Protein AF-0000000083107478 (afdb_homodimer)

Radius of gyration: 47.04 Å; Cα contacts (8 Å, |Δi|>4): 1732; chains: 2; bounding box: 76×165×94 Å

Nearest PDB structures (foldseek):
  7ssi-assembly2_D  TM=4.983E-01  e=2.268E-09  Bacillus subtilis subsp. subtilis str. 168
  3ehf-assembly1_A  TM=5.192E-01  e=5.610E-08  Bacillus subtilis
  3ehj-assembly1_A  TM=4.449E-01  e=1.283E-09  Bacillus subtilis
  7ssj-assembly2_D  TM=4.446E-01  e=8.269E-09  Bacillus subtilis subsp. subtilis str. 168
  5iul-assembly1_A  TM=4.636E-01  e=3.708E-08  Bacillus subtilis subsp. subtilis str. 168

InterPro domains:
  IPR003018 GAF domain [PF01590] (125-260)
  IPR003018 GAF domain [SM00065] (106-270)
  IPR003594 Histidine kinase/HSP90-like ATPase domain [PF02518] (385-470)
  IPR003594 Histidine kinase/HSP90-like ATPase domain [SM00387] (383-471)
  IPR005467 Histidine kinase domain [PS50109] (391-471)
  IPR011712 Signal transduction histidine kinase, subgroup 3, dimerisation and phosphoacceptor domain [PF07730] (284-348)
  IPR025201 Sensor protein KdpD, transmembrane domain [PF13493] (5-96)
  IPR029016 GAF-like domain superfamily [G3DSA:3.30.450.40] (96-273)
  IPR036890 Histidine kinase/HSP90-like ATPase superfamily [G3DSA:3.30.565.10] (355-471)
  IPR036890 Histidine kinase/HSP90-like ATPase superfamily [SSF55874] (359-470)
  IPR038318 KdpD, transmembrane domain superfamily [G3DSA:1.20.120.620] (3-91)
  IPR050482 Sensor Histidine Kinase Two-Component System [PTHR24421] (57-470)

Structure (mmCIF, N/CA/C/O backbone):
data_AF-0000000083107478-model_v1
#
loop_
_entity.id
_entity.type
_entity.pdbx_description
1 polymer 'histidine kinase'
#
loop_
_atom_site.group_PDB
_atom_site.id
_atom_site.type_symbol
_atom_site.label_atom_id
_atom_site.label_alt_id
_atom_site.label_comp_id
_atom_site.label_asym_id
_atom_site.label_entity_id
_atom_site.label_seq_id
_atom_site.pdbx_PDB_ins_code
_atom_site.Cartn_x
_atom_site.Cartn_y
_atom_site.Cartn_z
_atom_site.occupancy
_atom_site.B_iso_or_equiv
_atom_site.auth_seq_id
_atom_site.auth_comp_id
_atom_site.auth_asym_id
_atom_site.auth_atom_id
_atom_site.pdbx_PDB_model_num
ATOM 1 N N . MET A 1 1 ? -14.578 63.812 45.281 1 40.25 1 MET A N 1
ATOM 2 C CA . MET A 1 1 ? -13.266 63.5 45.875 1 40.25 1 MET A CA 1
ATOM 3 C C . MET A 1 1 ? -12.273 64.625 45.562 1 40.25 1 MET A C 1
ATOM 5 O O . MET A 1 1 ? -11.57 65.062 46.469 1 40.25 1 MET A O 1
ATOM 9 N N . GLU A 1 2 ? -12.438 65.125 44.344 1 44.41 2 GLU A N 1
ATOM 10 C CA . GLU A 1 2 ? -11.477 66.188 44 1 44.41 2 GLU A CA 1
ATOM 11 C C . GLU A 1 2 ? -11.711 67.438 44.812 1 44.41 2 GLU A C 1
ATOM 13 O O . GLU A 1 2 ? -10.758 68.062 45.312 1 44.41 2 GLU A O 1
ATOM 18 N N . SER A 1 3 ? -12.945 67.75 45.031 1 46.91 3 SER A N 1
ATOM 19 C CA . SER A 1 3 ? -13.25 68.938 45.812 1 46.91 3 SER A CA 1
ATOM 20 C C . SER A 1 3 ? -12.812 68.812 47.25 1 46.91 3 SER A C 1
ATOM 22 O O . SER A 1 3 ? -12.375 69.75 47.875 1 46.91 3 SER A O 1
ATOM 24 N N . VAL A 1 4 ? -12.945 67.625 47.75 1 42.31 4 VAL A N 1
ATOM 25 C CA . VAL A 1 4 ? -12.578 67.438 49.156 1 42.31 4 VAL A CA 1
ATOM 26 C C . VAL A 1 4 ? -11.07 67.625 49.312 1 42.31 4 VAL A C 1
ATOM 28 O O . VAL A 1 4 ? -10.602 68.25 50.281 1 42.31 4 VAL A O 1
ATOM 31 N N . VAL A 1 5 ? -10.352 67.125 48.312 1 43.59 5 VAL A N 1
ATOM 32 C CA . VAL A 1 5 ? -8.898 67.25 48.406 1 43.59 5 VAL A CA 1
ATOM 33 C C . VAL A 1 5 ? -8.5 68.75 48.25 1 43.59 5 VAL A C 1
ATOM 35 O O . VAL A 1 5 ? -7.605 69.25 48.938 1 43.59 5 VAL A O 1
ATOM 38 N N . VAL A 1 6 ? -9.328 69.438 47.5 1 47.03 6 VAL A N 1
ATOM 39 C CA . VAL A 1 6 ? -9.086 70.875 47.344 1 47.03 6 VAL A CA 1
ATOM 40 C C . VAL A 1 6 ? -9.398 71.562 48.656 1 47.03 6 VAL A C 1
ATOM 42 O O . VAL A 1 6 ? -8.648 72.5 49.062 1 47.03 6 VAL A O 1
ATOM 45 N N . LEU A 1 7 ? -10.508 71.188 49.25 1 46.62 7 LEU A N 1
ATOM 46 C CA . LEU A 1 7 ? -10.844 71.812 50.5 1 46.62 7 LEU A CA 1
ATOM 47 C C . LEU A 1 7 ? -9.781 71.562 51.562 1 46.62 7 LEU A C 1
ATOM 49 O O . LEU A 1 7 ? -9.438 72.375 52.375 1 46.62 7 LEU A O 1
ATOM 53 N N . LEU A 1 8 ? -9.328 70.312 51.531 1 41 8 LEU A N 1
ATOM 54 C CA . LEU A 1 8 ? -8.297 70 52.5 1 41 8 LEU A CA 1
ATOM 55 C C . LEU A 1 8 ? -6.98 70.688 52.188 1 41 8 LEU A C 1
ATOM 57 O O . LEU A 1 8 ? -6.242 71.062 53.062 1 41 8 LEU A O 1
ATOM 61 N N . LEU A 1 9 ? -6.738 70.812 50.938 1 41.66 9 LEU A N 1
ATOM 62 C CA . LEU A 1 9 ? -5.523 71.5 50.5 1 41.66 9 LEU A CA 1
ATOM 63 C C . LEU A 1 9 ? -5.672 73 50.656 1 41.66 9 LEU A C 1
ATOM 65 O O . LEU A 1 9 ? -4.676 73.75 50.781 1 41.66 9 LEU A O 1
ATOM 69 N N . LYS A 1 10 ? -6.863 73.5 50.469 1 47 10 LYS A N 1
ATOM 70 C CA . LYS A 1 10 ? -7.074 74.938 50.781 1 47 10 LYS A CA 1
ATOM 71 C C . LYS A 1 10 ? -6.543 75.25 52.188 1 47 10 LYS A C 1
ATOM 73 O O . LYS A 1 10 ? -6.172 76.438 52.438 1 47 10 LYS A O 1
ATOM 78 N N . ARG A 1 11 ? -6.855 74.375 53.125 1 42 11 ARG A N 1
ATOM 79 C CA . ARG A 1 11 ? -6.355 74.75 54.469 1 42 11 ARG A CA 1
ATOM 80 C C . ARG A 1 11 ? -4.836 74.875 54.469 1 42 11 ARG A C 1
ATOM 82 O O . ARG A 1 11 ? -4.258 75.5 55.312 1 42 11 ARG A O 1
ATOM 89 N N . VAL A 1 12 ? -4.16 74.062 53.75 1 40.22 12 VAL A N 1
ATOM 90 C CA . VAL A 1 12 ? -2.703 74.125 53.812 1 40.22 12 VAL A CA 1
ATOM 91 C C . VAL A 1 12 ? -2.184 75.062 52.719 1 40.22 12 VAL A C 1
ATOM 93 O O . VAL A 1 12 ? -1.198 75.75 52.906 1 40.22 12 VAL A O 1
ATOM 96 N N . ALA A 1 13 ? -2.299 74.875 51.438 1 41.19 13 ALA A N 1
ATOM 97 C CA . ALA A 1 13 ? -1.692 75.688 50.375 1 41.19 13 ALA A CA 1
ATOM 98 C C . ALA A 1 13 ? -2.748 76.562 49.656 1 41.19 13 ALA A C 1
ATOM 100 O O . ALA A 1 13 ? -3.705 76 49.094 1 41.19 13 ALA A O 1
ATOM 101 N N . PRO A 1 14 ? -2.959 77.812 50.062 1 40.78 14 PRO A N 1
ATOM 102 C CA . PRO A 1 14 ? -4.066 78.688 49.656 1 40.78 14 PRO A CA 1
ATOM 103 C C . PRO A 1 14 ? -4.406 78.562 48.156 1 40.78 14 PRO A C 1
ATOM 105 O O . PRO A 1 14 ? -5.586 78.5 47.812 1 40.78 14 PRO A O 1
ATOM 108 N N . GLY A 1 15 ? -3.674 79.25 47.281 1 41.44 15 GLY A N 1
ATOM 109 C CA . GLY A 1 15 ? -4.027 79.812 46 1 41.44 15 GLY A CA 1
ATOM 110 C C . GLY A 1 15 ? -4.242 78.75 44.906 1 41.44 15 GLY A C 1
ATOM 111 O O . GLY A 1 15 ? -4.898 77.75 45.156 1 41.44 15 GLY A O 1
ATOM 112 N N . ASP A 1 16 ? -3.412 78.812 43.781 1 44.28 16 ASP A N 1
ATOM 113 C CA . ASP A 1 16 ? -3.443 78.438 42.375 1 44.28 16 ASP A CA 1
ATOM 114 C C . ASP A 1 16 ? -3.219 76.938 42.188 1 44.28 16 ASP A C 1
ATOM 116 O O . ASP A 1 16 ? -3.238 76.375 41.062 1 44.28 16 ASP A O 1
ATOM 120 N N . ALA A 1 17 ? -2.83 76.25 43.25 1 44.94 17 ALA A N 1
ATOM 121 C CA . ALA A 1 17 ? -2.471 74.875 43.125 1 44.94 17 ALA A CA 1
ATOM 122 C C . ALA A 1 17 ? -3.703 74 42.875 1 44.94 17 ALA A C 1
ATOM 124 O O . ALA A 1 17 ? -3.584 72.812 42.5 1 44.94 17 ALA A O 1
ATOM 125 N N . PHE A 1 18 ? -4.867 74.562 42.938 1 47.47 18 PHE A N 1
ATOM 126 C CA . PHE A 1 18 ? -6.125 73.875 42.812 1 47.47 18 PHE A CA 1
ATOM 127 C C . PHE A 1 18 ? -6.336 73.375 41.375 1 47.47 18 PHE A C 1
ATOM 129 O O . PHE A 1 18 ? -6.953 72.375 41.125 1 47.47 18 PHE A O 1
ATOM 136 N N . GLY A 1 19 ? -5.746 74.125 40.531 1 49.75 19 GLY A N 1
ATOM 137 C CA . GLY A 1 19 ? -5.949 73.812 39.125 1 49.75 19 GLY A CA 1
ATOM 138 C C . GLY A 1 19 ? -5.359 72.438 38.719 1 49.75 19 GLY A C 1
ATOM 139 O O . GLY A 1 19 ? -5.945 71.75 37.906 1 49.75 19 GLY A O 1
ATOM 140 N N . VAL A 1 20 ? -4.293 72.062 39.469 1 49.28 20 VAL A N 1
ATOM 141 C CA . VAL A 1 20 ? -3.555 70.875 39.094 1 49.28 20 VAL A CA 1
ATOM 142 C C . VAL A 1 20 ? -4.355 69.625 39.469 1 49.28 20 VAL A C 1
ATOM 144 O O . VAL A 1 20 ? -4.418 68.688 38.719 1 49.28 20 VAL A O 1
ATOM 147 N N . LEU A 1 21 ? -4.918 69.688 40.656 1 50.72 21 LEU A N 1
ATOM 148 C CA . LEU A 1 21 ? -5.688 68.5 41.125 1 50.72 21 LEU A CA 1
ATOM 149 C C . LEU A 1 21 ? -6.879 68.25 40.219 1 50.72 21 LEU A C 1
ATOM 151 O O . LEU A 1 21 ? -7.207 67.125 39.906 1 50.72 21 LEU A O 1
ATOM 155 N N . TYR A 1 22 ? -7.297 69.375 39.75 1 54.69 22 TYR A N 1
ATOM 156 C CA . TYR A 1 22 ? -8.453 69.188 38.875 1 54.69 22 TYR A CA 1
ATOM 157 C C . TYR A 1 22 ? -8.039 68.625 37.5 1 54.69 22 TYR A C 1
ATOM 159 O O . TYR A 1 22 ? -8.773 67.875 36.906 1 54.69 22 TYR A O 1
ATOM 167 N N . LEU A 1 23 ? -6.766 68.938 37.219 1 55.47 23 LEU A N 1
ATOM 168 C CA . LEU A 1 23 ? -6.285 68.438 35.938 1 55.47 23 LEU A CA 1
ATOM 169 C C . LEU A 1 23 ? -6.023 66.938 36.031 1 55.47 23 LEU A C 1
ATOM 171 O O . LEU A 1 23 ? -6.285 66.188 35.062 1 55.47 23 LEU A O 1
ATOM 175 N N . VAL A 1 24 ? -5.555 66.438 37.219 1 54.19 24 VAL A N 1
ATOM 176 C CA . VAL A 1 24 ? -5.336 65 37.406 1 54.19 24 VAL A CA 1
ATOM 177 C C . VAL A 1 24 ? -6.66 64.25 37.281 1 54.19 24 VAL A C 1
ATOM 179 O O . VAL A 1 24 ? -6.719 63.188 36.688 1 54.19 24 VAL A O 1
ATOM 182 N N . GLY A 1 25 ? -7.66 64.938 37.906 1 53.78 25 GLY A N 1
ATOM 183 C CA . GLY A 1 25 ? -8.977 64.312 37.781 1 53.78 25 GLY A CA 1
ATOM 184 C C . GLY A 1 25 ? -9.453 64.188 36.344 1 53.78 25 GLY A C 1
ATOM 185 O O . GLY A 1 25 ? -10.016 63.188 35.938 1 53.78 25 GLY A O 1
ATOM 186 N N . VAL A 1 26 ? -9 65.188 35.562 1 57.34 26 VAL A N 1
ATOM 187 C CA . VAL A 1 26 ? -9.398 65.188 34.156 1 57.34 26 VAL A CA 1
ATOM 188 C C . VAL A 1 26 ? -8.648 64.125 33.375 1 57.34 26 VAL A C 1
ATOM 190 O O . VAL A 1 26 ? -9.227 63.438 32.531 1 57.34 26 VAL A O 1
ATOM 193 N N . LEU A 1 27 ? -7.426 63.938 33.781 1 59.19 27 LEU A N 1
ATOM 194 C CA . LEU A 1 27 ? -6.602 62.969 33.062 1 59.19 27 LEU A CA 1
ATOM 195 C C . LEU A 1 27 ? -7.086 61.531 33.344 1 59.19 27 LEU A C 1
ATOM 197 O O . LEU A 1 27 ? -7.156 60.719 32.406 1 59.19 27 LEU A O 1
ATOM 201 N N . VAL A 1 28 ? -7.367 61.344 34.594 1 55.72 28 VAL A N 1
ATOM 202 C CA . VAL A 1 28 ? -7.828 60.031 34.969 1 55.72 28 VAL A CA 1
ATOM 203 C C . VAL A 1 28 ? -9.172 59.719 34.312 1 55.72 28 VAL A C 1
ATOM 205 O O . VAL A 1 28 ? -9.391 58.625 33.75 1 55.72 28 VAL A O 1
ATOM 208 N N . VAL A 1 29 ? -9.953 60.781 34.312 1 56.62 29 VAL A N 1
ATOM 209 C CA . VAL A 1 29 ? -11.289 60.594 33.75 1 56.62 29 VAL A CA 1
ATOM 210 C C . VAL A 1 29 ? -11.203 60.438 32.25 1 56.62 29 VAL A C 1
ATOM 212 O O . VAL A 1 29 ? -11.93 59.656 31.656 1 56.62 29 VAL A O 1
ATOM 215 N N . SER A 1 30 ? -10.195 61.094 31.703 1 58.12 30 SER A N 1
ATOM 216 C CA . SER A 1 30 ? -10 61 30.25 1 58.12 30 SER A CA 1
ATOM 217 C C . SER A 1 30 ? -9.5 59.625 29.844 1 58.12 30 SER A C 1
ATOM 219 O O . SER A 1 30 ? -9.805 59.156 28.75 1 58.12 30 SER A O 1
ATOM 221 N N . GLY A 1 31 ? -8.695 59.125 30.719 1 59.72 31 GLY A N 1
ATOM 222 C CA . GLY A 1 31 ? -8.164 57.781 30.422 1 59.72 31 GLY A CA 1
ATOM 223 C C . GLY A 1 31 ? -9.211 56.688 30.5 1 59.72 31 GLY A C 1
ATOM 224 O O . GLY A 1 31 ? -9.156 55.719 29.75 1 59.72 31 GLY A O 1
ATOM 225 N N . VAL A 1 32 ? -10.109 56.938 31.562 1 57.81 32 VAL A N 1
ATOM 226 C CA . VAL A 1 32 ? -11.047 55.875 31.859 1 57.81 32 VAL A CA 1
ATOM 227 C C . VAL A 1 32 ? -12.367 56.125 31.141 1 57.81 32 VAL A C 1
ATOM 229 O O . VAL A 1 32 ? -13 55.188 30.625 1 57.81 32 VAL A O 1
ATOM 232 N N . TRP A 1 33 ? -12.688 57.531 31.125 1 58.34 33 TRP A N 1
ATOM 233 C CA . TRP A 1 33 ? -14.031 57.844 30.641 1 58.34 33 TRP A CA 1
ATOM 234 C C . TRP A 1 33 ? -13.977 58.625 29.328 1 58.34 33 TRP A C 1
ATOM 236 O O . TRP A 1 33 ? -12.898 58.969 28.859 1 58.34 33 TRP A O 1
ATOM 246 N N . GLY A 1 34 ? -15.062 58.781 28.484 1 58.09 34 GLY A N 1
ATOM 247 C CA . GLY A 1 34 ? -15.211 59.438 27.188 1 58.09 34 GLY A CA 1
ATOM 248 C C . GLY A 1 34 ? -15.023 60.938 27.25 1 58.09 34 GLY A C 1
ATOM 249 O O . GLY A 1 34 ? -14.812 61.5 28.312 1 58.09 34 GLY A O 1
ATOM 250 N N . PHE A 1 35 ? -14.75 61.656 26.172 1 61.19 35 PHE A N 1
ATOM 251 C CA . PHE A 1 35 ? -14.461 63.062 26.047 1 61.19 35 PHE A CA 1
ATOM 252 C C . PHE A 1 35 ? -15.5 63.906 26.797 1 61.19 35 PHE A C 1
ATOM 254 O O . PHE A 1 35 ? -15.164 64.938 27.422 1 61.19 35 PHE A O 1
ATOM 261 N N . GLY A 1 36 ? -16.766 63.438 26.75 1 62.12 36 GLY A N 1
ATOM 262 C CA . GLY A 1 36 ? -17.797 64.25 27.391 1 62.12 36 GLY A CA 1
ATOM 263 C C . GLY A 1 36 ? -17.578 64.438 28.891 1 62.12 36 GLY A C 1
ATOM 264 O O . GLY A 1 36 ? -17.609 65.562 29.391 1 62.12 36 GLY A O 1
ATOM 265 N N . LEU A 1 37 ? -17.312 63.281 29.5 1 59.31 37 LEU A N 1
ATOM 266 C CA . LEU A 1 37 ? -17.125 63.344 30.953 1 59.31 37 LEU A CA 1
ATOM 267 C C . LEU A 1 37 ? -15.789 63.969 31.297 1 59.31 37 LEU A C 1
ATOM 269 O O . LEU A 1 37 ? -15.68 64.688 32.281 1 59.31 37 LEU A O 1
ATOM 273 N N . SER A 1 38 ? -14.883 63.812 30.375 1 60.81 38 SER A N 1
ATOM 274 C CA . SER A 1 38 ? -13.586 64.438 30.609 1 60.81 38 SER A CA 1
ATOM 275 C C . SER A 1 38 ? -13.656 65.938 30.406 1 60.81 38 SER A C 1
ATOM 277 O O . SER A 1 38 ? -13.031 66.688 31.156 1 60.81 38 SER A O 1
ATOM 279 N N . ALA A 1 39 ? -14.398 66.375 29.453 1 63.47 39 ALA A N 1
ATOM 280 C CA . ALA A 1 39 ? -14.602 67.812 29.25 1 63.47 39 ALA A CA 1
ATOM 281 C C . ALA A 1 39 ? -15.359 68.438 30.406 1 63.47 39 ALA A C 1
ATOM 283 O O . ALA A 1 39 ? -15 69.5 30.891 1 63.47 39 ALA A O 1
ATOM 284 N N . ALA A 1 40 ? -16.391 67.75 30.859 1 60.81 40 ALA A N 1
ATOM 285 C CA . ALA A 1 40 ? -17.172 68.25 32 1 60.81 40 ALA A CA 1
ATOM 286 C C . ALA A 1 40 ? -16.312 68.312 33.25 1 60.81 40 ALA A C 1
ATOM 288 O O . ALA A 1 40 ? -16.375 69.312 34 1 60.81 40 ALA A O 1
ATOM 289 N N . MET A 1 41 ? -15.562 67.25 33.344 1 58.53 41 MET A N 1
ATOM 290 C CA . MET A 1 41 ? -14.695 67.25 34.5 1 58.53 41 MET A CA 1
ATOM 291 C C . MET A 1 41 ? -13.625 68.375 34.406 1 58.53 41 MET A C 1
ATOM 293 O O . MET A 1 41 ? -13.242 68.938 35.406 1 58.53 41 MET A O 1
ATOM 297 N N . SER A 1 42 ? -13.219 68.625 33.156 1 61.5 42 SER A N 1
ATOM 298 C CA . SER A 1 42 ? -12.234 69.625 32.969 1 61.5 42 SER A CA 1
ATOM 299 C C . SER A 1 42 ? -12.812 71 33.312 1 61.5 42 SER A C 1
ATOM 301 O O . SER A 1 42 ? -12.164 71.812 33.969 1 61.5 42 SER A O 1
ATOM 303 N N . VAL A 1 43 ? -14.039 71.312 32.906 1 61.25 43 VAL A N 1
ATOM 304 C CA . VAL A 1 43 ? -14.703 72.562 33.188 1 61.25 43 VAL A CA 1
ATOM 305 C C . VAL A 1 43 ? -14.977 72.688 34.688 1 61.25 43 VAL A C 1
ATOM 307 O O . VAL A 1 43 ? -14.703 73.688 35.312 1 61.25 43 VAL A O 1
ATOM 310 N N . ALA A 1 44 ? -15.469 71.562 35.219 1 59.5 44 ALA A N 1
ATOM 311 C CA . ALA A 1 44 ? -15.773 71.562 36.625 1 59.5 44 ALA A CA 1
ATOM 312 C C . ALA A 1 44 ? -14.516 71.75 37.469 1 59.5 44 ALA A C 1
ATOM 314 O O . ALA A 1 44 ? -14.516 72.5 38.438 1 59.5 44 ALA A O 1
ATOM 315 N N . SER A 1 45 ? -13.547 71.125 37 1 59.72 45 SER A N 1
ATOM 316 C CA . SER A 1 45 ? -12.289 71.25 37.75 1 59.72 45 SER A CA 1
ATOM 317 C C . SER A 1 45 ? -11.688 72.625 37.594 1 59.72 45 SER A C 1
ATOM 319 O O . SER A 1 45 ? -11.133 73.188 38.562 1 59.72 45 SER A O 1
ATOM 321 N N . ALA A 1 46 ? -11.906 73.25 36.406 1 59.84 46 ALA A N 1
ATOM 322 C CA . ALA A 1 46 ? -11.438 74.625 36.188 1 59.84 46 ALA A CA 1
ATOM 323 C C . ALA A 1 46 ? -12.242 75.625 37 1 59.84 46 ALA A C 1
ATOM 325 O O . ALA A 1 46 ? -11.68 76.562 37.594 1 59.84 46 ALA A O 1
ATOM 326 N N . VAL A 1 47 ? -13.57 75.375 37.031 1 60.56 47 VAL A N 1
ATOM 327 C CA . VAL A 1 47 ? -14.445 76.25 37.781 1 60.56 47 VAL A CA 1
ATOM 328 C C . VAL A 1 47 ? -14.148 76.125 39.281 1 60.56 47 VAL A C 1
ATOM 330 O O . VAL A 1 47 ? -14.062 77.125 40 1 60.56 47 VAL A O 1
ATOM 333 N N . ALA A 1 48 ? -14.016 74.938 39.656 1 57.03 48 ALA A N 1
ATOM 334 C CA . ALA A 1 48 ? -13.703 74.688 41.062 1 57.03 48 ALA A CA 1
ATOM 335 C C . ALA A 1 48 ? -12.352 75.312 41.406 1 57.03 48 ALA A C 1
ATOM 337 O O . ALA A 1 48 ? -12.195 75.875 42.5 1 57.03 48 ALA A O 1
ATOM 338 N N . PHE A 1 49 ? -11.516 75.312 40.531 1 57.31 49 PHE A N 1
ATOM 339 C CA . PHE A 1 49 ? -10.211 75.938 40.75 1 57.31 49 PHE A CA 1
ATOM 340 C C . PHE A 1 49 ? -10.336 77.438 40.906 1 57.31 49 PHE A C 1
ATOM 342 O O . PHE A 1 49 ? -9.742 78 41.812 1 57.31 49 PHE A O 1
ATOM 349 N N . ASP A 1 50 ? -11.133 77.938 39.969 1 59.88 50 ASP A N 1
ATOM 350 C CA . ASP A 1 50 ? -11.305 79.438 40.031 1 59.88 50 ASP A CA 1
ATOM 351 C C . ASP A 1 50 ? -12.07 79.812 41.281 1 59.88 50 ASP A C 1
ATOM 353 O O . ASP A 1 50 ? -11.758 80.875 41.906 1 59.88 50 ASP A O 1
ATOM 357 N N . TYR A 1 51 ? -13.008 79.062 41.625 1 58.97 51 TYR A N 1
ATOM 358 C CA . TYR A 1 51 ? -13.812 79.312 42.812 1 58.97 51 TYR A CA 1
ATOM 359 C C . TYR A 1 51 ? -12.969 79.312 44.062 1 58.97 51 TYR A C 1
ATOM 361 O O . TYR A 1 51 ? -13.07 80.188 44.938 1 58.97 51 TYR A O 1
ATOM 369 N N . PHE A 1 52 ? -12.133 78.312 44.125 1 57.03 52 PHE A N 1
ATOM 370 C CA . PHE A 1 52 ? -11.352 78.188 45.375 1 57.03 52 PHE A CA 1
ATOM 371 C C . PHE A 1 52 ? -10.164 79.125 45.375 1 57.03 52 PHE A C 1
ATOM 373 O O . PHE A 1 52 ? -9.703 79.5 46.438 1 57.03 52 PHE A O 1
ATOM 380 N N . ARG A 1 53 ? -9.789 79.625 44.281 1 57.22 53 ARG A N 1
ATOM 381 C CA . ARG A 1 53 ? -8.688 80.562 44.156 1 57.22 53 ARG A CA 1
ATOM 382 C C . ARG A 1 53 ? -9.148 82 44.5 1 57.22 53 ARG A C 1
ATOM 384 O O . ARG A 1 53 ? -8.453 82.688 45.219 1 57.22 53 ARG A O 1
ATOM 391 N N . THR A 1 54 ? -10.289 82.438 44 1 59.5 54 THR A N 1
ATOM 392 C CA . THR A 1 54 ? -10.719 83.812 44.188 1 59.5 54 THR A CA 1
ATOM 393 C C . THR A 1 54 ? -11.633 84 45.406 1 59.5 54 THR A C 1
ATOM 395 O O . THR A 1 54 ? -11.789 85.062 45.938 1 59.5 54 THR A O 1
ATOM 398 N N . GLY A 1 55 ? -12.023 82.875 46.156 1 56.94 55 GLY A N 1
ATOM 399 C CA . GLY A 1 55 ? -12.953 82.938 47.25 1 56.94 55 GLY A CA 1
ATOM 400 C C . GLY A 1 55 ? -14.383 83.188 46.844 1 56.94 55 GLY A 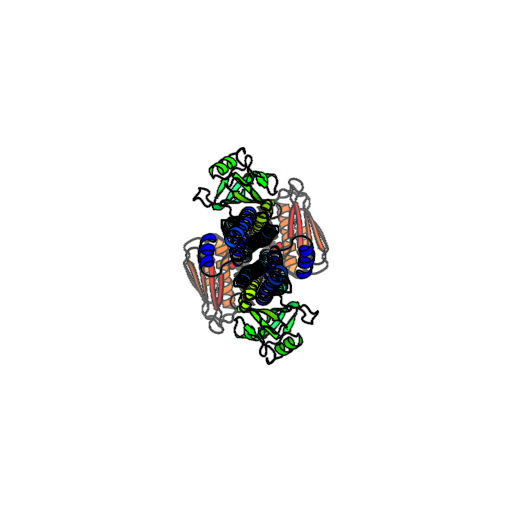C 1
ATOM 401 O O . GLY A 1 55 ? -14.625 83.688 45.719 1 56.94 55 GLY A O 1
ATOM 402 N N . PRO A 1 56 ? -15.359 82.812 47.625 1 53.62 56 PRO A N 1
ATOM 403 C CA . PRO A 1 56 ? -16.781 82.875 47.281 1 53.62 56 PRO A CA 1
ATOM 404 C C . PRO A 1 56 ? -17.234 84.312 46.969 1 53.62 56 PRO A C 1
ATOM 406 O O . PRO A 1 56 ? -18.141 84.5 46.156 1 53.62 56 PRO A O 1
ATOM 409 N N . ALA A 1 57 ? -16.625 85.375 47.562 1 60.53 57 ALA A N 1
ATOM 410 C CA . ALA A 1 57 ? -17.109 86.75 47.406 1 60.53 57 ALA A CA 1
ATOM 411 C C . ALA A 1 57 ? -16.625 87.312 46.094 1 60.53 57 ALA A C 1
ATOM 413 O O . ALA A 1 57 ? -17.25 88.25 45.594 1 60.53 57 ALA A O 1
ATOM 414 N N . ALA A 1 58 ? -15.555 86.875 45.594 1 58.72 58 ALA A N 1
ATOM 415 C CA . ALA A 1 58 ? -14.961 87.438 44.375 1 58.72 58 ALA A CA 1
ATOM 416 C C . ALA A 1 58 ? -15 86.5 43.219 1 58.72 58 ALA A C 1
ATOM 418 O O . ALA A 1 58 ? -14.305 86.688 42.219 1 58.72 58 ALA A O 1
ATOM 419 N N . PHE A 1 59 ? -15.875 85.438 43.344 1 54.94 59 PHE A N 1
ATOM 420 C CA . PHE A 1 59 ? -15.969 84.438 42.281 1 54.94 59 PHE A CA 1
ATOM 421 C C . PHE A 1 59 ? -16.734 85 41.094 1 54.94 59 PHE A C 1
ATOM 423 O O . PHE A 1 59 ? -17.938 85.312 41.188 1 54.94 59 PHE A O 1
ATOM 430 N N . THR A 1 60 ? -16.016 85.688 40.156 1 57.81 60 THR A N 1
ATOM 431 C CA . THR A 1 60 ? -16.609 86.062 38.875 1 57.81 60 THR A CA 1
ATOM 432 C C . THR A 1 60 ? -15.898 85.375 37.719 1 57.81 60 THR A C 1
ATOM 434 O O . THR A 1 60 ? -14.68 85.188 37.75 1 57.81 60 THR A O 1
ATOM 437 N N . LEU A 1 61 ? -16.422 84.562 37.062 1 56.38 61 LEU A N 1
ATOM 438 C CA . LEU A 1 61 ? -15.891 83.938 35.844 1 56.38 61 LEU A CA 1
ATOM 439 C C . LEU A 1 61 ? -15.664 84.938 34.75 1 56.38 61 LEU A C 1
ATOM 441 O O . LEU A 1 61 ? -15.828 84.625 33.562 1 56.38 61 LEU A O 1
ATOM 445 N N . THR A 1 62 ? -15.477 86.188 35.125 1 58.25 62 THR A N 1
ATOM 446 C CA . THR A 1 62 ? -15.461 87.25 34.156 1 58.25 62 THR A CA 1
ATOM 447 C C . THR A 1 62 ? -14.031 87.625 33.781 1 58.25 62 THR A C 1
ATOM 449 O O . THR A 1 62 ? -13.805 88.375 32.812 1 58.25 62 THR A O 1
ATOM 452 N N . ARG A 1 63 ? -13.172 87.188 34.469 1 62.84 63 ARG A N 1
ATOM 453 C CA . ARG A 1 63 ? -11.805 87.5 34.125 1 62.84 63 ARG A CA 1
ATOM 454 C C . ARG A 1 63 ? -11.242 86.625 33.062 1 62.84 63 ARG A C 1
ATOM 456 O O . ARG A 1 63 ? -11.625 85.438 33 1 62.84 63 ARG A O 1
ATOM 463 N N . VAL A 1 64 ? -10.531 87.125 32.156 1 53.94 64 VAL A N 1
ATOM 464 C CA . VAL A 1 64 ? -9.93 86.438 31.016 1 53.94 64 VAL A CA 1
ATOM 465 C C . VAL A 1 64 ? -9.031 85.312 31.5 1 53.94 64 VAL A C 1
ATOM 467 O O . VAL A 1 64 ? -8.945 84.25 30.875 1 53.94 64 VAL A O 1
ATOM 470 N N . GLU A 1 65 ? -8.578 85.438 32.719 1 56.75 65 GLU A N 1
ATOM 471 C CA . GLU A 1 65 ? -7.668 84.438 33.281 1 56.75 65 GLU A CA 1
ATOM 472 C C . GLU A 1 65 ? -8.406 83.188 33.625 1 56.75 65 GLU A C 1
ATOM 474 O O . GLU A 1 65 ? -7.871 82.062 33.438 1 56.75 65 GLU A O 1
ATOM 479 N N . ASP A 1 66 ? -9.539 83.375 34.062 1 58.94 66 ASP A N 1
ATOM 480 C CA . ASP A 1 66 ? -10.352 82.188 34.438 1 58.94 66 ASP A CA 1
ATOM 481 C C . ASP A 1 66 ? -10.703 81.375 33.188 1 58.94 66 ASP A C 1
ATOM 483 O O . ASP A 1 66 ? -10.68 80.125 33.25 1 58.94 66 ASP A O 1
ATOM 487 N N . TRP A 1 67 ? -10.859 82 32.094 1 58.91 67 TRP A N 1
ATOM 488 C CA . TRP A 1 67 ? -11.211 81.312 30.844 1 58.91 67 TRP A CA 1
ATOM 489 C C . TRP A 1 67 ? -9.992 80.625 30.25 1 58.91 67 TRP A C 1
ATOM 491 O O . TRP A 1 67 ? -10.117 79.562 29.641 1 58.91 67 TRP A O 1
ATOM 501 N N . ALA A 1 68 ? -8.883 81.125 30.547 1 54.66 68 ALA A N 1
ATOM 502 C CA . ALA A 1 68 ? -7.66 80.5 30.062 1 54.66 68 ALA A CA 1
ATOM 503 C C . ALA A 1 68 ? -7.414 79.188 30.781 1 54.66 68 ALA A C 1
ATOM 505 O O . ALA A 1 68 ? -7.016 78.188 30.141 1 54.66 68 ALA A O 1
ATOM 506 N N . VAL A 1 69 ? -7.758 79.188 32.062 1 57.38 69 VAL A N 1
ATOM 507 C CA . VAL A 1 69 ? -7.562 77.938 32.844 1 57.38 69 VAL A CA 1
ATOM 508 C C . VAL A 1 69 ? -8.539 76.875 32.344 1 57.38 69 VAL A C 1
ATOM 510 O O . VAL A 1 69 ? -8.156 75.75 32.156 1 57.38 69 VAL A O 1
ATOM 513 N N . ILE A 1 70 ? -9.68 77.25 32.094 1 57.66 70 ILE A N 1
ATOM 514 C CA . ILE A 1 70 ? -10.695 76.312 31.594 1 57.66 70 ILE A CA 1
ATOM 515 C C . ILE A 1 70 ? -10.273 75.75 30.234 1 57.66 70 ILE A C 1
ATOM 517 O O . ILE A 1 70 ? -10.406 74.562 29.969 1 57.66 70 ILE A O 1
ATOM 521 N N . GLY A 1 71 ? -9.727 76.562 29.391 1 57.25 71 GLY A N 1
ATOM 522 C CA . GLY A 1 71 ? -9.273 76.188 28.078 1 57.25 71 GLY A CA 1
ATOM 523 C C . GLY A 1 71 ? -8.156 75.125 28.141 1 57.25 71 GLY A C 1
ATOM 524 O O . GLY A 1 71 ? -8.18 74.125 27.406 1 57.25 71 GLY A O 1
ATOM 525 N N . ILE A 1 72 ? -7.359 75.438 29.094 1 57.03 72 ILE A N 1
ATOM 526 C CA . ILE A 1 72 ? -6.223 74.5 29.234 1 57.03 72 ILE A CA 1
ATOM 527 C C . ILE A 1 72 ? -6.707 73.125 29.719 1 57.03 72 ILE A C 1
ATOM 529 O O . ILE A 1 72 ? -6.297 72.125 29.188 1 57.03 72 ILE A O 1
ATOM 533 N N . PHE A 1 73 ? -7.535 73.125 30.703 1 59.22 73 PHE A N 1
ATOM 534 C CA . PHE A 1 73 ? -8.078 71.875 31.234 1 59.22 73 PHE A CA 1
ATOM 535 C C . PHE A 1 73 ? -8.828 71.125 30.141 1 59.22 73 PHE A C 1
ATOM 537 O O . PHE A 1 73 ? -8.727 69.875 30.062 1 59.22 73 PHE A O 1
ATOM 544 N N . LEU A 1 74 ? -9.328 71.812 29.297 1 59.53 74 LEU A N 1
ATOM 545 C CA . LEU A 1 74 ? -10.094 71.25 28.219 1 59.53 74 LEU A CA 1
ATOM 546 C C . LEU A 1 74 ? -9.172 70.625 27.172 1 59.53 74 LEU A C 1
ATOM 548 O O . LEU A 1 74 ? -9.453 69.5 26.641 1 59.53 74 LEU A O 1
ATOM 552 N N . ILE A 1 75 ? -8.047 71.25 26.938 1 57.59 75 ILE A N 1
ATOM 553 C CA . ILE A 1 75 ? -7.098 70.688 25.953 1 57.59 75 ILE A CA 1
ATOM 554 C C . ILE A 1 75 ? -6.449 69.438 26.5 1 57.59 75 ILE A C 1
ATOM 556 O O . ILE A 1 75 ? -6.32 68.438 25.766 1 57.59 75 ILE A O 1
ATOM 560 N N . VAL A 1 76 ? -6.148 69.5 27.766 1 60.34 76 VAL A N 1
ATOM 561 C CA . VAL A 1 76 ? -5.527 68.312 28.375 1 60.34 76 VAL A CA 1
ATOM 562 C C . VAL A 1 76 ? -6.512 67.188 28.375 1 60.34 76 VAL A C 1
ATOM 564 O O . VAL A 1 76 ? -6.133 66.062 28.078 1 60.34 76 VAL A O 1
ATOM 567 N N . ALA A 1 77 ? -7.664 67.5 28.688 1 60.19 77 ALA A N 1
ATOM 568 C CA . ALA A 1 77 ? -8.703 66.5 28.672 1 60.19 77 ALA A CA 1
ATOM 569 C C . ALA A 1 77 ? -8.891 65.875 27.281 1 60.19 77 ALA A C 1
ATOM 571 O O . ALA A 1 77 ? -9.031 64.688 27.109 1 60.19 77 ALA A O 1
ATOM 572 N N . LEU A 1 78 ? -8.719 66.688 26.328 1 60.22 78 LEU A N 1
ATOM 573 C CA . LEU A 1 78 ? -8.914 66.25 24.953 1 60.22 78 LEU A CA 1
ATOM 574 C C . LEU A 1 78 ? -7.77 65.375 24.5 1 60.22 78 LEU A C 1
ATOM 576 O O . LEU A 1 78 ? -7.996 64.312 23.891 1 60.22 78 LEU A O 1
ATOM 580 N N . VAL A 1 79 ? -6.617 65.812 24.859 1 60.97 79 VAL A N 1
ATOM 581 C CA . VAL A 1 79 ? -5.449 65 24.438 1 60.97 79 VAL A CA 1
ATOM 582 C C . VAL A 1 79 ? -5.438 63.688 25.156 1 60.97 79 VAL A C 1
ATOM 584 O O . VAL A 1 79 ? -5.203 62.625 24.547 1 60.97 79 VAL A O 1
ATOM 587 N N . ALA A 1 80 ? -5.758 63.719 26.422 1 62.56 80 ALA A N 1
ATOM 588 C CA . ALA A 1 80 ? -5.762 62.5 27.219 1 62.56 80 ALA A CA 1
ATOM 589 C C . ALA A 1 80 ? -6.832 61.531 26.719 1 62.56 80 ALA A C 1
ATOM 591 O O . ALA A 1 80 ? -6.59 60.312 26.609 1 62.56 80 ALA A O 1
ATOM 592 N N . THR A 1 81 ? -7.898 62.125 26.391 1 62.09 81 THR A N 1
ATOM 593 C CA . THR A 1 81 ? -8.992 61.281 25.891 1 62.09 81 THR A CA 1
ATOM 594 C C . THR A 1 81 ? -8.641 60.688 24.531 1 62.09 81 THR A C 1
ATOM 596 O O . THR A 1 81 ? -8.93 59.531 24.266 1 62.09 81 THR A O 1
ATOM 599 N N . THR A 1 82 ? -7.949 61.438 23.75 1 63.25 82 THR A N 1
ATOM 600 C CA . THR A 1 82 ? -7.586 60.969 22.422 1 63.25 82 THR A CA 1
ATOM 601 C C . THR A 1 82 ? -6.551 59.844 22.516 1 63.25 82 THR A C 1
ATOM 603 O O . THR A 1 82 ? -6.648 58.844 21.812 1 63.25 82 THR A O 1
ATOM 606 N N . LEU A 1 83 ? -5.652 60.031 23.391 1 64.38 83 LEU A N 1
ATOM 607 C CA . LEU A 1 83 ? -4.621 59 23.547 1 64.38 83 LEU A CA 1
ATOM 608 C C . LEU A 1 83 ? -5.215 57.719 24.125 1 64.38 83 LEU A C 1
ATOM 610 O O . LEU A 1 83 ? -4.844 56.625 23.703 1 64.38 83 LEU A O 1
ATOM 614 N N . ALA A 1 84 ? -6.105 57.906 25.031 1 64.69 84 ALA A N 1
ATOM 615 C CA . ALA A 1 84 ? -6.77 56.75 25.625 1 64.69 84 ALA A CA 1
ATOM 616 C C . ALA A 1 84 ? -7.602 56 24.578 1 64.69 84 ALA A C 1
ATOM 618 O O . ALA A 1 84 ? -7.602 54.781 24.547 1 64.69 84 ALA A O 1
ATOM 619 N N . GLN A 1 85 ? -8.219 56.844 23.75 1 67.38 85 GLN A N 1
ATOM 620 C CA . GLN A 1 85 ? -9.039 56.25 22.703 1 67.38 85 GLN A CA 1
ATOM 621 C C . GLN A 1 85 ? -8.172 55.5 21.688 1 67.38 85 GLN A C 1
ATOM 623 O O . GLN A 1 85 ? -8.523 54.406 21.25 1 67.38 85 GLN A O 1
ATOM 628 N N . LEU A 1 86 ? -7.062 56.094 21.375 1 67.19 86 LEU A N 1
ATOM 629 C CA . LEU A 1 86 ? -6.152 55.469 20.438 1 67.19 86 LEU A CA 1
ATOM 630 C C . LEU A 1 86 ? -5.594 54.156 21.016 1 67.19 86 LEU A C 1
ATOM 632 O O . LEU A 1 86 ? -5.508 53.156 20.297 1 67.19 86 LEU A O 1
ATOM 636 N N . ALA A 1 87 ? -5.301 54.156 22.219 1 68.06 87 ALA A N 1
ATOM 637 C CA . ALA A 1 87 ? -4.773 52.969 22.875 1 68.06 87 ALA A CA 1
ATOM 638 C C . ALA A 1 87 ? -5.809 51.844 22.906 1 68.06 87 ALA A C 1
ATOM 640 O O . ALA A 1 87 ? -5.477 50.688 22.703 1 68.06 87 ALA A O 1
ATOM 641 N N . ARG A 1 88 ? -7.031 52.312 23.141 1 70.31 88 ARG A N 1
ATOM 642 C CA . ARG A 1 88 ? -8.102 51.312 23.188 1 70.31 88 ARG A CA 1
ATOM 643 C C . ARG A 1 88 ? -8.336 50.688 21.828 1 70.31 88 ARG A C 1
ATOM 645 O O . ARG A 1 88 ? -8.492 49.469 21.703 1 70.31 88 ARG A O 1
ATOM 652 N N . THR A 1 89 ? -8.258 51.469 20.797 1 73.12 89 THR A N 1
ATOM 653 C CA . THR A 1 89 ? -8.477 50.969 19.453 1 73.12 89 THR A CA 1
ATOM 654 C C . THR A 1 89 ? -7.359 50.031 19.031 1 73.12 89 THR A C 1
ATOM 656 O O . THR A 1 89 ? -7.613 48.969 18.438 1 73.12 89 THR A O 1
ATOM 659 N N . ARG A 1 90 ? -6.184 50.375 19.359 1 71.75 90 ARG A N 1
ATOM 660 C CA . ARG A 1 90 ? -5.047 49.531 19.016 1 71.75 90 ARG A CA 1
ATOM 661 C C . ARG A 1 90 ? -5.09 48.219 19.781 1 71.75 90 ARG A C 1
ATOM 663 O O . ARG A 1 90 ? -4.723 47.188 19.234 1 71.75 90 ARG A O 1
ATOM 670 N N . ALA A 1 91 ? -5.57 48.25 20.969 1 72.31 91 ALA A N 1
ATOM 671 C CA . ALA A 1 91 ? -5.684 47.031 21.781 1 72.31 91 ALA A CA 1
ATOM 672 C C . ALA A 1 91 ? -6.727 46.094 21.188 1 72.31 91 ALA A C 1
ATOM 674 O O . ALA A 1 91 ? -6.512 44.875 21.156 1 72.31 91 ALA A O 1
ATOM 675 N N . VAL A 1 92 ? -7.773 46.719 20.719 1 74.81 92 VAL A N 1
ATOM 676 C CA . VAL A 1 92 ? -8.836 45.906 20.141 1 74.81 92 VAL A CA 1
ATOM 677 C C . VAL A 1 92 ? -8.352 45.312 18.828 1 74.81 92 VAL A C 1
ATOM 679 O O . VAL A 1 92 ? -8.586 44.125 18.562 1 74.81 92 VAL A O 1
ATOM 682 N N . GLU A 1 93 ? -7.637 46.062 18.047 1 77 93 GLU A N 1
ATOM 683 C CA . GLU A 1 93 ? -7.105 45.562 16.781 1 77 93 GLU A CA 1
ATOM 684 C C . GLU A 1 93 ? -6.102 44.438 17 1 77 93 GLU A C 1
ATOM 686 O O . GLU A 1 93 ? -6.094 43.438 16.266 1 77 93 GLU A O 1
ATOM 691 N N . ALA A 1 94 ? -5.293 44.562 17.984 1 75.75 94 ALA A N 1
ATOM 692 C CA . ALA A 1 94 ? -4.293 43.531 18.312 1 75.75 94 ALA A CA 1
ATOM 693 C C . ALA A 1 94 ? -4.961 42.25 18.781 1 75.75 94 ALA A C 1
ATOM 695 O O . ALA A 1 94 ? -4.516 41.156 18.438 1 75.75 94 ALA A O 1
ATOM 696 N N . GLU A 1 95 ? -6.02 42.469 19.531 1 76.75 95 GLU A N 1
ATOM 697 C CA . GLU A 1 95 ? -6.75 41.312 20 1 76.75 95 GLU A CA 1
ATOM 698 C C . GLU A 1 95 ? -7.418 40.562 18.859 1 76.75 95 GLU A C 1
ATOM 700 O O . GLU A 1 95 ? -7.387 39.344 18.797 1 76.75 95 GLU A O 1
ATOM 705 N N . HIS A 1 96 ? -7.969 41.344 17.906 1 79.06 96 HIS A N 1
ATOM 706 C CA . HIS A 1 96 ? -8.602 40.719 16.75 1 79.06 96 HIS A CA 1
ATOM 707 C C . HIS A 1 96 ? -7.586 39.969 15.891 1 79.06 96 HIS A C 1
ATOM 709 O O . HIS A 1 96 ? -7.859 38.875 15.43 1 79.06 96 HIS A O 1
ATOM 715 N N . SER A 1 97 ? -6.445 40.594 15.711 1 80.44 97 SER A N 1
ATOM 716 C CA . SER A 1 97 ? -5.391 39.969 14.922 1 80.44 97 SER A CA 1
ATOM 717 C C . SER A 1 97 ? -4.902 38.656 15.586 1 80.44 97 SER A C 1
ATOM 719 O O . SER A 1 97 ? -4.676 37.656 14.906 1 80.44 97 SER A O 1
ATOM 721 N N . ARG A 1 98 ? -4.801 38.719 16.891 1 81 98 ARG A N 1
ATOM 722 C CA . ARG A 1 98 ? -4.379 37.531 17.641 1 81 98 ARG A CA 1
ATOM 723 C C . ARG A 1 98 ? -5.406 36.406 17.531 1 81 98 ARG A C 1
ATOM 725 O O . ARG A 1 98 ? -5.043 35.25 17.328 1 81 98 ARG A O 1
ATOM 732 N N . ASP A 1 99 ? -6.594 36.75 17.594 1 81.88 99 ASP A N 1
ATOM 733 C CA . ASP A 1 99 ? -7.652 35.75 17.5 1 81.88 99 ASP A CA 1
ATOM 734 C C . ASP A 1 99 ? -7.691 35.125 16.109 1 81.88 99 ASP A C 1
ATOM 736 O O . ASP A 1 99 ? -7.891 33.906 15.977 1 81.88 99 ASP A O 1
ATOM 740 N N . ALA A 1 100 ? -7.457 35.969 15.156 1 83 100 ALA A N 1
ATOM 741 C CA . ALA A 1 100 ? -7.426 35.469 13.789 1 83 100 ALA A CA 1
ATOM 742 C C . ALA A 1 100 ? -6.262 34.5 13.586 1 83 100 ALA A C 1
ATOM 744 O O . ALA A 1 100 ? -6.426 33.438 12.977 1 83 100 ALA A O 1
ATOM 745 N N . LEU A 1 101 ? -5.164 34.875 14.125 1 84.94 101 LEU A N 1
ATOM 746 C CA . LEU A 1 101 ? -3.986 34.031 14 1 84.94 101 LEU A CA 1
ATOM 747 C C . LEU A 1 101 ? -4.18 32.719 14.75 1 84.94 101 LEU A C 1
ATOM 749 O O . LEU A 1 101 ? -3.729 31.656 14.289 1 84.94 101 LEU A O 1
ATOM 753 N N . ARG A 1 102 ? -4.832 32.812 15.852 1 85.19 102 ARG A N 1
ATOM 754 C CA . ARG A 1 102 ? -5.102 31.625 16.625 1 85.19 102 ARG A CA 1
ATOM 755 C C . ARG A 1 102 ? -6.012 30.672 15.867 1 85.19 102 ARG A C 1
ATOM 757 O O . ARG A 1 102 ? -5.801 29.453 15.891 1 85.19 102 ARG A O 1
ATOM 764 N N . ALA A 1 103 ? -6.996 31.219 15.211 1 84.88 103 ALA A N 1
ATOM 765 C CA . ALA A 1 103 ? -7.914 30.391 14.43 1 84.88 103 ALA A CA 1
ATOM 766 C C . ALA A 1 103 ? -7.18 29.656 13.305 1 84.88 103 ALA A C 1
ATOM 768 O O . ALA A 1 103 ? -7.43 28.484 13.055 1 84.88 103 ALA A O 1
ATOM 769 N N . VAL A 1 104 ? -6.289 30.375 12.703 1 85.81 104 VAL A N 1
ATOM 770 C CA . VAL A 1 104 ? -5.516 29.781 11.617 1 85.81 104 VAL A CA 1
ATOM 771 C C . VAL A 1 104 ? -4.609 28.688 12.164 1 85.81 104 VAL A C 1
ATOM 773 O O . VAL A 1 104 ? -4.496 27.609 11.578 1 85.81 104 VAL A O 1
ATOM 776 N N . ALA A 1 105 ? -3.98 29 13.289 1 88.31 105 ALA A N 1
ATOM 777 C CA . ALA A 1 105 ? -3.094 28.031 13.914 1 88.31 105 ALA A CA 1
ATOM 778 C C . ALA A 1 105 ? -3.857 26.766 14.305 1 88.31 105 ALA A C 1
ATOM 780 O O . ALA A 1 105 ? -3.371 25.656 14.102 1 88.31 105 ALA A O 1
ATOM 781 N N . ASP A 1 106 ? -5.027 26.969 14.789 1 88.69 106 ASP A N 1
ATOM 782 C CA . ASP A 1 106 ? -5.848 25.844 15.203 1 88.69 106 ASP A CA 1
ATOM 783 C C . ASP A 1 106 ? -6.254 24.984 14.008 1 88.69 106 ASP A C 1
ATOM 785 O O . ASP A 1 106 ? -6.246 23.75 14.086 1 88.69 106 ASP A O 1
ATOM 789 N N . LEU A 1 107 ? -6.625 25.688 12.984 1 90.12 107 LEU A N 1
ATOM 790 C CA . LEU A 1 107 ? -7 24.953 11.781 1 90.12 107 LEU A CA 1
ATOM 791 C C . LEU A 1 107 ? -5.824 24.141 11.25 1 90.12 107 LEU A C 1
ATOM 793 O O . LEU A 1 107 ? -5.98 22.969 10.914 1 90.12 107 LEU A O 1
ATOM 797 N N . GLN A 1 108 ? -4.691 24.766 11.172 1 91.19 108 GLN A N 1
ATOM 798 C CA . GLN A 1 108 ? -3.5 24.078 10.68 1 91.19 108 GLN A CA 1
ATOM 799 C C . GLN A 1 108 ? -3.143 22.891 11.562 1 91.19 108 GLN A C 1
ATOM 801 O O . GLN A 1 108 ? -2.756 21.828 11.062 1 91.19 108 GLN A O 1
ATOM 806 N N . ALA A 1 109 ? -3.287 23.094 12.828 1 92.5 109 ALA A N 1
ATOM 807 C CA . ALA A 1 109 ? -3.002 22.016 13.766 1 92.5 109 ALA A CA 1
ATOM 808 C C . ALA A 1 109 ? -3.963 20.844 13.57 1 92.5 109 ALA A C 1
ATOM 810 O O . ALA A 1 109 ? -3.551 19.688 13.602 1 92.5 109 ALA A O 1
ATOM 811 N N . SER A 1 110 ? -5.203 21.141 13.375 1 94.81 110 SER A N 1
ATOM 812 C CA . SER A 1 110 ? -6.211 20.109 13.148 1 94.81 110 SER A CA 1
ATOM 813 C C . SER A 1 110 ? -5.938 19.328 11.867 1 94.81 110 SER A C 1
ATOM 815 O O . SER A 1 110 ? -5.984 18.109 11.852 1 94.81 110 SER A O 1
ATOM 817 N N . LEU A 1 111 ? -5.688 20.078 10.828 1 94.69 111 LEU A N 1
ATOM 818 C CA . LEU A 1 111 ? -5.395 19.453 9.547 1 94.69 111 LEU A CA 1
ATOM 819 C C . LEU A 1 111 ? -4.141 18.594 9.641 1 94.69 111 LEU A C 1
ATOM 821 O O . LEU A 1 111 ? -4.086 17.5 9.055 1 94.69 111 LEU A O 1
ATOM 825 N N . ARG A 1 112 ? -3.16 19.062 10.359 1 94.31 112 ARG A N 1
ATOM 826 C CA . ARG A 1 112 ? -1.937 18.281 10.57 1 94.31 112 ARG A CA 1
ATOM 827 C C . ARG A 1 112 ? -2.23 16.969 11.281 1 94.31 112 ARG A C 1
ATOM 829 O O . ARG A 1 112 ? -1.708 15.922 10.906 1 94.31 112 ARG A O 1
ATOM 836 N N . ARG A 1 113 ? -3.049 17.016 12.266 1 94.75 113 ARG A N 1
ATOM 837 C CA . ARG A 1 113 ? -3.389 15.805 13.016 1 94.75 113 ARG A CA 1
ATOM 838 C C . ARG A 1 113 ? -4.031 14.758 12.117 1 94.75 113 ARG A C 1
ATOM 840 O O . ARG A 1 113 ? -3.654 13.586 12.148 1 94.75 113 ARG A O 1
ATOM 847 N N . VAL A 1 114 ? -4.938 15.203 11.32 1 96.44 114 VAL A N 1
ATOM 848 C CA . VAL A 1 114 ? -5.641 14.289 10.43 1 96.44 114 VAL A CA 1
ATOM 849 C C . VAL A 1 114 ? -4.684 13.766 9.359 1 96.44 114 VAL A C 1
ATOM 851 O O . VAL A 1 114 ? -4.66 12.57 9.07 1 96.44 114 VAL A O 1
ATOM 854 N N . ALA A 1 115 ? -3.922 14.656 8.812 1 95.62 115 ALA A N 1
ATOM 855 C CA . ALA A 1 115 ? -2.963 14.258 7.781 1 95.62 115 ALA A CA 1
ATOM 856 C C . ALA A 1 115 ? -1.987 13.219 8.312 1 95.62 115 ALA A C 1
ATOM 858 O O . ALA A 1 115 ? -1.617 12.281 7.602 1 95.62 115 ALA A O 1
ATOM 859 N N . THR A 1 116 ? -1.579 13.383 9.516 1 94.25 116 THR A N 1
ATOM 860 C CA . THR A 1 116 ? -0.654 12.445 10.141 1 94.25 116 THR A CA 1
ATOM 861 C C . THR A 1 116 ? -1.304 11.07 10.305 1 94.25 116 THR A C 1
ATOM 863 O O . THR A 1 116 ? -0.66 10.039 10.086 1 94.25 116 THR A O 1
ATOM 866 N N . LEU A 1 117 ? -2.549 11.062 10.648 1 95.31 117 LEU A N 1
ATOM 867 C CA . LEU A 1 117 ? -3.275 9.797 10.758 1 95.31 117 LEU A CA 1
ATOM 868 C C . LEU A 1 117 ? -3.32 9.086 9.406 1 95.31 117 LEU A C 1
ATOM 870 O O . LEU A 1 117 ? -3.09 7.879 9.328 1 95.31 117 LEU A O 1
ATOM 874 N N . VAL A 1 118 ? -3.602 9.875 8.414 1 95.5 118 VAL A N 1
ATOM 875 C CA . VAL A 1 118 ? -3.67 9.305 7.066 1 95.5 118 VAL A CA 1
ATOM 876 C C . VAL A 1 118 ? -2.297 8.781 6.656 1 95.5 118 VAL A C 1
ATOM 878 O O . VAL A 1 118 ? -2.188 7.684 6.102 1 95.5 118 VAL A O 1
ATOM 881 N N . ALA A 1 119 ? -1.285 9.484 6.93 1 93.44 119 ALA A N 1
ATOM 882 C CA . ALA A 1 119 ? 0.086 9.102 6.598 1 93.44 119 ALA A CA 1
ATOM 883 C C . ALA A 1 119 ? 0.475 7.801 7.289 1 93.44 119 ALA A C 1
ATOM 885 O O . ALA A 1 119 ? 1.162 6.961 6.703 1 93.44 119 ALA A O 1
ATOM 886 N N . HIS A 1 120 ? -0.008 7.609 8.508 1 91.94 120 HIS A N 1
ATOM 887 C CA . HIS A 1 120 ? 0.324 6.422 9.281 1 91.94 120 HIS A CA 1
ATOM 888 C C . HIS A 1 120 ? -0.448 5.203 8.781 1 91.94 120 HIS A C 1
ATOM 890 O O . HIS A 1 120 ? -0.211 4.082 9.234 1 91.94 120 HIS A O 1
ATOM 896 N N . GLY A 1 121 ? -1.372 5.449 7.871 1 89.88 121 GLY A N 1
ATOM 897 C CA . GLY A 1 121 ? -2.127 4.344 7.301 1 89.88 121 GLY A CA 1
ATOM 898 C C . GLY A 1 121 ? -3.158 3.77 8.25 1 89.88 121 GLY A C 1
ATOM 899 O O . GLY A 1 121 ? -3.418 2.564 8.242 1 89.88 121 GLY A O 1
ATOM 900 N N . VAL A 1 122 ? -3.701 4.562 9.047 1 90.94 122 VAL A N 1
ATOM 901 C CA . VAL A 1 122 ? -4.742 4.117 9.961 1 90.94 122 VAL A CA 1
ATOM 902 C C . VAL A 1 122 ? -6.008 3.77 9.18 1 90.94 122 VAL A C 1
ATOM 904 O O . VAL A 1 122 ? -6.207 4.254 8.062 1 90.94 122 VAL A O 1
ATOM 907 N N . ALA A 1 123 ? -6.84 2.941 9.773 1 92.88 123 ALA A N 1
ATOM 908 C CA . ALA A 1 123 ? -8.086 2.549 9.117 1 92.88 123 ALA A CA 1
ATOM 909 C C . ALA A 1 123 ? -8.922 3.771 8.766 1 92.88 123 ALA A C 1
ATOM 911 O O . ALA A 1 123 ? -9.023 4.715 9.555 1 92.88 123 ALA A O 1
ATOM 912 N N . PRO A 1 124 ? -9.5 3.77 7.641 1 94.31 124 PRO A N 1
ATOM 913 C CA . PRO A 1 124 ? -10.297 4.918 7.211 1 94.31 124 PRO A CA 1
ATOM 914 C C . PRO A 1 124 ? -11.375 5.301 8.219 1 94.31 124 PRO A C 1
ATOM 916 O O . PRO A 1 124 ? -11.648 6.488 8.422 1 94.31 124 PRO A O 1
ATOM 919 N N . SER A 1 125 ? -12.008 4.371 8.852 1 93.94 125 SER A N 1
ATOM 920 C CA . SER A 1 125 ? -13.055 4.648 9.828 1 93.94 125 SER A CA 1
ATOM 921 C C . SER A 1 125 ? -12.539 5.547 10.945 1 93.94 125 SER A C 1
ATOM 923 O O . SER A 1 125 ? -13.258 6.43 11.422 1 93.94 125 SER A O 1
ATOM 925 N N . GLU A 1 126 ? -11.328 5.297 11.352 1 95.06 126 GLU A N 1
ATOM 926 C CA . GLU A 1 126 ? -10.719 6.137 12.375 1 95.06 126 GLU A CA 1
ATOM 927 C C . GLU A 1 126 ? -10.461 7.551 11.852 1 95.06 126 GLU A C 1
ATOM 929 O O . GLU A 1 126 ? -10.625 8.523 12.586 1 95.06 126 GLU A O 1
ATOM 934 N N . VAL A 1 127 ? -10.047 7.621 10.602 1 97 127 VAL A N 1
ATOM 935 C CA . VAL A 1 127 ? -9.828 8.922 9.977 1 97 127 VAL A CA 1
ATOM 936 C C . VAL A 1 127 ? -11.148 9.68 9.883 1 97 127 VAL A C 1
ATOM 938 O O . VAL A 1 127 ? -11.211 10.875 10.164 1 97 127 VAL A O 1
ATOM 941 N N . PHE A 1 128 ? -12.234 9 9.523 1 97 128 PHE A N 1
ATOM 942 C CA . PHE A 1 128 ? -13.547 9.625 9.438 1 97 128 PHE A CA 1
ATOM 943 C C . PHE A 1 128 ? -13.945 10.242 10.781 1 97 128 PHE A C 1
ATOM 945 O O . PHE A 1 128 ? -14.383 11.391 10.828 1 97 128 PHE A O 1
ATOM 952 N N . CYS A 1 129 ? -13.742 9.508 11.805 1 95.69 129 CYS A N 1
ATOM 953 C CA . CYS A 1 129 ? -14.086 9.977 13.141 1 95.69 129 CYS A CA 1
ATOM 954 C C . CYS A 1 129 ? -13.234 11.18 13.531 1 95.69 129 CYS A C 1
ATOM 956 O O . CYS A 1 129 ? -13.75 12.164 14.07 1 95.69 129 CYS A O 1
ATOM 958 N N . ALA A 1 130 ? -11.969 11.055 13.25 1 96.69 130 ALA A N 1
ATOM 959 C CA . ALA A 1 130 ? -11.07 12.164 13.562 1 96.69 130 ALA A CA 1
ATOM 960 C C . ALA A 1 130 ? -11.477 13.43 12.812 1 96.69 130 ALA A C 1
ATOM 962 O O . ALA A 1 130 ? -11.453 14.531 13.375 1 96.69 130 ALA A O 1
ATOM 963 N N . VAL A 1 131 ? -11.812 13.289 11.57 1 97.31 131 VAL A N 1
ATOM 964 C CA . VAL A 1 131 ? -12.219 14.43 10.75 1 97.31 131 VAL A CA 1
ATOM 965 C C . VAL A 1 131 ? -13.484 15.055 11.336 1 97.31 131 VAL A C 1
ATOM 967 O O . VAL A 1 131 ? -13.57 16.281 11.469 1 97.31 131 VAL A O 1
ATOM 970 N N . ALA A 1 132 ? -14.438 14.227 11.656 1 95.62 132 ALA A N 1
ATOM 971 C CA . ALA A 1 132 ? -15.672 14.734 12.25 1 95.62 132 ALA A CA 1
ATOM 972 C C . ALA A 1 132 ? -15.383 15.523 13.523 1 95.62 132 ALA A C 1
ATOM 974 O O . ALA A 1 132 ? -15.898 16.625 13.711 1 95.62 132 ALA A O 1
ATOM 975 N N . ASP A 1 133 ? -14.523 15.016 14.367 1 94.94 133 ASP A N 1
ATOM 976 C CA . ASP A 1 133 ? -14.172 15.656 15.633 1 94.94 133 ASP A CA 1
ATOM 977 C C . ASP A 1 133 ? -13.406 16.953 15.391 1 94.94 133 ASP A C 1
ATOM 979 O O . ASP A 1 133 ? -13.711 17.984 16 1 94.94 133 ASP A O 1
ATOM 983 N N . GLU A 1 134 ? -12.422 16.875 14.516 1 95.81 134 GLU A N 1
ATOM 984 C CA . GLU A 1 134 ? -11.578 18.031 14.258 1 95.81 134 GLU A CA 1
ATOM 985 C C . GLU A 1 134 ? -12.367 19.156 13.602 1 95.81 134 GLU A C 1
ATOM 987 O O . GLU A 1 134 ? -12.141 20.344 13.891 1 95.81 134 GLU A O 1
ATOM 992 N N . LEU A 1 135 ? -13.258 18.828 12.727 1 94.38 135 LEU A N 1
ATOM 993 C CA . LEU A 1 135 ? -14.109 19.844 12.094 1 94.38 135 LEU A CA 1
ATOM 994 C C . LEU A 1 135 ? -14.969 20.547 13.133 1 94.38 135 LEU A C 1
ATOM 996 O O . LEU A 1 135 ? -15.094 21.781 13.109 1 94.38 135 LEU A O 1
ATOM 1000 N N . ALA A 1 136 ? -15.547 19.766 14 1 92.19 136 ALA A N 1
ATOM 1001 C CA . ALA A 1 136 ? -16.375 20.344 15.062 1 92.19 136 ALA A CA 1
ATOM 1002 C C . ALA A 1 136 ? -15.562 21.312 15.93 1 92.19 136 ALA A C 1
ATOM 1004 O O . ALA A 1 136 ? -16.016 22.406 16.234 1 92.19 136 ALA A O 1
ATOM 1005 N N . LEU A 1 137 ? -14.391 20.938 16.234 1 89.75 137 LEU A N 1
ATOM 1006 C CA . LEU A 1 137 ? -13.523 21.719 17.094 1 89.75 137 LEU A CA 1
ATOM 1007 C C . LEU A 1 137 ? -13.047 22.984 16.391 1 89.75 137 LEU A C 1
ATOM 1009 O O . LEU A 1 137 ? -13.125 24.078 16.953 1 89.75 137 LEU A O 1
ATOM 1013 N N . CYS A 1 138 ? -12.625 22.875 15.18 1 88.38 138 CYS A N 1
ATOM 1014 C CA . CYS A 1 138 ? -12 23.984 14.469 1 88.38 138 CYS A CA 1
ATOM 1015 C C . CYS A 1 138 ? -13.039 25.016 14.031 1 88.38 138 CYS A C 1
ATOM 1017 O O . CYS A 1 138 ? -12.758 26.203 13.992 1 88.38 138 CYS A O 1
ATOM 1019 N N . LEU A 1 139 ? -14.266 24.516 13.719 1 88.69 139 LEU A N 1
ATOM 1020 C CA . LEU A 1 139 ? -15.289 25.422 13.227 1 88.69 139 LEU A CA 1
ATOM 1021 C C . LEU A 1 139 ? -16.234 25.844 14.352 1 88.69 139 LEU A C 1
ATOM 1023 O O . LEU A 1 139 ? -17.078 26.719 14.164 1 88.69 139 LEU A O 1
ATOM 1027 N N . GLY A 1 140 ? -16.016 25.25 15.508 1 87.56 140 GLY A N 1
ATOM 1028 C CA . GLY A 1 140 ? -16.875 25.562 16.641 1 87.56 140 GLY A CA 1
ATOM 1029 C C . GLY A 1 140 ? -18.328 25.188 16.406 1 87.56 140 GLY A C 1
ATOM 1030 O O . GLY A 1 140 ? -19.234 25.922 16.781 1 87.56 140 GLY A O 1
ATOM 1031 N N . VAL A 1 141 ? -18.562 24.188 15.641 1 88.12 141 VAL A N 1
ATOM 1032 C CA . VAL A 1 141 ? -19.922 23.719 15.367 1 88.12 141 VAL A CA 1
ATOM 1033 C C . VAL A 1 141 ? -20.219 22.484 16.203 1 88.12 141 VAL A C 1
ATOM 1035 O O . VAL A 1 141 ? -19.312 21.781 16.641 1 88.12 141 VAL A O 1
ATOM 1038 N N . ARG A 1 142 ? -21.484 22.234 16.375 1 83.38 142 ARG A N 1
ATOM 1039 C CA . ARG A 1 142 ? -21.875 21.141 17.25 1 83.38 142 ARG A CA 1
ATOM 1040 C C . ARG A 1 142 ? -22.188 19.875 16.469 1 83.38 142 ARG A C 1
ATOM 1042 O O . ARG A 1 142 ? -22.219 18.781 17.031 1 83.38 142 ARG A O 1
ATOM 1049 N N . HIS A 1 143 ? -22.422 20.062 15.164 1 88.56 143 HIS A N 1
ATOM 1050 C CA . HIS A 1 143 ? -22.812 18.891 14.375 1 88.56 143 HIS A CA 1
ATOM 1051 C C . HIS A 1 143 ? -21.953 18.75 13.125 1 88.56 143 HIS A C 1
ATOM 1053 O O . HIS A 1 143 ? -21.891 19.672 12.305 1 88.56 143 HIS A O 1
ATOM 1059 N N . THR A 1 144 ? -21.297 17.688 13.031 1 93.56 144 THR A N 1
ATOM 1060 C CA . THR A 1 144 ? -20.531 17.328 11.836 1 93.56 144 THR A CA 1
ATOM 1061 C C . THR A 1 144 ? -20.797 15.875 11.445 1 93.56 144 THR A C 1
ATOM 1063 O O . THR A 1 144 ? -20.953 15.008 12.305 1 93.56 144 THR A O 1
ATOM 1066 N N . THR A 1 145 ? -21 15.602 10.164 1 92.56 145 THR A N 1
ATOM 1067 C CA . THR A 1 145 ? -21.281 14.25 9.695 1 92.56 145 THR A CA 1
ATOM 1068 C C . THR A 1 145 ? -20.547 13.953 8.391 1 92.56 145 THR A C 1
ATOM 1070 O O . THR A 1 145 ? -20.344 14.852 7.574 1 92.56 145 THR A O 1
ATOM 1073 N N . LEU A 1 146 ? -20.203 12.773 8.273 1 95.81 146 LEU A N 1
ATOM 1074 C CA . LEU A 1 146 ? -19.688 12.25 7.016 1 95.81 146 LEU A CA 1
ATOM 1075 C C . LEU A 1 146 ? -20.609 11.172 6.461 1 95.81 146 LEU A C 1
ATOM 1077 O O . LEU A 1 146 ? -21 10.25 7.18 1 95.81 146 LEU A O 1
ATOM 1081 N N . PHE A 1 147 ? -20.906 11.32 5.156 1 94.69 147 PHE A N 1
ATOM 1082 C CA . PHE A 1 147 ? -21.812 10.398 4.48 1 94.69 147 PHE A CA 1
ATOM 1083 C C . PHE A 1 147 ? -21.109 9.695 3.328 1 94.69 147 PHE A C 1
ATOM 1085 O O . PHE A 1 147 ? -20.297 10.297 2.631 1 94.69 147 PHE A O 1
ATOM 1092 N N . ARG A 1 148 ? -21.516 8.492 3.189 1 96.38 148 ARG A N 1
ATOM 1093 C CA . ARG A 1 148 ? -21.172 7.773 1.965 1 96.38 148 ARG A CA 1
ATOM 1094 C C . ARG A 1 148 ? -22.406 7.539 1.107 1 96.38 148 ARG A C 1
ATOM 1096 O O . ARG A 1 148 ? -23.469 7.184 1.623 1 96.38 148 ARG A O 1
ATOM 1103 N N . PHE A 1 149 ? -22.281 7.75 -0.164 1 96.38 149 PHE A N 1
ATOM 1104 C CA . PHE A 1 149 ? -23.422 7.531 -1.047 1 96.38 149 PHE A CA 1
ATOM 1105 C C . PHE A 1 149 ? -23.453 6.09 -1.546 1 96.38 149 PHE A C 1
ATOM 1107 O O . PHE A 1 149 ? -22.469 5.609 -2.123 1 96.38 149 PHE A O 1
ATOM 1114 N N . GLU A 1 150 ? -24.516 5.469 -1.375 1 94.25 150 GLU A N 1
ATOM 1115 C CA . GLU A 1 150 ? -24.688 4.078 -1.776 1 94.25 150 GLU A CA 1
ATOM 1116 C C . GLU A 1 150 ? -25.219 3.977 -3.203 1 94.25 150 GLU A C 1
ATOM 1118 O O . GLU A 1 150 ? -25.828 4.922 -3.713 1 94.25 150 GLU A O 1
ATOM 1123 N N . PRO A 1 151 ? -25 2.824 -3.77 1 89.12 151 PRO A N 1
ATOM 1124 C CA . PRO A 1 151 ? -25.469 2.656 -5.152 1 89.12 151 PRO A CA 1
ATOM 1125 C C . PRO A 1 151 ? -26.984 2.77 -5.285 1 89.12 151 PRO A C 1
ATOM 1127 O O . PRO A 1 151 ? -27.484 3.129 -6.352 1 89.12 151 PRO A O 1
ATOM 1130 N N . ASP A 1 152 ? -27.688 2.525 -4.266 1 89.19 152 ASP A N 1
ATOM 1131 C CA . ASP A 1 152 ? -29.141 2.568 -4.32 1 89.19 152 ASP A CA 1
ATOM 1132 C C . ASP A 1 152 ? -29.656 3.998 -4.16 1 89.19 152 ASP A C 1
ATOM 1134 O O . ASP A 1 152 ? -30.875 4.23 -4.145 1 89.19 152 ASP A O 1
ATOM 1138 N N . GLY A 1 153 ? -28.734 4.953 -4.008 1 87.31 153 GLY A N 1
ATOM 1139 C CA . GLY A 1 153 ? -29.109 6.352 -3.943 1 87.31 153 GLY A CA 1
ATOM 1140 C C . GLY A 1 153 ? -29.328 6.848 -2.525 1 87.31 153 GLY A C 1
ATOM 1141 O O . GLY A 1 153 ? -29.828 7.957 -2.316 1 87.31 153 GLY A O 1
ATOM 1142 N N . ALA A 1 154 ? -29.047 6.023 -1.598 1 91.75 154 ALA A N 1
ATOM 1143 C CA . ALA A 1 154 ? -29.156 6.426 -0.199 1 91.75 154 ALA A CA 1
ATOM 1144 C C . ALA A 1 154 ? -27.812 6.906 0.342 1 91.75 154 ALA A C 1
ATOM 1146 O O . ALA A 1 154 ? -26.766 6.609 -0.233 1 91.75 154 ALA A O 1
ATOM 1147 N N . GLY A 1 155 ? -27.984 7.762 1.354 1 93.12 155 GLY A N 1
ATOM 1148 C CA . GLY A 1 155 ? -26.781 8.156 2.074 1 93.12 155 GLY A CA 1
ATOM 1149 C C . GLY A 1 155 ? -26.562 7.363 3.352 1 93.12 155 GLY A C 1
ATOM 1150 O O . GLY A 1 155 ? -27.516 7.109 4.098 1 93.12 155 GLY A O 1
ATOM 1151 N N . LEU A 1 156 ? -25.391 6.93 3.512 1 94.12 156 LEU A N 1
ATOM 1152 C CA . LEU A 1 156 ? -25.031 6.195 4.715 1 94.12 156 LEU A CA 1
ATOM 1153 C C . LEU A 1 156 ? -24.156 7.051 5.625 1 94.12 156 LEU A C 1
ATOM 1155 O O . LEU A 1 156 ? -23.125 7.566 5.195 1 94.12 156 LEU A O 1
ATOM 1159 N N . LEU A 1 157 ? -24.609 7.176 6.898 1 92.75 157 LEU A N 1
ATOM 1160 C CA . LEU A 1 157 ? -23.797 7.906 7.867 1 92.75 157 LEU A CA 1
ATOM 1161 C C . LEU A 1 157 ? -22.594 7.074 8.312 1 92.75 157 LEU A C 1
ATOM 1163 O O . LEU A 1 157 ? -22.766 6 8.898 1 92.75 157 LEU A O 1
ATOM 1167 N N . ILE A 1 158 ? -21.438 7.586 8.133 1 94.44 158 ILE A N 1
ATOM 1168 C CA . ILE A 1 158 ? -20.281 6.754 8.422 1 94.44 158 ILE A CA 1
ATOM 1169 C C . ILE A 1 158 ? -19.516 7.328 9.617 1 94.44 158 ILE A C 1
ATOM 1171 O O . ILE A 1 158 ? -18.734 6.625 10.25 1 94.44 158 ILE A O 1
ATOM 1175 N N . ALA A 1 159 ? -19.641 8.555 9.891 1 93.94 159 ALA A N 1
ATOM 1176 C CA . ALA A 1 159 ? -19.047 9.18 11.07 1 93.94 159 ALA A CA 1
ATOM 1177 C C . ALA A 1 159 ? -19.781 10.469 11.43 1 93.94 159 ALA A C 1
ATOM 1179 O O . ALA A 1 159 ? -20.359 11.125 10.562 1 93.94 159 ALA A O 1
ATOM 1180 N N . GLY A 1 160 ? -19.75 10.766 12.68 1 91.12 160 GLY A N 1
ATOM 1181 C CA . GLY A 1 160 ? -20.422 11.984 13.109 1 91.12 160 GLY A CA 1
ATOM 1182 C C . GLY A 1 160 ? -19.969 12.453 14.484 1 91.12 160 GLY A C 1
ATOM 1183 O O . GLY A 1 160 ? -19.453 11.656 15.281 1 91.12 160 GLY A O 1
ATOM 1184 N N . HIS A 1 161 ? -19.844 13.703 14.633 1 87.19 161 HIS A N 1
ATOM 1185 C CA . HIS A 1 161 ? -19.688 14.359 15.93 1 87.19 161 HIS A CA 1
ATOM 1186 C C . HIS A 1 161 ? -20.938 15.141 16.312 1 87.19 161 HIS A C 1
ATOM 1188 O O . HIS A 1 161 ? -21.391 16.016 15.562 1 87.19 161 HIS A O 1
ATOM 1194 N N . HIS A 1 162 ? -21.562 14.648 17.438 1 77.44 162 HIS A N 1
ATOM 1195 C CA . HIS A 1 162 ? -22.797 15.297 17.859 1 77.44 162 HIS A CA 1
ATOM 1196 C C . HIS A 1 162 ? -22.75 15.672 19.344 1 77.44 162 HIS A C 1
ATOM 1198 O O . HIS A 1 162 ? -22.156 14.961 20.141 1 77.44 162 HIS A O 1
ATOM 1204 N N . GLU A 1 163 ? -22.859 16.891 19.703 1 66.75 163 GLU A N 1
ATOM 1205 C CA . GLU A 1 163 ? -22.922 17.297 21.109 1 66.75 163 GLU A CA 1
ATOM 1206 C C . GLU A 1 163 ? -24 16.516 21.859 1 66.75 163 GLU A C 1
ATOM 1208 O O . GLU A 1 163 ? -23.812 16.156 23.016 1 66.75 163 GLU A O 1
ATOM 1213 N N . PHE A 1 164 ? -25.234 16.406 21.344 1 56 164 PHE A N 1
ATOM 1214 C CA . PHE A 1 164 ? -26.281 15.75 22.094 1 56 164 PHE A CA 1
ATOM 1215 C C . PHE A 1 164 ? -26.406 14.281 21.703 1 56 164 PHE A C 1
ATOM 1217 O O . PHE A 1 164 ? -26.078 13.906 20.578 1 56 164 PHE A O 1
ATOM 1224 N N . GLN A 1 165 ? -26.172 13.375 22.656 1 53.91 165 GLN A N 1
ATOM 1225 C CA . GLN A 1 165 ? -26.312 11.93 22.562 1 53.91 165 GLN A CA 1
ATOM 1226 C C . GLN A 1 165 ? -27.312 11.547 21.469 1 53.91 165 GLN A C 1
ATOM 1228 O O . GLN A 1 165 ? -28.438 11.117 21.766 1 53.91 165 GLN A O 1
ATOM 1233 N N . THR A 1 166 ? -27.438 12.398 20.531 1 54.53 166 THR A N 1
ATOM 1234 C CA . THR A 1 166 ? -28.531 12.055 19.625 1 54.53 166 THR A CA 1
ATOM 1235 C C . THR A 1 166 ? -28.203 10.773 18.859 1 54.53 166 THR A C 1
ATOM 1237 O O . THR A 1 166 ? -27.047 10.375 18.766 1 54.53 166 THR A O 1
ATOM 1240 N N . GLU A 1 167 ? -29.281 10.289 18.172 1 59.19 167 GLU A N 1
ATOM 1241 C CA . GLU A 1 167 ? -29.703 9.086 17.453 1 59.19 167 GLU A CA 1
ATOM 1242 C C . GLU A 1 167 ? -28.859 8.867 16.203 1 59.19 167 GLU A C 1
ATOM 1244 O O . GLU A 1 167 ? -29.078 7.918 15.461 1 59.19 167 GLU A O 1
ATOM 1249 N N . LEU A 1 168 ? -27.953 9.836 16.031 1 65.75 168 LEU A N 1
ATOM 1250 C CA . LEU A 1 168 ? -27.359 9.508 14.742 1 65.75 168 LEU A CA 1
ATOM 1251 C C . LEU A 1 168 ? -26.281 8.453 14.891 1 65.75 168 LEU A C 1
ATOM 1253 O O . LEU A 1 168 ? -25.156 8.766 15.305 1 65.75 168 LEU A O 1
ATOM 1257 N N . ALA A 1 169 ? -26.75 7.312 14.82 1 74.12 169 ALA A N 1
ATOM 1258 C CA . ALA A 1 169 ? -25.844 6.172 14.922 1 74.12 169 ALA A CA 1
ATOM 1259 C C . ALA A 1 169 ? -25.109 5.926 13.602 1 74.12 169 ALA A C 1
ATOM 1261 O O . ALA A 1 169 ? -25.719 6.023 12.531 1 74.12 169 ALA A O 1
ATOM 1262 N N . VAL A 1 170 ? -23.891 5.812 13.734 1 84.62 170 VAL A N 1
ATOM 1263 C CA . VAL A 1 170 ? -23.109 5.379 12.578 1 84.62 170 VAL A CA 1
ATOM 1264 C C . VAL A 1 170 ? -23.766 4.16 11.938 1 84.62 170 VAL A C 1
ATOM 1266 O O . VAL A 1 170 ? -24.203 3.246 12.641 1 84.62 170 VAL A O 1
ATOM 1269 N N . GLY A 1 171 ? -24.016 4.223 10.602 1 87.56 171 GLY A N 1
ATOM 1270 C CA . GLY A 1 171 ? -24.672 3.133 9.891 1 87.56 171 GLY A CA 1
ATOM 1271 C C . GLY A 1 171 ? -26.094 3.463 9.477 1 87.56 171 GLY A C 1
ATOM 1272 O O . GLY A 1 171 ? -26.703 2.723 8.711 1 87.56 171 GLY A O 1
ATOM 1273 N N . LYS A 1 172 ? -26.594 4.539 10 1 86.88 172 LYS A N 1
ATOM 1274 C CA . LYS A 1 172 ? -27.953 4.953 9.633 1 86.88 172 LYS A CA 1
ATOM 1275 C C . LYS A 1 172 ? -28.016 5.383 8.172 1 86.88 172 LYS A C 1
ATOM 1277 O O . LYS A 1 172 ? -27.109 6.07 7.68 1 86.88 172 LYS A O 1
ATOM 1282 N N . ARG A 1 173 ? -29.078 5.02 7.5 1 91.12 173 ARG A N 1
ATOM 1283 C CA . ARG A 1 173 ? -29.297 5.371 6.098 1 91.12 173 ARG A CA 1
ATOM 1284 C C . ARG A 1 173 ? -30.281 6.531 5.969 1 91.12 173 ARG A C 1
ATOM 1286 O O . ARG A 1 173 ? -31.25 6.605 6.715 1 91.12 173 ARG A O 1
ATOM 1293 N N . PHE A 1 174 ? -30.031 7.379 5.09 1 87.06 174 PHE A N 1
ATOM 1294 C CA . PHE A 1 174 ? -30.891 8.539 4.848 1 87.06 174 PHE A CA 1
ATOM 1295 C C . PHE A 1 174 ? -31.297 8.602 3.385 1 87.06 174 PHE A C 1
ATOM 1297 O O . PHE A 1 174 ? -30.516 8.305 2.49 1 87.06 174 PHE A O 1
ATOM 1304 N N . SER A 1 175 ? -32.531 9.023 3.293 1 89.12 175 SER A N 1
ATOM 1305 C CA . SER A 1 175 ? -33 9.289 1.937 1 89.12 175 SER A CA 1
ATOM 1306 C C . SER A 1 175 ? -32.406 10.609 1.41 1 89.12 175 SER A C 1
ATOM 1308 O O . SER A 1 175 ? -32.281 11.578 2.16 1 89.12 175 SER A O 1
ATOM 1310 N N . LEU A 1 176 ? -32.125 10.641 0.194 1 90.06 176 LEU A N 1
ATOM 1311 C CA . LEU A 1 176 ? -31.594 11.852 -0.432 1 90.06 176 LEU A CA 1
ATOM 1312 C C . LEU A 1 176 ? -32.656 12.531 -1.275 1 90.06 176 LEU A C 1
ATOM 1314 O O . LEU A 1 176 ? -32.344 13.359 -2.137 1 90.06 176 LEU A O 1
ATOM 1318 N N . ASP A 1 177 ? -33.781 12.117 -0.828 1 86.75 177 ASP A N 1
ATOM 1319 C CA . ASP A 1 177 ? -34.906 12.789 -1.477 1 86.75 177 ASP A CA 1
ATOM 1320 C C . ASP A 1 177 ? -35.125 14.18 -0.885 1 86.75 177 ASP A C 1
ATOM 1322 O O . ASP A 1 177 ? -34.875 14.398 0.306 1 86.75 177 ASP A O 1
ATOM 1326 N N . GLY A 1 178 ? -35.5 15.117 -1.72 1 86.38 178 GLY A N 1
ATOM 1327 C CA . GLY A 1 178 ? -35.781 16.453 -1.237 1 86.38 178 GLY A CA 1
ATOM 1328 C C . GLY A 1 178 ? -34.594 17.391 -1.322 1 86.38 178 GLY A C 1
ATOM 1329 O O . GLY A 1 178 ? -33.781 17.266 -2.229 1 86.38 178 GLY A O 1
ATOM 1330 N N . GLU A 1 179 ? -34.719 18.453 -0.357 1 87.81 179 GLU A N 1
ATOM 1331 C CA . GLU A 1 179 ? -33.656 19.469 -0.4 1 87.81 179 GLU A CA 1
ATOM 1332 C C . GLU A 1 179 ? -32.844 19.469 0.88 1 87.81 179 GLU A C 1
ATOM 1334 O O . GLU A 1 179 ? -33.344 19.828 1.95 1 87.81 179 GLU A O 1
ATOM 1339 N N . SER A 1 180 ? -31.75 18.938 0.777 1 90.06 180 SER A N 1
ATOM 1340 C CA . SER A 1 180 ? -30.75 18.938 1.845 1 90.06 180 SER A CA 1
ATOM 1341 C C . SER A 1 180 ? -29.344 19.109 1.289 1 90.06 180 SER A C 1
ATOM 1343 O O . SER A 1 180 ? -29.125 18.984 0.083 1 90.06 180 SER A O 1
ATOM 1345 N N . VAL A 1 181 ? -28.5 19.469 2.109 1 93.44 181 VAL A N 1
ATOM 1346 C CA . VAL A 1 181 ? -27.125 19.703 1.672 1 93.44 181 VAL A CA 1
ATOM 1347 C C . VAL A 1 181 ? -26.562 18.422 1.053 1 93.44 181 VAL A C 1
ATOM 1349 O O . VAL A 1 181 ? -25.938 18.453 -0.011 1 93.44 181 VAL A O 1
ATOM 1352 N N . ALA A 1 182 ? -26.859 17.281 1.677 1 93.31 182 ALA A N 1
ATOM 1353 C CA . ALA A 1 182 ? -26.391 15.992 1.165 1 93.31 182 ALA A CA 1
ATOM 1354 C C . ALA A 1 182 ? -27 15.695 -0.203 1 93.31 182 ALA A C 1
ATOM 1356 O O . ALA A 1 182 ? -26.312 15.25 -1.116 1 93.31 182 ALA A O 1
ATOM 1357 N N . ALA A 1 183 ? -28.266 15.938 -0.337 1 93.25 183 ALA A N 1
ATOM 1358 C CA . ALA A 1 183 ? -28.953 15.688 -1.601 1 93.25 183 ALA A CA 1
ATOM 1359 C C . ALA A 1 183 ? -28.391 16.578 -2.711 1 93.25 183 ALA A C 1
ATOM 1361 O O . ALA A 1 183 ? -28.219 16.125 -3.842 1 93.25 183 ALA A O 1
ATOM 1362 N N . MET A 1 184 ? -28.172 17.797 -2.383 1 94.94 184 MET A N 1
ATOM 1363 C CA . MET A 1 184 ? -27.625 18.734 -3.357 1 94.94 184 MET A CA 1
ATOM 1364 C C . MET A 1 184 ? -26.266 18.281 -3.848 1 94.94 184 MET A C 1
ATOM 1366 O O . MET A 1 184 ? -25.984 18.297 -5.047 1 94.94 184 MET A O 1
ATOM 1370 N N . ILE A 1 185 ? -25.438 17.828 -2.932 1 96.31 185 ILE A N 1
ATOM 1371 C CA . ILE A 1 185 ? -24.094 17.359 -3.277 1 96.31 185 ILE A CA 1
ATOM 1372 C C . ILE A 1 185 ? -24.203 16.109 -4.148 1 96.31 185 ILE A C 1
ATOM 1374 O O . ILE A 1 185 ? -23.469 15.969 -5.137 1 96.31 185 ILE A O 1
ATOM 1378 N N . PHE A 1 186 ? -25.094 15.258 -3.854 1 94.69 186 PHE A N 1
ATOM 1379 C CA . PHE A 1 186 ? -25.281 14.023 -4.609 1 94.69 186 PHE A CA 1
ATOM 1380 C C . PHE A 1 186 ? -25.672 14.328 -6.051 1 94.69 186 PHE A C 1
ATOM 1382 O O . PHE A 1 186 ? -25.172 13.695 -6.98 1 94.69 186 PHE A O 1
ATOM 1389 N N . ARG A 1 187 ? -26.453 15.297 -6.207 1 93.75 187 ARG A N 1
ATOM 1390 C CA . ARG A 1 187 ? -26.984 15.625 -7.523 1 93.75 187 ARG A CA 1
ATOM 1391 C C . ARG A 1 187 ? -25.969 16.422 -8.344 1 93.75 187 ARG A C 1
ATOM 1393 O O . ARG A 1 187 ? -25.828 16.203 -9.547 1 93.75 187 ARG A O 1
ATOM 1400 N N . THR A 1 188 ? -25.234 17.328 -7.703 1 94.44 188 THR A N 1
ATOM 1401 C CA . THR A 1 188 ? -24.406 18.281 -8.461 1 94.44 188 THR A CA 1
ATOM 1402 C C . THR A 1 188 ? -22.938 17.859 -8.43 1 94.44 188 THR A C 1
ATOM 1404 O O . THR A 1 188 ? -22.156 18.25 -9.305 1 94.44 188 THR A O 1
ATOM 1407 N N . GLY A 1 189 ? -22.531 17.266 -7.324 1 94.88 189 GLY A N 1
ATOM 1408 C CA . GLY A 1 189 ? -21.141 16.938 -7.117 1 94.88 189 GLY A CA 1
ATOM 1409 C C . GLY A 1 189 ? -20.297 18.125 -6.703 1 94.88 189 GLY A C 1
ATOM 1410 O O . GLY A 1 189 ? -19.062 18.109 -6.832 1 94.88 189 GLY A O 1
ATOM 1411 N N . ARG A 1 190 ? -20.922 19.156 -6.281 1 95.75 190 ARG A N 1
ATOM 1412 C CA . ARG A 1 190 ? -20.266 20.391 -5.863 1 95.75 190 ARG A CA 1
ATOM 1413 C C . ARG A 1 190 ? -20.594 20.719 -4.41 1 95.75 190 ARG A C 1
ATOM 1415 O O . ARG A 1 190 ? -21.531 20.172 -3.842 1 95.75 190 ARG A O 1
ATOM 1422 N N . PRO A 1 191 ? -19.719 21.547 -3.85 1 97.44 191 PRO A N 1
ATOM 1423 C CA . PRO A 1 191 ? -20.062 21.984 -2.496 1 97.44 191 PRO A CA 1
ATOM 1424 C C . PRO A 1 191 ? -21.438 22.672 -2.428 1 97.44 191 PRO A C 1
ATOM 1426 O O . PRO A 1 191 ? -21.859 23.297 -3.396 1 97.44 191 PRO A O 1
ATOM 1429 N N . ALA A 1 192 ? -22.094 22.5 -1.316 1 96.38 192 ALA A N 1
ATOM 1430 C CA . ALA A 1 192 ? -23.438 23.062 -1.148 1 96.38 192 ALA A CA 1
ATOM 1431 C C . ALA A 1 192 ? -23.578 23.734 0.208 1 96.38 192 A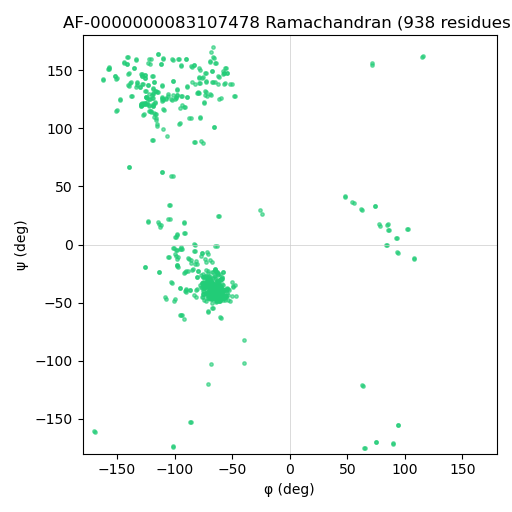LA A C 1
ATOM 1433 O O . ALA A 1 192 ? -22.875 23.391 1.163 1 96.38 192 ALA A O 1
ATOM 1434 N N . ARG A 1 193 ? -24.438 24.688 0.225 1 95.38 193 ARG A N 1
ATOM 1435 C CA . ARG A 1 193 ? -24.703 25.438 1.438 1 95.38 193 ARG A CA 1
ATOM 1436 C C . ARG A 1 193 ? -26.203 25.734 1.576 1 95.38 193 ARG A C 1
ATOM 1438 O O . ARG A 1 193 ? -26.875 26.016 0.586 1 95.38 193 ARG A O 1
ATOM 1445 N N . MET A 1 194 ? -26.703 25.578 2.725 1 92.5 194 MET A N 1
ATOM 1446 C CA . MET A 1 194 ? -28.047 25.984 3.082 1 92.5 194 MET A CA 1
ATOM 1447 C C . MET A 1 194 ? -28.031 26.859 4.328 1 92.5 194 MET A C 1
ATOM 1449 O O . MET A 1 194 ? -27.703 26.391 5.422 1 92.5 194 MET A O 1
ATOM 1453 N N . ASP A 1 195 ? -28.344 28.047 4.145 1 90.25 195 ASP A N 1
ATOM 1454 C CA . ASP A 1 195 ? -28.281 29 5.25 1 90.25 195 ASP A CA 1
ATOM 1455 C C . ASP A 1 195 ? -29.516 28.859 6.152 1 90.25 195 ASP A C 1
ATOM 1457 O O . ASP A 1 195 ? -29.484 29.297 7.305 1 90.25 195 ASP A O 1
ATOM 1461 N N . ASP A 1 196 ? -30.547 28.312 5.547 1 86.81 196 ASP A N 1
ATOM 1462 C CA . ASP A 1 196 ? -31.781 28.109 6.316 1 86.81 196 ASP A CA 1
ATOM 1463 C C . ASP A 1 196 ? -32.531 26.859 5.848 1 86.81 196 ASP A C 1
ATOM 1465 O O . ASP A 1 196 ? -32.844 26.734 4.664 1 86.81 196 ASP A O 1
ATOM 1469 N N . HIS A 1 197 ? -32.812 25.906 6.855 1 80.69 197 HIS A N 1
ATOM 1470 C CA . HIS A 1 197 ? -33.5 24.672 6.523 1 80.69 197 HIS A CA 1
ATOM 1471 C C . HIS A 1 197 ? -35 24.766 6.844 1 80.69 197 HIS A C 1
ATOM 1473 O O . HIS A 1 197 ? -35.719 23.766 6.742 1 80.69 197 HIS A O 1
ATOM 1479 N N . ASP A 1 198 ? -35.5 25.906 7.227 1 80 198 ASP A N 1
ATOM 1480 C CA . ASP A 1 198 ? -36.844 26.031 7.766 1 80 198 ASP A CA 1
ATOM 1481 C C . ASP A 1 198 ? -37.906 25.562 6.754 1 80 198 ASP A C 1
ATOM 1483 O O . ASP A 1 198 ? -38.875 24.891 7.117 1 80 198 ASP A O 1
ATOM 1487 N N . ASP A 1 199 ? -37.656 25.859 5.492 1 81.81 199 ASP A N 1
ATOM 1488 C CA . ASP A 1 199 ? -38.688 25.562 4.512 1 81.81 199 ASP A CA 1
ATOM 1489 C C . ASP A 1 199 ? -38.25 24.453 3.549 1 81.81 199 ASP A C 1
ATOM 1491 O O . ASP A 1 199 ? -38.844 24.266 2.486 1 81.81 199 ASP A O 1
ATOM 1495 N N . ALA A 1 200 ? -37.25 23.797 3.934 1 83.88 200 ALA A N 1
ATOM 1496 C CA . ALA A 1 200 ? -36.719 22.797 3.006 1 83.88 200 ALA A CA 1
ATOM 1497 C C . ALA A 1 200 ? -37.562 21.516 3.061 1 83.88 200 ALA A C 1
ATOM 1499 O O . ALA A 1 200 ? -37.844 21 4.145 1 83.88 200 ALA A O 1
ATOM 1500 N N . PRO A 1 201 ? -37.969 21 1.98 1 84.56 201 PRO A N 1
ATOM 1501 C CA . PRO A 1 201 ? -38.781 19.781 1.954 1 84.56 201 PRO A CA 1
ATOM 1502 C C . PRO A 1 201 ? -37.938 18.516 2.041 1 84.56 201 PRO A C 1
ATOM 1504 O O . PRO A 1 201 ? -36.75 18.531 1.733 1 84.56 201 PRO A O 1
ATOM 1507 N N . GLY A 1 202 ? -38.625 17.406 2.57 1 83.81 202 GLY A N 1
ATOM 1508 C CA . GLY A 1 202 ? -38 16.094 2.531 1 83.81 202 GLY A CA 1
ATOM 1509 C C . GLY A 1 202 ? -37.688 15.531 3.908 1 83.81 202 GLY A C 1
ATOM 1510 O O . GLY A 1 202 ? -37.656 16.266 4.891 1 83.81 202 GLY A O 1
ATOM 1511 N N . PRO A 1 203 ? -37.5 14.219 3.922 1 81.94 203 PRO A N 1
ATOM 1512 C CA . PRO A 1 203 ? -37.281 13.555 5.207 1 81.94 203 PRO A CA 1
ATOM 1513 C C . PRO A 1 203 ? -35.969 13.969 5.863 1 81.94 203 PRO A C 1
ATOM 1515 O O . PRO A 1 203 ? -35.906 14.117 7.086 1 81.94 203 PRO A O 1
ATOM 1518 N N . ALA A 1 204 ? -35.062 14.156 5.043 1 81.06 204 ALA A N 1
ATOM 1519 C CA . ALA A 1 204 ? -33.75 14.547 5.598 1 81.06 204 ALA A CA 1
ATOM 1520 C C . ALA A 1 204 ? -33.812 15.938 6.219 1 81.06 204 ALA A C 1
ATOM 1522 O O . ALA A 1 204 ? -33.281 16.172 7.305 1 81.06 204 ALA A O 1
ATOM 1523 N N . ALA A 1 205 ? -34.5 16.812 5.566 1 82.94 205 ALA A N 1
ATOM 1524 C CA . ALA A 1 205 ? -34.656 18.172 6.082 1 82.94 205 ALA A CA 1
ATOM 1525 C C . ALA A 1 205 ? -35.438 18.172 7.391 1 82.94 205 ALA A C 1
ATOM 1527 O O . ALA A 1 205 ? -35.125 18.906 8.32 1 82.94 205 ALA A O 1
ATOM 1528 N N . ASP A 1 206 ? -36.438 17.344 7.41 1 83.06 206 ASP A N 1
ATOM 1529 C CA . ASP A 1 206 ? -37.219 17.219 8.625 1 83.06 206 ASP A CA 1
ATOM 1530 C C . ASP A 1 206 ? -36.375 16.75 9.797 1 83.06 206 ASP A C 1
ATOM 1532 O O . ASP A 1 206 ? -36.5 17.281 10.906 1 83.06 206 ASP A O 1
ATOM 1536 N N . TYR A 1 207 ? -35.594 15.875 9.406 1 80.25 207 TYR A N 1
ATOM 1537 C CA . TYR A 1 207 ? -34.75 15.305 10.445 1 80.25 207 TYR A CA 1
ATOM 1538 C C . TYR A 1 207 ? -33.75 16.344 10.945 1 80.25 207 TYR A C 1
ATOM 1540 O O . TYR A 1 207 ? -33.5 16.469 12.148 1 80.25 207 TYR A O 1
ATOM 1548 N N . ILE A 1 208 ? -33.219 17.062 10.133 1 80.69 208 ILE A N 1
ATOM 1549 C CA . ILE A 1 208 ? -32.219 18.094 10.461 1 80.69 208 ILE A CA 1
ATOM 1550 C C . ILE A 1 208 ? -32.875 19.156 11.336 1 80.69 208 ILE A C 1
ATOM 1552 O O . ILE A 1 208 ? -32.25 19.641 12.297 1 80.69 208 ILE A O 1
ATOM 1556 N N . ARG A 1 209 ? -34.062 19.422 11.008 1 83.25 209 ARG A N 1
ATOM 1557 C CA . ARG A 1 209 ? -34.812 20.391 11.805 1 83.25 209 ARG A CA 1
ATOM 1558 C C . ARG A 1 209 ? -35.062 19.844 13.211 1 83.25 209 ARG A C 1
ATOM 1560 O O . ARG A 1 209 ? -35 20.594 14.188 1 83.25 209 ARG A O 1
ATOM 1567 N N . ARG A 1 210 ? -35.344 18.609 13.25 1 80.94 210 ARG A N 1
ATOM 1568 C CA . ARG A 1 210 ? -35.594 17.984 14.547 1 80.94 210 ARG A CA 1
ATOM 1569 C C . ARG A 1 210 ? -34.344 18 15.422 1 80.94 210 ARG A C 1
ATOM 1571 O O . ARG A 1 210 ? -34.469 18.062 16.656 1 80.94 210 ARG A O 1
ATOM 1578 N N . LEU A 1 211 ? -33.219 18.016 14.758 1 79.31 211 LEU A N 1
ATOM 1579 C CA . LEU A 1 211 ? -31.953 18.047 15.5 1 79.31 211 LEU A CA 1
ATOM 1580 C C . LEU A 1 211 ? -31.594 19.453 15.93 1 79.31 211 LEU A C 1
ATOM 1582 O O . LEU A 1 211 ? -30.609 19.672 16.625 1 79.31 211 LEU A O 1
ATOM 1586 N N . GLY A 1 212 ? -32.406 20.359 15.461 1 80.5 212 GLY A N 1
ATOM 1587 C CA . GLY A 1 212 ? -32.188 21.75 15.844 1 80.5 212 GLY A CA 1
ATOM 1588 C C . GLY A 1 212 ? -31.172 22.469 14.977 1 80.5 212 GLY A C 1
ATOM 1589 O O . GLY A 1 212 ? -30.672 23.531 15.344 1 80.5 212 GLY A O 1
ATOM 1590 N N . MET A 1 213 ? -30.906 21.891 13.852 1 85.38 213 MET A N 1
ATOM 1591 C CA . MET A 1 213 ? -29.938 22.516 12.953 1 85.38 213 MET A CA 1
ATOM 1592 C C . MET A 1 213 ? -30.625 23.5 12 1 85.38 213 MET A C 1
ATOM 1594 O O . MET A 1 213 ? -31.719 23.219 11.508 1 85.38 213 MET A O 1
ATOM 1598 N N . ARG A 1 214 ? -30.016 24.656 11.82 1 87.81 214 ARG A N 1
ATOM 1599 C CA . ARG A 1 214 ? -30.641 25.672 10.977 1 87.81 214 ARG A CA 1
ATOM 1600 C C . ARG A 1 214 ? -29.891 25.812 9.656 1 87.81 214 ARG A C 1
ATOM 1602 O O . ARG A 1 214 ? -30.5 25.953 8.602 1 87.81 214 ARG A O 1
ATOM 1609 N N . SER A 1 215 ? -28.609 25.859 9.773 1 91.44 215 SER A N 1
ATOM 1610 C CA . SER A 1 215 ? -27.812 26.031 8.562 1 91.44 215 SER A CA 1
ATOM 1611 C C . SER A 1 215 ? -26.812 24.891 8.414 1 91.44 215 SER A C 1
ATOM 1613 O O . SER A 1 215 ? -26.547 24.156 9.367 1 91.44 215 SER A O 1
ATOM 1615 N N . GLY A 1 216 ? -26.391 24.641 7.18 1 93.38 216 GLY A N 1
ATOM 1616 C CA . GLY A 1 216 ? -25.438 23.578 6.91 1 93.38 216 GLY A CA 1
ATOM 1617 C C . GLY A 1 216 ? -24.594 23.844 5.68 1 93.38 216 GLY A C 1
ATOM 1618 O O . GLY A 1 216 ? -25.031 24.516 4.75 1 93.38 216 GLY A O 1
ATOM 1619 N N . VAL A 1 217 ? -23.406 23.438 5.738 1 95.94 217 VAL A N 1
ATOM 1620 C CA . VAL A 1 217 ? -22.469 23.484 4.613 1 95.94 217 VAL A CA 1
ATOM 1621 C C . VAL A 1 217 ? -21.859 22.109 4.391 1 95.94 217 VAL A C 1
ATOM 1623 O O . VAL A 1 217 ? -21.578 21.391 5.348 1 95.94 217 VAL A O 1
ATOM 1626 N N . GLY A 1 218 ? -21.734 21.703 3.123 1 97.25 218 GLY A N 1
ATOM 1627 C CA . GLY A 1 218 ? -21.156 20.406 2.818 1 97.25 218 GLY A CA 1
ATOM 1628 C C . GLY A 1 218 ? -20.266 20.422 1.587 1 97.25 218 GLY A C 1
ATOM 1629 O O . GLY A 1 218 ? -20.406 21.297 0.735 1 97.25 218 GLY A O 1
ATOM 1630 N N . VAL A 1 219 ? -19.391 19.516 1.559 1 97.94 219 VAL A N 1
ATOM 1631 C CA . VAL A 1 219 ? -18.453 19.359 0.45 1 97.94 219 VAL A CA 1
ATOM 1632 C C . VAL A 1 219 ? -18.391 17.906 0.022 1 97.94 219 VAL A C 1
ATOM 1634 O O . VAL A 1 219 ? -18.406 17 0.864 1 97.94 219 VAL A O 1
ATOM 1637 N N . PRO A 1 220 ? -18.328 17.672 -1.292 1 97.81 220 PRO A N 1
ATOM 1638 C CA . PRO A 1 220 ? -18.25 16.297 -1.764 1 97.81 220 PRO A CA 1
ATOM 1639 C C . PRO A 1 220 ? -16.891 15.656 -1.502 1 97.81 220 PRO A C 1
ATOM 1641 O O . PRO A 1 220 ? -15.867 16.344 -1.498 1 97.81 220 PRO A O 1
ATOM 1644 N N . ILE A 1 221 ? -16.922 14.492 -1.146 1 97.31 221 ILE A N 1
ATOM 1645 C CA . ILE A 1 221 ? -15.727 13.648 -1.118 1 97.31 221 ILE A CA 1
ATOM 1646 C C . ILE A 1 221 ? -15.586 12.914 -2.449 1 97.31 221 ILE A C 1
ATOM 1648 O O . ILE A 1 221 ? -16.438 12.094 -2.805 1 97.31 221 ILE A O 1
ATOM 1652 N N . MET A 1 222 ? -14.484 13.211 -3.1 1 95.62 222 MET A N 1
ATOM 1653 C CA . MET A 1 222 ? -14.281 12.664 -4.438 1 95.62 222 MET A CA 1
ATOM 1654 C C . MET A 1 222 ? -13.242 11.547 -4.414 1 95.62 222 MET A C 1
ATOM 1656 O O . MET A 1 222 ? -12.133 11.734 -3.914 1 95.62 222 MET A O 1
ATOM 1660 N N . VAL A 1 223 ? -13.578 10.406 -4.957 1 92.19 223 VAL A N 1
ATOM 1661 C CA . VAL A 1 223 ? -12.633 9.305 -5.105 1 92.19 223 VAL A CA 1
ATOM 1662 C C . VAL A 1 223 ? -12.617 8.82 -6.555 1 92.19 223 VAL A C 1
ATOM 1664 O O . VAL A 1 223 ? -13.656 8.461 -7.102 1 92.19 223 VAL A O 1
ATOM 1667 N N . ASP A 1 224 ? -11.469 8.875 -7.176 1 86.69 224 ASP A N 1
ATOM 1668 C CA . ASP A 1 224 ? -11.281 8.461 -8.562 1 86.69 224 ASP A CA 1
ATOM 1669 C C . ASP A 1 224 ? -12.242 9.203 -9.484 1 86.69 224 ASP A C 1
ATOM 1671 O O . ASP A 1 224 ? -12.883 8.586 -10.344 1 86.69 224 ASP A O 1
ATOM 1675 N N . GLY A 1 225 ? -12.523 10.461 -9.188 1 88.19 225 GLY A N 1
ATOM 1676 C CA . GLY A 1 225 ? -13.312 11.336 -10.039 1 88.19 225 GLY A CA 1
ATOM 1677 C C . GLY A 1 225 ? -14.812 11.18 -9.828 1 88.19 225 GLY A C 1
ATOM 1678 O O . GLY A 1 225 ? -15.609 11.789 -10.539 1 88.19 225 GLY A O 1
ATOM 1679 N N . ARG A 1 226 ? -15.195 10.344 -8.977 1 91.88 226 ARG A N 1
ATOM 1680 C CA . ARG A 1 226 ? -16.609 10.141 -8.688 1 91.88 226 ARG A CA 1
ATOM 1681 C C . ARG A 1 226 ? -16.953 10.617 -7.277 1 91.88 226 ARG A C 1
ATOM 1683 O O . ARG A 1 226 ? -16.094 10.602 -6.391 1 91.88 226 ARG A O 1
ATOM 1690 N N . VAL A 1 227 ? -18.25 10.953 -7.117 1 95.88 227 VAL A N 1
ATOM 1691 C CA . VAL A 1 227 ? -18.719 11.375 -5.801 1 95.88 227 VAL A CA 1
ATOM 1692 C C . VAL A 1 227 ? -18.922 10.156 -4.906 1 95.88 227 VAL A C 1
ATOM 1694 O O . VAL A 1 227 ? -19.828 9.359 -5.117 1 95.88 227 VAL A O 1
ATOM 1697 N N . TRP A 1 228 ? -18.109 10.031 -3.994 1 95.69 228 TRP A N 1
ATOM 1698 C CA . TRP A 1 228 ? -18.125 8.891 -3.086 1 95.69 228 TRP A CA 1
ATOM 1699 C C . TRP A 1 228 ? -19 9.18 -1.872 1 95.69 228 TRP A C 1
ATOM 1701 O O . TRP A 1 228 ? -19.719 8.297 -1.396 1 95.69 228 TRP A O 1
ATOM 1711 N N . GLY A 1 229 ? -18.891 10.422 -1.443 1 97.06 229 GLY A N 1
ATOM 1712 C CA . GLY A 1 229 ? -19.625 10.844 -0.259 1 97.06 229 GLY A CA 1
ATOM 1713 C C . GLY A 1 229 ? -19.594 12.352 -0.04 1 97.06 229 GLY A C 1
ATOM 1714 O O . GLY A 1 229 ? -19.391 13.117 -0.983 1 97.06 229 GLY A O 1
ATOM 1715 N N . ALA A 1 230 ? -19.906 12.742 1.299 1 97.44 230 ALA A N 1
ATOM 1716 C CA . ALA A 1 230 ? -19.938 14.164 1.625 1 97.44 230 ALA A CA 1
ATOM 1717 C C . ALA A 1 230 ? -19.562 14.398 3.086 1 97.44 230 ALA A C 1
ATOM 1719 O O . ALA A 1 230 ? -19.844 13.562 3.947 1 97.44 230 ALA A O 1
ATOM 1720 N N . ALA A 1 231 ? -18.875 15.43 3.285 1 97.62 231 ALA A N 1
ATOM 1721 C CA . ALA A 1 231 ? -18.641 15.961 4.625 1 97.62 231 ALA A CA 1
ATOM 1722 C C . ALA A 1 231 ? -19.531 17.172 4.891 1 97.62 231 ALA A C 1
ATOM 1724 O O . ALA A 1 231 ? -19.469 18.172 4.152 1 97.62 231 ALA A O 1
ATOM 1725 N N . ILE A 1 232 ? -20.312 17.109 5.973 1 95.5 232 ILE A N 1
ATOM 1726 C CA . ILE A 1 232 ? -21.297 18.156 6.211 1 95.5 232 ILE A CA 1
ATOM 1727 C C . ILE A 1 232 ? -21.156 18.672 7.641 1 95.5 232 ILE A C 1
ATOM 1729 O O . ILE A 1 232 ? -21 17.891 8.578 1 95.5 232 ILE A O 1
ATOM 1733 N N . VAL A 1 233 ? -21.203 19.969 7.738 1 95.38 233 VAL A N 1
ATOM 1734 C CA . VAL A 1 233 ? -21.219 20.625 9.039 1 95.38 233 VAL A CA 1
ATOM 1735 C C . VAL A 1 233 ? -22.516 21.406 9.195 1 95.38 233 VAL A C 1
ATOM 1737 O O . VAL A 1 233 ? -23.031 21.984 8.227 1 95.38 233 VAL A O 1
ATOM 1740 N N . GLY A 1 234 ? -23.062 21.344 10.406 1 91.62 234 GLY A N 1
ATOM 1741 C CA . GLY A 1 234 ? -24.297 22.047 10.711 1 91.62 234 GLY A CA 1
ATOM 1742 C C . GLY A 1 234 ? -24.203 22.891 11.961 1 91.62 234 GLY A C 1
ATOM 1743 O O . GLY A 1 234 ? -23.406 22.609 12.852 1 91.62 234 GLY A O 1
ATOM 1744 N N . SER A 1 235 ? -24.922 23.969 11.898 1 90.12 235 SER A N 1
ATOM 1745 C CA . SER A 1 235 ? -24.969 24.859 13.047 1 90.12 235 SER A CA 1
ATOM 1746 C C . SER A 1 235 ? -26.406 25.125 13.477 1 90.12 235 SER A C 1
ATOM 1748 O O . SER A 1 235 ? -27.312 25.203 12.641 1 90.12 235 SER A O 1
ATOM 1750 N N . SER A 1 236 ? -26.625 25.281 14.812 1 86.56 236 SER A N 1
ATOM 1751 C CA . SER A 1 236 ? -27.938 25.625 15.367 1 86.56 236 SER A CA 1
ATOM 1752 C C . SER A 1 236 ? -28.062 27.125 15.57 1 86.56 236 SER A C 1
ATOM 1754 O O . SER A 1 236 ? -29.141 27.625 15.922 1 86.56 236 SER A O 1
ATOM 1756 N N . GLN A 1 237 ? -27 27.75 15.289 1 86.56 237 GLN A N 1
ATOM 1757 C CA . GLN A 1 237 ? -27.016 29.203 15.523 1 86.56 237 GLN A CA 1
ATOM 1758 C C . GLN A 1 237 ? -27.75 29.922 14.398 1 86.56 237 GLN A C 1
ATOM 1760 O O . GLN A 1 237 ? -27.766 29.469 13.258 1 86.56 237 GLN A O 1
ATOM 1765 N N . PRO A 1 238 ? -28.328 31.047 14.727 1 84.5 238 PRO A N 1
ATOM 1766 C CA . PRO A 1 238 ? -29.094 31.797 13.727 1 84.5 238 PRO A CA 1
ATOM 1767 C C . PRO A 1 238 ? -28.203 32.406 12.641 1 84.5 238 PRO A C 1
ATOM 1769 O O . PRO A 1 238 ? -28.641 32.562 11.492 1 84.5 238 PRO A O 1
ATOM 1772 N N . ASP A 1 239 ? -26.938 32.688 13.031 1 86.75 239 ASP A N 1
ATOM 1773 C CA . ASP A 1 239 ? -26.047 33.281 12.039 1 86.75 239 ASP A CA 1
ATOM 1774 C C . ASP A 1 239 ? -25.516 32.219 11.078 1 86.75 239 ASP A C 1
ATOM 1776 O O . ASP A 1 239 ? -25.234 31.094 11.484 1 86.75 239 ASP A O 1
ATOM 1780 N N . PRO A 1 240 ? -25.484 32.625 9.898 1 86.56 240 PRO A N 1
ATOM 1781 C CA . PRO A 1 240 ? -24.953 31.688 8.922 1 86.56 240 PRO A CA 1
ATOM 1782 C C . PRO A 1 240 ? -23.469 31.375 9.164 1 86.56 240 PRO A C 1
ATOM 1784 O O . PRO A 1 240 ? -22.766 32.156 9.805 1 86.56 240 PRO A O 1
ATOM 1787 N N . LEU A 1 241 ? -23.047 30.25 8.688 1 90.5 241 LEU A N 1
ATOM 1788 C CA . LEU A 1 241 ? -21.641 29.859 8.781 1 90.5 241 LEU A CA 1
ATOM 1789 C C . LEU A 1 241 ? -20.766 30.75 7.926 1 90.5 241 LEU A C 1
ATOM 1791 O O . LEU A 1 241 ? -21.219 31.266 6.898 1 90.5 241 LEU A O 1
ATOM 1795 N N . PRO A 1 242 ? -19.562 30.953 8.312 1 88.81 242 PRO A N 1
ATOM 1796 C CA . PRO A 1 242 ? -18.672 31.828 7.559 1 88.81 242 PRO A CA 1
ATOM 1797 C C . PRO A 1 242 ? -18.516 31.406 6.102 1 88.81 242 PRO A C 1
ATOM 1799 O O . PRO A 1 242 ? -18.641 30.219 5.785 1 88.81 242 PRO A O 1
ATOM 1802 N N . PRO A 1 243 ? -18.234 32.375 5.227 1 90.88 243 PRO A N 1
ATOM 1803 C CA . PRO A 1 243 ? -18.141 32.094 3.791 1 90.88 243 PRO A CA 1
ATOM 1804 C C . PRO A 1 243 ? -16.984 31.172 3.439 1 90.88 243 PRO A C 1
ATOM 1806 O O . PRO A 1 243 ? -17 30.547 2.375 1 90.88 243 PRO A O 1
ATOM 1809 N N . ASP A 1 244 ? -15.984 31.062 4.281 1 91.31 244 ASP A N 1
ATOM 1810 C CA . ASP A 1 244 ? -14.828 30.219 3.959 1 91.31 244 ASP A CA 1
ATOM 1811 C C . ASP A 1 244 ? -15.016 28.797 4.492 1 91.31 244 ASP A C 1
ATOM 1813 O O . ASP A 1 244 ? -14.094 27.984 4.434 1 91.31 244 ASP A O 1
ATOM 1817 N N . THR A 1 245 ? -16.266 28.562 4.945 1 94.06 245 THR A N 1
ATOM 1818 C CA . THR A 1 245 ? -16.531 27.25 5.547 1 94.06 245 THR A CA 1
ATOM 1819 C C . THR A 1 245 ? -16.344 26.141 4.52 1 94.06 245 THR A C 1
ATOM 1821 O O . THR A 1 245 ? -15.781 25.094 4.824 1 94.06 245 THR A O 1
ATOM 1824 N N . GLU A 1 246 ? -16.766 26.375 3.299 1 95.56 246 GLU A N 1
ATOM 1825 C CA . GLU A 1 246 ? -16.641 25.375 2.24 1 95.56 246 GLU A CA 1
ATOM 1826 C C . GLU A 1 246 ? -15.172 25.031 1.999 1 95.56 246 GLU A C 1
ATOM 1828 O O . GLU A 1 246 ? -14.828 23.844 1.862 1 95.56 246 GLU A O 1
ATOM 1833 N N . SER A 1 247 ? -14.391 26.031 1.972 1 94.44 247 SER A N 1
ATOM 1834 C CA . SER A 1 247 ? -12.969 25.812 1.725 1 94.44 247 SER A CA 1
ATOM 1835 C C . SER A 1 247 ? -12.32 25.047 2.867 1 94.44 247 SER A C 1
ATOM 1837 O O . SER A 1 247 ? -11.531 24.141 2.635 1 94.44 247 SER A O 1
ATOM 1839 N N . ARG A 1 248 ? -12.711 25.375 4.074 1 94 248 ARG A N 1
ATOM 1840 C CA . ARG A 1 248 ? -12.148 24.703 5.246 1 94 248 ARG A CA 1
ATOM 1841 C C . ARG A 1 248 ? -12.57 23.234 5.293 1 94 248 ARG A C 1
ATOM 1843 O O . ARG A 1 248 ? -11.727 22.359 5.488 1 94 248 ARG A O 1
ATOM 1850 N N . VAL A 1 249 ? -13.828 22.938 5.055 1 96.56 249 VAL A N 1
ATOM 1851 C CA . VAL A 1 249 ? -14.336 21.578 5.039 1 96.56 249 VAL A CA 1
ATOM 1852 C C . VAL A 1 249 ? -13.703 20.797 3.887 1 96.56 249 VAL A C 1
ATOM 1854 O O . VAL A 1 249 ? -13.398 19.609 4.02 1 96.56 249 VAL A O 1
ATOM 1857 N N . GLY A 1 250 ? -13.492 21.516 2.793 1 96.56 250 GLY A N 1
ATOM 1858 C CA . GLY A 1 250 ? -12.883 20.906 1.622 1 96.56 250 GLY A CA 1
ATOM 1859 C C . GLY A 1 250 ? -11.5 20.359 1.891 1 96.56 250 GLY A C 1
ATOM 1860 O O . GLY A 1 250 ? -11.133 19.297 1.378 1 96.56 250 GLY A O 1
ATOM 1861 N N . GLU A 1 251 ? -10.773 21.062 2.693 1 94.88 251 GLU A N 1
ATOM 1862 C CA . GLU A 1 251 ? -9.43 20.594 3.039 1 94.88 251 GLU A CA 1
ATOM 1863 C C . GLU A 1 251 ? -9.484 19.266 3.781 1 94.88 251 GLU A C 1
ATOM 1865 O O . GLU A 1 251 ? -8.656 18.375 3.545 1 94.88 251 GLU A O 1
ATOM 1870 N N . PHE A 1 252 ? -10.406 19.109 4.633 1 96.75 252 PHE A N 1
ATOM 1871 C CA . PHE A 1 252 ? -10.578 17.844 5.355 1 96.75 252 PHE A CA 1
ATOM 1872 C C . PHE A 1 252 ? -11.086 16.75 4.426 1 96.75 252 PHE A C 1
ATOM 1874 O O . PHE A 1 252 ? -10.648 15.602 4.516 1 96.75 252 PHE A O 1
ATOM 1881 N N . ALA A 1 253 ? -12.023 17.156 3.555 1 97 253 ALA A N 1
ATOM 1882 C CA . ALA A 1 253 ? -12.57 16.203 2.592 1 97 253 ALA A CA 1
ATOM 1883 C C . ALA A 1 253 ? -11.461 15.617 1.712 1 97 253 ALA A C 1
ATOM 1885 O O . ALA A 1 253 ? -11.492 14.43 1.372 1 97 253 ALA A O 1
ATOM 1886 N N . ASP A 1 254 ? -10.547 16.438 1.353 1 95.5 254 ASP A N 1
ATOM 1887 C CA . ASP A 1 254 ? -9.43 15.984 0.536 1 95.5 254 ASP A CA 1
ATOM 1888 C C . ASP A 1 254 ? -8.609 14.922 1.267 1 95.5 254 ASP A C 1
ATOM 1890 O O . ASP A 1 254 ? -8.148 13.953 0.656 1 95.5 254 ASP A O 1
ATOM 1894 N N . LEU A 1 255 ? -8.422 15.141 2.525 1 96.06 255 LEU A N 1
ATOM 1895 C CA . LEU A 1 255 ? -7.676 14.164 3.32 1 96.06 255 LEU A CA 1
ATOM 1896 C C . LEU A 1 255 ? -8.445 12.852 3.43 1 96.06 255 LEU A C 1
ATOM 1898 O O . LEU A 1 255 ? -7.848 11.773 3.393 1 96.06 255 LEU A O 1
ATOM 1902 N N . VAL A 1 256 ? -9.758 12.945 3.525 1 97.06 256 VAL A N 1
ATOM 1903 C CA . VAL A 1 256 ? -10.602 11.758 3.549 1 97.06 256 VAL A CA 1
ATOM 1904 C C . VAL A 1 256 ? -10.461 11 2.227 1 97.06 256 VAL A C 1
ATOM 1906 O O . VAL A 1 256 ? -10.305 9.781 2.213 1 97.06 256 VAL A O 1
ATOM 1909 N N . THR A 1 257 ? -10.516 11.781 1.18 1 96.06 257 THR A N 1
ATOM 1910 C CA . THR A 1 257 ? -10.344 11.203 -0.149 1 96.06 257 THR A CA 1
ATOM 1911 C C . THR A 1 257 ? -9.031 10.43 -0.234 1 96.06 257 THR A C 1
ATOM 1913 O O . THR A 1 257 ? -9.008 9.297 -0.716 1 96.06 257 THR A O 1
ATOM 1916 N N . THR A 1 258 ? -8.008 10.984 0.258 1 94.38 258 THR A N 1
ATOM 1917 C CA . THR A 1 258 ? -6.688 10.367 0.232 1 94.38 258 THR A CA 1
ATOM 1918 C C . THR A 1 258 ? -6.668 9.094 1.083 1 94.38 258 THR A C 1
ATOM 1920 O O . THR A 1 258 ? -6.113 8.078 0.674 1 94.38 258 THR A O 1
ATOM 1923 N N . ALA A 1 259 ? -7.246 9.211 2.25 1 95.44 259 ALA A N 1
ATOM 1924 C CA . ALA A 1 259 ? -7.309 8.055 3.141 1 95.44 259 ALA A CA 1
ATOM 1925 C C . ALA A 1 259 ? -8.008 6.879 2.467 1 95.44 259 ALA A C 1
ATOM 1927 O O . ALA A 1 259 ? -7.547 5.742 2.545 1 95.44 259 ALA A O 1
ATOM 1928 N N . ILE A 1 260 ? -9.133 7.168 1.813 1 94.69 260 ILE A N 1
ATOM 1929 C CA . ILE A 1 260 ? -9.906 6.133 1.131 1 94.69 260 ILE A CA 1
ATOM 1930 C C . ILE A 1 260 ? -9.078 5.547 -0.015 1 94.69 260 ILE A C 1
ATOM 1932 O O . ILE A 1 260 ? -8.992 4.328 -0.161 1 94.69 260 ILE A O 1
ATOM 1936 N N . ALA A 1 261 ? -8.516 6.41 -0.784 1 91.62 261 ALA A N 1
ATOM 1937 C CA . ALA A 1 261 ? -7.715 5.977 -1.925 1 91.62 261 ALA A CA 1
ATOM 1938 C C . ALA A 1 261 ? -6.559 5.086 -1.475 1 91.62 261 ALA A C 1
ATOM 1940 O O . ALA A 1 261 ? -6.297 4.043 -2.08 1 91.62 261 ALA A O 1
ATOM 1941 N N . ASN A 1 262 ? -5.855 5.457 -0.426 1 90.38 262 ASN A N 1
ATOM 1942 C CA . ASN A 1 262 ? -4.742 4.68 0.11 1 90.38 262 ASN A CA 1
ATOM 1943 C C . ASN A 1 262 ? -5.203 3.307 0.598 1 90.38 262 ASN A C 1
ATOM 1945 O O . ASN A 1 262 ? -4.566 2.295 0.303 1 90.38 262 ASN A O 1
ATOM 1949 N N . ALA A 1 263 ? -6.258 3.367 1.283 1 90.56 263 ALA A N 1
ATOM 1950 C CA . ALA A 1 263 ? -6.789 2.115 1.815 1 90.56 263 ALA A CA 1
ATOM 1951 C C . ALA A 1 263 ? -7.215 1.178 0.689 1 90.56 263 ALA A C 1
ATOM 1953 O O . ALA A 1 263 ? -6.961 -0.028 0.748 1 90.56 263 ALA A O 1
ATOM 1954 N N . GLU A 1 264 ? -7.867 1.685 -0.273 1 88.88 264 GLU A N 1
ATOM 1955 C CA . GLU A 1 264 ? -8.312 0.883 -1.41 1 88.88 264 GLU A CA 1
ATOM 1956 C C . GLU A 1 264 ? -7.125 0.308 -2.178 1 88.88 264 GLU A C 1
ATOM 1958 O O . GLU A 1 264 ? -7.148 -0.854 -2.59 1 88.88 264 GLU A O 1
ATOM 1963 N N . THR A 1 265 ? -6.137 1.08 -2.404 1 86.75 265 THR A N 1
ATOM 1964 C CA . THR A 1 265 ? -4.941 0.622 -3.105 1 86.75 265 THR A CA 1
ATOM 1965 C C . THR A 1 265 ? -4.27 -0.515 -2.342 1 86.75 265 THR A C 1
ATOM 1967 O O . THR A 1 265 ? -3.904 -1.534 -2.932 1 86.75 265 THR A O 1
ATOM 1970 N N . HIS A 1 266 ? -4.105 -0.346 -1.095 1 87.12 266 HIS A N 1
ATOM 1971 C CA . HIS A 1 266 ? -3.516 -1.385 -0.258 1 87.12 266 HIS A CA 1
ATOM 1972 C C . HIS A 1 266 ? -4.348 -2.664 -0.3 1 87.12 266 HIS A C 1
ATOM 1974 O O . HIS A 1 266 ? -3.801 -3.758 -0.457 1 87.12 266 HIS A O 1
ATOM 1980 N N . ALA A 1 267 ? -5.613 -2.496 -0.202 1 87.62 267 ALA A N 1
ATOM 1981 C CA . ALA A 1 267 ? -6.52 -3.641 -0.233 1 87.62 267 ALA A CA 1
ATOM 1982 C C . ALA A 1 267 ? -6.453 -4.355 -1.581 1 87.62 267 ALA A C 1
ATOM 1984 O O . ALA A 1 267 ? -6.473 -5.586 -1.64 1 87.62 267 ALA A O 1
ATOM 1985 N N . GLN A 1 268 ? -6.379 -3.621 -2.582 1 86.69 268 GLN A N 1
ATOM 1986 C CA . GLN A 1 268 ? -6.312 -4.188 -3.926 1 86.69 268 GLN A CA 1
ATOM 1987 C C . GLN A 1 268 ? -5.031 -4.992 -4.121 1 86.69 268 GLN A C 1
ATOM 1989 O O . GLN A 1 268 ? -5.059 -6.086 -4.688 1 86.69 268 GLN A O 1
ATOM 1994 N N . LEU A 1 269 ? -3.918 -4.508 -3.662 1 86.19 269 LEU A N 1
ATOM 1995 C CA . LEU A 1 269 ? -2.646 -5.215 -3.783 1 86.19 269 LEU A CA 1
ATOM 1996 C C . LEU A 1 269 ? -2.67 -6.516 -2.99 1 86.19 269 LEU A C 1
ATOM 1998 O O . LEU A 1 269 ? -2.217 -7.555 -3.477 1 86.19 269 LEU A O 1
ATOM 2002 N N . THR A 1 270 ? -3.248 -6.414 -1.861 1 85.88 270 THR A N 1
ATOM 2003 C CA . THR A 1 270 ? -3.363 -7.594 -1.013 1 85.88 270 THR A CA 1
ATOM 2004 C C . THR A 1 270 ? -4.281 -8.633 -1.652 1 85.88 270 THR A C 1
ATOM 2006 O O . THR A 1 270 ? -3.939 -9.82 -1.713 1 85.88 270 THR A O 1
ATOM 2009 N N . ALA A 1 271 ? -5.355 -8.195 -2.158 1 86.62 271 ALA A N 1
ATOM 2010 C CA . ALA A 1 271 ? -6.301 -9.094 -2.814 1 86.62 271 ALA A CA 1
ATOM 2011 C C . ALA A 1 271 ? -5.695 -9.711 -4.074 1 86.62 271 ALA A C 1
ATOM 2013 O O . ALA A 1 271 ? -5.945 -10.875 -4.383 1 86.62 271 ALA A O 1
ATOM 2014 N N . SER A 1 272 ? -4.965 -8.883 -4.746 1 87.44 272 SER A N 1
ATOM 2015 C CA . SER A 1 272 ? -4.32 -9.359 -5.965 1 87.44 272 SER A CA 1
ATOM 2016 C C . SER A 1 272 ? -3.367 -10.516 -5.672 1 87.44 272 SER A C 1
ATOM 2018 O O . SER A 1 272 ? -3.324 -11.492 -6.418 1 87.44 272 SER A O 1
ATOM 2020 N N . ARG A 1 273 ? -2.637 -10.438 -4.617 1 86.81 273 ARG A N 1
ATOM 2021 C CA . ARG A 1 273 ? -1.748 -11.516 -4.203 1 86.81 273 ARG A CA 1
ATOM 2022 C C . ARG A 1 273 ? -2.525 -12.812 -3.986 1 86.81 273 ARG A C 1
ATOM 2024 O O . ARG A 1 273 ? -2.131 -13.867 -4.477 1 86.81 273 ARG A O 1
ATOM 2031 N N . ALA A 1 274 ? -3.602 -12.695 -3.33 1 85.44 274 ALA A N 1
ATOM 2032 C CA . ALA A 1 274 ? -4.438 -13.852 -3.033 1 85.44 274 ALA A CA 1
ATOM 2033 C C . ALA A 1 274 ? -5.039 -14.438 -4.309 1 85.44 274 ALA A C 1
ATOM 2035 O O . ALA A 1 274 ? -5.117 -15.656 -4.461 1 85.44 274 ALA A O 1
ATOM 2036 N N . ARG A 1 275 ? -5.383 -13.609 -5.18 1 86.31 275 ARG A N 1
ATOM 2037 C CA . ARG A 1 275 ? -5.969 -14.062 -6.438 1 86.31 275 ARG A CA 1
ATOM 2038 C C . ARG A 1 275 ? -4.93 -14.781 -7.293 1 86.31 275 ARG A C 1
ATOM 2040 O O . ARG A 1 275 ? -5.25 -15.758 -7.977 1 86.31 275 ARG A O 1
ATOM 2047 N N . ILE A 1 276 ? -3.754 -14.297 -7.266 1 86 276 ILE A N 1
ATOM 2048 C CA . ILE A 1 276 ? -2.684 -14.953 -8.016 1 86 276 ILE A CA 1
ATOM 2049 C C . ILE A 1 276 ? -2.465 -16.359 -7.473 1 86 276 ILE A C 1
ATOM 2051 O O . ILE A 1 276 ? -2.342 -17.312 -8.242 1 86 276 ILE A O 1
ATOM 2055 N N . VAL A 1 277 ? -2.457 -16.469 -6.219 1 85.12 277 VAL A N 1
ATOM 2056 C CA . VAL A 1 277 ? -2.279 -17.766 -5.586 1 85.12 277 VAL A CA 1
ATOM 2057 C C . VAL A 1 277 ? -3.441 -18.688 -5.953 1 85.12 277 VAL A C 1
ATOM 2059 O O . VAL A 1 277 ? -3.232 -19.828 -6.371 1 85.12 277 VAL A O 1
ATOM 2062 N N . ALA A 1 278 ? -4.598 -18.188 -5.898 1 84.06 278 ALA A N 1
ATOM 2063 C CA . ALA A 1 278 ? -5.789 -18.984 -6.199 1 84.06 278 ALA A CA 1
ATOM 2064 C C . ALA A 1 278 ? -5.801 -19.422 -7.656 1 84.06 278 ALA A C 1
ATOM 2066 O O . ALA A 1 278 ? -6.152 -20.562 -7.961 1 84.06 278 ALA A O 1
ATOM 2067 N N . ALA A 1 279 ? -5.438 -18.578 -8.461 1 82.38 279 ALA A N 1
ATOM 2068 C CA . ALA A 1 279 ? -5.379 -18.906 -9.883 1 82.38 279 ALA A CA 1
ATOM 2069 C C . ALA A 1 279 ? -4.324 -19.969 -10.148 1 82.38 279 ALA A C 1
ATOM 2071 O O . ALA A 1 279 ? -4.535 -20.875 -10.969 1 82.38 279 ALA A O 1
ATOM 2072 N N . GLY A 1 280 ? -3.236 -19.812 -9.531 1 82.5 280 GLY A N 1
ATOM 2073 C CA . GLY A 1 280 ? -2.211 -20.844 -9.648 1 82.5 280 GLY A CA 1
ATOM 2074 C C . GLY A 1 280 ? -2.666 -22.203 -9.156 1 82.5 280 GLY A C 1
ATOM 2075 O O . GLY A 1 280 ? -2.396 -23.219 -9.789 1 82.5 280 GLY A O 1
ATOM 2076 N N . ASP A 1 281 ? -3.383 -22.219 -8.125 1 82.88 281 ASP A N 1
ATOM 2077 C CA . ASP A 1 281 ? -3.898 -23.469 -7.57 1 82.88 281 ASP A CA 1
ATOM 2078 C C . ASP A 1 281 ? -4.945 -24.094 -8.492 1 82.88 281 ASP A C 1
ATOM 2080 O O . ASP A 1 281 ? -4.969 -25.312 -8.68 1 82.88 281 ASP A O 1
ATOM 2084 N N . GLU A 1 282 ? -5.719 -23.281 -9 1 82.81 282 GLU A N 1
ATOM 2085 C CA . GLU A 1 282 ? -6.738 -23.766 -9.93 1 82.81 282 GLU A CA 1
ATOM 2086 C C . GLU A 1 282 ? -6.102 -24.375 -11.18 1 82.81 282 GLU A C 1
ATOM 2088 O O . GLU A 1 282 ? -6.547 -25.406 -11.664 1 82.81 282 GLU A O 1
ATOM 2093 N N . ALA A 1 283 ? -5.113 -23.703 -11.625 1 80.12 283 ALA A N 1
ATOM 2094 C CA . ALA A 1 283 ? -4.391 -24.234 -12.773 1 80.12 283 ALA A CA 1
ATOM 2095 C C . ALA A 1 283 ? -3.762 -25.594 -12.445 1 80.12 283 ALA A C 1
ATOM 2097 O O . ALA A 1 283 ? -3.842 -26.531 -13.234 1 80.12 283 ALA A O 1
ATOM 2098 N N . ARG A 1 284 ? -3.205 -25.719 -11.344 1 80.12 284 ARG A N 1
ATOM 2099 C CA . ARG A 1 284 ? -2.588 -26.969 -10.914 1 80.12 284 ARG A CA 1
ATOM 2100 C C . ARG A 1 284 ? -3.629 -28.062 -10.781 1 80.12 284 ARG A C 1
ATOM 2102 O O . ARG A 1 284 ? -3.383 -29.203 -11.188 1 80.12 284 ARG A O 1
ATOM 2109 N N . ARG A 1 285 ? -4.719 -27.703 -10.281 1 82.75 285 ARG A N 1
ATOM 2110 C CA . ARG A 1 285 ? -5.801 -28.672 -10.156 1 82.75 285 ARG A CA 1
ATOM 2111 C C . ARG A 1 285 ? -6.262 -29.156 -11.531 1 82.75 285 ARG A C 1
ATOM 2113 O O . ARG A 1 285 ? -6.496 -30.344 -11.734 1 82.75 285 ARG A O 1
ATOM 2120 N N . ARG A 1 286 ? -6.316 -28.266 -12.375 1 80 286 ARG A N 1
ATOM 2121 C CA . ARG A 1 286 ? -6.727 -28.625 -13.734 1 80 286 ARG A CA 1
ATOM 2122 C C . ARG A 1 286 ? -5.699 -29.531 -14.391 1 80 286 ARG A C 1
ATOM 2124 O O . ARG A 1 286 ? -6.066 -30.516 -15.047 1 80 286 ARG A O 1
ATOM 2131 N N . PHE A 1 287 ? -4.469 -29.203 -14.211 1 79.38 287 PHE A N 1
ATOM 2132 C CA . PHE A 1 287 ? -3.406 -30.047 -14.766 1 79.38 287 PHE A CA 1
ATOM 2133 C C . PHE A 1 287 ? -3.455 -31.453 -14.18 1 79.38 287 PHE A C 1
ATOM 2135 O O . PHE A 1 287 ? -3.307 -32.438 -14.898 1 79.38 287 PHE A O 1
ATOM 2142 N N . GLU A 1 288 ? -3.619 -31.484 -12.961 1 82.75 288 GLU A N 1
ATOM 2143 C CA . GLU A 1 288 ? -3.697 -32.781 -12.289 1 82.75 288 GLU A CA 1
ATOM 2144 C C . GLU A 1 288 ? -4.867 -33.594 -12.812 1 82.75 288 GLU A C 1
ATOM 2146 O O . GLU A 1 288 ? -4.73 -34.812 -13.055 1 82.75 288 GLU A O 1
ATOM 2151 N N . ARG A 1 289 ? -5.965 -33 -12.977 1 80.81 289 ARG A N 1
ATOM 2152 C CA . ARG A 1 289 ? -7.141 -33.688 -13.484 1 80.81 289 ARG A CA 1
ATOM 2153 C C . ARG A 1 289 ? -6.914 -34.188 -14.914 1 80.81 289 ARG A C 1
ATOM 2155 O O . ARG A 1 289 ? -7.273 -35.312 -15.25 1 80.81 289 ARG A O 1
ATOM 2162 N N . ASP A 1 290 ? -6.301 -33.344 -15.641 1 79.12 290 ASP A N 1
ATOM 2163 C CA . ASP A 1 290 ? -6.016 -33.719 -17.016 1 79.12 290 ASP A CA 1
ATOM 2164 C C . ASP A 1 290 ? -5.027 -34.875 -17.094 1 79.12 290 ASP A C 1
ATOM 2166 O O . ASP A 1 290 ? -5.172 -35.75 -17.922 1 79.12 290 ASP A O 1
ATOM 2170 N N . LEU A 1 291 ? -4.102 -34.844 -16.25 1 82.19 291 LEU A N 1
ATOM 2171 C CA . LEU A 1 291 ? -3.113 -35.906 -16.203 1 82.19 291 LEU A CA 1
ATOM 2172 C C . LEU A 1 291 ? -3.738 -37.219 -15.695 1 82.19 291 LEU A C 1
ATOM 2174 O O . LEU A 1 291 ? -3.523 -38.281 -16.281 1 82.19 291 LEU A O 1
ATOM 2178 N N . HIS A 1 292 ? -4.531 -37.094 -14.656 1 78.94 292 HIS A N 1
ATOM 2179 C CA . HIS A 1 292 ? -5.145 -38.25 -14.047 1 78.94 292 HIS A CA 1
ATOM 2180 C C . HIS A 1 292 ? -6.156 -38.906 -14.984 1 78.94 292 HIS A C 1
ATOM 2182 O O . HIS A 1 292 ? -6.031 -40.062 -15.328 1 78.94 292 HIS A O 1
ATOM 2188 N N . ASP A 1 293 ? -7.078 -38.094 -15.43 1 77.88 293 ASP A N 1
ATOM 2189 C CA . ASP A 1 293 ? -8.188 -38.625 -16.219 1 77.88 293 ASP A CA 1
ATOM 2190 C C . ASP A 1 293 ? -7.75 -38.969 -17.641 1 77.88 293 ASP A C 1
ATOM 2192 O O . ASP A 1 293 ? -8.312 -39.844 -18.281 1 77.88 293 ASP A O 1
ATOM 2196 N N . GLY A 1 294 ? -6.809 -38.312 -18.078 1 77.81 294 GLY A N 1
ATOM 2197 C CA . GLY A 1 294 ? -6.402 -38.5 -19.469 1 77.81 294 GLY A CA 1
ATOM 2198 C C . GLY A 1 294 ? -5.289 -39.5 -19.625 1 77.81 294 GLY A C 1
ATOM 2199 O O . GLY A 1 294 ? -5.543 -40.688 -19.922 1 77.81 294 GLY A O 1
ATOM 2200 N N . ALA A 1 295 ? -4.195 -39.219 -19.031 1 79.5 295 ALA A N 1
ATOM 2201 C CA . ALA A 1 295 ? -3 -40 -19.344 1 79.5 295 ALA A CA 1
ATOM 2202 C C . ALA A 1 295 ? -2.865 -41.188 -18.406 1 79.5 295 ALA A C 1
ATOM 2204 O O . ALA A 1 295 ? -2.648 -42.312 -18.859 1 79.5 295 ALA A O 1
ATOM 2205 N N . GLN A 1 296 ? -3.127 -41.094 -17.219 1 83.31 296 GLN A N 1
ATOM 2206 C CA . GLN A 1 296 ? -2.869 -42.156 -16.25 1 83.31 296 GLN A CA 1
ATOM 2207 C C . GLN A 1 296 ? -3.871 -43.281 -16.406 1 83.31 296 GLN A C 1
ATOM 2209 O O . GLN A 1 296 ? -3.486 -44.469 -16.453 1 83.31 296 GLN A O 1
ATOM 2214 N N . GLN A 1 297 ? -5.125 -43 -16.484 1 85.12 297 GLN A N 1
ATOM 2215 C CA . GLN A 1 297 ? -6.16 -44.031 -16.609 1 85.12 297 GLN A CA 1
ATOM 2216 C C . GLN A 1 297 ? -6.008 -44.812 -17.906 1 85.12 297 GLN A C 1
ATOM 2218 O O . GLN A 1 297 ? -6.195 -46.031 -17.938 1 85.12 297 GLN A O 1
ATOM 2223 N N . ARG A 1 298 ? -5.656 -44.156 -18.906 1 87.75 298 ARG A N 1
ATOM 2224 C CA . ARG A 1 298 ? -5.453 -44.812 -20.188 1 87.75 298 ARG A CA 1
ATOM 2225 C C . ARG A 1 298 ? -4.238 -45.719 -20.141 1 87.75 298 ARG A C 1
ATOM 2227 O O . ARG A 1 298 ? -4.254 -46.812 -20.719 1 87.75 298 ARG A O 1
ATOM 2234 N N . LEU A 1 299 ? -3.227 -45.281 -19.453 1 89 299 LEU A N 1
ATOM 2235 C CA . LEU A 1 299 ? -2.025 -46.125 -19.328 1 89 299 LEU A CA 1
ATOM 2236 C C . LEU A 1 299 ? -2.32 -47.406 -18.562 1 89 299 LEU A C 1
ATOM 2238 O O . LEU A 1 299 ? -1.836 -48.469 -18.922 1 89 299 LEU A O 1
ATOM 2242 N N . VAL A 1 300 ? -3.143 -47.312 -17.547 1 88.12 300 VAL A N 1
ATOM 2243 C CA . VAL A 1 300 ? -3.521 -48.5 -16.766 1 88.12 300 VAL A CA 1
ATOM 2244 C C . VAL A 1 300 ? -4.312 -49.469 -17.641 1 88.12 300 VAL A C 1
ATOM 2246 O O . VAL A 1 300 ? -4.055 -50.656 -17.625 1 88.12 300 VAL A O 1
ATOM 2249 N N . THR A 1 301 ? -5.195 -48.938 -18.406 1 90.88 301 THR A N 1
ATOM 2250 C CA . THR A 1 301 ? -6.012 -49.75 -19.297 1 90.88 301 THR A CA 1
ATOM 2251 C C . THR A 1 301 ? -5.145 -50.438 -20.344 1 90.88 301 THR A C 1
ATOM 2253 O O . THR A 1 301 ? -5.32 -51.625 -20.625 1 90.88 301 THR A O 1
ATOM 2256 N N . LEU A 1 302 ? -4.18 -49.719 -20.891 1 91.12 302 LEU A N 1
ATOM 2257 C CA . LEU A 1 302 ? -3.283 -50.281 -21.891 1 91.12 302 LEU A CA 1
ATOM 2258 C C . LEU A 1 302 ? -2.381 -51.344 -21.281 1 91.12 302 LEU A C 1
ATOM 2260 O O . LEU A 1 302 ? -2.064 -52.344 -21.938 1 91.12 302 LEU A O 1
ATOM 2264 N N . GLY A 1 303 ? -1.97 -51.188 -20.062 1 90.81 303 GLY A N 1
ATOM 2265 C CA . GLY A 1 303 ? -1.195 -52.188 -19.359 1 90.81 303 GLY A CA 1
ATOM 2266 C C . GLY A 1 303 ? -1.941 -53.5 -19.203 1 90.81 303 GLY A C 1
ATOM 2267 O O . GLY A 1 303 ? -1.38 -54.562 -19.422 1 90.81 303 GLY A O 1
ATOM 2268 N N . LEU A 1 304 ? -3.203 -53.406 -18.875 1 91.75 304 LEU A N 1
ATOM 2269 C CA . LEU A 1 304 ? -4.043 -54.594 -18.703 1 91.75 304 LEU A CA 1
ATOM 2270 C C . LEU A 1 304 ? -4.238 -55.312 -20.047 1 91.75 304 LEU A C 1
ATOM 2272 O O . LEU A 1 304 ? -4.215 -56.531 -20.094 1 91.75 304 LEU A O 1
ATOM 2276 N N . ARG A 1 305 ? -4.395 -54.531 -21.062 1 93.19 305 ARG A N 1
ATOM 2277 C CA . ARG A 1 305 ? -4.543 -55.094 -22.406 1 93.19 305 ARG A CA 1
ATOM 2278 C C . ARG A 1 305 ? -3.264 -55.812 -22.828 1 93.19 305 ARG A C 1
ATOM 2280 O O . ARG A 1 305 ? -3.312 -56.875 -23.469 1 93.19 305 ARG A O 1
ATOM 2287 N N . LEU A 1 306 ? -2.17 -55.219 -22.516 1 93.81 306 LEU A N 1
ATOM 2288 C CA . LEU A 1 306 ? -0.89 -55.812 -22.875 1 93.81 306 LEU A CA 1
ATOM 2289 C C . LEU A 1 306 ? -0.659 -57.094 -22.109 1 93.81 306 LEU A C 1
ATOM 2291 O O . LEU A 1 306 ? -0.127 -58.062 -22.672 1 93.81 306 LEU A O 1
ATOM 2295 N N . ARG A 1 307 ? -1.061 -57.125 -20.891 1 92.75 307 ARG A N 1
ATOM 2296 C CA . ARG A 1 307 ? -0.963 -58.344 -20.094 1 92.75 307 ARG A CA 1
ATOM 2297 C C . ARG A 1 307 ? -1.83 -59.469 -20.688 1 92.75 307 ARG A C 1
ATOM 2299 O O . ARG A 1 307 ? -1.434 -60.625 -20.703 1 92.75 307 ARG A O 1
ATOM 2306 N N . ALA A 1 308 ? -2.986 -59.125 -21.156 1 92.94 308 ALA A N 1
ATOM 2307 C CA . ALA A 1 308 ? -3.877 -60.062 -21.797 1 92.94 308 ALA A CA 1
ATOM 2308 C C . ALA A 1 308 ? -3.26 -60.594 -23.094 1 92.94 308 ALA A C 1
ATOM 2310 O O . ALA A 1 308 ? -3.359 -61.812 -23.375 1 92.94 308 ALA A O 1
ATOM 2311 N N . ALA A 1 309 ? -2.668 -59.719 -23.812 1 92.19 309 ALA A N 1
ATOM 2312 C CA . ALA A 1 309 ? -1.997 -60.125 -25.047 1 92.19 309 ALA A CA 1
ATOM 2313 C C . ALA A 1 309 ? -0.823 -61.062 -24.75 1 92.19 309 ALA A C 1
ATOM 2315 O O . ALA A 1 309 ? -0.595 -62.031 -25.469 1 92.19 309 ALA A O 1
ATOM 2316 N N . GLU A 1 310 ? -0.072 -60.688 -23.734 1 92 310 GLU A N 1
ATOM 2317 C CA . GLU A 1 310 ? 1.031 -61.531 -23.297 1 92 310 GLU A CA 1
ATOM 2318 C C . GLU A 1 310 ? 0.547 -62.938 -22.969 1 92 310 GLU A C 1
ATOM 2320 O O . GLU A 1 310 ? 1.178 -63.938 -23.359 1 92 310 GLU A O 1
ATOM 2325 N N . ALA A 1 311 ? -0.599 -63.125 -22.344 1 91.25 311 ALA A N 1
ATOM 2326 C CA . ALA A 1 311 ? -1.16 -64.375 -21.938 1 91.25 311 ALA A CA 1
ATOM 2327 C C . ALA A 1 311 ? -1.636 -65.188 -23.141 1 91.25 311 ALA A C 1
ATOM 2329 O O . ALA A 1 311 ? -1.705 -66.438 -23.094 1 91.25 311 ALA A O 1
ATOM 2330 N N . SER A 1 312 ? -1.901 -64.562 -24.219 1 89.75 312 SER A N 1
ATOM 2331 C CA . SER A 1 312 ? -2.428 -65.188 -25.406 1 89.75 312 SER A CA 1
ATOM 2332 C C . SER A 1 312 ? -1.302 -65.75 -26.281 1 89.75 312 SER A C 1
ATOM 2334 O O . SER A 1 312 ? -1.55 -66.5 -27.234 1 89.75 312 SER A O 1
ATOM 2336 N N . VAL A 1 313 ? -0.068 -65.312 -26.016 1 90.06 313 VAL A N 1
ATOM 2337 C CA . VAL A 1 313 ? 1.076 -65.812 -26.781 1 90.06 313 VAL A CA 1
ATOM 2338 C C . VAL A 1 313 ? 1.386 -67.25 -26.391 1 90.06 313 VAL A C 1
ATOM 2340 O O . VAL A 1 313 ? 1.505 -67.562 -25.219 1 90.06 313 VAL A O 1
ATOM 2343 N N . PRO A 1 314 ? 1.479 -68.125 -27.328 1 89.12 314 PRO A N 1
ATOM 2344 C CA . PRO A 1 314 ? 1.769 -69.562 -27.062 1 89.12 314 PRO A CA 1
ATOM 2345 C C . PRO A 1 314 ? 3.082 -69.75 -26.312 1 89.12 314 PRO A C 1
ATOM 2347 O O . PRO A 1 314 ? 4.031 -69 -26.5 1 89.12 314 PRO A O 1
ATOM 2350 N N . PRO A 1 315 ? 3.191 -70.812 -25.469 1 88 315 PRO A N 1
ATOM 2351 C CA . PRO A 1 315 ? 4.375 -71.062 -24.641 1 88 315 PRO A CA 1
ATOM 2352 C C . PRO A 1 315 ? 5.633 -71.312 -25.469 1 88 315 PRO A C 1
ATOM 2354 O O . PRO A 1 315 ? 6.746 -71.062 -25 1 88 315 PRO A O 1
ATOM 2357 N N . ASP A 1 316 ? 5.551 -71.812 -26.734 1 88.12 316 ASP A N 1
ATOM 2358 C CA . ASP A 1 316 ? 6.707 -72.125 -27.578 1 88.12 316 ASP A CA 1
ATOM 2359 C C . ASP A 1 316 ? 7.383 -70.812 -28.078 1 88.12 316 ASP A C 1
ATOM 2361 O O . ASP A 1 316 ? 8.5 -70.875 -28.594 1 88.12 316 ASP A O 1
ATOM 2365 N N . LEU A 1 317 ? 6.668 -69.688 -27.938 1 89.38 317 LEU A N 1
ATOM 2366 C CA . LEU A 1 317 ? 7.238 -68.375 -28.297 1 89.38 317 LEU A CA 1
ATOM 2367 C C . LEU A 1 317 ? 7.68 -67.625 -27.062 1 89.38 317 LEU A C 1
ATOM 2369 O O . LEU A 1 317 ? 7.254 -66.5 -26.844 1 89.38 317 LEU A O 1
ATOM 2373 N N . GLY A 1 318 ? 8.539 -68.125 -26.281 1 88.62 318 GLY A N 1
ATOM 2374 C CA . GLY A 1 318 ? 8.984 -67.625 -24.984 1 88.62 318 GLY A CA 1
ATOM 2375 C C . GLY A 1 318 ? 9.672 -66.312 -25.062 1 88.62 318 GLY A C 1
ATOM 2376 O O . GLY A 1 318 ? 9.5 -65.438 -24.188 1 88.62 318 GLY A O 1
ATOM 2377 N N . SER A 1 319 ? 10.375 -66.062 -26.172 1 89.5 319 SER A N 1
ATOM 2378 C CA . SER A 1 319 ? 11.094 -64.75 -26.344 1 89.5 319 SER A CA 1
ATOM 2379 C C . SER A 1 319 ? 10.133 -63.594 -26.469 1 89.5 319 SER A C 1
ATOM 2381 O O . SER A 1 319 ? 10.359 -62.531 -25.891 1 89.5 319 SER A O 1
ATOM 2383 N N . VAL A 1 320 ? 9.023 -63.812 -27.219 1 90.31 320 VAL A N 1
ATOM 2384 C CA . VAL A 1 320 ? 8.016 -62.781 -27.391 1 90.31 320 VAL A CA 1
ATOM 2385 C C . VAL A 1 320 ? 7.301 -62.531 -26.078 1 90.31 320 VAL A C 1
ATOM 2387 O O . VAL A 1 320 ? 7.051 -61.375 -25.703 1 90.31 320 VAL A O 1
ATOM 2390 N N . ARG A 1 321 ? 7 -63.5 -25.328 1 91.75 321 ARG A N 1
ATOM 2391 C CA . ARG A 1 321 ? 6.332 -63.406 -24.047 1 91.75 321 ARG A CA 1
ATOM 2392 C C . ARG A 1 321 ? 7.191 -62.625 -23.047 1 91.75 321 ARG A C 1
ATOM 2394 O O . ARG A 1 321 ? 6.68 -61.812 -22.266 1 91.75 321 ARG A O 1
ATOM 2401 N N . GLU A 1 322 ? 8.477 -62.906 -23.078 1 92.56 322 GLU A N 1
ATOM 2402 C CA . GLU A 1 322 ? 9.406 -62.188 -22.188 1 92.56 322 GLU A CA 1
ATOM 2403 C C . GLU A 1 322 ? 9.5 -60.719 -22.547 1 92.56 322 GLU A C 1
ATOM 2405 O O . GLU A 1 322 ? 9.57 -59.875 -21.656 1 92.56 322 GLU A O 1
ATOM 2410 N N . GLN A 1 323 ? 9.539 -60.438 -23.812 1 91.62 323 GLN A N 1
ATOM 2411 C CA . GLN A 1 323 ? 9.578 -59.062 -24.25 1 91.62 323 GLN A CA 1
ATOM 2412 C C . GLN A 1 323 ? 8.328 -58.312 -23.812 1 91.62 323 GLN A C 1
ATOM 2414 O O . GLN A 1 323 ? 8.422 -57.156 -23.312 1 91.62 323 GLN A O 1
ATOM 2419 N N . LEU A 1 324 ? 7.18 -58.906 -23.984 1 93.06 324 LEU A N 1
ATOM 2420 C CA . LEU A 1 324 ? 5.922 -58.25 -23.609 1 93.06 324 LEU A CA 1
ATOM 2421 C C . LEU A 1 324 ? 5.836 -58.062 -22.094 1 93.06 324 LEU A C 1
ATOM 2423 O O . LEU A 1 324 ? 5.332 -57.031 -21.625 1 93.06 324 LEU A O 1
ATOM 2427 N N . ALA A 1 325 ? 6.391 -59 -21.344 1 92 325 ALA A N 1
ATOM 2428 C CA . ALA A 1 325 ? 6.418 -58.906 -19.891 1 92 325 ALA A CA 1
ATOM 2429 C C . ALA A 1 325 ? 7.258 -57.719 -19.438 1 92 325 ALA A C 1
ATOM 2431 O O . ALA A 1 325 ? 6.891 -57 -18.5 1 92 325 ALA A O 1
ATOM 2432 N N . GLU A 1 326 ? 8.344 -57.469 -20.078 1 92.88 326 GLU A N 1
ATOM 2433 C CA . GLU A 1 326 ? 9.211 -56.344 -19.781 1 92.88 326 GLU A CA 1
ATOM 2434 C C . GLU A 1 326 ? 8.516 -55.031 -20.094 1 92.88 326 GLU A C 1
ATOM 2436 O O . GLU A 1 326 ? 8.688 -54.031 -19.359 1 92.88 326 GLU A O 1
ATOM 2441 N N . ILE A 1 327 ? 7.801 -55 -21.156 1 92.44 327 ILE A N 1
ATOM 2442 C CA . ILE A 1 327 ? 7.098 -53.781 -21.547 1 92.44 327 ILE A CA 1
ATOM 2443 C C . ILE A 1 327 ? 5.977 -53.5 -20.547 1 92.44 327 ILE A C 1
ATOM 2445 O O . ILE A 1 327 ? 5.723 -52.312 -20.203 1 92.44 327 ILE A O 1
ATOM 2449 N N . VAL A 1 328 ? 5.27 -54.5 -20.109 1 91.56 328 VAL A N 1
ATOM 2450 C CA . VAL A 1 328 ? 4.242 -54.344 -19.094 1 91.56 328 VAL A CA 1
ATOM 2451 C C . VAL A 1 328 ? 4.859 -53.719 -17.828 1 91.56 328 VAL A C 1
ATOM 2453 O O . VAL A 1 328 ? 4.289 -52.812 -17.234 1 91.56 328 VAL A O 1
ATOM 2456 N N . ASP A 1 329 ? 6.004 -54.219 -17.453 1 91.38 329 ASP A N 1
ATOM 2457 C CA . ASP A 1 329 ? 6.707 -53.688 -16.297 1 91.38 329 ASP A CA 1
ATOM 2458 C C . ASP A 1 329 ? 7.094 -52.219 -16.531 1 91.38 329 ASP A C 1
ATOM 2460 O O . ASP A 1 329 ? 7.016 -51.406 -15.609 1 91.38 329 ASP A O 1
ATOM 2464 N N . GLY A 1 330 ? 7.547 -51.938 -17.688 1 88.75 330 GLY A N 1
ATOM 2465 C CA . GLY A 1 330 ? 7.871 -50.562 -18.047 1 88.75 330 GLY A CA 1
ATOM 2466 C C . GLY A 1 330 ? 6.68 -49.625 -17.984 1 88.75 330 GLY A C 1
ATOM 2467 O O . GLY A 1 330 ? 6.785 -48.531 -17.469 1 88.75 330 GLY A O 1
ATOM 2468 N N . LEU A 1 331 ? 5.543 -50.062 -18.516 1 90.44 331 LEU A N 1
ATOM 2469 C CA . LEU A 1 331 ? 4.324 -49.25 -18.5 1 90.44 331 LEU A CA 1
ATOM 2470 C C . LEU A 1 331 ? 3.85 -49 -17.078 1 90.44 331 LEU A C 1
ATOM 2472 O O . LEU A 1 331 ? 3.367 -47.938 -16.75 1 90.44 331 LEU A O 1
ATOM 2476 N N . THR A 1 332 ? 3.949 -50.031 -16.266 1 88.06 332 THR A N 1
ATOM 2477 C CA . THR A 1 332 ? 3.611 -49.906 -14.852 1 88.06 332 THR A CA 1
ATOM 2478 C C . THR A 1 332 ? 4.52 -48.875 -14.172 1 88.06 332 THR A C 1
ATOM 2480 O O . THR A 1 332 ? 4.062 -48.094 -13.344 1 88.06 332 THR A O 1
ATOM 2483 N N . GLY A 1 333 ? 5.762 -48.875 -14.508 1 86.62 333 GLY A N 1
ATOM 2484 C CA . GLY A 1 333 ? 6.695 -47.906 -13.992 1 86.62 333 GLY A CA 1
ATOM 2485 C C . GLY A 1 333 ? 6.348 -46.469 -14.391 1 86.62 333 GLY A C 1
ATOM 2486 O O . GLY A 1 333 ? 6.379 -45.562 -13.562 1 86.62 333 GLY A O 1
ATOM 2487 N N . VAL A 1 334 ? 6.027 -46.25 -15.633 1 88.06 334 VAL A N 1
ATOM 2488 C CA . VAL A 1 334 ? 5.652 -44.938 -16.125 1 88.06 334 VAL A CA 1
ATOM 2489 C C . VAL A 1 334 ? 4.383 -44.469 -15.414 1 88.06 334 VAL A C 1
ATOM 2491 O O . VAL A 1 334 ? 4.262 -43.281 -15.07 1 88.06 334 VAL A O 1
ATOM 2494 N N . SER A 1 335 ? 3.428 -45.312 -15.352 1 87.38 335 SER A N 1
ATOM 2495 C CA . SER A 1 335 ? 2.191 -44.969 -14.648 1 87.38 335 SER A CA 1
ATOM 2496 C C . SER A 1 335 ? 2.471 -44.531 -13.219 1 87.38 335 SER A C 1
ATOM 2498 O O . SER A 1 335 ? 1.878 -43.562 -12.742 1 87.38 335 SER A O 1
ATOM 2500 N N . THR A 1 336 ? 3.334 -45.188 -12.555 1 83.12 336 THR A N 1
ATOM 2501 C CA . THR A 1 336 ? 3.717 -44.812 -11.195 1 83.12 336 THR A CA 1
ATOM 2502 C C . THR A 1 336 ? 4.406 -43.469 -11.164 1 83.12 336 THR A C 1
ATOM 2504 O O . THR A 1 336 ? 4.141 -42.656 -10.273 1 83.12 336 THR A O 1
ATOM 2507 N N . ASP A 1 337 ? 5.242 -43.281 -12.117 1 82.31 337 ASP A N 1
ATOM 2508 C CA . ASP A 1 337 ? 5.93 -42 -12.211 1 82.31 337 ASP A CA 1
ATOM 2509 C C . ASP A 1 337 ? 4.934 -40.844 -12.422 1 82.31 337 ASP A C 1
ATOM 2511 O O . ASP A 1 337 ? 5.047 -39.781 -11.797 1 82.31 337 ASP A O 1
ATOM 2515 N N . LEU A 1 338 ? 4.043 -40.969 -13.328 1 84.12 338 LEU A N 1
ATOM 2516 C CA . LEU A 1 338 ? 3.037 -39.969 -13.625 1 84.12 338 LEU A CA 1
ATOM 2517 C C . LEU A 1 338 ? 2.168 -39.688 -12.406 1 84.12 338 LEU A C 1
ATOM 2519 O O . LEU A 1 338 ? 1.771 -38.531 -12.172 1 84.12 338 LEU A O 1
ATOM 2523 N N . GLN A 1 339 ? 1.864 -40.719 -11.703 1 78.44 339 GLN A N 1
ATOM 2524 C CA . GLN A 1 339 ? 1.105 -40.562 -10.469 1 78.44 339 GLN A CA 1
ATOM 2525 C C . GLN A 1 339 ? 1.869 -39.688 -9.469 1 78.44 339 GLN A C 1
ATOM 2527 O O . GLN A 1 339 ? 1.279 -38.844 -8.789 1 78.44 339 GLN A O 1
ATOM 2532 N N . GLU A 1 340 ? 3.115 -39.906 -9.453 1 76.31 340 GLU A N 1
ATOM 2533 C CA . GLU A 1 340 ? 3.951 -39.125 -8.547 1 76.31 340 GLU A CA 1
ATOM 2534 C C . GLU A 1 340 ? 4.008 -37.656 -8.977 1 76.31 340 GLU A C 1
ATOM 2536 O O . GLU A 1 340 ? 3.943 -36.75 -8.141 1 76.31 340 GLU A O 1
ATOM 2541 N N . ILE A 1 341 ? 4.211 -37.438 -10.234 1 77.94 341 ILE A N 1
ATOM 2542 C CA . ILE A 1 341 ? 4.242 -36.062 -10.766 1 77.94 341 ILE A CA 1
ATOM 2543 C C . ILE A 1 341 ? 2.904 -35.375 -10.508 1 77.94 341 ILE A C 1
ATOM 2545 O O . ILE A 1 341 ? 2.863 -34.219 -10.109 1 77.94 341 ILE A O 1
ATOM 2549 N N . SER A 1 342 ? 1.839 -36.062 -10.828 1 78.38 342 SER A N 1
ATOM 2550 C CA . SER A 1 342 ? 0.495 -35.531 -10.602 1 78.38 342 SER A CA 1
ATOM 2551 C C . SER A 1 342 ? 0.31 -35.125 -9.148 1 78.38 342 SER A C 1
ATOM 2553 O O . SER A 1 342 ? -0.244 -34.031 -8.875 1 78.38 342 SER A O 1
ATOM 2555 N N . ARG A 1 343 ? 0.823 -35.812 -8.281 1 71.5 343 ARG A N 1
ATOM 2556 C CA . ARG A 1 343 ? 0.726 -35.531 -6.859 1 71.5 343 ARG A CA 1
ATOM 2557 C C . ARG A 1 343 ? 1.537 -34.281 -6.508 1 71.5 343 ARG A C 1
ATOM 2559 O O . ARG A 1 343 ? 1.168 -33.531 -5.605 1 71.5 343 ARG A O 1
ATOM 2566 N N . GLY A 1 344 ? 2.635 -34.156 -7.184 1 72.31 344 GLY A N 1
ATOM 2567 C CA . GLY A 1 344 ? 3.453 -32.969 -6.984 1 72.31 344 GLY A CA 1
ATOM 2568 C C . GLY A 1 344 ? 2.805 -31.703 -7.504 1 72.31 344 GLY A C 1
ATOM 2569 O O . GLY A 1 344 ? 3.055 -30.609 -6.984 1 72.31 344 GLY A O 1
ATOM 2570 N N . ILE A 1 345 ? 2.084 -31.828 -8.547 1 76.38 345 ILE A N 1
ATOM 2571 C CA . ILE A 1 345 ? 1.393 -30.688 -9.133 1 76.38 345 ILE A CA 1
ATOM 2572 C C . ILE A 1 345 ? 0.237 -30.266 -8.227 1 76.38 345 ILE A C 1
ATOM 2574 O O . ILE A 1 345 ? 0.151 -29.094 -7.816 1 76.38 345 ILE A O 1
ATOM 2578 N N . HIS A 1 346 ? -0.639 -31.188 -7.984 1 73.94 346 HIS A N 1
ATOM 2579 C CA . HIS A 1 346 ? -1.734 -31.016 -7.039 1 73.94 346 HIS A CA 1
ATOM 2580 C C . HIS A 1 346 ? -2.145 -32.344 -6.406 1 73.94 346 HIS A C 1
ATOM 2582 O O . HIS A 1 346 ? -2.564 -33.25 -7.109 1 73.94 346 HIS A O 1
ATOM 2588 N N . PRO A 1 347 ? -1.902 -32.312 -5.082 1 65.5 347 PRO A N 1
ATOM 2589 C CA . PRO A 1 347 ? -2.24 -33.594 -4.484 1 65.5 347 PRO A CA 1
ATOM 2590 C C . PRO A 1 347 ? -3.736 -33.906 -4.543 1 65.5 347 PRO A C 1
ATOM 2592 O O . PRO A 1 347 ? -4.535 -33.219 -3.9 1 65.5 347 PRO A O 1
ATOM 2595 N N . ALA A 1 348 ? -4.145 -34.719 -5.449 1 61.84 348 ALA A N 1
ATOM 2596 C CA . ALA A 1 348 ? -5.539 -35.125 -5.59 1 61.84 348 ALA A CA 1
ATOM 2597 C C . ALA A 1 348 ? -6.113 -35.594 -4.25 1 61.84 348 ALA A C 1
ATOM 2599 O O . ALA A 1 348 ? -7.309 -35.438 -3.998 1 61.84 348 ALA A O 1
ATOM 2600 N N . ILE A 1 349 ? -5.164 -36.156 -3.529 1 59.78 349 ILE A N 1
ATOM 2601 C CA . ILE A 1 349 ? -5.562 -36.688 -2.225 1 59.78 349 ILE A CA 1
ATOM 2602 C C . ILE A 1 349 ? -6.094 -35.531 -1.356 1 59.78 349 ILE A C 1
ATOM 2604 O O . ILE A 1 349 ? -6.969 -35.75 -0.516 1 59.78 349 ILE A O 1
ATOM 2608 N N . LEU A 1 350 ? -5.52 -34.406 -1.651 1 70.5 350 LEU A N 1
ATOM 2609 C CA . LEU A 1 350 ? -5.984 -33.25 -0.884 1 70.5 350 LEU A CA 1
ATOM 2610 C C . LEU A 1 350 ? -7.441 -32.938 -1.204 1 70.5 350 LEU A C 1
ATOM 2612 O O . LEU A 1 350 ? -8.219 -32.562 -0.311 1 70.5 350 LEU A O 1
ATOM 2616 N N . SER A 1 351 ? -7.77 -33.125 -2.439 1 66.81 351 SER A N 1
ATOM 2617 C CA . SER A 1 351 ? -9.133 -32.844 -2.875 1 66.81 351 SER A CA 1
ATOM 2618 C C . SER A 1 351 ? -10.117 -33.875 -2.336 1 66.81 351 SER A C 1
ATOM 2620 O O . SER A 1 351 ? -11.242 -33.531 -1.969 1 66.81 351 SER A O 1
ATOM 2622 N N . ARG A 1 352 ? -9.617 -35.156 -2.148 1 70.5 352 ARG A N 1
ATOM 2623 C CA . ARG A 1 352 ? -10.531 -36.25 -1.787 1 70.5 352 ARG A CA 1
ATOM 2624 C C . ARG A 1 352 ? -10.469 -36.531 -0.293 1 70.5 352 ARG A C 1
ATOM 2626 O O . ARG A 1 352 ? -11.492 -36.75 0.352 1 70.5 352 ARG A O 1
ATOM 2633 N N . GLY A 1 353 ? -9.234 -36.656 0.239 1 76.25 353 GLY A N 1
ATOM 2634 C CA . GLY A 1 353 ? -9.07 -37.156 1.591 1 76.25 353 GLY A CA 1
ATOM 2635 C C . GLY A 1 353 ? -8.719 -36.062 2.596 1 76.25 353 GLY A C 1
ATOM 2636 O O . GLY A 1 353 ? -8.766 -36.312 3.805 1 76.25 353 GLY A O 1
ATOM 2637 N N . GLY A 1 354 ? -8.391 -34.875 2.133 1 85.69 354 GLY A N 1
ATOM 2638 C CA . GLY A 1 354 ? -8.055 -33.781 3.053 1 85.69 354 GLY A CA 1
ATOM 2639 C C . GLY A 1 354 ? -6.578 -33.75 3.391 1 85.69 354 GLY A C 1
ATOM 2640 O O . GLY A 1 354 ? -5.777 -34.469 2.816 1 85.69 354 GLY A O 1
ATOM 2641 N N . LEU A 1 355 ? -6.176 -32.938 4.332 1 90.12 355 LEU A N 1
ATOM 2642 C CA . LEU A 1 355 ? -4.785 -32.625 4.664 1 90.12 355 LEU A CA 1
ATOM 2643 C C . LEU A 1 355 ? -4.129 -33.812 5.375 1 90.12 355 LEU A C 1
ATOM 2645 O O . LEU A 1 355 ? -2.975 -34.125 5.098 1 90.12 355 LEU A O 1
ATOM 2649 N N . GLY A 1 356 ? -4.879 -34.531 6.227 1 90.62 356 GLY A N 1
ATOM 2650 C CA . GLY A 1 356 ? -4.34 -35.625 7.004 1 90.62 356 GLY A CA 1
ATOM 2651 C C . GLY A 1 356 ? -3.779 -36.75 6.145 1 90.62 356 GLY A C 1
ATOM 2652 O O . GLY A 1 356 ? -2.572 -37 6.156 1 90.62 356 GLY A O 1
ATOM 2653 N N . PRO A 1 357 ? -4.648 -37.344 5.375 1 88 357 PRO A N 1
ATOM 2654 C CA . PRO A 1 357 ? -4.188 -38.406 4.496 1 88 357 PRO A CA 1
ATOM 2655 C C . PRO A 1 357 ? -3.092 -37.969 3.533 1 88 357 PRO A C 1
ATOM 2657 O O . PRO A 1 357 ? -2.162 -38.719 3.246 1 88 357 PRO A O 1
ATOM 2660 N N . ALA A 1 358 ? -3.152 -36.781 3.092 1 87.75 358 ALA A N 1
ATOM 2661 C CA . ALA A 1 358 ? -2.15 -36.281 2.156 1 87.75 358 ALA A CA 1
ATOM 2662 C C . ALA A 1 358 ? -0.779 -36.188 2.818 1 87.75 358 ALA A C 1
ATOM 2664 O O . ALA A 1 358 ? 0.232 -36.562 2.219 1 87.75 358 ALA A O 1
ATOM 2665 N N . LEU A 1 359 ? -0.741 -35.75 4.016 1 92.06 359 LEU A N 1
ATOM 2666 C CA . LEU A 1 359 ? 0.521 -35.594 4.734 1 92.06 359 LEU A CA 1
ATOM 2667 C C . LEU A 1 359 ? 1.103 -36.969 5.102 1 92.06 359 LEU A C 1
ATOM 2669 O O . LEU A 1 359 ? 2.322 -37.156 5.113 1 92.06 359 LEU A O 1
ATOM 2673 N N . LYS A 1 360 ? 0.192 -37.906 5.402 1 90.75 360 LYS A N 1
ATOM 2674 C CA . LYS A 1 360 ? 0.649 -39.25 5.688 1 90.75 360 LYS A CA 1
ATOM 2675 C C . LYS A 1 360 ? 1.352 -39.875 4.48 1 90.75 360 LYS A C 1
ATOM 2677 O O . LYS A 1 360 ? 2.387 -40.531 4.621 1 90.75 360 LYS A O 1
ATOM 2682 N N . THR A 1 361 ? 0.784 -39.562 3.387 1 84.44 361 THR A N 1
ATOM 2683 C CA . THR A 1 361 ? 1.377 -40.062 2.15 1 84.44 361 THR A CA 1
ATOM 2684 C C . THR A 1 361 ? 2.736 -39.406 1.902 1 84.44 361 THR A C 1
ATOM 2686 O O . THR A 1 361 ? 3.689 -40.094 1.511 1 84.44 361 THR A O 1
ATOM 2689 N N . LEU A 1 362 ? 2.84 -38.156 2.141 1 86.75 362 LEU A N 1
ATOM 2690 C CA . LEU A 1 362 ? 4.098 -37.438 1.987 1 86.75 362 LEU A CA 1
ATOM 2691 C C . LEU A 1 362 ? 5.16 -38 2.93 1 86.75 362 LEU A C 1
ATOM 2693 O O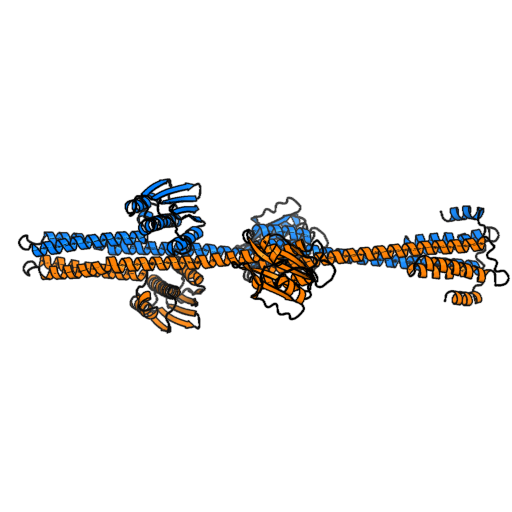 . LEU A 1 362 ? 6.312 -38.188 2.531 1 86.75 362 LEU A O 1
ATOM 2697 N N . ALA A 1 363 ? 4.785 -38.219 4.129 1 92.25 363 ALA A N 1
ATOM 2698 C CA . ALA A 1 363 ? 5.699 -38.719 5.148 1 92.25 363 ALA A CA 1
ATOM 2699 C C . ALA A 1 363 ? 6.246 -40.094 4.766 1 92.25 363 ALA A C 1
ATOM 2701 O O . ALA A 1 363 ? 7.438 -40.375 4.93 1 92.25 363 ALA A O 1
ATOM 2702 N N . ARG A 1 364 ? 5.391 -40.938 4.25 1 87.88 364 ARG A N 1
ATOM 2703 C CA . ARG A 1 364 ? 5.766 -42.312 3.881 1 87.88 364 ARG A CA 1
ATOM 2704 C C . ARG A 1 364 ? 6.75 -42.312 2.719 1 87.88 364 ARG A C 1
ATOM 2706 O O . ARG A 1 364 ? 7.613 -43.188 2.631 1 87.88 364 ARG A O 1
ATOM 2713 N N . ARG A 1 365 ? 6.703 -41.281 2.004 1 80.94 365 ARG A N 1
ATOM 2714 C CA . ARG A 1 365 ? 7.516 -41.25 0.792 1 80.94 365 ARG A CA 1
ATOM 2715 C C . ARG A 1 365 ? 8.805 -40.469 1.022 1 80.94 365 ARG A C 1
ATOM 2717 O O . ARG A 1 365 ? 9.68 -40.438 0.152 1 80.94 365 ARG A O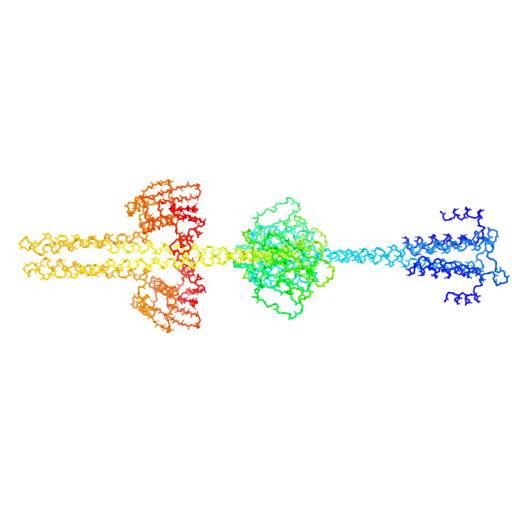 1
ATOM 2724 N N . SER A 1 366 ? 8.906 -39.875 2.078 1 88.44 366 SER A N 1
ATOM 2725 C CA . SER A 1 366 ? 10.062 -39.031 2.377 1 88.44 366 SER A CA 1
ATOM 2726 C C . SER A 1 366 ? 11.344 -39.875 2.459 1 88.44 366 SER A C 1
ATOM 2728 O O . SER A 1 366 ? 11.328 -41 2.953 1 88.44 366 SER A O 1
ATOM 2730 N N . GLY A 1 367 ? 12.406 -39.312 1.915 1 87.75 367 GLY A N 1
ATOM 2731 C CA . GLY A 1 367 ? 13.711 -39.969 1.998 1 87.75 367 GLY A CA 1
ATOM 2732 C C . GLY A 1 367 ? 14.273 -39.969 3.404 1 87.75 367 GLY A C 1
ATOM 2733 O O . GLY A 1 367 ? 15.234 -40.688 3.686 1 87.75 367 GLY A O 1
ATOM 2734 N N . VAL A 1 368 ? 13.758 -39.25 4.258 1 93.75 368 VAL A N 1
ATOM 2735 C CA . VAL A 1 368 ? 14.141 -39.188 5.664 1 93.75 368 VAL A CA 1
ATOM 2736 C C . VAL A 1 368 ? 12.953 -39.594 6.539 1 93.75 368 VAL A C 1
ATOM 2738 O O . VAL A 1 368 ? 11.812 -39.219 6.262 1 93.75 368 VAL A O 1
ATOM 2741 N N . PRO A 1 369 ? 13.227 -40.469 7.531 1 95.88 369 PRO A N 1
ATOM 2742 C CA . PRO A 1 369 ? 12.133 -40.844 8.43 1 95.88 369 PRO A CA 1
ATOM 2743 C C . PRO A 1 369 ? 11.391 -39.625 8.992 1 95.88 369 PRO A C 1
ATOM 2745 O O . PRO A 1 369 ? 12.023 -38.625 9.367 1 95.88 369 PRO A O 1
ATOM 2748 N N . VAL A 1 370 ? 10.039 -39.719 9.039 1 97.5 370 VAL A N 1
ATOM 2749 C CA . VAL A 1 370 ? 9.227 -38.594 9.453 1 97.5 370 VAL A CA 1
ATOM 2750 C C . VAL A 1 370 ? 8.344 -39 10.625 1 97.5 370 VAL A C 1
ATOM 2752 O O . VAL A 1 370 ? 7.637 -40 10.57 1 97.5 370 VAL A O 1
ATOM 2755 N N . ALA A 1 371 ? 8.461 -38.312 11.727 1 97.75 371 ALA A N 1
ATOM 2756 C CA . ALA A 1 371 ? 7.477 -38.406 12.805 1 97.75 371 ALA A CA 1
ATOM 2757 C C . ALA A 1 371 ? 6.336 -37.406 12.586 1 97.75 371 ALA A C 1
ATOM 2759 O O . ALA A 1 371 ? 6.5 -36.219 12.812 1 97.75 371 ALA A O 1
ATOM 2760 N N . LEU A 1 372 ? 5.18 -37.906 12.242 1 97.31 372 LEU A N 1
ATOM 2761 C CA . LEU A 1 372 ? 4.074 -37.062 11.82 1 97.31 372 LEU A CA 1
ATOM 2762 C C . LEU A 1 372 ? 2.963 -37.062 12.867 1 97.31 372 LEU A C 1
ATOM 2764 O O . LEU A 1 372 ? 2.525 -38.125 13.32 1 97.31 372 LEU A O 1
ATOM 2768 N N . ARG A 1 373 ? 2.568 -35.938 13.352 1 97 373 ARG A N 1
ATOM 2769 C CA . ARG A 1 373 ? 1.394 -35.719 14.195 1 97 373 ARG A CA 1
ATOM 2770 C C . ARG A 1 373 ? 0.432 -34.719 13.578 1 97 373 ARG A C 1
ATOM 2772 O O . ARG A 1 373 ? 0.781 -33.562 13.391 1 97 373 ARG A O 1
ATOM 2779 N N . VAL A 1 374 ? -0.741 -35.156 13.227 1 95.25 374 VAL A N 1
ATOM 2780 C CA . VAL A 1 374 ? -1.74 -34.312 12.609 1 95.25 374 VAL A CA 1
ATOM 2781 C C . VAL A 1 374 ? -2.967 -34.188 13.516 1 95.25 374 VAL A C 1
ATOM 2783 O O . VAL A 1 374 ? -3.668 -35.188 13.727 1 95.25 374 VAL A O 1
ATOM 2786 N N . ALA A 1 375 ? -3.139 -33.062 14.109 1 93.56 375 ALA A N 1
ATOM 2787 C CA . ALA A 1 375 ? -4.301 -32.812 14.961 1 93.56 375 ALA A CA 1
ATOM 2788 C C . ALA A 1 375 ? -5.234 -31.797 14.32 1 93.56 375 ALA A C 1
ATOM 2790 O O . ALA A 1 375 ? -5.43 -30.703 14.859 1 93.56 375 ALA A O 1
ATOM 2791 N N . VAL A 1 376 ? -5.773 -32.125 13.164 1 90.31 376 VAL A N 1
ATOM 2792 C CA . VAL A 1 376 ? -6.734 -31.297 12.438 1 90.31 376 VAL A CA 1
ATOM 2793 C C . VAL A 1 376 ? -8.062 -32.062 12.312 1 90.31 376 VAL A C 1
ATOM 2795 O O . VAL A 1 376 ? -8.141 -33.094 11.648 1 90.31 376 VAL A O 1
ATOM 2798 N N . ASP A 1 377 ? -9.023 -31.641 12.906 1 81.62 377 ASP A N 1
ATOM 2799 C CA . ASP A 1 377 ? -10.266 -32.406 13.047 1 81.62 377 ASP A CA 1
ATOM 2800 C C . ASP A 1 377 ? -11.32 -31.906 12.055 1 81.62 377 ASP A C 1
ATOM 2802 O O . ASP A 1 377 ? -12.461 -32.375 12.078 1 81.62 377 ASP A O 1
ATOM 2806 N N . GLN A 1 378 ? -11.047 -30.859 11.266 1 85.5 378 GLN A N 1
ATOM 2807 C CA . GLN A 1 378 ? -12.023 -30.328 10.312 1 85.5 378 GLN A CA 1
ATOM 2808 C C . GLN A 1 378 ? -11.383 -30.078 8.953 1 85.5 378 GLN A C 1
ATOM 2810 O O . GLN A 1 378 ? -10.156 -29.969 8.844 1 85.5 378 GLN A O 1
ATOM 2815 N N . ARG A 1 379 ? -12.266 -30.031 7.98 1 88.5 379 ARG A N 1
ATOM 2816 C CA . ARG A 1 379 ? -11.797 -29.641 6.652 1 88.5 379 ARG A CA 1
ATOM 2817 C C . ARG A 1 379 ? -11.477 -28.156 6.602 1 88.5 379 ARG A C 1
ATOM 2819 O O . ARG A 1 379 ? -12.211 -27.328 7.156 1 88.5 379 ARG A O 1
ATOM 2826 N N . LEU A 1 380 ? -10.344 -27.906 6.082 1 90.56 380 LEU A N 1
ATOM 2827 C CA . LEU A 1 380 ? -9.914 -26.531 5.906 1 90.56 380 LEU A CA 1
ATOM 2828 C C . LEU A 1 380 ? -10.195 -26.047 4.488 1 90.56 380 LEU A C 1
ATOM 2830 O O . LEU A 1 380 ? -10.422 -26.859 3.586 1 90.56 380 LEU A O 1
ATOM 2834 N N . PRO A 1 381 ? -10.25 -24.734 4.297 1 87.44 381 PRO A N 1
ATOM 2835 C CA . PRO A 1 381 ? -10.367 -24.234 2.926 1 87.44 381 PRO A CA 1
ATOM 2836 C C . PRO A 1 381 ? -9.258 -24.766 2.014 1 87.44 381 PRO A C 1
ATOM 2838 O O . PRO A 1 381 ? -8.117 -24.922 2.453 1 87.44 381 PRO A O 1
ATOM 2841 N N . ASP A 1 382 ? -9.5 -24.969 0.762 1 83.81 382 ASP A N 1
ATOM 2842 C CA . ASP A 1 382 ? -8.609 -25.594 -0.206 1 83.81 382 ASP A CA 1
ATOM 2843 C C . ASP A 1 382 ? -7.262 -24.875 -0.258 1 83.81 382 ASP A C 1
ATOM 2845 O O . ASP A 1 382 ? -6.211 -25.516 -0.234 1 83.81 382 ASP A O 1
ATOM 2849 N N . SER A 1 383 ? -7.352 -23.562 -0.281 1 85.19 383 SER A N 1
ATOM 2850 C CA . SER A 1 383 ? -6.117 -22.797 -0.398 1 85.19 383 SER A CA 1
ATOM 2851 C C . SER A 1 383 ? -5.215 -23.016 0.812 1 85.19 383 SER A C 1
ATOM 2853 O O . SER A 1 383 ? -3.988 -23.031 0.681 1 85.19 383 SER A O 1
ATOM 2855 N N . VAL A 1 384 ? -5.812 -23.156 1.938 1 90.44 384 VAL A N 1
ATOM 2856 C CA . VAL A 1 384 ? -5.07 -23.359 3.18 1 90.44 384 VAL A CA 1
ATOM 2857 C C . VAL A 1 384 ? -4.453 -24.75 3.205 1 90.44 384 VAL A C 1
ATOM 2859 O O . VAL A 1 384 ? -3.287 -24.906 3.572 1 90.44 384 VAL A O 1
ATOM 2862 N N . GLU A 1 385 ? -5.234 -25.734 2.746 1 90.69 385 GLU A N 1
ATOM 2863 C CA . GLU A 1 385 ? -4.742 -27.109 2.695 1 90.69 385 GLU A CA 1
ATOM 2864 C C . GLU A 1 385 ? -3.574 -27.234 1.722 1 90.69 385 GLU A C 1
ATOM 2866 O O . GLU A 1 385 ? -2.574 -27.891 2.027 1 90.69 385 GLU A O 1
ATOM 2871 N N . VAL A 1 386 ? -3.744 -26.609 0.638 1 87.31 386 VAL A N 1
ATOM 2872 C CA . VAL A 1 386 ? -2.707 -26.672 -0.386 1 87.31 386 VAL A CA 1
ATOM 2873 C C . VAL A 1 386 ? -1.43 -26.016 0.135 1 87.31 386 VAL A C 1
ATOM 2875 O O . VAL A 1 386 ? -0.336 -26.562 -0.016 1 87.31 386 VAL A O 1
ATOM 2878 N N . ALA A 1 387 ? -1.572 -24.891 0.729 1 89.81 387 ALA A N 1
ATOM 2879 C CA . ALA A 1 387 ? -0.414 -24.188 1.272 1 89.81 387 ALA A CA 1
ATOM 2880 C C . ALA A 1 387 ? 0.291 -25.031 2.334 1 89.81 387 ALA A C 1
ATOM 2882 O O . ALA A 1 387 ? 1.517 -25.156 2.316 1 89.81 387 ALA A O 1
ATOM 2883 N N . ALA A 1 388 ? -0.51 -25.578 3.201 1 92.44 388 ALA A N 1
ATOM 2884 C CA . ALA A 1 388 ? 0.043 -26.422 4.258 1 92.44 388 ALA A CA 1
ATOM 2885 C C . ALA A 1 388 ? 0.789 -27.609 3.668 1 92.44 388 ALA A C 1
ATOM 2887 O O . ALA A 1 388 ? 1.892 -27.938 4.109 1 92.44 388 ALA A O 1
ATOM 2888 N N . TYR A 1 389 ? 0.18 -28.203 2.744 1 91 389 TYR A N 1
ATOM 2889 C CA . TYR A 1 389 ? 0.771 -29.359 2.08 1 91 389 TYR A CA 1
ATOM 2890 C C . TYR A 1 389 ? 2.127 -29.016 1.479 1 91 389 TYR A C 1
ATOM 2892 O O . TYR A 1 389 ? 3.107 -29.734 1.686 1 91 389 TYR A O 1
ATOM 2900 N N . TYR A 1 390 ? 2.203 -27.906 0.812 1 88 390 TYR A N 1
ATOM 2901 C CA . TYR A 1 390 ? 3.432 -27.547 0.113 1 88 390 TYR A CA 1
ATOM 2902 C C . TYR A 1 390 ? 4.516 -27.125 1.099 1 88 390 TYR A C 1
ATOM 2904 O O . TYR A 1 390 ? 5.703 -27.359 0.86 1 88 390 TYR A O 1
ATOM 2912 N N . VAL A 1 391 ? 4.133 -26.531 2.146 1 91.5 391 VAL A N 1
ATOM 2913 C CA . VAL A 1 391 ? 5.105 -26.188 3.178 1 91.5 391 VAL A CA 1
ATOM 2914 C C . VAL A 1 391 ? 5.793 -27.453 3.686 1 91.5 391 VAL A C 1
ATOM 2916 O O . VAL A 1 391 ? 7.02 -27.5 3.781 1 91.5 391 VAL A O 1
ATOM 2919 N N . VAL A 1 392 ? 4.977 -28.453 3.926 1 92.62 392 VAL A N 1
ATOM 2920 C CA . VAL A 1 392 ? 5.523 -29.719 4.418 1 92.62 392 VAL A CA 1
ATOM 2921 C C . VAL A 1 392 ? 6.332 -30.391 3.316 1 92.62 392 VAL A C 1
ATOM 2923 O O . VAL A 1 392 ? 7.457 -30.844 3.553 1 92.62 392 VAL A O 1
ATOM 2926 N N . ALA A 1 393 ? 5.746 -30.422 2.121 1 87.5 393 ALA A N 1
ATOM 2927 C CA . ALA A 1 393 ? 6.402 -31.078 0.992 1 87.5 393 ALA A CA 1
ATOM 2928 C C . ALA A 1 393 ? 7.773 -30.469 0.723 1 87.5 393 ALA A C 1
ATOM 2930 O O . ALA A 1 393 ? 8.758 -31.188 0.53 1 87.5 393 ALA A O 1
ATOM 2931 N N . GLU A 1 394 ? 7.824 -29.156 0.687 1 86.12 394 GLU A N 1
ATOM 2932 C CA . GLU A 1 394 ? 9.086 -28.453 0.444 1 86.12 394 GLU A CA 1
ATOM 2933 C C . GLU A 1 394 ? 10.078 -28.719 1.57 1 86.12 394 GLU A C 1
ATOM 2935 O O . GLU A 1 394 ? 11.273 -28.891 1.32 1 86.12 394 GLU A O 1
ATOM 2940 N N . SER A 1 395 ? 9.617 -28.734 2.779 1 91.12 395 SER A N 1
ATOM 2941 C CA . SER A 1 395 ? 10.477 -28.984 3.93 1 91.12 395 SER A CA 1
ATOM 2942 C C . SER A 1 395 ? 11.094 -30.375 3.869 1 91.12 395 SER A C 1
ATOM 2944 O O . SER A 1 395 ? 12.289 -30.547 4.117 1 91.12 395 SER A O 1
ATOM 2946 N N . LEU A 1 396 ? 10.297 -31.359 3.516 1 91.19 396 LEU A N 1
ATOM 2947 C CA . LEU A 1 396 ? 10.773 -32.75 3.445 1 91.19 396 LEU A CA 1
ATOM 2948 C C . LEU A 1 396 ? 11.75 -32.906 2.287 1 91.19 396 LEU A C 1
ATOM 2950 O O . LEU A 1 396 ? 12.758 -33.625 2.42 1 91.19 396 LEU A O 1
ATOM 2954 N N . THR A 1 397 ? 11.445 -32.281 1.209 1 83.75 397 THR A N 1
ATOM 2955 C CA . THR A 1 397 ? 12.336 -32.312 0.056 1 83.75 397 THR A CA 1
ATOM 2956 C C . THR A 1 397 ? 13.695 -31.703 0.392 1 83.75 397 THR A C 1
ATOM 2958 O O . THR A 1 397 ? 14.734 -32.281 0.072 1 83.75 397 THR A O 1
ATOM 2961 N N . ASN A 1 398 ? 13.695 -30.609 1.027 1 86.88 398 ASN A N 1
ATOM 2962 C CA . ASN A 1 398 ? 14.93 -29.938 1.416 1 86.88 398 ASN A CA 1
ATOM 2963 C C . ASN A 1 398 ? 15.719 -30.766 2.434 1 86.88 398 ASN A C 1
ATOM 2965 O O . ASN A 1 398 ? 16.938 -30.828 2.359 1 86.88 398 ASN A O 1
ATOM 2969 N N . ALA A 1 399 ? 15.016 -31.344 3.34 1 91.38 399 ALA A N 1
ATOM 2970 C CA . ALA A 1 399 ? 15.68 -32.188 4.34 1 91.38 399 ALA A CA 1
ATOM 2971 C C . ALA A 1 399 ? 16.375 -33.375 3.686 1 91.38 399 ALA A C 1
ATOM 2973 O O . ALA A 1 399 ? 17.516 -33.688 4.031 1 91.38 399 ALA A O 1
ATOM 2974 N N . ALA A 1 400 ? 15.695 -33.969 2.781 1 89.75 400 ALA A N 1
ATOM 2975 C CA . ALA A 1 400 ? 16.234 -35.125 2.092 1 89.75 400 ALA A CA 1
ATOM 2976 C C . ALA A 1 400 ? 17.453 -34.75 1.25 1 89.75 400 ALA A C 1
ATOM 2978 O O . ALA A 1 400 ? 18.422 -35.5 1.17 1 89.75 400 ALA A O 1
ATOM 2979 N N . LYS A 1 401 ? 17.422 -33.562 0.696 1 87.06 401 LYS A N 1
ATOM 2980 C CA . LYS A 1 401 ? 18.469 -33.156 -0.24 1 87.06 401 LYS A CA 1
ATOM 2981 C C . LYS A 1 401 ? 19.656 -32.562 0.497 1 87.06 401 LYS A C 1
ATOM 2983 O O . LYS A 1 401 ? 20.812 -32.812 0.126 1 87.06 401 LYS A O 1
ATOM 2988 N N . TYR A 1 402 ? 19.391 -31.766 1.566 1 88.75 402 TYR A N 1
ATOM 2989 C CA . TYR A 1 402 ? 20.453 -30.891 2.031 1 88.75 402 TYR A CA 1
ATOM 2990 C C . TYR A 1 402 ? 20.734 -31.109 3.514 1 88.75 402 TYR A C 1
ATOM 2992 O O . TYR A 1 402 ? 21.812 -30.75 4.012 1 88.75 402 TYR A O 1
ATOM 3000 N N . ALA A 1 403 ? 19.859 -31.688 4.324 1 90.19 403 ALA A N 1
ATOM 3001 C CA . ALA A 1 403 ? 19.922 -31.562 5.777 1 90.19 403 ALA A CA 1
ATOM 3002 C C . ALA A 1 403 ? 20.766 -32.656 6.391 1 90.19 403 ALA A C 1
ATOM 3004 O O . ALA A 1 403 ? 21.266 -32.531 7.512 1 90.19 403 ALA A O 1
ATOM 3005 N N . GLN A 1 404 ? 20.922 -33.844 5.617 1 94 404 GLN A N 1
ATOM 3006 C CA . GLN A 1 404 ? 21.547 -35.031 6.203 1 94 404 GLN A CA 1
ATOM 3007 C C . GLN A 1 404 ? 20.953 -35.344 7.566 1 94 404 GLN A C 1
ATOM 3009 O O . GLN A 1 404 ? 21.672 -35.562 8.539 1 94 404 GLN A O 1
ATOM 3014 N N . ALA A 1 405 ? 19.766 -35.25 7.715 1 94.75 405 ALA A N 1
ATOM 3015 C CA . ALA A 1 405 ? 19.031 -35.469 8.961 1 94.75 405 ALA A CA 1
ATOM 3016 C C . ALA A 1 405 ? 18.688 -36.938 9.164 1 94.75 405 ALA A C 1
ATOM 3018 O O . ALA A 1 405 ? 18.594 -37.688 8.203 1 94.75 405 ALA A O 1
ATOM 3019 N N . SER A 1 406 ? 18.531 -37.375 10.367 1 95.31 406 SER A N 1
ATOM 3020 C CA . SER A 1 406 ? 18.109 -38.75 10.688 1 95.31 406 SER A CA 1
ATOM 3021 C C . SER A 1 406 ? 16.594 -38.812 10.828 1 95.31 406 SER A C 1
ATOM 3023 O O . SER A 1 406 ? 16 -39.906 10.633 1 95.31 406 SER A O 1
ATOM 3025 N N . GLU A 1 407 ? 16.109 -37.656 11.141 1 96.5 407 GLU A N 1
ATOM 3026 C CA . GLU A 1 407 ? 14.656 -37.625 11.312 1 96.5 407 GLU A CA 1
ATOM 3027 C C . GLU A 1 407 ? 14.109 -36.219 11.109 1 96.5 407 GLU A C 1
ATOM 3029 O O . GLU A 1 407 ? 14.805 -35.25 11.359 1 96.5 407 GLU A O 1
ATOM 3034 N N . VAL A 1 408 ? 12.852 -36.156 10.68 1 97.5 408 VAL A N 1
ATOM 3035 C CA . VAL A 1 408 ? 12.094 -34.906 10.602 1 97.5 408 VAL A CA 1
ATOM 3036 C C . VAL A 1 408 ? 10.797 -35.031 11.391 1 97.5 408 VAL A C 1
ATOM 3038 O O . VAL A 1 408 ? 10.055 -36 11.227 1 97.5 408 VAL A O 1
ATOM 3041 N N . ARG A 1 409 ? 10.594 -34.125 12.258 1 98 409 ARG A N 1
ATOM 3042 C CA . ARG A 1 409 ? 9.336 -34.094 13.008 1 98 409 ARG A CA 1
ATOM 3043 C C . ARG A 1 409 ? 8.375 -33.094 12.422 1 98 409 ARG A C 1
ATOM 3045 O O . ARG A 1 409 ? 8.727 -31.906 12.242 1 98 409 ARG A O 1
ATOM 3052 N N . VAL A 1 410 ? 7.18 -33.5 12.102 1 98 410 VAL A N 1
ATOM 3053 C CA . VAL A 1 410 ? 6.152 -32.656 11.523 1 98 410 VAL A CA 1
ATOM 3054 C C . VAL A 1 410 ? 4.902 -32.656 12.398 1 98 410 VAL A C 1
ATOM 3056 O O . VAL A 1 410 ? 4.34 -33.719 12.656 1 98 410 VAL A O 1
ATOM 3059 N N . THR A 1 411 ? 4.535 -31.547 12.859 1 97.81 411 THR A N 1
ATOM 3060 C CA . THR A 1 411 ? 3.303 -31.406 13.625 1 97.81 411 THR A CA 1
ATOM 3061 C C . THR A 1 411 ? 2.369 -30.391 12.969 1 97.81 411 THR A C 1
ATOM 3063 O O . THR A 1 411 ? 2.781 -29.281 12.648 1 97.81 411 THR A O 1
ATOM 3066 N N . VAL A 1 412 ? 1.138 -30.766 12.773 1 97.06 412 VAL A N 1
ATOM 3067 C CA . VAL A 1 412 ? 0.105 -29.891 12.219 1 97.06 412 VAL A CA 1
ATOM 3068 C C . VAL A 1 412 ? -1.104 -29.875 13.156 1 97.06 412 VAL A C 1
ATOM 3070 O O . VAL A 1 412 ? -1.666 -30.922 13.477 1 97.06 412 VAL A O 1
ATOM 3073 N N . GLU A 1 413 ? -1.464 -28.703 13.617 1 96.38 413 GLU A N 1
ATOM 3074 C CA . GLU A 1 413 ? -2.59 -28.609 14.539 1 96.38 413 GLU A CA 1
ATOM 3075 C C . GLU A 1 413 ? -3.396 -27.328 14.297 1 96.38 413 GLU A C 1
ATOM 3077 O O . GLU A 1 413 ? -2.889 -26.375 13.719 1 96.38 413 GLU A O 1
ATOM 3082 N N . THR A 1 414 ? -4.629 -27.344 14.695 1 93.62 414 THR A N 1
ATOM 3083 C CA . THR A 1 414 ? -5.465 -26.156 14.625 1 93.62 414 THR A CA 1
ATOM 3084 C C . THR A 1 414 ? -5.438 -25.406 15.953 1 93.62 414 THR A C 1
ATOM 3086 O O . THR A 1 414 ? -5.434 -26.016 17.016 1 93.62 414 THR A O 1
ATOM 3089 N N . ASP A 1 415 ? -5.168 -24.203 15.875 1 89.44 415 ASP A N 1
ATOM 3090 C CA . ASP A 1 415 ? -5.223 -23.281 17.016 1 89.44 415 ASP A CA 1
ATOM 3091 C C . ASP A 1 415 ? -6.227 -22.156 16.766 1 89.44 415 ASP A C 1
ATOM 3093 O O . ASP A 1 415 ? -5.863 -21.109 16.234 1 89.44 415 ASP A O 1
ATOM 3097 N N . GLY A 1 416 ? -7.52 -22.453 17.203 1 90.12 416 GLY A N 1
ATOM 3098 C CA . GLY A 1 416 ? -8.562 -21.484 16.875 1 90.12 416 GLY A CA 1
ATOM 3099 C C . GLY A 1 416 ? -8.789 -21.344 15.383 1 90.12 416 GLY A C 1
ATOM 3100 O O . GLY A 1 416 ? -9.016 -22.328 14.68 1 90.12 416 GLY A O 1
ATOM 3101 N N . PRO A 1 417 ? -8.617 -20.078 14.867 1 91.94 417 PRO A N 1
ATOM 3102 C CA . PRO A 1 417 ? -8.859 -19.844 13.445 1 91.94 417 PRO A CA 1
ATOM 3103 C C . PRO A 1 417 ? -7.598 -20 12.594 1 91.94 417 PRO A C 1
ATOM 3105 O O . PRO A 1 417 ? -7.539 -19.5 11.469 1 91.94 417 PRO A O 1
ATOM 3108 N N . ASN A 1 418 ? -6.582 -20.719 13.211 1 95.19 418 ASN A N 1
ATOM 3109 C CA . ASN A 1 418 ? -5.32 -20.875 12.5 1 95.19 418 ASN A CA 1
ATOM 3110 C C . ASN A 1 418 ? -4.891 -22.344 12.438 1 95.19 418 ASN A C 1
ATOM 3112 O O . ASN A 1 418 ? -5.227 -23.125 13.32 1 95.19 418 ASN A O 1
ATOM 3116 N N . VAL A 1 419 ? -4.312 -22.625 11.375 1 95.69 419 VAL A N 1
ATOM 3117 C CA . VAL A 1 419 ? -3.58 -23.875 11.312 1 95.69 419 VAL A CA 1
ATOM 3118 C C . VAL A 1 419 ? -2.096 -23.625 11.562 1 95.69 419 VAL A C 1
ATOM 3120 O O . VAL A 1 419 ? -1.513 -22.703 11 1 95.69 419 VAL A O 1
ATOM 3123 N N . ARG A 1 420 ? -1.548 -24.391 12.5 1 97.12 420 ARG A N 1
ATOM 3124 C CA . ARG A 1 420 ? -0.142 -24.25 12.859 1 97.12 420 ARG A CA 1
ATOM 3125 C C . ARG A 1 420 ? 0.672 -25.453 12.406 1 97.12 420 ARG A C 1
ATOM 3127 O O . ARG A 1 420 ? 0.293 -26.594 12.672 1 97.12 420 ARG A O 1
ATOM 3134 N N . LEU A 1 421 ? 1.726 -25.188 11.648 1 97.25 421 LEU A N 1
ATOM 3135 C CA . LEU A 1 421 ? 2.668 -26.219 11.211 1 97.25 421 LEU A CA 1
ATOM 3136 C C . LEU A 1 421 ? 4.02 -26.031 11.891 1 97.25 421 LEU A C 1
ATOM 3138 O O . LEU A 1 421 ? 4.559 -24.922 11.93 1 97.25 421 LEU A O 1
ATOM 3142 N N . SER A 1 422 ? 4.477 -27.094 12.516 1 97.62 422 SER A N 1
ATOM 3143 C CA . SER A 1 422 ? 5.82 -27.141 13.078 1 97.62 422 SER A CA 1
ATOM 3144 C C . SER A 1 422 ? 6.645 -28.266 12.469 1 97.62 422 SER A C 1
ATOM 3146 O O . SER A 1 422 ? 6.297 -29.438 12.602 1 97.62 422 SER A O 1
ATOM 3148 N N . ILE A 1 423 ? 7.684 -27.891 11.734 1 97.25 423 ILE A N 1
ATOM 3149 C CA . ILE A 1 423 ? 8.555 -28.875 11.086 1 97.25 423 ILE A CA 1
ATOM 3150 C C . ILE A 1 423 ? 9.992 -28.688 11.57 1 97.25 423 ILE A C 1
ATOM 3152 O O . ILE A 1 423 ? 10.523 -27.578 11.531 1 97.25 423 ILE A O 1
ATOM 3156 N N . ARG A 1 424 ? 10.586 -29.734 12.07 1 96.94 424 ARG A N 1
ATOM 3157 C CA . ARG A 1 424 ? 11.945 -29.656 12.586 1 96.94 424 ARG A CA 1
ATOM 3158 C C . ARG A 1 424 ? 12.773 -30.859 12.156 1 96.94 424 ARG A C 1
ATOM 3160 O O . ARG A 1 424 ? 12.328 -32 12.281 1 96.94 424 ARG A O 1
ATOM 3167 N N . ASP A 1 425 ? 13.891 -30.578 11.594 1 95.94 425 ASP A N 1
ATOM 3168 C CA . ASP A 1 425 ? 14.828 -31.672 11.312 1 95.94 425 ASP A CA 1
ATOM 3169 C C . ASP A 1 425 ? 16.047 -31.578 12.219 1 95.94 425 ASP A C 1
ATOM 3171 O O . ASP A 1 425 ? 16.297 -30.547 12.852 1 95.94 425 ASP A O 1
ATOM 3175 N N . ASP A 1 426 ? 16.766 -32.688 12.383 1 94.88 426 ASP A N 1
ATOM 3176 C CA . ASP A 1 426 ? 17.953 -32.719 13.227 1 94.88 426 ASP A CA 1
ATOM 3177 C C . ASP A 1 426 ? 19.234 -32.719 12.383 1 94.88 426 ASP A C 1
ATOM 3179 O O . ASP A 1 426 ? 20.219 -33.375 12.734 1 94.88 426 ASP A O 1
ATOM 3183 N N . GLY A 1 427 ? 19.156 -32.031 11.289 1 94.81 427 GLY A N 1
ATOM 3184 C CA . GLY A 1 427 ? 20.281 -32.062 10.359 1 94.81 427 GLY A CA 1
ATOM 3185 C C . GLY A 1 427 ? 21.344 -31.016 10.688 1 94.81 427 GLY A C 1
ATOM 3186 O O . GLY A 1 427 ? 21.5 -30.641 11.852 1 94.81 427 GLY A O 1
ATOM 3187 N N . ILE A 1 428 ? 22.078 -30.578 9.609 1 94.06 428 ILE A N 1
ATOM 3188 C CA . ILE A 1 428 ? 23.266 -29.766 9.789 1 94.06 428 ILE A CA 1
ATOM 3189 C C . ILE A 1 428 ? 22.891 -28.297 9.844 1 94.06 428 ILE A C 1
ATOM 3191 O O . ILE A 1 428 ? 23.703 -27.453 10.242 1 94.06 428 ILE A O 1
ATOM 3195 N N . GLY A 1 429 ? 21.703 -28 9.492 1 91.25 429 GLY A N 1
ATOM 3196 C CA . GLY A 1 429 ? 21.266 -26.609 9.492 1 91.25 429 GLY A CA 1
ATOM 3197 C C . GLY A 1 429 ? 22 -25.766 8.469 1 91.25 429 GLY A C 1
ATOM 3198 O O . GLY A 1 429 ? 22.594 -26.297 7.527 1 91.25 429 GLY A O 1
ATOM 3199 N N . GLY A 1 430 ? 21.734 -24.328 8.438 1 85.06 430 GLY A N 1
ATOM 3200 C CA . GLY A 1 430 ? 22.422 -23.391 7.57 1 85.06 430 GLY A CA 1
ATOM 3201 C C . GLY A 1 430 ? 21.609 -22.984 6.359 1 85.06 430 GLY A C 1
ATOM 3202 O O . GLY A 1 430 ? 22.141 -22.469 5.383 1 85.06 430 GLY A O 1
ATOM 3203 N N . ALA A 1 431 ? 20.328 -23.328 6.469 1 81.44 431 ALA A N 1
ATOM 3204 C CA . ALA A 1 431 ? 19.484 -22.953 5.34 1 81.44 431 ALA A CA 1
ATOM 3205 C C . ALA A 1 431 ? 19.312 -21.438 5.266 1 81.44 431 ALA A C 1
ATOM 3207 O O . ALA A 1 431 ? 19.188 -20.781 6.293 1 81.44 431 ALA A O 1
ATOM 3208 N N . ASP A 1 432 ? 19.578 -20.938 4.051 1 76.38 432 ASP A N 1
ATOM 3209 C CA . ASP A 1 432 ? 19.344 -19.516 3.822 1 76.38 432 ASP A CA 1
ATOM 3210 C C . ASP A 1 432 ? 17.984 -19.281 3.188 1 76.38 432 ASP A C 1
ATOM 3212 O O . ASP A 1 432 ? 17.797 -19.547 1.999 1 76.38 432 ASP A O 1
ATOM 3216 N N . ALA A 1 433 ? 17.078 -18.828 4.004 1 68.31 433 ALA A N 1
ATOM 3217 C CA . ALA A 1 433 ? 15.695 -18.625 3.562 1 68.31 433 ALA A CA 1
ATOM 3218 C C . ALA A 1 433 ? 15.617 -17.562 2.469 1 68.31 433 ALA A C 1
ATOM 3220 O O . ALA A 1 433 ? 14.656 -17.547 1.692 1 68.31 433 ALA A O 1
ATOM 3221 N N . GLY A 1 434 ? 16.578 -16.656 2.387 1 65.56 434 GLY A N 1
ATOM 3222 C CA . GLY A 1 434 ? 16.562 -15.586 1.406 1 65.56 434 GLY A CA 1
ATOM 3223 C C . GLY A 1 434 ? 17.125 -16 0.059 1 65.56 434 GLY A C 1
ATOM 3224 O O . GLY A 1 434 ? 16.922 -15.305 -0.94 1 65.56 434 GLY A O 1
ATOM 3225 N N . ARG A 1 435 ? 17.953 -17.094 0.052 1 60.34 435 ARG A N 1
ATOM 3226 C CA . ARG A 1 435 ? 18.672 -17.422 -1.178 1 60.34 435 ARG A CA 1
ATOM 3227 C C . ARG A 1 435 ? 17.938 -18.516 -1.959 1 60.34 435 ARG A C 1
ATOM 3229 O O . ARG A 1 435 ? 18.094 -18.625 -3.178 1 60.34 435 ARG A O 1
ATOM 3236 N N . GLY A 1 436 ? 17.031 -19.266 -1.39 1 63.69 436 GLY A N 1
ATOM 3237 C CA . GLY A 1 436 ? 16.375 -20.328 -2.125 1 63.69 436 GLY A CA 1
ATOM 3238 C C . GLY A 1 436 ? 14.984 -19.953 -2.604 1 63.69 436 GLY A C 1
ATOM 3239 O O . GLY A 1 436 ? 14.18 -19.422 -1.837 1 63.69 436 GLY A O 1
ATOM 3240 N N . SER A 1 437 ? 14.633 -20.141 -3.965 1 64.5 437 SER A N 1
ATOM 3241 C CA . SER A 1 437 ? 13.383 -19.75 -4.625 1 64.5 437 SER A CA 1
ATOM 3242 C C . SER A 1 437 ? 12.195 -20.484 -4.016 1 64.5 437 SER A C 1
ATOM 3244 O O . SER A 1 437 ? 11.109 -19.922 -3.883 1 64.5 437 SER A O 1
ATOM 3246 N N . GLY A 1 438 ? 12.516 -21.656 -3.443 1 75 438 GLY A N 1
ATOM 3247 C CA . GLY A 1 438 ? 11.375 -22.438 -2.979 1 75 438 GLY A CA 1
ATOM 3248 C C . GLY A 1 438 ? 10.766 -21.891 -1.703 1 75 438 GLY A C 1
ATOM 3249 O O . GLY A 1 438 ? 9.562 -21.609 -1.656 1 75 438 GLY A O 1
ATOM 3250 N N . LEU A 1 439 ? 11.648 -21.578 -0.798 1 81.12 439 LEU A N 1
ATOM 3251 C CA . LEU A 1 439 ? 11.156 -21.141 0.503 1 81.12 439 LEU A CA 1
ATOM 3252 C C . LEU A 1 439 ? 10.633 -19.703 0.428 1 81.12 439 LEU A C 1
ATOM 3254 O O . LEU A 1 439 ? 9.656 -19.359 1.095 1 81.12 439 LEU A O 1
ATOM 3258 N N . THR A 1 440 ? 11.289 -19 -0.399 1 81.88 440 THR A N 1
ATOM 3259 C CA . THR A 1 440 ? 10.836 -17.625 -0.567 1 81.88 440 THR A CA 1
ATOM 3260 C C . THR A 1 440 ? 9.438 -17.594 -1.184 1 81.88 440 THR A C 1
ATOM 3262 O O . THR A 1 440 ? 8.57 -16.844 -0.724 1 81.88 440 THR A O 1
ATOM 3265 N N . GLY A 1 441 ? 9.25 -18.406 -2.15 1 82.56 441 GLY A N 1
ATOM 3266 C CA . GLY A 1 441 ? 7.938 -18.5 -2.775 1 82.56 441 GLY A CA 1
ATOM 3267 C C . GLY A 1 441 ? 6.855 -18.969 -1.824 1 82.56 441 GLY A C 1
ATOM 3268 O O . GLY A 1 441 ? 5.73 -18.469 -1.853 1 82.56 441 GLY A O 1
ATOM 3269 N N . LEU A 1 442 ? 7.254 -19.781 -1.004 1 87.06 442 LEU A N 1
ATOM 3270 C CA . LEU A 1 442 ? 6.289 -20.328 -0.059 1 87.06 442 LEU A CA 1
ATOM 3271 C C . LEU A 1 442 ? 5.934 -19.297 1.012 1 87.06 442 LEU A C 1
ATOM 3273 O O . LEU A 1 442 ? 4.781 -19.234 1.454 1 87.06 442 LEU A O 1
ATOM 3277 N N . THR A 1 443 ? 6.969 -18.625 1.397 1 89.12 443 THR A N 1
ATOM 3278 C CA . THR A 1 443 ? 6.715 -17.562 2.359 1 89.12 443 THR A CA 1
ATOM 3279 C C . THR A 1 443 ? 5.711 -16.562 1.8 1 89.12 443 THR A C 1
ATOM 3281 O O . THR A 1 443 ? 4.738 -16.203 2.473 1 89.12 443 THR A O 1
ATOM 3284 N N . ASP A 1 444 ? 5.949 -16.203 0.605 1 89.19 444 ASP A N 1
ATOM 3285 C CA . ASP A 1 444 ? 5.059 -15.25 -0.047 1 89.19 444 ASP A CA 1
ATOM 3286 C C . ASP A 1 444 ? 3.645 -15.82 -0.176 1 89.19 444 ASP A C 1
ATOM 3288 O O . ASP A 1 444 ? 2.662 -15.102 0.01 1 89.19 444 ASP A O 1
ATOM 3292 N N . ARG A 1 445 ? 3.584 -17 -0.462 1 87.56 445 ARG A N 1
ATOM 3293 C CA . ARG A 1 445 ? 2.289 -17.672 -0.611 1 87.56 445 ARG A CA 1
ATOM 3294 C C . ARG A 1 445 ? 1.53 -17.688 0.712 1 87.56 445 ARG A C 1
ATOM 3296 O O . ARG A 1 445 ? 0.341 -17.359 0.755 1 87.56 445 ARG A O 1
ATOM 3303 N N . VAL A 1 446 ? 2.201 -18.094 1.743 1 92.44 446 VAL A N 1
ATOM 3304 C CA . VAL A 1 446 ? 1.589 -18.156 3.066 1 92.44 446 VAL A CA 1
ATOM 3305 C C . VAL A 1 446 ? 1.138 -16.766 3.502 1 92.44 446 VAL A C 1
ATOM 3307 O O . VAL A 1 446 ? 0.04 -16.609 4.043 1 92.44 446 VAL A O 1
ATOM 3310 N N . GLU A 1 447 ? 1.945 -15.82 3.188 1 90.88 447 GLU A N 1
ATOM 3311 C CA . GLU A 1 447 ? 1.614 -14.445 3.549 1 90.88 447 GLU A CA 1
ATOM 3312 C C . GLU A 1 447 ? 0.421 -13.938 2.744 1 90.88 447 GLU A C 1
ATOM 3314 O O . GLU A 1 447 ? -0.382 -13.148 3.248 1 90.88 447 GLU A O 1
ATOM 3319 N N . ALA A 1 448 ? 0.319 -14.398 1.58 1 88.38 448 ALA A N 1
ATOM 3320 C CA . ALA A 1 448 ? -0.806 -14.016 0.73 1 88.38 448 ALA A CA 1
ATOM 3321 C C . ALA A 1 448 ? -2.125 -14.516 1.309 1 88.38 448 ALA A C 1
ATOM 3323 O O . ALA A 1 448 ? -3.186 -13.945 1.037 1 88.38 448 ALA A O 1
ATOM 3324 N N . LEU A 1 449 ? -2 -15.516 2.139 1 89.44 449 LEU A N 1
ATOM 3325 C CA . LEU A 1 449 ? -3.188 -16.078 2.773 1 89.44 449 LEU A CA 1
ATOM 3326 C C . LEU A 1 449 ? -3.377 -15.508 4.176 1 89.44 449 LEU A C 1
ATOM 3328 O O . LEU A 1 449 ? -4.199 -16 4.945 1 89.44 449 LEU A O 1
ATOM 3332 N N . GLY A 1 450 ? -2.578 -14.516 4.48 1 88.75 450 GLY A N 1
ATOM 3333 C CA . GLY A 1 450 ? -2.674 -13.867 5.777 1 88.75 450 GLY A CA 1
ATOM 3334 C C . GLY A 1 450 ? -1.877 -14.57 6.859 1 88.75 450 GLY A C 1
ATOM 3335 O O . GLY A 1 450 ? -2.045 -14.281 8.047 1 88.75 450 GLY A O 1
ATOM 3336 N N . GLY A 1 451 ? -1.033 -15.484 6.395 1 92.75 451 GLY A N 1
ATOM 3337 C CA . GLY A 1 451 ? -0.269 -16.266 7.359 1 92.75 451 GLY A CA 1
ATOM 3338 C C . GLY A 1 451 ? 1.163 -15.781 7.508 1 92.75 451 GLY A C 1
ATOM 3339 O O . GLY A 1 451 ? 1.505 -14.68 7.066 1 92.75 451 GLY A O 1
ATOM 3340 N N . GLN A 1 452 ? 1.91 -16.578 8.305 1 94 452 GLN A N 1
ATOM 3341 C CA . GLN A 1 452 ? 3.324 -16.297 8.523 1 94 452 GLN A CA 1
ATOM 3342 C C . GLN A 1 452 ? 4.152 -17.578 8.492 1 94 452 GLN A C 1
ATOM 3344 O O . GLN A 1 452 ? 3.703 -18.625 8.961 1 94 452 GLN A O 1
ATOM 3349 N N . LEU A 1 453 ? 5.277 -17.453 7.879 1 93.75 453 LEU A N 1
ATOM 3350 C CA . LEU A 1 453 ? 6.234 -18.562 7.844 1 93.75 453 LEU A CA 1
ATOM 3351 C C . LEU A 1 453 ? 7.594 -18.109 8.359 1 93.75 453 LEU A C 1
ATOM 3353 O O . LEU A 1 453 ? 8.164 -17.141 7.859 1 93.75 453 LEU A O 1
ATOM 3357 N N . ARG A 1 454 ? 8.055 -18.766 9.414 1 92.31 454 ARG A N 1
ATOM 3358 C CA . ARG A 1 454 ? 9.359 -18.469 10 1 92.31 454 ARG A CA 1
ATOM 3359 C C . ARG A 1 454 ? 10.305 -19.656 9.859 1 92.31 454 ARG A C 1
ATOM 3361 O O . ARG A 1 454 ? 9.922 -20.797 10.117 1 92.31 454 ARG A O 1
ATOM 3368 N N . VAL A 1 455 ? 11.516 -19.359 9.383 1 92.25 455 VAL A N 1
ATOM 3369 C CA . VAL A 1 455 ? 12.531 -20.391 9.203 1 92.25 455 VAL A CA 1
ATOM 3370 C C . VAL A 1 455 ? 13.727 -20.094 10.102 1 92.25 455 VAL A C 1
ATOM 3372 O O . VAL A 1 455 ? 14.227 -18.969 10.141 1 92.25 455 VAL A O 1
ATOM 3375 N N . SER A 1 456 ? 14.094 -20.969 10.945 1 92.25 456 SER A N 1
ATOM 3376 C CA . SER A 1 456 ? 15.297 -20.922 11.766 1 92.25 456 SER A CA 1
ATOM 3377 C C . SER A 1 456 ? 16.219 -22.094 11.484 1 92.25 456 SER A C 1
ATOM 3379 O O . SER A 1 456 ? 15.805 -23.25 11.609 1 92.25 456 SER A O 1
ATOM 3381 N N . SER A 1 457 ? 17.406 -21.781 11.047 1 92.38 457 SER A N 1
ATOM 3382 C CA . SER A 1 457 ? 18.328 -22.844 10.688 1 92.38 457 SER A CA 1
ATOM 3383 C C . SER A 1 457 ? 19.75 -22.531 11.156 1 92.38 457 SER A C 1
ATOM 3385 O O . SER A 1 457 ? 20.656 -22.375 10.336 1 92.38 457 SER A O 1
ATOM 3387 N N . PRO A 1 458 ? 19.891 -22.516 12.438 1 90.75 458 PRO A N 1
ATOM 3388 C CA . PRO A 1 458 ? 21.266 -22.312 12.891 1 90.75 458 PRO A CA 1
ATOM 3389 C C . PRO A 1 458 ? 22.203 -23.422 12.438 1 90.75 458 PRO A C 1
ATOM 3391 O O . PRO A 1 458 ? 21.812 -24.594 12.383 1 90.75 458 PRO A O 1
ATOM 3394 N N . VAL A 1 459 ? 23.469 -23.016 12.141 1 90.38 459 VAL A N 1
ATOM 3395 C CA . VAL A 1 459 ? 24.453 -23.984 11.68 1 90.38 459 VAL A CA 1
ATOM 3396 C C . VAL A 1 459 ? 24.672 -25.047 12.766 1 90.38 459 VAL A C 1
ATOM 3398 O O . VAL A 1 459 ? 24.891 -24.719 13.93 1 90.38 459 VAL A O 1
ATOM 3401 N N . GLY A 1 460 ? 24.516 -26.234 12.438 1 90.19 460 GLY A N 1
ATOM 3402 C CA . GLY A 1 460 ? 24.812 -27.344 13.328 1 90.19 460 GLY A CA 1
ATOM 3403 C C . GLY A 1 460 ? 23.594 -27.812 14.109 1 90.19 460 GLY A C 1
ATOM 3404 O O . GLY A 1 460 ? 23.672 -28.797 14.859 1 90.19 460 GLY A O 1
ATOM 3405 N N . SER A 1 461 ? 22.484 -27.203 14.086 1 91.12 461 SER A N 1
ATOM 3406 C CA . SER A 1 461 ? 21.359 -27.547 14.945 1 91.12 461 SER A CA 1
ATOM 3407 C C . SER A 1 461 ? 20.109 -27.859 14.125 1 91.12 461 SER A C 1
ATOM 3409 O O . SER A 1 461 ? 18.984 -27.766 14.625 1 91.12 461 SER A O 1
ATOM 3411 N N . GLY A 1 462 ? 20.281 -28.172 12.891 1 93.38 462 GLY A N 1
ATOM 3412 C CA . GLY A 1 462 ? 19.141 -28.516 12.055 1 93.38 462 GLY A CA 1
ATOM 3413 C C . GLY A 1 462 ? 18.312 -27.312 11.633 1 93.38 462 GLY A C 1
ATOM 3414 O O . GLY A 1 462 ? 18.75 -26.172 11.812 1 93.38 462 GLY A O 1
ATOM 3415 N N . THR A 1 463 ? 17.141 -27.5 11.039 1 94.12 463 THR A N 1
ATOM 3416 C CA . THR A 1 463 ? 16.266 -26.453 10.547 1 94.12 463 THR A CA 1
ATOM 3417 C C . THR A 1 463 ? 14.859 -26.578 11.141 1 94.12 463 THR A C 1
ATOM 3419 O O . THR A 1 463 ? 14.336 -27.688 11.258 1 94.12 463 THR A O 1
ATOM 3422 N N . SER A 1 464 ? 14.391 -25.469 11.602 1 95.19 464 SER A N 1
ATOM 3423 C CA . SER A 1 464 ? 13.031 -25.422 12.125 1 95.19 464 SER A CA 1
ATOM 3424 C C . SER A 1 464 ? 12.164 -24.453 11.336 1 95.19 464 SER A C 1
ATOM 3426 O O . SER A 1 464 ? 12.586 -23.328 11.047 1 95.19 464 SER A O 1
ATOM 3428 N N . LEU A 1 465 ? 10.961 -24.938 10.906 1 95.12 465 LEU A N 1
ATOM 3429 C CA . LEU A 1 465 ? 9.984 -24.109 10.203 1 95.12 465 LEU A CA 1
ATOM 3430 C C . LEU A 1 465 ? 8.68 -24.031 10.984 1 95.12 465 LEU A C 1
ATOM 3432 O O . LEU A 1 465 ? 8.141 -25.062 11.406 1 95.12 465 LEU A O 1
ATOM 3436 N N . LEU A 1 466 ? 8.266 -22.828 11.234 1 96.44 466 LEU A N 1
ATOM 3437 C CA . LEU A 1 466 ? 6.977 -22.594 11.875 1 96.44 466 LEU A CA 1
ATOM 3438 C C . LEU A 1 466 ? 6.062 -21.781 10.961 1 96.44 466 LEU A C 1
ATOM 3440 O O . LEU A 1 466 ? 6.418 -20.672 10.539 1 96.44 466 LEU A O 1
ATOM 3444 N N . ALA A 1 467 ? 4.918 -22.359 10.633 1 95.94 467 ALA A N 1
ATOM 3445 C CA . ALA A 1 467 ? 3.955 -21.656 9.789 1 95.94 467 ALA A CA 1
ATOM 3446 C C . ALA A 1 467 ? 2.598 -21.547 10.477 1 95.94 467 ALA A C 1
ATOM 3448 O O . ALA A 1 467 ? 2.162 -22.484 11.148 1 95.94 467 ALA A O 1
ATOM 3449 N N . THR A 1 468 ? 1.991 -20.406 10.391 1 96.75 468 THR A N 1
ATOM 3450 C CA . THR A 1 468 ? 0.619 -20.188 10.828 1 96.75 468 THR A CA 1
ATOM 3451 C C . THR A 1 468 ? -0.225 -19.609 9.688 1 96.75 468 THR A C 1
ATOM 3453 O O . THR A 1 468 ? 0.146 -18.609 9.078 1 96.75 468 THR A O 1
ATOM 3456 N N . ILE A 1 469 ? -1.336 -20.25 9.414 1 95.44 469 ILE A N 1
ATOM 3457 C CA . ILE A 1 469 ? -2.213 -19.828 8.328 1 95.44 469 ILE A CA 1
ATOM 3458 C C . ILE A 1 469 ? -3.645 -19.703 8.844 1 95.44 469 ILE A C 1
ATOM 3460 O O . ILE A 1 469 ? -4.234 -20.672 9.312 1 95.44 469 ILE A O 1
ATOM 3464 N N . PRO A 1 470 ? -4.176 -18.562 8.727 1 94.38 470 PRO A N 1
ATOM 3465 C CA . PRO A 1 470 ? -5.566 -18.391 9.156 1 94.38 470 PRO A CA 1
ATOM 3466 C C . PRO A 1 470 ? -6.566 -19.031 8.195 1 94.38 470 PRO A C 1
ATOM 3468 O O . PRO A 1 470 ? -6.309 -19.094 6.988 1 94.38 470 PRO A O 1
ATOM 3471 N N . PHE A 1 471 ? -7.762 -19.562 8.812 1 89.62 471 PHE A N 1
ATOM 3472 C CA . PHE A 1 471 ? -8.82 -20.094 7.961 1 89.62 471 PHE A CA 1
ATOM 3473 C C . PHE A 1 471 ? -10.195 -19.656 8.469 1 89.62 471 PHE A C 1
ATOM 3475 O O . PHE A 1 471 ? -10.344 -19.312 9.648 1 89.62 471 PHE A O 1
ATOM 3482 N N . MET B 1 1 ? 8.578 76.25 21.422 1 40.31 1 MET B N 1
ATOM 3483 C CA . MET B 1 1 ? 7.27 76.375 20.797 1 40.31 1 MET B CA 1
ATOM 3484 C C . MET B 1 1 ? 6.207 76.812 21.828 1 40.31 1 MET B C 1
ATOM 3486 O O . MET B 1 1 ? 5.434 77.688 21.594 1 40.31 1 MET B O 1
ATOM 3490 N N . GLU B 1 2 ? 6.391 76.188 23 1 44.53 2 GLU B N 1
ATOM 3491 C CA . GLU B 1 2 ? 5.371 76.438 24 1 44.53 2 GLU B CA 1
ATOM 3492 C C . GLU B 1 2 ? 5.477 77.938 24.469 1 44.53 2 GLU B C 1
ATOM 3494 O O . GLU B 1 2 ? 4.461 78.625 24.594 1 44.53 2 GLU B O 1
ATOM 3499 N N . SER B 1 3 ? 6.668 78.375 24.609 1 47 3 SER B N 1
ATOM 3500 C CA . SER B 1 3 ? 6.848 79.75 25.062 1 47 3 SER B CA 1
ATOM 3501 C C . SER B 1 3 ? 6.352 80.75 24.016 1 47 3 SER B C 1
ATOM 3503 O O . SER B 1 3 ? 5.816 81.812 24.375 1 47 3 SER B O 1
ATOM 3505 N N . VAL B 1 4 ? 6.547 80.438 22.828 1 42.41 4 VAL B N 1
ATOM 3506 C CA . VAL B 1 4 ? 6.129 81.375 21.781 1 42.41 4 VAL B CA 1
ATOM 3507 C C . VAL B 1 4 ? 4.605 81.438 21.766 1 42.41 4 VAL B C 1
ATOM 3509 O O . VAL B 1 4 ? 4.055 82.562 21.625 1 42.41 4 VAL B O 1
ATOM 3512 N N . VAL B 1 5 ? 3.975 80.312 22.016 1 43.44 5 VAL B N 1
ATOM 3513 C CA . VAL B 1 5 ? 2.516 80.375 22.016 1 43.44 5 VAL B CA 1
ATOM 3514 C C . VAL B 1 5 ? 2.018 81.125 23.234 1 43.44 5 VAL B C 1
ATOM 3516 O O . VAL B 1 5 ? 1.06 81.938 23.141 1 43.44 5 VAL B O 1
ATOM 3519 N N . VAL B 1 6 ? 2.822 81.062 24.297 1 46.94 6 VAL B N 1
ATOM 3520 C CA . VAL B 1 6 ? 2.486 81.812 25.484 1 46.94 6 VAL B CA 1
ATOM 3521 C C . VAL B 1 6 ? 2.686 83.312 25.219 1 46.94 6 VAL B C 1
ATOM 3523 O O . VAL B 1 6 ? 1.865 84.125 25.625 1 46.94 6 VAL B O 1
ATOM 3526 N N . LEU B 1 7 ? 3.791 83.562 24.562 1 46.47 7 LEU B N 1
ATOM 3527 C CA . LEU B 1 7 ? 4.023 85 24.266 1 46.47 7 LEU B CA 1
ATOM 3528 C C . LEU B 1 7 ? 2.932 85.562 23.359 1 46.47 7 LEU B C 1
ATOM 3530 O O . LEU B 1 7 ? 2.496 86.688 23.516 1 46.47 7 LEU B O 1
ATOM 3534 N N . LEU B 1 8 ? 2.564 84.75 22.422 1 41.03 8 LEU B N 1
ATOM 3535 C CA . LEU B 1 8 ? 1.515 85.188 21.5 1 41.03 8 LEU B CA 1
ATOM 3536 C C . LEU B 1 8 ? 0.17 85.25 22.219 1 41.03 8 LEU B C 1
ATOM 3538 O O . LEU B 1 8 ? -0.636 86.125 21.953 1 41.03 8 LEU B O 1
ATOM 3542 N N . LEU B 1 9 ? -0.027 84.375 23.125 1 41.66 9 LEU B N 1
ATOM 3543 C CA . LEU B 1 9 ? -1.269 84.375 23.891 1 41.66 9 LEU B CA 1
ATOM 3544 C C . LEU B 1 9 ? -1.238 85.438 24.953 1 41.66 9 LEU B C 1
ATOM 3546 O O . LEU B 1 9 ? -2.287 85.938 25.391 1 41.66 9 LEU B O 1
ATOM 3550 N N . LYS B 1 10 ? -0.08 85.688 25.531 1 46.84 10 LYS B N 1
ATOM 3551 C CA . LYS B 1 10 ? 0.017 86.875 26.422 1 46.84 10 LYS B CA 1
ATOM 3552 C C . LYS B 1 10 ? -0.598 88.125 25.781 1 46.84 10 LYS B C 1
ATOM 3554 O O . LYS B 1 10 ? -1.052 89 26.484 1 46.84 10 LYS B O 1
ATOM 3559 N N . ARG B 1 11 ? -0.272 88.312 24.516 1 42.19 11 ARG B N 1
ATOM 3560 C CA . ARG B 1 11 ? -0.852 89.5 23.891 1 42.19 11 ARG B CA 1
ATOM 3561 C C . ARG B 1 11 ? -2.375 89.438 23.953 1 42.19 11 ARG B C 1
ATOM 3563 O O . ARG B 1 11 ? -3.035 90.5 23.859 1 42.19 11 ARG B O 1
ATOM 3570 N N . VAL B 1 12 ? -2.957 88.312 23.766 1 40.22 12 VAL B N 1
ATOM 3571 C CA . VAL B 1 12 ? -4.414 88.312 23.719 1 40.22 12 VAL B CA 1
ATOM 3572 C C . VAL B 1 12 ? -4.965 88 25.109 1 40.22 12 VAL B C 1
ATOM 3574 O O . VAL B 1 12 ? -6.016 88.5 25.5 1 40.22 12 VAL B O 1
ATOM 3577 N N . ALA B 1 13 ? -4.793 86.938 25.828 1 40.97 13 ALA B N 1
ATOM 3578 C CA . ALA B 1 13 ? -5.426 86.562 27.094 1 40.97 13 ALA B CA 1
ATOM 3579 C C . ALA B 1 13 ? -4.418 86.625 28.25 1 40.97 13 ALA B C 1
ATOM 3581 O O . ALA B 1 13 ? -3.371 86 28.188 1 40.97 13 ALA B O 1
ATOM 3582 N N . PRO B 1 14 ? -4.398 87.75 29.094 1 40.38 14 PRO B N 1
ATOM 3583 C CA . PRO B 1 14 ? -3.363 88.062 30.078 1 40.38 14 PRO B CA 1
ATOM 3584 C C . PRO B 1 14 ? -2.865 86.812 30.828 1 40.38 14 PRO B C 1
ATOM 3586 O O . PRO B 1 14 ? -1.658 86.562 30.875 1 40.38 14 PRO B O 1
ATOM 3589 N N . GLY B 1 15 ? -3.344 86.625 32.062 1 40.81 15 GLY B N 1
ATOM 3590 C CA . GLY B 1 15 ? -2.781 86 33.281 1 40.81 15 GLY B CA 1
ATOM 3591 C C . GLY B 1 15 ? -2.602 84.5 33.156 1 40.81 15 GLY B C 1
ATOM 3592 O O . GLY B 1 15 ? -1.542 84 32.75 1 40.81 15 GLY B O 1
ATOM 3593 N N . ASP B 1 16 ? -3.537 83.625 33.781 1 43.56 16 ASP B N 1
ATOM 3594 C CA . ASP B 1 16 ? -3.52 82.312 34.375 1 43.56 16 ASP B CA 1
ATOM 3595 C C . ASP B 1 16 ? -3.617 81.25 33.281 1 43.56 16 ASP B C 1
ATOM 3597 O O . ASP B 1 16 ? -3.592 80.062 33.594 1 43.56 16 ASP B O 1
ATOM 3601 N N . ALA B 1 17 ? -3.965 81.625 32.094 1 44.16 17 ALA B N 1
ATOM 3602 C CA . ALA B 1 17 ? -4.223 80.625 31.078 1 44.16 17 ALA B CA 1
ATOM 3603 C C . ALA B 1 17 ? -2.924 79.938 30.625 1 44.16 17 ALA B C 1
ATOM 3605 O O . ALA B 1 17 ? -2.949 78.938 29.906 1 44.16 17 ALA B O 1
ATOM 3606 N N . PHE B 1 18 ? -1.815 80.438 31.062 1 47.03 18 PHE B N 1
ATOM 3607 C CA . PHE B 1 18 ? -0.505 79.938 30.609 1 47.03 18 PHE B CA 1
ATOM 3608 C C . PHE B 1 18 ? -0.205 78.562 31.156 1 47.03 18 PHE B C 1
ATOM 3610 O O . PHE B 1 18 ? 0.488 77.812 30.516 1 47.03 18 PHE B O 1
ATOM 3617 N N . GLY B 1 19 ? -0.818 78.312 32.219 1 49.03 19 GLY B N 1
ATOM 3618 C CA . GLY B 1 19 ? -0.547 77.062 32.875 1 49.03 19 GLY B CA 1
ATOM 3619 C C . GLY B 1 19 ? -1.016 75.875 32.062 1 49.03 19 GLY B C 1
ATOM 3620 O O . GLY B 1 19 ? -0.347 74.812 32 1 49.03 19 GLY B O 1
ATOM 3621 N N . VAL B 1 20 ? -2.078 76.125 31.266 1 49.19 20 VAL B N 1
ATOM 3622 C CA . VAL B 1 20 ? -2.711 75 30.547 1 49.19 20 VAL B CA 1
ATOM 3623 C C . VAL B 1 20 ? -1.847 74.562 29.359 1 49.19 20 VAL B C 1
ATOM 3625 O O . VAL B 1 20 ? -1.681 73.375 29.078 1 49.19 20 VAL B O 1
ATOM 3628 N N . LEU B 1 21 ? -1.327 75.562 28.656 1 50.09 21 LEU B N 1
ATOM 3629 C CA . LEU B 1 21 ? -0.495 75.312 27.484 1 50.09 21 LEU B CA 1
ATOM 3630 C C . LEU B 1 21 ? 0.75 74.5 27.891 1 50.09 21 LEU B C 1
ATOM 3632 O O . LEU B 1 21 ? 1.17 73.562 27.188 1 50.09 21 LEU B O 1
ATOM 3636 N N . TYR B 1 22 ? 1.122 74.875 29.047 1 54.41 22 TYR B N 1
ATOM 3637 C CA . TYR B 1 22 ? 2.316 74.188 29.531 1 54.41 22 TYR B CA 1
ATOM 3638 C C . TYR B 1 22 ? 1.994 72.75 29.922 1 54.41 22 TYR B C 1
ATOM 3640 O O . TYR B 1 22 ? 2.812 71.812 29.734 1 54.41 22 TYR B O 1
ATOM 3648 N N . LEU B 1 23 ? 0.711 72.625 30.281 1 55.22 23 LEU B N 1
ATOM 3649 C CA . LEU B 1 23 ? 0.311 71.25 30.656 1 55.22 23 LEU B CA 1
ATOM 3650 C C . LEU B 1 23 ? 0.169 70.375 29.438 1 55.22 23 LEU B C 1
ATOM 3652 O O . LEU B 1 23 ? 0.52 69.188 29.484 1 55.22 23 LEU B O 1
ATOM 3656 N N . VAL B 1 24 ? -0.309 70.938 28.328 1 53.97 24 VAL B N 1
ATOM 3657 C CA . VAL B 1 24 ? -0.427 70.188 27.078 1 53.97 24 VAL B CA 1
ATOM 3658 C C . VAL B 1 24 ? 0.956 69.75 26.625 1 53.97 24 VAL B C 1
ATOM 3660 O O . VAL B 1 24 ? 1.12 68.562 26.172 1 53.97 24 VAL B O 1
ATOM 3663 N N . GLY B 1 25 ? 1.879 70.688 26.75 1 53.78 25 GLY B N 1
ATOM 3664 C CA . GLY B 1 25 ? 3.244 70.312 26.406 1 53.78 25 GLY B CA 1
ATOM 3665 C C . GLY B 1 25 ? 3.781 69.188 27.25 1 53.78 25 GLY B C 1
ATOM 3666 O O . GLY B 1 25 ? 4.441 68.25 26.75 1 53.78 25 GLY B O 1
ATOM 3667 N N . VAL B 1 26 ? 3.303 69.125 28.484 1 57.22 26 VAL B N 1
ATOM 3668 C CA . VAL B 1 26 ? 3.758 68.062 29.391 1 57.22 26 VAL B CA 1
ATOM 3669 C C . VAL B 1 26 ? 3.119 66.75 29.016 1 57.22 26 VAL B C 1
ATOM 3671 O O . VAL B 1 26 ? 3.781 65.688 29.031 1 57.22 26 VAL B O 1
ATOM 3674 N N . LEU B 1 27 ? 1.899 66.812 28.594 1 58.94 27 LEU B N 1
ATOM 3675 C CA . LEU B 1 27 ? 1.18 65.625 28.25 1 58.94 27 LEU B CA 1
ATOM 3676 C C . LEU B 1 27 ? 1.763 64.938 26.984 1 58.94 27 LEU B C 1
ATOM 3678 O O . LEU B 1 27 ? 1.932 63.75 26.922 1 58.94 27 LEU B O 1
ATOM 3682 N N . VAL B 1 28 ? 2.014 65.812 26.062 1 55.41 28 VAL B N 1
ATOM 3683 C CA . VAL B 1 28 ? 2.561 65.312 24.797 1 55.41 28 VAL B CA 1
ATOM 3684 C C . VAL B 1 28 ? 3.951 64.75 25.031 1 55.41 28 VAL B C 1
ATOM 3686 O O . VAL B 1 28 ? 4.27 63.688 24.531 1 55.41 28 VAL B O 1
ATOM 3689 N N . VAL B 1 29 ? 4.648 65.5 25.859 1 56.31 29 VAL B N 1
ATOM 3690 C CA . VAL B 1 29 ? 6.016 65.062 26.125 1 56.31 29 VAL B CA 1
ATOM 3691 C C . VAL B 1 29 ? 6 63.781 26.969 1 56.31 29 VAL B C 1
ATOM 3693 O O . VAL B 1 29 ? 6.812 62.875 26.75 1 56.31 29 VAL B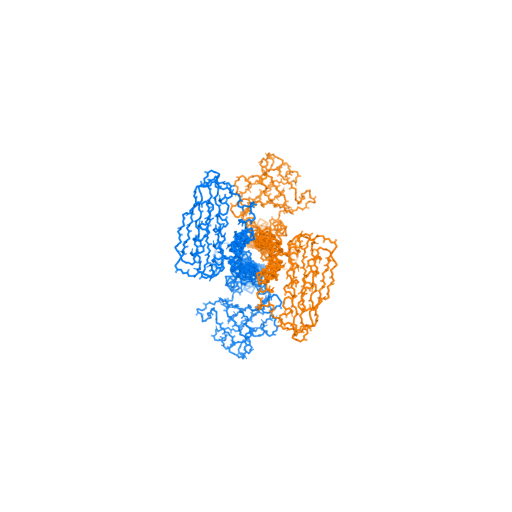 O 1
ATOM 3696 N N . SER B 1 30 ? 4.973 63.656 27.766 1 57.5 30 SER B N 1
ATOM 3697 C CA . SER B 1 30 ? 4.844 62.469 28.609 1 57.5 30 SER B CA 1
ATOM 3698 C C . SER B 1 30 ? 4.473 61.25 27.781 1 57.5 30 SER B C 1
ATOM 3700 O O . SER B 1 30 ? 4.855 60.125 28.109 1 57.5 30 SER B O 1
ATOM 3702 N N . GLY B 1 31 ? 3.668 61.531 26.797 1 59.25 31 GLY B N 1
ATOM 3703 C CA . GLY B 1 31 ? 3.254 60.438 25.938 1 59.25 31 GLY B CA 1
ATOM 3704 C C . GLY B 1 31 ? 4.383 59.906 25.078 1 59.25 31 GLY B C 1
ATOM 3705 O O . GLY B 1 31 ? 4.434 58.719 24.781 1 59.25 31 GLY B O 1
ATOM 3706 N N . VAL B 1 32 ? 5.203 60.938 24.641 1 57.75 32 VAL B N 1
ATOM 3707 C CA . VAL B 1 32 ? 6.211 60.594 23.656 1 57.75 32 VAL B CA 1
ATOM 3708 C C . VAL B 1 32 ? 7.539 60.312 24.359 1 57.75 32 VAL B C 1
ATOM 3710 O O . VAL B 1 32 ? 8.266 59.375 23.969 1 57.75 32 VAL B O 1
ATOM 3713 N N . TRP B 1 33 ? 7.75 61.188 25.469 1 58.38 33 TRP B N 1
ATOM 3714 C CA . TRP B 1 33 ? 9.086 61.125 26.062 1 58.38 33 TRP B CA 1
ATOM 3715 C C . TRP B 1 33 ? 9.023 60.594 27.484 1 58.38 33 TRP B C 1
ATOM 3717 O O . TRP B 1 33 ? 7.941 60.344 28.016 1 58.38 33 TRP B O 1
ATOM 3727 N N . GLY B 1 34 ? 10.109 60.125 28.203 1 57.78 34 GLY B N 1
ATOM 3728 C CA . GLY B 1 34 ? 10.258 59.531 29.516 1 57.78 34 GLY B CA 1
ATOM 3729 C C . GLY B 1 34 ? 9.945 60.5 30.641 1 57.78 34 GLY B C 1
ATOM 3730 O O . GLY B 1 34 ? 9.648 61.688 30.391 1 57.78 34 GLY B O 1
ATOM 3731 N N . PHE B 1 35 ? 9.672 60.125 31.859 1 60.78 35 PHE B N 1
ATOM 3732 C CA . PHE B 1 35 ? 9.281 60.875 33.031 1 60.78 35 PHE B CA 1
ATOM 3733 C C . PHE B 1 35 ? 10.219 62.062 33.25 1 60.78 35 PHE B C 1
ATOM 3735 O O . PHE B 1 35 ? 9.773 63.156 33.625 1 60.78 35 PHE B O 1
ATOM 3742 N N . GLY B 1 36 ? 11.508 61.844 32.938 1 61.75 36 GLY B N 1
ATOM 3743 C CA . GLY B 1 36 ? 12.453 62.938 33.219 1 61.75 36 GLY B CA 1
ATOM 3744 C C . GLY B 1 36 ? 12.156 64.188 32.406 1 61.75 36 GLY B C 1
ATOM 3745 O O . GLY B 1 36 ? 12.07 65.312 32.938 1 61.75 36 GLY B O 1
ATOM 3746 N N . LEU B 1 37 ? 11.945 63.906 31.125 1 58.84 37 LEU B N 1
ATOM 3747 C CA . LEU B 1 37 ? 11.695 65.062 30.25 1 58.84 37 LEU B CA 1
ATOM 3748 C C . LEU B 1 37 ? 10.305 65.625 30.484 1 58.84 37 LEU B C 1
ATOM 3750 O O . LEU B 1 37 ? 10.094 66.812 30.391 1 58.84 37 LEU B O 1
ATOM 3754 N N . SER B 1 38 ? 9.453 64.75 30.906 1 60 38 SER B N 1
ATOM 3755 C CA . SER B 1 38 ? 8.102 65.188 31.188 1 60 38 SER B CA 1
ATOM 3756 C C . SER B 1 38 ? 8.055 66 32.5 1 60 38 SER B C 1
ATOM 3758 O O . SER B 1 38 ? 7.348 67 32.562 1 60 38 SER B O 1
ATOM 3760 N N . ALA B 1 39 ? 8.789 65.625 33.438 1 62.97 39 ALA B N 1
ATOM 3761 C CA . ALA B 1 39 ? 8.891 66.375 34.688 1 62.97 39 ALA B CA 1
ATOM 3762 C C . ALA B 1 39 ? 9.555 67.688 34.469 1 62.97 39 ALA B C 1
ATOM 3764 O O . ALA B 1 39 ? 9.094 68.75 35 1 62.97 39 ALA B O 1
ATOM 3765 N N . ALA B 1 40 ? 10.609 67.688 33.688 1 60.06 40 ALA B N 1
ATOM 3766 C CA . ALA B 1 40 ? 11.297 68.938 33.375 1 60.06 40 ALA B CA 1
ATOM 3767 C C . ALA B 1 40 ? 10.391 69.938 32.625 1 60.06 40 ALA B C 1
ATOM 3769 O O . ALA B 1 40 ? 10.352 71.125 32.906 1 60.06 40 ALA B O 1
ATOM 3770 N N . MET B 1 41 ? 9.734 69.25 31.734 1 57.66 41 MET B N 1
ATOM 3771 C CA . MET B 1 41 ? 8.82 70.062 30.953 1 57.66 41 MET B CA 1
ATOM 3772 C C . MET B 1 41 ? 7.676 70.562 31.812 1 57.66 41 MET B C 1
ATOM 3774 O O . MET B 1 41 ? 7.207 71.688 31.625 1 57.66 41 MET B O 1
ATOM 3778 N N . SER B 1 42 ? 7.309 69.75 32.781 1 60.44 42 SER B N 1
ATOM 3779 C CA . SER B 1 42 ? 6.254 70.188 33.688 1 60.44 42 SER B CA 1
ATOM 3780 C C . SER B 1 42 ? 6.707 71.375 34.562 1 60.44 42 SER B C 1
ATOM 3782 O O . SER B 1 42 ? 5.973 72.375 34.719 1 60.44 42 SER B O 1
ATOM 3784 N N . VAL B 1 43 ? 7.93 71.312 35.062 1 60.34 43 VAL B N 1
ATOM 3785 C CA . VAL B 1 43 ? 8.477 72.375 35.906 1 60.34 43 VAL B CA 1
ATOM 3786 C C . VAL B 1 43 ? 8.68 73.625 35.031 1 60.34 43 VAL B C 1
ATOM 3788 O O . VAL B 1 43 ? 8.305 74.75 35.438 1 60.34 43 VAL B O 1
ATOM 3791 N N . ALA B 1 44 ? 9.227 73.375 33.875 1 58.69 44 ALA B N 1
ATOM 3792 C CA . ALA B 1 44 ? 9.477 74.5 32.969 1 58.69 44 ALA B CA 1
ATOM 3793 C C . ALA B 1 44 ? 8.172 75.188 32.531 1 58.69 44 ALA B C 1
ATOM 3795 O O . ALA B 1 44 ? 8.078 76.438 32.5 1 58.69 44 ALA B O 1
ATOM 3796 N N . SER B 1 45 ? 7.289 74.312 32.312 1 58.72 45 SER B N 1
ATOM 3797 C CA . SER B 1 45 ? 5.996 74.875 31.891 1 58.72 45 SER B CA 1
ATOM 3798 C C . SER B 1 45 ? 5.293 75.562 33.031 1 58.72 45 SER B C 1
ATOM 3800 O O . SER B 1 45 ? 4.664 76.625 32.844 1 58.72 45 SER B O 1
ATOM 3802 N N . ALA B 1 46 ? 5.508 75.125 34.312 1 59.22 46 ALA B N 1
ATOM 3803 C CA . ALA B 1 46 ? 4.949 75.75 35.5 1 59.22 46 ALA B CA 1
ATOM 3804 C C . ALA B 1 46 ? 5.641 77.062 35.781 1 59.22 46 ALA B C 1
ATOM 3806 O O . ALA B 1 46 ? 4.988 78.062 36.125 1 59.22 46 ALA B O 1
ATOM 3807 N N . VAL B 1 47 ? 6.98 77.062 35.625 1 60.12 47 VAL B N 1
ATOM 3808 C CA . VAL B 1 47 ? 7.754 78.25 35.844 1 60.12 47 VAL B CA 1
ATOM 3809 C C . VAL B 1 47 ? 7.41 79.312 34.781 1 60.12 47 VAL B C 1
ATOM 3811 O O . VAL B 1 47 ? 7.219 80.5 35.094 1 60.12 47 VAL B O 1
ATOM 3814 N N . ALA B 1 48 ? 7.363 78.812 33.625 1 56.44 48 ALA B N 1
ATOM 3815 C CA . ALA B 1 48 ? 7.012 79.75 32.531 1 56.44 48 ALA B CA 1
ATOM 3816 C C . ALA B 1 48 ? 5.605 80.312 32.719 1 56.44 48 ALA B C 1
ATOM 3818 O O . ALA B 1 48 ? 5.363 81.5 32.469 1 56.44 48 ALA B O 1
ATOM 3819 N N . PHE B 1 49 ? 4.801 79.562 33.281 1 56.94 49 PHE B N 1
ATOM 3820 C CA . PHE B 1 49 ? 3.441 80 33.562 1 56.94 49 PHE B CA 1
ATOM 3821 C C . PHE B 1 49 ? 3.445 81.062 34.656 1 56.94 49 PHE B C 1
ATOM 3823 O O . PHE B 1 49 ? 2.781 82.125 34.5 1 56.94 49 PHE B O 1
ATOM 3830 N N . ASP B 1 50 ? 4.238 80.75 35.656 1 59.44 50 ASP B N 1
ATOM 3831 C CA . ASP B 1 50 ? 4.297 81.75 36.75 1 59.44 50 ASP B CA 1
ATOM 3832 C C . ASP B 1 50 ? 4.984 83 36.312 1 59.44 50 ASP B C 1
ATOM 3834 O O . ASP B 1 50 ? 4.566 84.125 36.688 1 59.44 50 ASP B O 1
ATOM 3838 N N . TYR B 1 51 ? 5.965 82.875 35.5 1 58.66 51 TYR B N 1
ATOM 3839 C CA . TYR B 1 51 ? 6.699 84 35.031 1 58.66 51 TYR B CA 1
ATOM 3840 C C . TYR B 1 51 ? 5.812 84.938 34.156 1 58.66 51 TYR B C 1
ATOM 3842 O O . TYR B 1 51 ? 5.816 86.125 34.312 1 58.66 51 TYR B O 1
ATOM 3850 N N . PHE B 1 52 ? 5.043 84.25 33.344 1 56.5 52 PHE B N 1
ATOM 3851 C CA . PHE B 1 52 ? 4.234 85.062 32.406 1 56.5 52 PHE B CA 1
ATOM 3852 C C . PHE B 1 52 ? 2.979 85.562 33.094 1 56.5 52 PHE B C 1
ATOM 3854 O O . PHE B 1 52 ? 2.441 86.625 32.719 1 56.5 52 PHE B O 1
ATOM 3861 N N . ARG B 1 53 ? 2.596 85 34.188 1 56.88 53 ARG B N 1
ATOM 3862 C CA . ARG B 1 53 ? 1.431 85.438 34.938 1 56.88 53 ARG B CA 1
ATOM 3863 C C . ARG B 1 53 ? 1.77 86.625 35.844 1 56.88 53 ARG B C 1
ATOM 3865 O O . ARG B 1 53 ? 0.996 87.562 35.938 1 56.88 53 ARG B O 1
ATOM 3872 N N . THR B 1 54 ? 2.895 86.625 36.562 1 59.34 54 THR B N 1
ATOM 3873 C CA . THR B 1 54 ? 3.215 87.688 37.562 1 59.34 54 THR B CA 1
ATOM 3874 C C . THR B 1 54 ? 4.074 88.75 36.906 1 59.34 54 THR B C 1
ATOM 3876 O O . THR B 1 54 ? 4.133 89.875 37.406 1 59.34 54 THR B O 1
ATOM 3879 N N . GLY B 1 55 ? 4.516 88.688 35.594 1 56.72 55 GLY B N 1
ATOM 3880 C CA . GLY B 1 55 ? 5.391 89.688 34.969 1 56.72 55 GLY B CA 1
ATOM 3881 C C . GLY B 1 55 ? 6.816 89.625 35.5 1 56.72 55 GLY B C 1
ATOM 3882 O O . GLY B 1 55 ? 7.07 89.062 36.562 1 56.72 55 GLY B O 1
ATOM 3883 N N . PRO B 1 56 ? 7.797 90.062 34.719 1 53.78 56 PRO B N 1
ATOM 3884 C CA . PRO B 1 56 ? 9.219 89.938 35.062 1 53.78 56 PRO B CA 1
ATOM 3885 C C . PRO B 1 56 ? 9.57 90.625 36.375 1 53.78 56 PRO B C 1
ATOM 3887 O O . PRO B 1 56 ? 10.492 90.188 37.062 1 53.78 56 PRO B O 1
ATOM 3890 N N . ALA B 1 57 ? 8.883 91.688 36.781 1 60.47 57 ALA B N 1
ATOM 3891 C CA . ALA B 1 57 ? 9.266 92.5 37.938 1 60.47 57 ALA B CA 1
ATOM 3892 C C . ALA B 1 57 ? 8.789 91.812 39.219 1 60.47 57 ALA B C 1
ATOM 3894 O O . ALA B 1 57 ? 9.367 92.062 40.281 1 60.47 57 ALA B O 1
ATOM 3895 N N . ALA B 1 58 ? 7.773 91.062 39.188 1 58.66 58 ALA B N 1
ATOM 3896 C CA . ALA B 1 58 ? 7.184 90.5 40.375 1 58.66 58 ALA B CA 1
ATOM 3897 C C . ALA B 1 58 ? 7.332 88.938 40.375 1 58.66 58 ALA B C 1
ATOM 3899 O O . ALA B 1 58 ? 6.656 88.25 41.125 1 58.66 58 ALA B O 1
ATOM 3900 N N . PHE B 1 59 ? 8.273 88.438 39.562 1 54.56 59 PHE B N 1
ATOM 3901 C CA . PHE B 1 59 ? 8.477 87 39.438 1 54.56 59 PHE B CA 1
ATOM 3902 C C . PHE B 1 59 ? 9.242 86.5 40.656 1 54.56 59 PHE B C 1
ATOM 3904 O O . PHE B 1 59 ? 10.406 86.812 40.844 1 54.56 59 PHE B O 1
ATOM 3911 N N . THR B 1 60 ? 8.516 86.125 41.719 1 57.25 60 THR B N 1
ATOM 3912 C CA . THR B 1 60 ? 9.109 85.438 42.875 1 57.25 60 THR B CA 1
ATOM 3913 C C . THR B 1 60 ? 8.492 84.062 43.031 1 57.25 60 THR B C 1
ATOM 3915 O O . THR B 1 60 ? 7.289 83.875 42.812 1 57.25 60 THR B O 1
ATOM 3918 N N . LEU B 1 61 ? 9.102 83.062 42.812 1 55.81 61 LEU B N 1
ATOM 3919 C CA . LEU B 1 61 ? 8.656 81.688 43.062 1 55.81 61 LEU B CA 1
ATOM 3920 C C . LEU B 1 61 ? 8.398 81.5 44.531 1 55.81 61 LEU B C 1
ATOM 3922 O O . LEU B 1 61 ? 8.625 80.375 45.062 1 55.81 61 LEU B O 1
ATOM 3926 N N . THR B 1 62 ? 8.117 82.562 45.25 1 57.97 62 THR B N 1
ATOM 3927 C CA . THR B 1 62 ? 8.062 82.438 46.719 1 57.97 62 THR B CA 1
ATOM 3928 C C . THR B 1 62 ? 6.617 82.25 47.188 1 57.97 62 THR B C 1
ATOM 3930 O O . THR B 1 62 ? 6.379 81.938 48.344 1 57.97 62 THR B O 1
ATOM 3933 N N . ARG B 1 63 ? 5.777 82.438 46.344 1 62.62 63 ARG B N 1
ATOM 3934 C CA . ARG B 1 63 ? 4.395 82.312 46.781 1 62.62 63 ARG B CA 1
ATOM 3935 C C . ARG B 1 63 ? 3.953 80.812 46.719 1 62.62 63 ARG B C 1
ATOM 3937 O O . ARG B 1 63 ? 4.422 80.062 45.875 1 62.62 63 ARG B O 1
ATOM 3944 N N . VAL B 1 64 ? 3.242 80.375 47.656 1 53.91 64 VAL B N 1
ATOM 3945 C CA . VAL B 1 64 ? 2.746 79 47.812 1 53.91 64 VAL B CA 1
ATOM 3946 C C . VAL B 1 64 ? 1.915 78.625 46.594 1 53.91 64 VAL B C 1
ATOM 3948 O O . VAL B 1 64 ? 1.938 77.438 46.188 1 53.91 64 VAL B O 1
ATOM 3951 N N . GLU B 1 65 ? 1.41 79.688 45.969 1 56.75 65 GLU B N 1
ATOM 3952 C CA . GLU B 1 65 ? 0.554 79.375 44.812 1 56.75 65 GLU B CA 1
ATOM 3953 C C . GLU B 1 65 ? 1.373 78.938 43.625 1 56.75 65 GLU B C 1
ATOM 3955 O O . GLU B 1 65 ? 0.931 78.062 42.844 1 56.75 65 GLU B O 1
ATOM 3960 N N . ASP B 1 66 ? 2.473 79.438 43.5 1 58.75 66 ASP B N 1
ATOM 3961 C CA . ASP B 1 66 ? 3.352 79.062 42.406 1 58.75 66 ASP B CA 1
ATOM 3962 C C . ASP B 1 66 ? 3.812 77.625 42.562 1 58.75 66 ASP B C 1
ATOM 3964 O O . ASP B 1 66 ? 3.871 76.875 41.562 1 58.75 66 ASP B O 1
ATOM 3968 N N . TRP B 1 67 ? 3.971 77.188 43.719 1 58.72 67 TRP B N 1
ATOM 3969 C CA . TRP B 1 67 ? 4.418 75.812 44 1 58.72 67 TRP B CA 1
ATOM 3970 C C . TRP B 1 67 ? 3.281 74.812 43.781 1 58.72 67 TRP B C 1
ATOM 3972 O O . TRP B 1 67 ? 3.51 73.688 43.375 1 58.72 67 TRP B O 1
ATOM 3982 N N . ALA B 1 68 ? 2.127 75.312 43.969 1 54.44 68 ALA B N 1
ATOM 3983 C CA . ALA B 1 68 ? 0.972 74.438 43.719 1 54.44 68 ALA B CA 1
ATOM 3984 C C . ALA B 1 68 ? 0.802 74.125 42.25 1 54.44 68 ALA B C 1
ATOM 3986 O O . ALA B 1 68 ? 0.507 73 41.875 1 54.44 68 ALA B O 1
ATOM 3987 N N . VAL B 1 69 ? 1.095 75.188 41.438 1 57.28 69 VAL B N 1
ATOM 3988 C CA . VAL B 1 69 ? 0.964 75 40 1 57.28 69 VAL B CA 1
ATOM 3989 C C . VAL B 1 69 ? 2.041 74 39.5 1 57.28 69 VAL B C 1
ATOM 3991 O O . VAL B 1 69 ? 1.757 73.125 38.719 1 57.28 69 VAL B O 1
ATOM 3994 N N . ILE B 1 70 ? 3.158 74.125 40 1 57.34 70 ILE B N 1
ATOM 3995 C CA . ILE B 1 70 ? 4.258 73.25 39.625 1 57.34 70 ILE B CA 1
ATOM 3996 C C . ILE B 1 70 ? 3.936 71.812 40.062 1 57.34 70 ILE B C 1
ATOM 3998 O O . ILE B 1 70 ? 4.172 70.875 39.312 1 57.34 70 ILE B O 1
ATOM 4002 N N . GLY B 1 71 ? 3.365 71.625 41.188 1 56.94 71 GLY B N 1
ATOM 4003 C CA . GLY B 1 71 ? 2.994 70.312 41.688 1 56.94 71 GLY B CA 1
ATOM 4004 C C . GLY B 1 71 ? 1.96 69.625 40.812 1 56.94 71 GLY B C 1
ATOM 4005 O O . GLY B 1 71 ? 2.09 68.438 40.5 1 56.94 71 GLY B O 1
ATOM 4006 N N . ILE B 1 72 ? 1.12 70.438 40.375 1 56.72 72 ILE B N 1
ATOM 4007 C CA . ILE B 1 72 ? 0.053 69.938 39.562 1 56.72 72 ILE B CA 1
ATOM 4008 C C . ILE B 1 72 ? 0.623 69.438 38.219 1 56.72 72 ILE B C 1
ATOM 4010 O O . ILE B 1 72 ? 0.314 68.375 37.719 1 56.72 72 ILE B O 1
ATOM 4014 N N . PHE B 1 73 ? 1.402 70.25 37.594 1 58.91 73 PHE B N 1
ATOM 4015 C CA . PHE B 1 73 ? 2.023 69.938 36.312 1 58.91 73 PHE B CA 1
ATOM 4016 C C . PHE B 1 73 ? 2.873 68.688 36.438 1 58.91 73 PHE B C 1
ATOM 4018 O O . PHE B 1 73 ? 2.873 67.812 35.562 1 58.91 73 PHE B O 1
ATOM 4025 N N . LEU B 1 74 ? 3.346 68.5 37.562 1 59.09 74 LEU B N 1
ATOM 4026 C CA . LEU B 1 74 ? 4.195 67.375 37.812 1 59.09 74 LEU B CA 1
ATOM 4027 C C . LEU B 1 74 ? 3.355 66.062 37.938 1 59.09 74 LEU B C 1
ATOM 4029 O O . LEU B 1 74 ? 3.742 65 37.469 1 59.09 74 LEU B O 1
ATOM 4033 N N . ILE B 1 75 ? 2.203 66.188 38.531 1 57.31 75 ILE B N 1
ATOM 4034 C CA . ILE B 1 75 ? 1.33 65.062 38.719 1 57.31 75 ILE B CA 1
ATOM 4035 C C . ILE B 1 75 ? 0.768 64.625 37.375 1 57.31 75 ILE B C 1
ATOM 4037 O O . ILE B 1 75 ? 0.743 63.438 37.062 1 57.31 75 ILE B O 1
ATOM 4041 N N . VAL B 1 76 ? 0.429 65.625 36.594 1 60.16 76 VAL B N 1
ATOM 4042 C CA . VAL B 1 76 ? -0.119 65.312 35.281 1 60.16 76 VAL B CA 1
ATOM 4043 C C . VAL B 1 76 ? 0.952 64.625 34.406 1 60.16 76 VAL B C 1
ATOM 4045 O O . VAL B 1 76 ? 0.674 63.656 33.719 1 60.16 76 VAL B O 1
ATOM 4048 N N . ALA B 1 77 ? 2.07 65.188 34.531 1 60.06 77 ALA B N 1
ATOM 4049 C CA . ALA B 1 77 ? 3.188 64.625 33.781 1 60.06 77 ALA B CA 1
ATOM 4050 C C . ALA B 1 77 ? 3.467 63.188 34.219 1 60.06 77 ALA B C 1
ATOM 4052 O O . ALA B 1 77 ? 3.709 62.312 33.375 1 60.06 77 ALA B O 1
ATOM 4053 N N . LEU B 1 78 ? 3.264 62.969 35.438 1 60.03 78 LEU B N 1
ATOM 4054 C CA . LEU B 1 78 ? 3.535 61.625 36 1 60.03 78 LEU B CA 1
ATOM 4055 C C . LEU B 1 78 ? 2.48 60.625 35.531 1 60.03 78 LEU B C 1
ATOM 4057 O O . LEU B 1 78 ? 2.814 59.5 35.125 1 60.03 78 LEU B O 1
ATOM 4061 N N . VAL B 1 79 ? 1.293 61.062 35.562 1 60.72 79 VAL B N 1
ATOM 4062 C CA . VAL B 1 79 ? 0.207 60.188 35.188 1 60.72 79 VAL B CA 1
ATOM 4063 C C . VAL B 1 79 ? 0.281 59.875 33.688 1 60.72 79 VAL B C 1
ATOM 4065 O O . VAL B 1 79 ? 0.15 58.719 33.281 1 60.72 79 VAL B O 1
ATOM 4068 N N . ALA B 1 80 ? 0.549 60.938 32.938 1 62.19 80 ALA B N 1
ATOM 4069 C CA . ALA B 1 80 ? 0.63 60.75 31.484 1 62.19 80 ALA B CA 1
ATOM 4070 C C . ALA B 1 80 ? 1.79 59.844 31.109 1 62.19 80 ALA B C 1
ATOM 4072 O O . ALA B 1 80 ? 1.648 58.969 30.234 1 62.19 80 ALA B O 1
ATOM 4073 N N . THR B 1 81 ? 2.803 60.031 31.828 1 61.81 81 THR B N 1
ATOM 4074 C CA . THR B 1 81 ? 3.977 59.219 31.547 1 61.81 81 THR B CA 1
ATOM 4075 C C . THR B 1 81 ? 3.721 57.781 31.922 1 61.81 81 THR B C 1
ATOM 4077 O O . THR B 1 81 ? 4.105 56.844 31.203 1 61.81 81 THR B O 1
ATOM 4080 N N . THR B 1 82 ? 3.002 57.594 32.969 1 63.03 82 THR B N 1
ATOM 4081 C CA . THR B 1 82 ? 2.721 56.219 33.438 1 63.03 82 THR B CA 1
ATOM 4082 C C . THR B 1 82 ? 1.773 55.531 32.469 1 63.03 82 THR B C 1
ATOM 4084 O O . THR B 1 82 ? 1.974 54.344 32.125 1 63.03 82 THR B O 1
ATOM 4087 N N . LEU B 1 83 ? 0.834 56.25 32 1 64.06 83 LEU B N 1
ATOM 4088 C CA . LEU B 1 83 ? -0.119 55.656 31.078 1 64.06 83 LEU B CA 1
ATOM 4089 C C . LEU B 1 83 ? 0.553 55.312 29.75 1 64.06 83 LEU B C 1
ATOM 4091 O O . LEU B 1 83 ? 0.281 54.281 29.156 1 64.06 83 LEU B O 1
ATOM 4095 N N . ALA B 1 84 ? 1.398 56.219 29.344 1 64.62 84 ALA B N 1
ATOM 4096 C CA . ALA B 1 84 ? 2.127 55.969 28.094 1 64.62 84 ALA B CA 1
ATOM 4097 C C . ALA B 1 84 ? 3.047 54.781 28.219 1 64.62 84 ALA B C 1
ATOM 4099 O O . ALA B 1 84 ? 3.145 53.969 27.281 1 64.62 84 ALA B O 1
ATOM 4100 N N . GLN B 1 85 ? 3.635 54.688 29.406 1 66.94 85 GLN B N 1
ATOM 4101 C CA . GLN B 1 85 ? 4.531 53.562 29.641 1 66.94 85 GLN B CA 1
ATOM 4102 C C . GLN B 1 85 ? 3.758 52.25 29.672 1 66.94 85 GLN B C 1
ATOM 4104 O O . GLN B 1 85 ? 4.207 51.25 29.094 1 66.94 85 GLN B O 1
ATOM 4109 N N . LEU B 1 86 ? 2.627 52.312 30.281 1 67.12 86 LEU B N 1
ATOM 4110 C CA . LEU B 1 86 ? 1.798 51.094 30.359 1 67.12 86 LEU B CA 1
ATOM 4111 C C . LEU B 1 86 ? 1.32 50.688 28.969 1 67.12 86 LEU B C 1
ATOM 4113 O O . LEU B 1 86 ? 1.337 49.5 28.625 1 67.12 86 LEU B O 1
ATOM 4117 N N . ALA B 1 87 ? 0.978 51.625 28.188 1 68.06 87 ALA B N 1
ATOM 4118 C CA . ALA B 1 87 ? 0.518 51.344 26.828 1 68.06 87 ALA B CA 1
ATOM 4119 C C . ALA B 1 87 ? 1.635 50.75 25.984 1 68.06 87 ALA B C 1
ATOM 4121 O O . ALA B 1 87 ? 1.399 49.812 25.203 1 68.06 87 ALA B O 1
ATOM 4122 N N . ARG B 1 88 ? 2.818 51.281 26.219 1 70.38 88 ARG B N 1
ATOM 4123 C CA . ARG B 1 88 ? 3.957 50.781 25.453 1 70.38 88 ARG B CA 1
ATOM 4124 C C . ARG B 1 88 ? 4.281 49.344 25.859 1 70.38 88 ARG B C 1
ATOM 4126 O O . ARG B 1 88 ? 4.535 48.5 25 1 70.38 88 ARG B O 1
ATOM 4133 N N . THR B 1 89 ? 4.176 49.031 27.109 1 73.06 89 THR B N 1
ATOM 4134 C CA . THR B 1 89 ? 4.48 47.688 27.578 1 73.06 89 THR B CA 1
ATOM 4135 C C . THR B 1 89 ? 3.451 46.688 27.062 1 73.06 89 THR B C 1
ATOM 4137 O O . THR B 1 89 ? 3.807 45.594 26.641 1 73.06 89 THR B O 1
ATOM 4140 N N . ARG B 1 90 ? 2.242 47.094 27.094 1 71.62 90 ARG B N 1
ATOM 4141 C CA . ARG B 1 90 ? 1.187 46.188 26.625 1 71.62 90 ARG B CA 1
ATOM 4142 C C . ARG B 1 90 ? 1.305 45.969 25.109 1 71.62 90 ARG B C 1
ATOM 4144 O O . ARG B 1 90 ? 1.039 44.875 24.625 1 71.62 90 ARG B O 1
ATOM 4151 N N . ALA B 1 91 ? 1.734 46.938 24.406 1 72.44 91 ALA B N 1
ATOM 4152 C CA . ALA B 1 91 ? 1.917 46.812 22.969 1 72.44 91 ALA B CA 1
ATOM 4153 C C . ALA B 1 91 ? 3.049 45.844 22.641 1 72.44 91 ALA B C 1
ATOM 4155 O O . ALA B 1 91 ? 2.934 45.031 21.719 1 72.44 91 ALA B O 1
ATOM 4156 N N . VAL B 1 92 ? 4.07 45.969 23.469 1 75 92 VAL B N 1
ATOM 4157 C CA . VAL B 1 92 ? 5.211 45.094 23.25 1 75 92 VAL B CA 1
ATOM 4158 C C . VAL B 1 92 ? 4.824 43.656 23.578 1 75 92 VAL B C 1
ATOM 4160 O O . VAL B 1 92 ? 5.16 42.719 22.844 1 75 92 VAL B O 1
ATOM 4163 N N . GLU B 1 93 ? 4.074 43.469 24.641 1 77.06 93 GLU B N 1
ATOM 4164 C CA . GLU B 1 93 ? 3.631 42.156 25.031 1 77.06 93 GLU B CA 1
ATOM 4165 C C . GLU B 1 93 ? 2.707 41.531 23.984 1 77.06 93 GLU B C 1
ATOM 4167 O O . GLU B 1 93 ? 2.805 40.344 23.688 1 77.06 93 GLU B O 1
ATOM 4172 N N . ALA B 1 94 ? 1.859 42.312 23.422 1 75.75 94 ALA B N 1
ATOM 4173 C CA . ALA B 1 94 ? 0.934 41.844 22.391 1 75.75 94 ALA B CA 1
ATOM 4174 C C . ALA B 1 94 ? 1.68 41.438 21.125 1 75.75 94 ALA B C 1
ATOM 4176 O O . ALA B 1 94 ? 1.334 40.438 20.484 1 75.75 94 ALA B O 1
ATOM 4177 N N . GLU B 1 95 ? 2.693 42.25 20.859 1 76.69 95 GLU B N 1
ATOM 4178 C CA . GLU B 1 95 ? 3.492 41.938 19.672 1 76.69 95 GLU B CA 1
ATOM 4179 C C . GLU B 1 95 ? 4.262 40.625 19.859 1 76.69 95 GLU B C 1
ATOM 4181 O O . GLU B 1 95 ? 4.324 39.812 18.938 1 76.69 95 GLU B O 1
ATOM 4186 N N . HIS B 1 96 ? 4.777 40.438 21.094 1 79.31 96 HIS B N 1
ATOM 4187 C CA . HIS B 1 96 ? 5.5 39.188 21.375 1 79.31 96 HIS B CA 1
ATOM 4188 C C . HIS B 1 96 ? 4.578 37.969 21.297 1 79.31 96 HIS B C 1
ATOM 4190 O O . HIS B 1 96 ? 4.949 36.938 20.734 1 79.31 96 HIS B O 1
ATOM 4196 N N . SER B 1 97 ? 3.395 38.125 21.812 1 80.5 97 SER B N 1
ATOM 4197 C CA . SER B 1 97 ? 2.42 37.031 21.781 1 80.5 97 SER B CA 1
ATOM 4198 C C . SER B 1 97 ? 2.01 36.688 20.344 1 80.5 97 SER B C 1
ATOM 4200 O O . SER B 1 97 ? 1.886 35.531 20 1 80.5 97 SER B O 1
ATOM 4202 N N . ARG B 1 98 ? 1.863 37.75 19.547 1 80.88 98 ARG B N 1
ATOM 4203 C CA . ARG B 1 98 ? 1.505 37.531 18.156 1 80.88 98 ARG B CA 1
ATOM 4204 C C . ARG B 1 98 ? 2.619 36.812 17.391 1 80.88 98 ARG B C 1
ATOM 4206 O O . ARG B 1 98 ? 2.355 35.906 16.609 1 80.88 98 ARG B O 1
ATOM 4213 N N . ASP B 1 99 ? 3.777 37.188 17.672 1 81.94 99 ASP B N 1
ATOM 4214 C CA . ASP B 1 99 ? 4.914 36.594 17 1 81.94 99 ASP B CA 1
ATOM 4215 C C . ASP B 1 99 ? 5.051 35.125 17.391 1 81.94 99 ASP B C 1
ATOM 4217 O O . ASP B 1 99 ? 5.348 34.25 16.531 1 81.94 99 ASP B O 1
ATOM 4221 N N . ALA B 1 100 ? 4.777 34.875 18.641 1 83.19 100 ALA B N 1
ATOM 4222 C CA . ALA B 1 100 ? 4.836 33.5 19.109 1 83.19 100 ALA B CA 1
ATOM 4223 C C . ALA B 1 100 ? 3.758 32.656 18.453 1 83.19 100 ALA B C 1
ATOM 4225 O O . ALA B 1 100 ? 4.023 31.531 18.016 1 83.19 100 ALA B O 1
ATOM 4226 N N . LEU B 1 101 ? 2.623 33.219 18.344 1 85 101 LEU B N 1
ATOM 4227 C CA . LEU B 1 101 ? 1.518 32.5 17.719 1 85 101 LEU B CA 1
ATOM 4228 C C . LEU B 1 101 ? 1.787 32.25 16.234 1 85 101 LEU B C 1
ATOM 4230 O O . LEU B 1 101 ? 1.436 31.219 15.703 1 85 101 LEU B O 1
ATOM 4234 N N . ARG B 1 102 ? 2.383 33.25 15.664 1 85.12 102 ARG B N 1
ATOM 4235 C CA . ARG B 1 102 ? 2.715 33.094 14.25 1 85.12 102 ARG B CA 1
ATOM 4236 C C . ARG B 1 102 ? 3.725 31.984 14.031 1 85.12 102 ARG B C 1
ATOM 4238 O O . ARG B 1 102 ? 3.605 31.219 13.07 1 85.12 102 ARG B O 1
ATOM 4245 N N . ALA B 1 103 ? 4.695 31.891 14.914 1 84.81 103 ALA B N 1
ATOM 4246 C CA . ALA B 1 103 ? 5.703 30.844 14.797 1 84.81 103 ALA B CA 1
ATOM 4247 C C . ALA B 1 103 ? 5.066 29.469 14.914 1 84.81 103 ALA B C 1
ATOM 4249 O O . ALA B 1 103 ? 5.418 28.547 14.172 1 84.81 103 ALA B O 1
ATOM 4250 N N . VAL B 1 104 ? 4.145 29.375 15.82 1 85.75 104 VAL B N 1
ATOM 4251 C CA . VAL B 1 104 ? 3.457 28.109 16.016 1 85.75 104 VAL B CA 1
ATOM 4252 C C . VAL B 1 104 ? 2.617 27.766 14.789 1 85.75 104 VAL B C 1
ATOM 4254 O O . VAL B 1 104 ? 2.611 26.625 14.32 1 85.75 104 VAL B O 1
ATOM 4257 N N . ALA B 1 105 ? 1.924 28.781 14.297 1 88.31 105 ALA B N 1
ATOM 4258 C CA . ALA B 1 105 ? 1.094 28.594 13.109 1 88.31 105 ALA B CA 1
ATOM 4259 C C . ALA B 1 105 ? 1.938 28.156 11.914 1 88.31 105 ALA B C 1
ATOM 4261 O O . ALA B 1 105 ? 1.546 27.266 11.164 1 88.31 105 ALA B O 1
ATOM 4262 N N . ASP B 1 106 ? 3.064 28.75 11.812 1 88.75 106 ASP B N 1
ATOM 4263 C CA . ASP B 1 106 ? 3.953 28.422 10.703 1 88.75 106 ASP B CA 1
ATOM 4264 C C . ASP B 1 106 ? 4.469 27 10.812 1 88.75 106 ASP B C 1
ATOM 4266 O O . ASP B 1 106 ? 4.551 26.281 9.812 1 88.75 106 ASP B O 1
ATOM 4270 N N . LEU B 1 107 ? 4.82 26.672 12.023 1 90.12 107 LEU B N 1
ATOM 4271 C CA . LEU B 1 107 ? 5.293 25.312 12.234 1 90.12 107 LEU B CA 1
ATOM 4272 C C . LEU B 1 107 ? 4.203 24.297 11.891 1 90.12 107 LEU B C 1
ATOM 4274 O O . LEU B 1 107 ? 4.457 23.312 11.203 1 90.12 107 LEU B O 1
ATOM 4278 N N . GLN B 1 108 ? 3.029 24.547 12.367 1 91.25 108 GLN B N 1
ATOM 4279 C CA . GLN B 1 108 ? 1.911 23.641 12.109 1 91.25 108 GLN B CA 1
ATOM 4280 C C . GLN B 1 108 ? 1.613 23.547 10.617 1 91.25 108 GLN B C 1
ATOM 4282 O O . GLN B 1 108 ? 1.327 22.469 10.102 1 91.25 108 GLN B O 1
ATOM 4287 N N . ALA B 1 109 ? 1.695 24.672 9.984 1 92.56 109 ALA B N 1
ATOM 4288 C CA . ALA B 1 109 ? 1.459 24.703 8.539 1 92.56 109 ALA B CA 1
ATOM 4289 C C . ALA B 1 109 ? 2.514 23.891 7.797 1 92.56 109 ALA B C 1
ATOM 4291 O O . ALA B 1 109 ? 2.193 23.141 6.863 1 92.56 109 ALA B O 1
ATOM 4292 N N . SER B 1 110 ? 3.74 24.016 8.195 1 94.75 110 SER B N 1
ATOM 4293 C CA . SER B 1 110 ? 4.832 23.266 7.578 1 94.75 110 SER B CA 1
ATOM 4294 C C . SER B 1 110 ? 4.664 21.766 7.781 1 94.75 110 SER B C 1
ATOM 4296 O O . SER B 1 110 ? 4.805 20.984 6.836 1 94.75 110 SER B O 1
ATOM 4298 N N . LEU B 1 111 ? 4.391 21.422 9 1 94.75 111 LEU B N 1
ATOM 4299 C CA . LEU B 1 111 ? 4.191 20 9.312 1 94.75 111 LEU B CA 1
ATOM 4300 C C . LEU B 1 111 ? 3.004 19.438 8.539 1 94.75 111 LEU B C 1
ATOM 4302 O O . LEU B 1 111 ? 3.049 18.297 8.07 1 94.75 111 LEU B O 1
ATOM 4306 N N . ARG B 1 112 ? 1.968 20.219 8.406 1 94.38 112 ARG B N 1
ATOM 4307 C CA . ARG B 1 112 ? 0.8 19.797 7.637 1 94.38 112 ARG B CA 1
ATOM 4308 C C . ARG B 1 112 ? 1.165 19.547 6.176 1 94.38 112 ARG B C 1
ATOM 4310 O O . ARG B 1 112 ? 0.737 18.562 5.582 1 94.38 112 ARG B O 1
ATOM 4317 N N . ARG B 1 113 ? 1.94 20.406 5.617 1 94.81 113 ARG B N 1
ATOM 4318 C CA . ARG B 1 113 ? 2.344 20.25 4.223 1 94.81 113 ARG B CA 1
ATOM 4319 C C . ARG B 1 113 ? 3.098 18.938 4.004 1 94.81 113 ARG B C 1
ATOM 4321 O O . ARG B 1 113 ? 2.809 18.203 3.061 1 94.81 113 ARG B O 1
ATOM 4328 N N . VAL B 1 114 ? 3.99 18.672 4.879 1 96.5 114 VAL B N 1
ATOM 4329 C CA . VAL B 1 114 ? 4.793 17.453 4.758 1 96.5 114 VAL B CA 1
ATOM 4330 C C . VAL B 1 114 ? 3.914 16.234 4.996 1 96.5 114 VAL B C 1
ATOM 4332 O O . VAL B 1 114 ? 3.99 15.25 4.254 1 96.5 114 VAL B O 1
ATOM 4335 N N . ALA B 1 115 ? 3.104 16.312 6.012 1 95.69 115 ALA B N 1
ATOM 4336 C CA . ALA B 1 115 ? 2.213 15.195 6.32 1 95.69 115 ALA B CA 1
ATOM 4337 C C . ALA B 1 115 ? 1.302 14.875 5.137 1 95.69 115 ALA B C 1
ATOM 4339 O O . ALA B 1 115 ? 1.03 13.711 4.852 1 95.69 115 ALA B O 1
ATOM 4340 N N . THR B 1 116 ? 0.839 15.883 4.484 1 94.31 116 THR B N 1
ATOM 4341 C CA . THR B 1 116 ? -0.031 15.711 3.328 1 94.31 116 THR B CA 1
ATOM 4342 C C . THR B 1 116 ? 0.715 15.023 2.189 1 94.31 116 THR B C 1
ATOM 4344 O O . THR B 1 116 ? 0.16 14.156 1.508 1 94.31 116 THR B O 1
ATOM 4347 N N . LEU B 1 117 ? 1.954 15.367 2.008 1 95.31 117 LEU B N 1
ATOM 4348 C CA . LEU B 1 117 ? 2.77 14.711 0.994 1 95.31 117 LEU B CA 1
ATOM 4349 C C . LEU B 1 117 ? 2.912 13.219 1.296 1 95.31 117 LEU B C 1
ATOM 4351 O O . LEU B 1 117 ? 2.775 12.383 0.4 1 95.31 117 LEU B O 1
ATOM 4355 N N . VAL B 1 118 ? 3.164 12.961 2.547 1 95.56 118 VAL B N 1
ATOM 4356 C CA . VAL B 1 118 ? 3.32 11.57 2.961 1 95.56 118 VAL B CA 1
ATOM 4357 C C . VAL B 1 118 ? 2.006 10.82 2.76 1 95.56 118 VAL B C 1
ATOM 4359 O O . VAL B 1 118 ? 1.997 9.688 2.258 1 95.56 118 VAL B O 1
ATOM 4362 N N . ALA B 1 119 ? 0.934 11.398 3.098 1 93.5 119 ALA B N 1
ATOM 4363 C CA . ALA B 1 119 ? -0.393 10.797 2.963 1 93.5 119 ALA B CA 1
ATOM 4364 C C . ALA B 1 119 ? -0.708 10.492 1.502 1 93.5 119 ALA B C 1
ATOM 4366 O O . ALA B 1 119 ? -1.311 9.461 1.195 1 93.5 119 ALA B O 1
ATOM 4367 N N . HIS B 1 120 ? -0.254 11.352 0.602 1 91.94 120 HIS B N 1
ATOM 4368 C CA . HIS B 1 120 ? -0.523 11.18 -0.822 1 91.94 120 HIS B CA 1
ATOM 4369 C C . HIS B 1 120 ? 0.354 10.086 -1.422 1 91.94 120 HIS B C 1
ATOM 4371 O O . HIS B 1 120 ? 0.188 9.719 -2.588 1 91.94 120 HIS B O 1
ATOM 4377 N N . GLY B 1 121 ? 1.29 9.602 -0.63 1 89.88 121 GLY B N 1
ATOM 4378 C CA . GLY B 1 121 ? 2.143 8.516 -1.096 1 89.88 121 GLY B CA 1
ATOM 4379 C C . GLY B 1 121 ? 3.182 8.969 -2.105 1 89.88 121 GLY B C 1
ATOM 4380 O O . GLY B 1 121 ? 3.527 8.219 -3.021 1 89.88 121 GLY B O 1
ATOM 4381 N N . VAL B 1 122 ? 3.639 10.125 -1.976 1 90.88 122 VAL B N 1
ATOM 4382 C CA . VAL B 1 122 ? 4.68 10.633 -2.863 1 90.88 122 VAL B CA 1
ATOM 4383 C C . VAL B 1 122 ? 5.992 9.898 -2.592 1 90.88 122 VAL B C 1
ATOM 4385 O O . VAL B 1 122 ? 6.191 9.352 -1.505 1 90.88 122 VAL B O 1
ATOM 4388 N N . ALA B 1 123 ? 6.871 9.906 -3.576 1 92.94 123 ALA B N 1
ATOM 4389 C CA . ALA B 1 123 ? 8.164 9.25 -3.42 1 92.94 123 ALA B CA 1
ATOM 4390 C C . ALA B 1 123 ? 8.922 9.805 -2.219 1 92.94 123 ALA B C 1
ATOM 4392 O O . ALA B 1 123 ? 8.922 11.016 -1.982 1 92.94 123 ALA B O 1
ATOM 4393 N N . PRO B 1 124 ? 9.531 8.969 -1.486 1 94.31 124 PRO B N 1
ATOM 4394 C CA . PRO B 1 124 ? 10.258 9.414 -0.296 1 94.31 124 PRO B CA 1
ATOM 4395 C C . PRO B 1 124 ? 11.266 10.523 -0.602 1 94.31 124 PRO B C 1
ATOM 4397 O O . PRO B 1 124 ? 11.438 11.445 0.199 1 94.31 124 PRO B O 1
ATOM 4400 N N . SER B 1 125 ? 11.938 10.469 -1.701 1 93.88 125 SER B N 1
ATOM 4401 C CA . SER B 1 125 ? 12.93 11.477 -2.066 1 93.88 125 SER B CA 1
ATOM 4402 C C . SER B 1 125 ? 12.312 12.875 -2.1 1 93.88 125 SER B C 1
ATOM 4404 O O . SER B 1 125 ? 12.938 13.852 -1.69 1 93.88 125 SER B O 1
ATOM 4406 N N . GLU B 1 126 ? 11.102 12.938 -2.588 1 95.06 126 GLU B N 1
ATOM 4407 C CA . GLU B 1 126 ? 10.391 14.211 -2.607 1 95.06 126 GLU B CA 1
ATOM 4408 C C . GLU B 1 126 ? 10.055 14.68 -1.194 1 95.06 126 GLU B C 1
ATOM 4410 O O . GLU B 1 126 ? 10.117 15.875 -0.898 1 95.06 126 GLU B O 1
ATOM 4415 N N . VAL B 1 127 ? 9.68 13.727 -0.358 1 97 127 VAL B N 1
ATOM 4416 C CA . VAL B 1 127 ? 9.391 14.047 1.035 1 97 127 VAL B CA 1
ATOM 4417 C C . VAL B 1 127 ? 10.656 14.555 1.725 1 97 127 VAL B C 1
ATOM 4419 O O . VAL B 1 127 ? 10.609 15.531 2.475 1 97 127 VAL B O 1
ATOM 4422 N N . PHE B 1 128 ? 11.789 13.93 1.466 1 97.06 128 PHE B N 1
ATOM 4423 C CA . PHE B 1 128 ? 13.055 14.352 2.049 1 97.06 128 PHE B CA 1
ATOM 4424 C C . PHE B 1 128 ? 13.359 15.805 1.693 1 97.06 128 PHE B C 1
ATOM 4426 O O . PHE B 1 128 ? 13.703 16.609 2.566 1 97.06 128 PHE B O 1
ATOM 4433 N N . CYS B 1 129 ? 13.18 16.125 0.468 1 95.69 129 CYS B N 1
ATOM 4434 C CA . CYS B 1 129 ? 13.438 17.484 0.001 1 95.69 129 CYS B CA 1
ATOM 4435 C C . CYS B 1 129 ? 12.484 18.484 0.66 1 95.69 129 CYS B C 1
ATOM 4437 O O . CYS B 1 129 ? 12.906 19.547 1.098 1 95.69 129 CYS B O 1
ATOM 4439 N N . ALA B 1 130 ? 11.242 18.094 0.696 1 96.69 130 ALA B N 1
ATOM 4440 C CA . ALA B 1 130 ? 10.258 18.953 1.328 1 96.69 130 ALA B CA 1
ATOM 4441 C C . ALA B 1 130 ? 10.594 19.203 2.795 1 96.69 130 ALA B C 1
ATOM 4443 O O . ALA B 1 130 ? 10.469 20.312 3.291 1 96.69 130 ALA B O 1
ATOM 4444 N N . VAL B 1 131 ? 10.984 18.172 3.48 1 97.31 131 VAL B N 1
ATOM 4445 C CA . VAL B 1 131 ? 11.336 18.281 4.891 1 97.31 131 VAL B CA 1
ATOM 4446 C C . VAL B 1 131 ? 12.523 19.234 5.051 1 97.31 131 VAL B C 1
ATOM 4448 O O . VAL B 1 131 ? 12.516 20.109 5.918 1 97.31 131 VAL B O 1
ATOM 4451 N N . ALA B 1 132 ? 13.523 19.031 4.25 1 95.62 132 ALA B N 1
ATOM 4452 C CA . ALA B 1 132 ? 14.695 19.906 4.309 1 95.62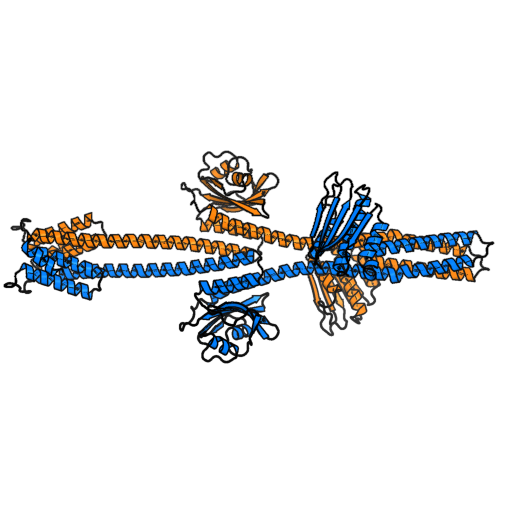 132 ALA B CA 1
ATOM 4453 C C . ALA B 1 132 ? 14.297 21.375 4.109 1 95.62 132 ALA B C 1
ATOM 4455 O O . ALA B 1 132 ? 14.727 22.25 4.867 1 95.62 132 ALA B O 1
ATOM 4456 N N . ASP B 1 133 ? 13.453 21.641 3.15 1 94.94 133 ASP B N 1
ATOM 4457 C CA . ASP B 1 133 ? 13.016 23 2.84 1 94.94 133 ASP B CA 1
ATOM 4458 C C . ASP B 1 133 ? 12.164 23.562 3.969 1 94.94 133 ASP B C 1
ATOM 4460 O O . ASP B 1 133 ? 12.367 24.703 4.395 1 94.94 133 ASP B O 1
ATOM 4464 N N . GLU B 1 134 ? 11.219 22.766 4.43 1 95.75 134 GLU B N 1
ATOM 4465 C CA . GLU B 1 134 ? 10.297 23.234 5.461 1 95.75 134 GLU B CA 1
ATOM 4466 C C . GLU B 1 134 ? 11.031 23.484 6.777 1 95.75 134 GLU B C 1
ATOM 4468 O O . GLU B 1 134 ? 10.703 24.438 7.496 1 95.75 134 GLU B O 1
ATOM 4473 N N . LEU B 1 135 ? 11.977 22.656 7.105 1 94.31 135 LEU B N 1
ATOM 4474 C CA . LEU B 1 135 ? 12.766 22.859 8.312 1 94.31 135 LEU B CA 1
ATOM 4475 C C . LEU B 1 135 ? 13.539 24.188 8.234 1 94.31 135 LEU B C 1
ATOM 4477 O O . LEU B 1 135 ? 13.57 24.938 9.203 1 94.31 135 LEU B O 1
ATOM 4481 N N . ALA B 1 136 ? 14.133 24.406 7.105 1 92.19 136 ALA B N 1
ATOM 4482 C CA . ALA B 1 136 ? 14.875 25.656 6.91 1 92.19 136 ALA B CA 1
ATOM 4483 C C . ALA B 1 136 ? 13.969 26.875 7.086 1 92.19 136 ALA B C 1
ATOM 4485 O O . ALA B 1 136 ? 14.336 27.828 7.762 1 92.19 136 ALA B O 1
ATOM 4486 N N . LEU B 1 137 ? 12.812 26.781 6.562 1 89.69 137 LEU B N 1
ATOM 4487 C CA . LEU B 1 137 ? 11.859 27.875 6.594 1 89.69 137 LEU B CA 1
ATOM 4488 C C . LEU B 1 137 ? 11.32 28.094 8.008 1 89.69 137 LEU B C 1
ATOM 4490 O O . LEU B 1 137 ? 11.297 29.219 8.5 1 89.69 137 LEU B O 1
ATOM 4494 N N . CYS B 1 138 ? 10.953 27.047 8.664 1 88.31 138 CYS B N 1
ATOM 4495 C CA . CYS B 1 138 ? 10.273 27.141 9.953 1 88.31 138 CYS B CA 1
ATOM 4496 C C . CYS B 1 138 ? 11.25 27.531 11.055 1 88.31 138 CYS B C 1
ATOM 4498 O O . CYS B 1 138 ? 10.883 28.25 11.992 1 88.31 138 CYS B O 1
ATOM 4500 N N . LEU B 1 139 ? 12.523 27.078 10.914 1 88.69 139 LEU B N 1
ATOM 4501 C CA . LEU B 1 139 ? 13.492 27.344 11.977 1 88.69 139 LEU B CA 1
ATOM 4502 C C . LEU B 1 139 ? 14.359 28.547 11.617 1 88.69 139 LEU B C 1
ATOM 4504 O O . LEU B 1 139 ? 15.148 29.016 12.445 1 88.69 139 LEU B O 1
ATOM 4508 N N . GLY B 1 140 ? 14.148 29.047 10.422 1 87.5 140 GLY B N 1
ATOM 4509 C CA . GLY B 1 140 ? 14.938 30.188 9.984 1 87.5 140 GLY B CA 1
ATOM 4510 C C . GLY B 1 140 ? 16.422 29.875 9.883 1 87.5 140 GLY B C 1
ATOM 4511 O O . GLY B 1 140 ? 17.266 30.703 10.258 1 87.5 140 GLY B O 1
ATOM 4512 N N . VAL B 1 141 ? 16.766 28.672 9.602 1 88.06 141 VAL B N 1
ATOM 4513 C CA . VAL B 1 141 ? 18.156 28.281 9.469 1 88.06 141 VAL B CA 1
ATOM 4514 C C . VAL B 1 141 ? 18.516 28.172 7.988 1 88.06 141 VAL B C 1
ATOM 4516 O O . VAL B 1 141 ? 17.641 28 7.137 1 88.06 141 VAL B O 1
ATOM 4519 N N . ARG B 1 142 ? 19.797 28.234 7.738 1 83.12 142 ARG B N 1
ATOM 4520 C CA . ARG B 1 142 ? 20.234 28.266 6.348 1 83.12 142 ARG B CA 1
ATOM 4521 C C . ARG B 1 142 ? 20.656 26.891 5.875 1 83.12 142 ARG B C 1
ATOM 4523 O O . ARG B 1 142 ? 20.766 26.641 4.672 1 83.12 142 ARG B O 1
ATOM 4530 N N . HIS B 1 143 ? 20.938 26 6.844 1 88.62 143 HIS B N 1
ATOM 4531 C CA . HIS B 1 143 ? 21.422 24.688 6.441 1 88.62 143 HIS B CA 1
ATOM 4532 C C . HIS B 1 143 ? 20.625 23.578 7.098 1 88.62 143 HIS B C 1
ATOM 4534 O O . HIS B 1 143 ? 20.531 23.5 8.32 1 88.62 143 HIS B O 1
ATOM 4540 N N . THR B 1 144 ? 20.047 22.781 6.305 1 93.62 144 THR B N 1
ATOM 4541 C CA . THR B 1 144 ? 19.359 21.578 6.754 1 93.62 144 THR B CA 1
ATOM 4542 C C . THR B 1 144 ? 19.766 20.375 5.891 1 93.62 144 THR B C 1
ATOM 4544 O O . THR B 1 144 ? 19.938 20.516 4.68 1 93.62 144 THR B O 1
ATOM 4547 N N . THR B 1 145 ? 20.016 19.234 6.5 1 92.62 145 THR B N 1
ATOM 4548 C CA . THR B 1 145 ? 20.422 18.047 5.758 1 92.62 145 THR B CA 1
ATOM 4549 C C . THR B 1 145 ? 19.766 16.797 6.324 1 92.62 145 THR B C 1
ATOM 4551 O O . THR B 1 145 ? 19.516 16.703 7.527 1 92.62 145 THR B O 1
ATOM 4554 N N . LEU B 1 146 ? 19.5 15.922 5.465 1 95.94 146 LEU B N 1
ATOM 4555 C CA . LEU B 1 146 ? 19.078 14.578 5.836 1 95.94 146 LEU B CA 1
ATOM 4556 C C . LEU B 1 146 ? 20.094 13.539 5.387 1 95.94 146 LEU B C 1
ATOM 4558 O O . LEU B 1 146 ? 20.531 13.547 4.23 1 95.94 146 LEU B O 1
ATOM 4562 N N . PHE B 1 147 ? 20.438 12.648 6.344 1 94.75 147 PHE B N 1
ATOM 4563 C CA . PHE B 1 147 ? 21.422 11.609 6.086 1 94.75 147 PHE B CA 1
ATOM 4564 C C . PHE B 1 147 ? 20.812 10.227 6.246 1 94.75 147 PHE B C 1
ATOM 4566 O O . PHE B 1 147 ? 19.984 10 7.125 1 94.75 147 PHE B O 1
ATOM 4573 N N . ARG B 1 148 ? 21.312 9.391 5.41 1 96.44 148 ARG B N 1
ATOM 4574 C CA . ARG B 1 148 ? 21.062 7.969 5.613 1 96.44 148 ARG B CA 1
ATOM 4575 C C . ARG B 1 148 ? 22.344 7.25 6.023 1 96.44 148 ARG B C 1
ATOM 4577 O O . ARG B 1 148 ? 23.406 7.508 5.461 1 96.44 148 ARG B O 1
ATOM 4584 N N . PHE B 1 149 ? 22.234 6.383 6.984 1 96.44 149 PHE B N 1
ATOM 4585 C CA . PHE B 1 149 ? 23.422 5.645 7.414 1 96.44 149 PHE B CA 1
ATOM 4586 C C . PHE B 1 149 ? 23.578 4.355 6.613 1 96.44 149 PHE B C 1
ATOM 4588 O O . PHE B 1 149 ? 22.656 3.535 6.566 1 96.44 149 PHE B O 1
ATOM 4595 N N . GLU B 1 150 ? 24.688 4.188 6.07 1 94.31 150 GLU B N 1
ATOM 4596 C CA . GLU B 1 150 ? 24.984 3.014 5.25 1 94.31 150 GLU B CA 1
ATOM 4597 C C . GLU B 1 150 ? 25.562 1.886 6.094 1 94.31 150 GLU B C 1
ATOM 4599 O O . GLU B 1 150 ? 26.109 2.129 7.172 1 94.31 150 GLU B O 1
ATOM 4604 N N . PRO B 1 151 ? 25.453 0.693 5.547 1 89.19 151 PRO B N 1
ATOM 4605 C CA . PRO B 1 151 ? 25.969 -0.446 6.309 1 89.19 151 PRO B CA 1
ATOM 4606 C C . PRO B 1 151 ? 27.484 -0.365 6.535 1 89.19 151 PRO B C 1
ATOM 4608 O O . PRO B 1 151 ? 28 -0.927 7.508 1 89.19 151 PRO B O 1
ATOM 4611 N N . ASP B 1 152 ? 28.172 0.324 5.719 1 89.19 152 ASP B N 1
ATOM 4612 C CA . ASP B 1 152 ? 29.625 0.423 5.84 1 89.19 152 ASP B CA 1
ATOM 4613 C C . ASP B 1 152 ? 30.016 1.482 6.867 1 89.19 152 ASP B C 1
ATOM 4615 O O . ASP B 1 152 ? 31.203 1.738 7.074 1 89.19 152 ASP B O 1
ATOM 4619 N N . GLY B 1 153 ? 29.016 2.137 7.477 1 87.38 153 GLY B N 1
ATOM 4620 C CA . GLY B 1 153 ? 29.281 3.096 8.539 1 87.38 153 GLY B CA 1
ATOM 4621 C C . GLY B 1 153 ? 29.406 4.52 8.031 1 87.38 153 GLY B C 1
ATOM 4622 O O . GLY B 1 153 ? 29.828 5.414 8.773 1 87.38 153 GLY B O 1
ATOM 4623 N N . ALA B 1 154 ? 29.156 4.699 6.805 1 91.75 154 ALA B N 1
ATOM 4624 C CA . ALA B 1 154 ? 29.188 6.043 6.234 1 91.75 154 ALA B CA 1
ATOM 4625 C C . ALA B 1 154 ? 27.797 6.664 6.215 1 91.75 154 ALA B C 1
ATOM 4627 O O . ALA B 1 154 ? 26.797 5.953 6.312 1 91.75 154 ALA B O 1
ATOM 4628 N N . GLY B 1 155 ? 27.859 8.008 6.238 1 93.12 155 GLY B N 1
ATOM 4629 C CA . GLY B 1 155 ? 26.609 8.719 6.043 1 93.12 155 GLY B CA 1
ATOM 4630 C C . GLY B 1 155 ? 26.422 9.195 4.617 1 93.12 155 GLY B C 1
ATOM 4631 O O . GLY B 1 155 ? 27.359 9.688 3.984 1 93.12 155 GLY B O 1
ATOM 4632 N N . LEU B 1 156 ? 25.281 8.961 4.137 1 94.19 156 LEU B N 1
ATOM 4633 C CA . LEU B 1 156 ? 24.922 9.406 2.795 1 94.19 156 LEU B CA 1
ATOM 4634 C C . LEU B 1 156 ? 23.953 10.578 2.848 1 94.19 156 LEU B C 1
ATOM 4636 O O . LEU B 1 156 ? 22.906 10.492 3.477 1 94.19 156 LEU B O 1
ATOM 4640 N N . LEU B 1 157 ? 24.359 11.672 2.164 1 92.88 157 LEU B N 1
ATOM 4641 C CA . LEU B 1 157 ? 23.469 12.82 2.086 1 92.88 157 LEU B CA 1
ATOM 4642 C C . LEU B 1 157 ? 22.312 12.555 1.115 1 92.88 157 LEU B C 1
ATOM 4644 O O . LEU B 1 157 ? 22.547 12.344 -0.078 1 92.88 157 LEU B O 1
ATOM 4648 N N . ILE B 1 158 ? 21.125 12.648 1.587 1 94.44 158 ILE B N 1
ATOM 4649 C CA . ILE B 1 158 ? 20.016 12.266 0.72 1 94.44 158 ILE B CA 1
ATOM 4650 C C . ILE B 1 158 ? 19.172 13.492 0.383 1 94.44 158 ILE B C 1
ATOM 4652 O O . ILE B 1 158 ? 18.422 13.484 -0.59 1 94.44 158 ILE B O 1
ATOM 4656 N N . ALA B 1 159 ? 19.188 14.477 1.158 1 93.94 159 ALA B N 1
ATOM 4657 C CA . ALA B 1 159 ? 18.516 15.742 0.872 1 93.94 159 ALA B CA 1
ATOM 4658 C C . ALA B 1 159 ? 19.141 16.891 1.671 1 93.94 159 ALA B C 1
ATOM 4660 O O . ALA B 1 159 ? 19.703 16.672 2.75 1 93.94 159 ALA B O 1
ATOM 4661 N N . GLY B 1 160 ? 19.047 18.047 1.101 1 91.19 160 GLY B N 1
ATOM 4662 C CA . GLY B 1 160 ? 19.594 19.188 1.799 1 91.19 160 GLY B CA 1
ATOM 4663 C C . GLY B 1 160 ? 19.062 20.516 1.277 1 91.19 160 GLY B C 1
ATOM 4664 O O . GLY B 1 160 ? 18.594 20.594 0.142 1 91.19 160 GLY B O 1
ATOM 4665 N N . HIS B 1 161 ? 18.859 21.406 2.148 1 87.31 161 HIS B N 1
ATOM 4666 C CA . HIS B 1 161 ? 18.609 22.812 1.835 1 87.31 161 HIS B CA 1
ATOM 4667 C C . HIS B 1 161 ? 19.781 23.688 2.24 1 87.31 161 HIS B C 1
ATOM 4669 O O . HIS B 1 161 ? 20.188 23.688 3.404 1 87.31 161 HIS B O 1
ATOM 4675 N N . HIS B 1 162 ? 20.391 24.312 1.163 1 77.44 162 HIS B N 1
ATOM 4676 C CA . HIS B 1 162 ? 21.578 25.141 1.438 1 77.44 162 HIS B CA 1
ATOM 4677 C C . HIS B 1 162 ? 21.438 26.516 0.804 1 77.44 162 HIS B C 1
ATOM 4679 O O . HIS B 1 162 ? 20.875 26.656 -0.282 1 77.44 162 HIS B O 1
ATOM 4685 N N . GLU B 1 163 ? 21.438 27.562 1.514 1 66.81 163 GLU B N 1
ATOM 4686 C CA . GLU B 1 163 ? 21.406 28.906 0.94 1 66.81 163 GLU B CA 1
ATOM 4687 C C . GLU B 1 163 ? 22.531 29.094 -0.081 1 66.81 163 GLU B C 1
ATOM 4689 O O . GLU B 1 163 ? 22.344 29.766 -1.101 1 66.81 163 GLU B O 1
ATOM 4694 N N . PHE B 1 164 ? 23.797 28.719 0.225 1 56.25 164 PHE B N 1
ATOM 4695 C CA . PHE B 1 164 ? 24.875 28.969 -0.721 1 56.25 164 PHE B CA 1
ATOM 4696 C C . PHE B 1 164 ? 25.109 27.766 -1.607 1 56.25 164 PHE B C 1
ATOM 4698 O O . PHE B 1 164 ? 24.859 26.625 -1.197 1 56.25 164 PHE B O 1
ATOM 4705 N N . GLN B 1 165 ? 24.969 27.922 -2.924 1 53.56 165 GLN B N 1
ATOM 4706 C CA . GLN B 1 165 ? 25.234 26.953 -3.979 1 53.56 165 GLN B CA 1
ATOM 4707 C C . GLN B 1 165 ? 26.281 25.938 -3.535 1 53.56 165 GLN B C 1
ATOM 4709 O O . GLN B 1 165 ? 27.469 26.062 -3.895 1 53.56 165 GLN B O 1
ATOM 4714 N N . THR B 1 166 ? 26.328 25.688 -2.297 1 54.94 166 THR B N 1
ATOM 4715 C CA . THR B 1 166 ? 27.453 24.844 -1.917 1 54.94 166 THR B CA 1
ATOM 4716 C C . THR B 1 166 ? 27.281 23.438 -2.467 1 54.94 166 THR B C 1
ATOM 4718 O O . THR B 1 166 ? 26.172 23.031 -2.814 1 54.94 166 THR B O 1
ATOM 4721 N N . GLU B 1 167 ? 28.422 22.719 -2.398 1 59.72 167 GLU B N 1
ATOM 4722 C CA . GLU B 1 167 ? 28.953 21.438 -2.867 1 59.72 167 GLU B CA 1
ATOM 4723 C C . GLU B 1 167 ? 28.172 20.266 -2.27 1 59.72 167 GLU B C 1
ATOM 4725 O O . GLU B 1 167 ? 28.5 19.109 -2.525 1 59.72 167 GLU B O 1
ATOM 4730 N N . LEU B 1 168 ? 27.203 20.672 -1.448 1 66.56 168 LEU B N 1
ATOM 4731 C CA . LEU B 1 168 ? 26.672 19.422 -0.894 1 66.56 168 LEU B CA 1
ATOM 4732 C C . LEU B 1 168 ? 25.656 18.797 -1.839 1 66.56 168 LEU B C 1
ATOM 4734 O O . LEU B 1 168 ? 24.5 19.234 -1.892 1 66.56 168 LEU B O 1
ATOM 4738 N N . ALA B 1 169 ? 26.203 18.062 -2.658 1 74.75 169 ALA B N 1
ATOM 4739 C CA . ALA B 1 169 ? 25.375 17.359 -3.639 1 74.75 169 ALA B CA 1
ATOM 4740 C C . ALA B 1 169 ? 24.719 16.125 -3.023 1 74.75 169 ALA B C 1
ATOM 4742 O O . ALA B 1 169 ? 25.344 15.398 -2.26 1 74.75 169 ALA B O 1
ATOM 4743 N N . VAL B 1 170 ? 23.516 16.047 -3.24 1 85.12 170 VAL B N 1
ATOM 4744 C CA . VAL B 1 170 ? 22.812 14.82 -2.875 1 85.12 170 VAL B CA 1
ATOM 4745 C C . VAL B 1 170 ? 23.578 13.609 -3.393 1 85.12 170 VAL B C 1
ATOM 4747 O O . VAL B 1 170 ? 24.062 13.609 -4.527 1 85.12 170 VAL B O 1
ATOM 4750 N N . GLY B 1 171 ? 23.859 12.633 -2.492 1 87.94 171 GLY B N 1
ATOM 4751 C CA . GLY B 1 171 ? 24.625 11.453 -2.863 1 87.94 171 GLY B CA 1
ATOM 4752 C C . GLY B 1 171 ? 26.031 11.445 -2.291 1 87.94 171 GLY B C 1
ATOM 4753 O O . GLY B 1 171 ? 26.719 10.43 -2.352 1 87.94 171 GLY B O 1
ATOM 4754 N N . LYS B 1 172 ? 26.438 12.578 -1.777 1 87.12 172 LYS B N 1
ATOM 4755 C CA . LYS B 1 172 ? 27.766 12.656 -1.174 1 87.12 172 LYS B CA 1
ATOM 4756 C C . LYS B 1 172 ? 27.844 11.797 0.085 1 87.12 172 LYS B C 1
ATOM 4758 O O . LYS B 1 172 ? 26.922 11.781 0.892 1 87.12 172 LYS B O 1
ATOM 4763 N N . ARG B 1 173 ? 28.953 11.117 0.274 1 91.31 173 ARG B N 1
ATOM 4764 C CA . ARG B 1 173 ? 29.188 10.273 1.441 1 91.31 173 ARG B CA 1
ATOM 4765 C C . ARG B 1 173 ? 30.094 10.977 2.455 1 91.31 173 ARG B C 1
ATOM 4767 O O . ARG B 1 173 ? 31.031 11.672 2.08 1 91.31 173 ARG B O 1
ATOM 4774 N N . PHE B 1 174 ? 29.797 10.812 3.658 1 87.19 174 PHE B N 1
ATOM 4775 C CA . PHE B 1 174 ? 30.578 11.414 4.738 1 87.19 174 PHE B CA 1
ATOM 4776 C C . PHE B 1 174 ? 31.031 10.352 5.73 1 87.19 174 PHE B C 1
ATOM 4778 O O . PHE B 1 174 ? 30.297 9.414 6.031 1 87.19 174 PHE B O 1
ATOM 4785 N N . SER B 1 175 ? 32.219 10.633 6.156 1 89.06 175 SER B N 1
ATOM 4786 C CA . SER B 1 175 ? 32.719 9.781 7.234 1 89.06 175 SER B CA 1
ATOM 4787 C C . SER B 1 175 ? 32.062 10.156 8.57 1 89.06 175 SER B C 1
ATOM 4789 O O . SER B 1 175 ? 31.844 11.336 8.844 1 89.06 175 SER B O 1
ATOM 4791 N N . LEU B 1 176 ? 31.812 9.211 9.352 1 90.06 176 LEU B N 1
ATOM 4792 C CA . LEU B 1 176 ? 31.219 9.445 10.664 1 90.06 176 LEU B CA 1
ATOM 4793 C C . LEU B 1 176 ? 32.281 9.305 11.766 1 90.06 176 LEU B C 1
ATOM 4795 O O . LEU B 1 176 ? 31.922 9.133 12.938 1 90.06 176 LEU B O 1
ATOM 4799 N N . ASP B 1 177 ? 33.375 9.477 11.211 1 86.69 177 ASP B N 1
ATOM 4800 C CA . ASP B 1 177 ? 34.469 9.484 12.18 1 86.69 177 ASP B CA 1
ATOM 4801 C C . ASP B 1 177 ? 34.562 10.828 12.891 1 86.69 177 ASP B C 1
ATOM 4803 O O . ASP B 1 177 ? 34.281 11.875 12.297 1 86.69 177 ASP B O 1
ATOM 4807 N N . GLY B 1 178 ? 34.906 10.805 14.164 1 86.25 178 GLY B N 1
ATOM 4808 C CA . GLY B 1 178 ? 35.094 12.047 14.906 1 86.25 178 GLY B CA 1
ATOM 4809 C C . GLY B 1 178 ? 33.844 12.477 15.641 1 86.25 178 GLY B C 1
ATOM 4810 O O . GLY B 1 178 ? 33.062 11.633 16.078 1 86.25 178 GLY B O 1
ATOM 4811 N N . GLU B 1 179 ? 33.844 13.898 15.859 1 87.75 179 GLU B N 1
ATOM 4812 C CA . GLU B 1 179 ? 32.719 14.43 16.641 1 87.75 179 GLU B CA 1
ATOM 4813 C C . GLU B 1 179 ? 31.844 15.352 15.797 1 87.75 179 GLU B C 1
ATOM 4815 O O . GLU B 1 179 ? 32.281 16.453 15.43 1 87.75 179 GLU B O 1
ATOM 4820 N N . SER B 1 180 ? 30.812 14.859 15.398 1 90 180 SER B N 1
ATOM 4821 C CA . SER B 1 180 ? 29.781 15.609 14.688 1 90 180 SER B CA 1
ATOM 4822 C C . SER B 1 180 ? 28.375 15.18 15.125 1 90 180 SER B C 1
ATOM 4824 O O . SER B 1 180 ? 28.219 14.148 15.781 1 90 180 SER B O 1
ATOM 4826 N N . VAL B 1 181 ? 27.484 15.977 14.859 1 93.44 181 VAL B N 1
ATOM 4827 C CA . VAL B 1 181 ? 26.109 15.68 15.258 1 93.44 181 VAL B CA 1
ATOM 4828 C C . VAL B 1 181 ? 25.672 14.352 14.633 1 93.44 181 VAL B C 1
ATOM 4830 O O . VAL B 1 181 ? 25.078 13.508 15.312 1 93.44 181 VAL B O 1
ATOM 4833 N N . ALA B 1 182 ? 26.016 14.148 13.375 1 93.31 182 ALA B N 1
ATOM 4834 C CA . ALA B 1 182 ? 25.672 12.906 12.68 1 93.31 182 ALA B CA 1
ATOM 4835 C C . ALA B 1 182 ? 26.359 11.703 13.336 1 93.31 182 ALA B C 1
ATOM 4837 O O . ALA B 1 182 ? 25.719 10.664 13.539 1 93.31 182 ALA B O 1
ATOM 4838 N N . ALA B 1 183 ? 27.594 11.844 13.648 1 93.25 183 ALA B N 1
ATOM 4839 C CA . ALA B 1 183 ? 28.344 10.766 14.281 1 93.25 183 ALA B CA 1
ATOM 4840 C C . ALA B 1 183 ? 27.766 10.414 15.648 1 93.25 183 ALA B C 1
ATOM 4842 O O . ALA B 1 183 ? 27.656 9.242 16 1 93.25 183 ALA B O 1
ATOM 4843 N N . MET B 1 184 ? 27.438 11.438 16.391 1 94.94 184 MET B N 1
ATOM 4844 C CA . MET B 1 184 ? 26.859 11.227 17.703 1 94.94 184 MET B CA 1
ATOM 4845 C C . MET B 1 184 ? 25.547 10.453 17.609 1 94.94 184 MET B C 1
ATOM 4847 O O . MET B 1 184 ? 25.312 9.523 18.375 1 94.94 184 MET B O 1
ATOM 4851 N N . ILE B 1 185 ? 24.734 10.812 16.641 1 96.38 185 ILE B N 1
ATOM 4852 C CA . ILE B 1 185 ? 23.438 10.148 16.453 1 96.38 185 ILE B CA 1
ATOM 4853 C C . ILE B 1 185 ? 23.672 8.695 16.047 1 96.38 185 ILE B C 1
ATOM 4855 O O . ILE B 1 185 ? 22.984 7.793 16.531 1 96.38 185 ILE B O 1
ATOM 4859 N N . PHE B 1 186 ? 24.609 8.453 15.227 1 94.69 186 PHE B N 1
ATOM 4860 C CA . PHE B 1 186 ? 24.922 7.109 14.75 1 94.69 186 PHE B CA 1
ATOM 4861 C C . PHE B 1 186 ? 25.328 6.207 15.914 1 94.69 186 PHE B C 1
ATOM 4863 O O . PHE B 1 186 ? 24.906 5.051 15.984 1 94.69 186 PHE B O 1
ATOM 4870 N N . ARG B 1 187 ? 26.031 6.762 16.797 1 93.75 187 ARG B N 1
ATOM 4871 C CA . ARG B 1 187 ? 26.594 5.992 17.906 1 93.75 187 ARG B CA 1
ATOM 4872 C C . ARG B 1 187 ? 25.547 5.781 19 1 93.75 187 ARG B C 1
ATOM 4874 O O . ARG B 1 187 ? 25.469 4.695 19.578 1 93.75 187 ARG B O 1
ATOM 4881 N N . THR B 1 188 ? 24.719 6.781 19.281 1 94.44 188 THR B N 1
ATOM 4882 C CA . THR B 1 188 ? 23.859 6.727 20.453 1 94.44 188 THR B CA 1
ATOM 4883 C C . THR B 1 188 ? 22.422 6.391 20.062 1 94.44 188 THR B C 1
ATOM 4885 O O . THR B 1 188 ? 21.656 5.891 20.891 1 94.44 188 THR B O 1
ATOM 4888 N N . GLY B 1 189 ? 22.031 6.84 18.891 1 94.94 189 GLY B N 1
ATOM 4889 C CA . GLY B 1 189 ? 20.641 6.691 18.453 1 94.94 189 GLY B CA 1
ATOM 4890 C C . GLY B 1 189 ? 19.703 7.699 19.094 1 94.94 189 GLY B C 1
ATOM 4891 O O . GLY B 1 189 ? 18.484 7.492 19.109 1 94.94 189 GLY B O 1
ATOM 4892 N N . ARG B 1 190 ? 20.25 8.719 19.625 1 95.81 190 ARG B N 1
ATOM 4893 C CA . ARG B 1 190 ? 19.484 9.766 20.297 1 95.81 190 ARG B CA 1
ATOM 4894 C C . ARG B 1 190 ? 19.734 11.125 19.656 1 95.81 190 ARG B C 1
ATOM 4896 O O . ARG B 1 190 ? 20.703 11.297 18.906 1 95.81 190 ARG B O 1
ATOM 4903 N N . PRO B 1 191 ? 18.781 12.016 19.922 1 97.5 191 PRO B N 1
ATOM 4904 C CA . PRO B 1 191 ? 19.047 13.367 19.422 1 97.5 191 PRO B CA 1
ATOM 4905 C C . PRO B 1 191 ? 20.359 13.953 19.953 1 97.5 191 PRO B C 1
ATOM 4907 O O . PRO B 1 191 ? 20.766 13.625 21.078 1 97.5 191 PRO B O 1
ATOM 4910 N N . ALA B 1 192 ? 20.984 14.758 19.141 1 96.38 192 ALA B N 1
ATOM 4911 C CA . ALA B 1 192 ? 22.281 15.336 19.516 1 96.38 192 ALA B CA 1
ATOM 4912 C C . ALA B 1 192 ? 22.328 16.828 19.188 1 96.38 192 ALA B C 1
ATOM 4914 O O . ALA B 1 192 ? 21.625 17.297 18.297 1 96.38 192 ALA B O 1
ATOM 4915 N N . ARG B 1 193 ? 23.094 17.5 19.938 1 95.38 193 ARG B N 1
ATOM 4916 C CA . ARG B 1 193 ? 23.281 18.938 19.766 1 95.38 193 ARG B CA 1
ATOM 4917 C C . ARG B 1 193 ? 24.734 19.328 19.969 1 95.38 193 ARG B C 1
ATOM 4919 O O . ARG B 1 193 ? 25.422 18.797 20.828 1 95.38 193 ARG B O 1
ATOM 4926 N N . MET B 1 194 ? 25.203 20.156 19.125 1 92.56 194 MET B N 1
ATOM 4927 C CA . MET B 1 194 ? 26.516 20.797 19.266 1 92.56 194 MET B CA 1
ATOM 4928 C C . MET B 1 194 ? 26.391 22.312 19.156 1 92.56 194 MET B C 1
ATOM 4930 O O . MET B 1 194 ? 26.062 22.844 18.094 1 92.56 194 MET B O 1
ATOM 4934 N N . ASP B 1 195 ? 26.625 22.938 20.203 1 90.25 195 ASP B N 1
ATOM 4935 C CA . ASP B 1 195 ? 26.453 24.391 20.234 1 90.25 195 ASP B CA 1
ATOM 4936 C C . ASP B 1 195 ? 27.656 25.094 19.609 1 90.25 195 ASP B C 1
ATOM 4938 O O . ASP B 1 195 ? 27.547 26.25 19.203 1 90.25 195 ASP B O 1
ATOM 4942 N N . ASP B 1 196 ? 28.75 24.359 19.609 1 86.81 196 ASP B N 1
ATOM 4943 C CA . ASP B 1 196 ? 29.953 24.922 19.016 1 86.81 196 ASP B CA 1
ATOM 4944 C C . ASP B 1 196 ? 30.812 23.828 18.359 1 86.81 196 ASP B C 1
ATOM 4946 O O . ASP B 1 196 ? 31.203 22.859 19.031 1 86.81 196 ASP B O 1
ATOM 4950 N N . HIS B 1 197 ? 31.141 24.031 17 1 80.62 197 HIS B N 1
ATOM 4951 C CA . HIS B 1 197 ? 31.938 23.031 16.266 1 80.62 197 HIS B CA 1
ATOM 4952 C C . HIS B 1 197 ? 33.406 23.453 16.188 1 80.62 197 HIS B C 1
ATOM 4954 O O . HIS B 1 197 ? 34.188 22.812 15.508 1 80.62 197 HIS B O 1
ATOM 4960 N N . ASP B 1 198 ? 33.812 24.516 16.844 1 79.94 198 ASP B N 1
ATOM 4961 C CA . ASP B 1 198 ? 35.125 25.125 16.656 1 79.94 198 ASP B CA 1
ATOM 4962 C C . ASP B 1 198 ? 36.219 24.125 16.969 1 79.94 198 ASP B C 1
ATOM 4964 O O . ASP B 1 198 ? 37.219 24.047 16.25 1 79.94 198 ASP B O 1
ATOM 4968 N N . ASP B 1 199 ? 36 23.312 18 1 81.75 199 ASP B N 1
ATOM 4969 C CA . ASP B 1 199 ? 37.094 22.438 18.422 1 81.75 199 ASP B CA 1
ATOM 4970 C C . ASP B 1 199 ? 36.75 20.984 18.172 1 81.75 199 ASP B C 1
ATOM 4972 O O . ASP B 1 199 ? 37.406 20.078 18.719 1 81.75 199 ASP B O 1
ATOM 4976 N N . ALA B 1 200 ? 35.812 20.781 17.375 1 83.81 200 ALA B N 1
ATOM 4977 C CA . ALA B 1 200 ? 35.406 19.406 17.156 1 83.81 200 ALA B CA 1
ATOM 4978 C C . ALA B 1 200 ? 36.312 18.703 16.172 1 83.81 200 ALA B C 1
ATOM 4980 O O . ALA B 1 200 ? 36.625 19.25 15.102 1 83.81 200 ALA B O 1
ATOM 4981 N N . PRO B 1 201 ? 36.812 17.562 16.453 1 84.19 201 PRO B N 1
ATOM 4982 C CA . PRO B 1 201 ? 37.719 16.844 15.562 1 84.19 201 PRO B CA 1
ATOM 4983 C C . PRO B 1 201 ? 36.969 16.047 14.492 1 84.19 201 PRO B C 1
ATOM 4985 O O . PRO B 1 201 ? 35.781 15.742 14.656 1 84.19 201 PRO B O 1
ATOM 4988 N N . GLY B 1 202 ? 37.688 15.812 13.328 1 83.62 202 GLY B N 1
ATOM 4989 C CA . GLY B 1 202 ? 37.188 14.906 12.312 1 83.62 202 GLY B CA 1
ATOM 4990 C C . GLY B 1 202 ? 36.875 15.594 10.992 1 83.62 202 GLY B C 1
ATOM 4991 O O . GLY B 1 202 ? 36.75 16.828 10.945 1 83.62 202 GLY B O 1
ATOM 4992 N N . PRO B 1 203 ? 36.781 14.766 9.961 1 81.75 203 PRO B N 1
ATOM 4993 C CA . PRO B 1 203 ? 36.562 15.328 8.625 1 81.75 203 PRO B CA 1
ATOM 4994 C C . PRO B 1 203 ? 35.219 16 8.492 1 81.75 203 PRO B C 1
ATOM 4996 O O . PRO B 1 203 ? 35.094 17.031 7.824 1 81.75 203 PRO B O 1
ATOM 4999 N N . ALA B 1 204 ? 34.312 15.422 9.117 1 81.19 204 ALA B N 1
ATOM 5000 C CA . ALA B 1 204 ? 32.969 15.992 9.023 1 81.19 204 ALA B CA 1
ATOM 5001 C C . ALA B 1 204 ? 32.906 17.359 9.711 1 81.19 204 ALA B C 1
ATOM 5003 O O . ALA B 1 204 ? 32.312 18.297 9.18 1 81.19 204 ALA B O 1
ATOM 5004 N N . ALA B 1 205 ? 33.531 17.453 10.828 1 82.81 205 ALA B N 1
ATOM 5005 C CA . ALA B 1 205 ? 33.562 18.719 11.555 1 82.81 205 ALA B CA 1
ATOM 5006 C C . ALA B 1 205 ? 34.312 19.781 10.758 1 82.81 205 ALA B C 1
ATOM 5008 O O . ALA B 1 205 ? 33.906 20.953 10.734 1 82.81 205 ALA B O 1
ATOM 5009 N N . ASP B 1 206 ? 35.375 19.359 10.141 1 83 206 ASP B N 1
ATOM 5010 C CA . ASP B 1 206 ? 36.125 20.281 9.305 1 83 206 ASP B CA 1
ATOM 5011 C C . ASP B 1 206 ? 35.281 20.828 8.172 1 83 206 ASP B C 1
ATOM 5013 O O . ASP B 1 206 ? 35.312 22.031 7.879 1 83 206 ASP B O 1
ATOM 5017 N N . TYR B 1 207 ? 34.562 19.906 7.711 1 80.31 207 TYR B N 1
ATOM 5018 C CA . TYR B 1 207 ? 33.719 20.297 6.586 1 80.31 207 TYR B CA 1
ATOM 5019 C C . TYR B 1 207 ? 32.625 21.25 7.031 1 80.31 207 TYR B C 1
ATOM 5021 O O . TYR B 1 207 ? 32.344 22.25 6.355 1 80.31 207 TYR B O 1
ATOM 5029 N N . ILE B 1 208 ? 32.062 21.047 8.094 1 81 208 ILE B N 1
ATOM 5030 C CA . ILE B 1 208 ? 31 21.875 8.648 1 81 208 ILE B CA 1
ATOM 5031 C C . ILE B 1 208 ? 31.531 23.281 8.945 1 81 208 ILE B C 1
ATOM 5033 O O . ILE B 1 208 ? 30.859 24.266 8.672 1 81 208 ILE B O 1
ATOM 5037 N N . ARG B 1 209 ? 32.719 23.281 9.398 1 83.31 209 ARG B N 1
ATOM 5038 C CA . ARG B 1 209 ? 33.344 24.562 9.664 1 83.31 209 ARG B CA 1
ATOM 5039 C C . ARG B 1 209 ? 33.625 25.328 8.375 1 83.31 209 ARG B C 1
ATOM 5041 O O . ARG B 1 209 ? 33.438 26.547 8.328 1 83.31 209 ARG B O 1
ATOM 5048 N N . ARG B 1 210 ? 33.969 24.609 7.383 1 81 210 ARG B N 1
ATOM 5049 C CA . ARG B 1 210 ? 34.219 25.234 6.094 1 81 210 ARG B CA 1
ATOM 5050 C C . ARG B 1 210 ? 32.969 25.828 5.504 1 81 210 ARG B C 1
ATOM 5052 O O . ARG B 1 210 ? 33 26.828 4.777 1 81 210 ARG B O 1
ATOM 5059 N N . LEU B 1 211 ? 31.859 25.234 5.898 1 79.38 211 LEU B N 1
ATOM 5060 C CA . LEU B 1 211 ? 30.578 25.734 5.398 1 79.38 211 LEU B CA 1
ATOM 5061 C C . LEU B 1 211 ? 30.094 26.922 6.219 1 79.38 211 LEU B C 1
ATOM 5063 O O . LEU B 1 211 ? 29.062 27.516 5.906 1 79.38 211 LEU B O 1
ATOM 5067 N N . GLY B 1 212 ? 30.828 27.188 7.238 1 80.56 212 GLY B N 1
ATOM 5068 C CA . GLY B 1 212 ? 30.516 28.344 8.062 1 80.56 212 GLY B CA 1
ATOM 5069 C C . GLY B 1 212 ? 29.469 28.031 9.133 1 80.56 212 GLY B C 1
ATOM 5070 O O . GLY B 1 212 ? 28.875 28.953 9.703 1 80.56 212 GLY B O 1
ATOM 5071 N N . MET B 1 213 ? 29.281 26.781 9.398 1 85.5 213 MET B N 1
ATOM 5072 C CA . MET B 1 213 ? 28.312 26.406 10.414 1 85.5 213 MET B CA 1
ATOM 5073 C C . MET B 1 213 ? 28.953 26.328 11.789 1 85.5 213 MET B C 1
ATOM 5075 O O . MET B 1 213 ? 30.078 25.844 11.93 1 85.5 213 MET B O 1
ATOM 5079 N N . ARG B 1 214 ? 28.281 26.875 12.789 1 87.88 214 ARG B N 1
ATOM 5080 C CA . ARG B 1 214 ? 28.844 26.906 14.133 1 87.88 214 ARG B CA 1
ATOM 5081 C C . ARG B 1 214 ? 28.125 25.906 15.047 1 87.88 214 ARG B C 1
ATOM 5083 O O . ARG B 1 214 ? 28.766 25.234 15.852 1 87.88 214 ARG B O 1
ATOM 5090 N N . SER B 1 215 ? 26.844 25.953 14.977 1 91.5 215 SER B N 1
ATOM 5091 C CA . SER B 1 215 ? 26.078 25.062 15.836 1 91.5 215 SER B CA 1
ATOM 5092 C C . SER B 1 215 ? 25.172 24.141 15.008 1 91.5 215 SER B C 1
ATOM 5094 O O . SER B 1 215 ? 24.938 24.391 13.828 1 91.5 215 SER B O 1
ATOM 5096 N N . GLY B 1 216 ? 24.828 23 15.594 1 93.38 216 GLY B N 1
ATOM 5097 C CA . GLY B 1 216 ? 23.969 22.047 14.906 1 93.38 216 GLY B CA 1
ATOM 5098 C C . GLY B 1 216 ? 23.141 21.203 15.852 1 93.38 216 GLY B C 1
ATOM 5099 O O . GLY B 1 216 ? 23.562 20.938 16.984 1 93.38 216 GLY B O 1
ATOM 5100 N N . VAL B 1 217 ? 22 20.906 15.453 1 95.88 217 VAL B N 1
ATOM 5101 C CA . VAL B 1 217 ? 21.094 20 16.172 1 95.88 217 VAL B CA 1
ATOM 5102 C C . VAL B 1 217 ? 20.594 18.922 15.219 1 95.88 217 VAL B C 1
ATOM 5104 O O . VAL B 1 217 ? 20.328 19.188 14.047 1 95.88 217 VAL B O 1
ATOM 5107 N N . GLY B 1 218 ? 20.547 17.672 15.711 1 97.25 218 GLY B N 1
ATOM 5108 C CA . GLY B 1 218 ? 20.078 16.578 14.875 1 97.25 218 GLY B CA 1
ATOM 5109 C C . GLY B 1 218 ? 19.234 15.562 15.633 1 97.25 218 GLY B C 1
ATOM 5110 O O . GLY B 1 218 ? 19.328 15.461 16.859 1 97.25 218 GLY B O 1
ATOM 5111 N N . VAL B 1 219 ? 18.422 14.906 14.906 1 97.94 219 VAL B N 1
ATOM 5112 C CA . VAL B 1 219 ? 17.531 13.883 15.453 1 97.94 219 VAL B CA 1
ATOM 5113 C C . VAL B 1 219 ? 17.594 12.625 14.586 1 97.94 219 VAL B C 1
ATOM 5115 O O . VAL B 1 219 ? 17.656 12.711 13.359 1 97.94 219 VAL B O 1
ATOM 5118 N N . PRO B 1 220 ? 17.609 11.461 15.25 1 97.88 220 PRO B N 1
ATOM 5119 C CA . PRO B 1 220 ? 17.656 10.227 14.469 1 97.88 220 PRO B CA 1
ATOM 5120 C C . PRO B 1 220 ? 16.328 9.922 13.766 1 97.88 220 PRO B C 1
ATOM 5122 O O . PRO B 1 220 ? 15.266 10.281 14.258 1 97.88 220 PRO B O 1
ATOM 5125 N N . ILE B 1 221 ? 16.422 9.461 12.633 1 97.38 221 ILE B N 1
ATOM 5126 C CA . ILE B 1 221 ? 15.297 8.867 11.922 1 97.38 221 ILE B CA 1
ATOM 5127 C C . ILE B 1 221 ? 15.25 7.367 12.195 1 97.38 221 ILE B C 1
ATOM 5129 O O . ILE B 1 221 ? 16.172 6.637 11.812 1 97.38 221 ILE B O 1
ATOM 5133 N N . MET B 1 222 ? 14.172 6.977 12.789 1 95.56 222 MET B N 1
ATOM 5134 C CA . MET B 1 222 ? 14.055 5.578 13.195 1 95.56 222 MET B CA 1
ATOM 5135 C C . MET B 1 222 ? 13.102 4.82 12.273 1 95.56 222 MET B C 1
ATOM 5137 O O . MET B 1 222 ? 11.969 5.246 12.062 1 95.56 222 MET B O 1
ATOM 5141 N N . VAL B 1 223 ? 13.531 3.699 11.766 1 92.19 223 VAL B N 1
ATOM 5142 C CA . VAL B 1 223 ? 12.68 2.822 10.977 1 92.19 223 VAL B CA 1
ATOM 5143 C C . VAL B 1 223 ? 12.75 1.398 11.523 1 92.19 223 VAL B C 1
ATOM 5145 O O . VAL B 1 223 ? 13.828 0.82 11.625 1 92.19 223 VAL B O 1
ATOM 5148 N N . ASP B 1 224 ? 11.625 0.868 11.898 1 86.69 224 ASP B N 1
ATOM 5149 C CA . ASP B 1 224 ? 11.516 -0.478 12.453 1 86.69 224 ASP B CA 1
ATOM 5150 C C . ASP B 1 224 ? 12.453 -0.658 13.641 1 86.69 224 ASP B C 1
ATOM 5152 O O . ASP B 1 224 ? 13.172 -1.657 13.727 1 86.69 224 ASP B O 1
ATOM 5156 N N . GLY B 1 225 ? 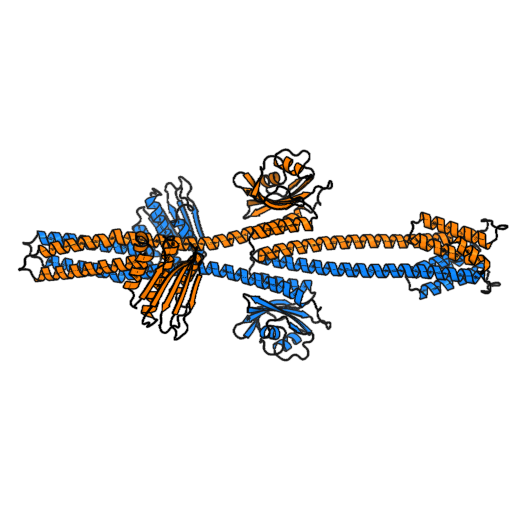12.625 0.389 14.445 1 88.12 225 GLY B N 1
ATOM 5157 C CA . GLY B 1 225 ? 13.383 0.337 15.68 1 88.12 225 GLY B CA 1
ATOM 5158 C C . GLY B 1 225 ? 14.875 0.515 15.477 1 88.12 225 GLY B C 1
ATOM 5159 O O . GLY B 1 225 ? 15.656 0.408 16.422 1 88.12 225 GLY B O 1
ATOM 5160 N N . ARG B 1 226 ? 15.289 0.672 14.312 1 91.88 226 ARG B N 1
ATOM 5161 C CA . ARG B 1 226 ? 16.703 0.873 14.016 1 91.88 226 ARG B CA 1
ATOM 5162 C C . ARG B 1 226 ? 16.953 2.287 13.508 1 91.88 226 ARG B C 1
ATOM 5164 O O . ARG B 1 226 ? 16.078 2.904 12.898 1 91.88 226 ARG B O 1
ATOM 5171 N N . VAL B 1 227 ? 18.219 2.721 13.711 1 95.88 227 VAL B N 1
ATOM 5172 C CA . VAL B 1 227 ? 18.625 4.039 13.227 1 95.88 227 VAL B CA 1
ATOM 5173 C C . VAL B 1 227 ? 18.875 3.984 11.727 1 95.88 227 VAL B C 1
ATOM 5175 O O . VAL B 1 227 ? 19.859 3.391 11.273 1 95.88 227 VAL B O 1
ATOM 5178 N N . TRP B 1 228 ? 18.047 4.551 11.031 1 95.62 228 TRP B N 1
ATOM 5179 C CA . TRP B 1 228 ? 18.109 4.539 9.57 1 95.62 228 TRP B CA 1
ATOM 5180 C C . TRP B 1 228 ? 18.922 5.723 9.062 1 95.62 228 TRP B C 1
ATOM 5182 O O . TRP B 1 228 ? 19.688 5.594 8.094 1 95.62 228 TRP B O 1
ATOM 5192 N N . GLY B 1 229 ? 18.703 6.832 9.742 1 97.06 229 GLY B N 1
ATOM 5193 C CA . GLY B 1 229 ? 19.359 8.07 9.344 1 97.06 229 GLY B CA 1
ATOM 5194 C C . GLY B 1 229 ? 19.203 9.18 10.367 1 97.06 229 GLY B C 1
ATOM 5195 O O . GLY B 1 229 ? 18.969 8.914 11.547 1 97.06 229 GLY B O 1
ATOM 5196 N N . ALA B 1 230 ? 19.453 10.484 9.836 1 97.44 230 ALA B N 1
ATOM 5197 C CA . ALA B 1 230 ? 19.359 11.633 10.727 1 97.44 230 ALA B CA 1
ATOM 5198 C C . ALA B 1 230 ? 18.922 12.883 9.977 1 97.44 230 ALA B C 1
ATOM 5200 O O . ALA B 1 230 ? 19.234 13.047 8.797 1 97.44 230 ALA B O 1
ATOM 5201 N N . ALA B 1 231 ? 18.156 13.633 10.633 1 97.62 231 ALA B N 1
ATOM 5202 C CA . ALA B 1 231 ? 17.844 14.984 10.188 1 97.62 231 ALA B CA 1
ATOM 5203 C C . ALA B 1 231 ? 18.625 16.016 11 1 97.62 231 ALA B C 1
ATOM 5205 O O . ALA B 1 231 ? 18.516 16.062 12.227 1 97.62 231 ALA B O 1
ATOM 5206 N N . ILE B 1 232 ? 19.359 16.875 10.281 1 95.56 232 ILE B N 1
ATOM 5207 C CA . ILE B 1 232 ? 20.25 17.797 10.984 1 95.56 232 ILE B CA 1
ATOM 5208 C C . ILE B 1 232 ? 20.031 19.219 10.477 1 95.56 232 ILE B C 1
ATOM 5210 O O . ILE B 1 232 ? 19.906 19.438 9.273 1 95.56 232 ILE B O 1
ATOM 5214 N N . VAL B 1 233 ? 19.969 20.109 11.43 1 95.44 233 VAL B N 1
ATOM 5215 C CA . VAL B 1 233 ? 19.906 21.531 11.109 1 95.44 233 VAL B CA 1
ATOM 5216 C C . VAL B 1 233 ? 21.125 22.25 11.672 1 95.44 233 VAL B C 1
ATOM 5218 O O . VAL B 1 233 ? 21.625 21.906 12.742 1 95.44 233 VAL B O 1
ATOM 5221 N N . GLY B 1 234 ? 21.641 23.188 10.859 1 91.62 234 GLY B N 1
ATOM 5222 C CA . GLY B 1 234 ? 22.812 23.953 11.258 1 91.62 234 GLY B CA 1
ATOM 5223 C C . GLY B 1 234 ? 22.609 25.453 11.117 1 91.62 234 GLY B C 1
ATOM 5224 O O . GLY B 1 234 ? 21.812 25.906 10.305 1 91.62 234 GLY B O 1
ATOM 5225 N N . SER B 1 235 ? 23.25 26.125 12.023 1 90.12 235 SER B N 1
ATOM 5226 C CA . SER B 1 235 ? 23.188 27.578 11.992 1 90.12 235 SER B CA 1
ATOM 5227 C C . SER B 1 235 ? 24.594 28.188 11.977 1 90.12 235 SER B C 1
ATOM 5229 O O . SER B 1 235 ? 25.516 27.656 12.586 1 90.12 235 SER B O 1
ATOM 5231 N N . SER B 1 236 ? 24.734 29.344 11.266 1 86.56 236 SER B N 1
ATOM 5232 C CA . SER B 1 236 ? 26 30.078 11.227 1 86.56 236 SER B CA 1
ATOM 5233 C C . SER B 1 236 ? 26.016 31.188 12.273 1 86.56 236 SER B C 1
ATOM 5235 O O . SER B 1 236 ? 27.047 31.844 12.477 1 86.56 236 SER B O 1
ATOM 5237 N N . GLN B 1 237 ? 24.922 31.297 12.898 1 86.5 237 GLN B N 1
ATOM 5238 C CA . GLN B 1 237 ? 24.812 32.375 13.875 1 86.5 237 GLN B CA 1
ATOM 5239 C C . GLN B 1 237 ? 25.531 32.031 15.172 1 86.5 237 GLN B C 1
ATOM 5241 O O . GLN B 1 237 ? 25.641 30.844 15.531 1 86.5 237 GLN B O 1
ATOM 5246 N N . PRO B 1 238 ? 26.016 33 15.859 1 84.44 238 PRO B N 1
ATOM 5247 C CA . PRO B 1 238 ? 26.766 32.75 17.094 1 84.44 238 PRO B CA 1
ATOM 5248 C C . PRO B 1 238 ? 25.875 32.25 18.219 1 84.44 238 PRO B C 1
ATOM 5250 O O . PRO B 1 238 ? 26.328 31.469 19.062 1 84.44 238 PRO B O 1
ATOM 5253 N N . ASP B 1 239 ? 24.578 32.625 18.156 1 86.81 239 ASP B N 1
ATOM 5254 C CA . ASP B 1 239 ? 23.672 32.156 19.203 1 86.81 239 ASP B CA 1
ATOM 5255 C C . ASP B 1 239 ? 23.266 30.703 18.969 1 86.81 239 ASP B C 1
ATOM 5257 O O . ASP B 1 239 ? 23.047 30.297 17.828 1 86.81 239 ASP B O 1
ATOM 5261 N N . PRO B 1 240 ? 23.25 30.047 20.031 1 86.75 240 PRO B N 1
ATOM 5262 C CA . PRO B 1 240 ? 22.812 28.656 19.891 1 86.75 240 PRO B CA 1
ATOM 5263 C C . PRO B 1 240 ? 21.344 28.531 19.438 1 86.75 240 PRO B C 1
ATOM 5265 O O . PRO B 1 240 ? 20.562 29.469 19.609 1 86.75 240 PRO B O 1
ATOM 5268 N N . LEU B 1 241 ? 21.031 27.422 18.844 1 90.62 241 LEU B N 1
ATOM 5269 C CA . LEU B 1 241 ? 19.656 27.156 18.438 1 90.62 241 LEU B CA 1
ATOM 5270 C C . LEU B 1 241 ? 18.75 26.984 19.641 1 90.62 241 LEU B C 1
ATOM 5272 O O . LEU B 1 241 ? 19.188 26.547 20.703 1 90.62 241 LEU B O 1
ATOM 5276 N N . PRO B 1 242 ? 17.531 27.328 19.516 1 88.94 242 PRO B N 1
ATOM 5277 C CA . PRO B 1 242 ? 16.594 27.234 20.625 1 88.94 242 PRO B CA 1
ATOM 5278 C C . PRO B 1 242 ? 16.516 25.828 21.219 1 88.94 242 PRO B C 1
ATOM 5280 O O . PRO B 1 242 ? 16.734 24.844 20.5 1 88.94 242 PRO B O 1
ATOM 5283 N N . PRO B 1 243 ? 16.188 25.734 22.531 1 90.88 243 PRO B N 1
ATOM 5284 C CA . PRO B 1 243 ? 16.172 24.438 23.219 1 90.88 243 PRO B CA 1
ATOM 5285 C C . PRO B 1 243 ? 15.102 23.5 22.672 1 90.88 243 PRO B C 1
ATOM 5287 O O . PRO B 1 243 ? 15.188 22.281 22.859 1 90.88 243 PRO B O 1
ATOM 5290 N N . ASP B 1 244 ? 14.078 24.016 22.016 1 91.31 244 ASP B N 1
ATOM 5291 C CA . ASP B 1 244 ? 13 23.156 21.516 1 91.31 244 ASP B CA 1
ATOM 5292 C C . ASP B 1 244 ? 13.266 22.688 20.094 1 91.31 244 ASP B C 1
ATOM 5294 O O . ASP B 1 244 ? 12.414 22.062 19.469 1 91.31 244 ASP B O 1
ATOM 5298 N N . THR B 1 245 ? 14.516 22.969 19.672 1 94 245 THR B N 1
ATOM 5299 C CA . THR B 1 245 ? 14.852 22.641 18.297 1 94 245 THR B CA 1
ATOM 5300 C C . THR B 1 245 ? 14.797 21.125 18.078 1 94 245 THR B C 1
ATOM 5302 O O . THR B 1 245 ? 14.297 20.672 17.047 1 94 245 THR B O 1
ATOM 5305 N N . GLU B 1 246 ? 15.234 20.375 19.031 1 95.56 246 GLU B N 1
ATOM 5306 C CA . GLU B 1 246 ? 15.211 18.922 18.938 1 95.56 246 GLU B CA 1
ATOM 5307 C C . GLU B 1 246 ? 13.789 18.391 18.75 1 95.56 246 GLU B C 1
ATOM 5309 O O . GLU B 1 246 ? 13.539 17.531 17.906 1 95.56 246 GLU B O 1
ATOM 5314 N N . SER B 1 247 ? 12.945 18.953 19.516 1 94.38 247 SER B N 1
ATOM 5315 C CA . SER B 1 247 ? 11.555 18.516 19.453 1 94.38 247 SER B CA 1
ATOM 5316 C C . SER B 1 247 ? 10.922 18.875 18.109 1 94.38 247 SER B C 1
ATOM 5318 O O . SER B 1 247 ? 10.211 18.062 17.516 1 94.38 247 SER B O 1
ATOM 5320 N N . ARG B 1 248 ? 11.242 20.031 17.609 1 94 248 ARG B N 1
ATOM 5321 C CA . ARG B 1 248 ? 10.695 20.484 16.328 1 94 248 ARG B CA 1
ATOM 5322 C C . ARG B 1 248 ? 11.219 19.625 15.18 1 94 248 ARG B C 1
ATOM 5324 O O . ARG B 1 248 ? 10.445 19.172 14.344 1 94 248 ARG B O 1
ATOM 5331 N N . VAL B 1 249 ? 12.508 19.359 15.156 1 96.56 249 VAL B N 1
ATOM 5332 C CA . VAL B 1 249 ? 13.117 18.516 14.125 1 96.56 249 VAL B CA 1
ATOM 5333 C C . VAL B 1 249 ? 12.578 17.094 14.234 1 96.56 249 VAL B C 1
ATOM 5335 O O . VAL B 1 249 ? 12.359 16.422 13.219 1 96.56 249 VAL B O 1
ATOM 5338 N N . GLY B 1 250 ? 12.352 16.688 15.469 1 96.56 250 GLY B N 1
ATOM 5339 C CA . GLY B 1 250 ? 11.828 15.352 15.719 1 96.56 250 GLY B CA 1
ATOM 5340 C C . GLY B 1 250 ? 10.477 15.109 15.078 1 96.56 250 GLY B C 1
ATOM 5341 O O . GLY B 1 250 ? 10.211 14.023 14.57 1 96.56 250 GLY B O 1
ATOM 5342 N N . GLU B 1 251 ? 9.68 16.109 15.078 1 94.88 251 GLU B N 1
ATOM 5343 C CA . GLU B 1 251 ? 8.367 15.984 14.453 1 94.88 251 GLU B CA 1
ATOM 5344 C C . GLU B 1 251 ? 8.484 15.734 12.961 1 94.88 251 GLU B C 1
ATOM 5346 O O . GLU B 1 251 ? 7.738 14.93 12.398 1 94.88 251 GLU B O 1
ATOM 5351 N N . PHE B 1 252 ? 9.391 16.359 12.328 1 96.75 252 PHE B N 1
ATOM 5352 C CA . PHE B 1 252 ? 9.625 16.141 10.906 1 96.75 252 PHE B CA 1
ATOM 5353 C C . PHE B 1 252 ? 10.25 14.773 10.664 1 96.75 252 PHE B C 1
ATOM 5355 O O . PHE B 1 252 ? 9.898 14.086 9.703 1 96.75 252 PHE B O 1
ATOM 5362 N N . ALA B 1 253 ? 11.188 14.422 11.555 1 97 253 ALA B N 1
ATOM 5363 C CA . ALA B 1 253 ? 11.836 13.117 11.445 1 97 253 ALA B CA 1
ATOM 5364 C C . ALA B 1 253 ? 10.812 11.992 11.508 1 97 253 ALA B C 1
ATOM 5366 O O . ALA B 1 253 ? 10.938 10.984 10.805 1 97 253 ALA B O 1
ATOM 5367 N N . ASP B 1 254 ? 9.844 12.156 12.344 1 95.56 254 ASP B N 1
ATOM 5368 C CA . ASP B 1 254 ? 8.789 11.156 12.469 1 95.56 254 ASP B CA 1
ATOM 5369 C C . ASP B 1 254 ? 8.023 11 11.156 1 95.56 254 ASP B C 1
ATOM 5371 O O . ASP B 1 254 ? 7.66 9.883 10.773 1 95.56 254 ASP B O 1
ATOM 5375 N N . LEU B 1 255 ? 7.777 12.102 10.516 1 96.06 255 LEU B N 1
ATOM 5376 C CA . LEU B 1 255 ? 7.082 12.047 9.234 1 96.06 255 LEU B CA 1
ATOM 5377 C C . LEU B 1 255 ? 7.938 11.367 8.18 1 96.06 255 LEU B C 1
ATOM 5379 O O . LEU B 1 255 ? 7.422 10.609 7.348 1 96.06 255 LEU B O 1
ATOM 5383 N N . VAL B 1 256 ? 9.242 11.586 8.242 1 97.12 256 VAL B N 1
ATOM 5384 C CA . VAL B 1 256 ? 10.164 10.914 7.332 1 97.12 256 VAL B CA 1
ATOM 5385 C C . VAL B 1 256 ? 10.133 9.414 7.582 1 97.12 256 VAL B C 1
ATOM 5387 O O . VAL B 1 256 ? 10.07 8.617 6.637 1 97.12 256 VAL B O 1
ATOM 5390 N N . THR B 1 257 ? 10.164 9.094 8.844 1 96.12 257 THR B N 1
ATOM 5391 C CA . THR B 1 257 ? 10.086 7.688 9.234 1 96.12 257 THR B CA 1
ATOM 5392 C C . THR B 1 257 ? 8.836 7.035 8.641 1 96.12 257 THR B C 1
ATOM 5394 O O . THR B 1 257 ? 8.914 5.945 8.062 1 96.12 257 THR B O 1
ATOM 5397 N N . THR B 1 258 ? 7.758 7.691 8.719 1 94.31 258 THR B N 1
ATOM 5398 C CA . THR B 1 258 ? 6.488 7.18 8.211 1 94.31 258 THR B CA 1
ATOM 5399 C C . THR B 1 258 ? 6.535 7.039 6.691 1 94.31 258 THR B C 1
ATOM 5401 O O . THR B 1 258 ? 6.07 6.039 6.141 1 94.31 258 THR B O 1
ATOM 5404 N N . ALA B 1 259 ? 7.062 8.062 6.062 1 95.5 259 ALA B N 1
ATOM 5405 C CA . ALA B 1 259 ? 7.176 8.023 4.609 1 95.5 259 ALA B CA 1
ATOM 5406 C C . ALA B 1 259 ? 7.988 6.816 4.152 1 95.5 259 ALA B C 1
ATOM 5408 O O . ALA B 1 259 ? 7.609 6.129 3.205 1 95.5 259 ALA B O 1
ATOM 5409 N N . ILE B 1 260 ? 9.117 6.578 4.824 1 94.81 260 ILE B N 1
ATOM 5410 C CA . ILE B 1 260 ? 9.984 5.461 4.48 1 94.81 260 ILE B CA 1
ATOM 5411 C C . ILE B 1 260 ? 9.25 4.145 4.723 1 94.81 260 ILE B C 1
ATOM 5413 O O . ILE B 1 260 ? 9.258 3.254 3.869 1 94.81 260 ILE B O 1
ATOM 5417 N N . ALA B 1 261 ? 8.641 4.047 5.855 1 91.62 261 ALA B N 1
ATOM 5418 C CA . ALA B 1 261 ? 7.918 2.83 6.211 1 91.62 261 ALA B CA 1
ATOM 5419 C C . ALA B 1 261 ? 6.812 2.533 5.199 1 91.62 261 ALA B C 1
ATOM 5421 O O . ALA B 1 261 ? 6.648 1.388 4.773 1 91.62 261 ALA B O 1
ATOM 5422 N N . ASN B 1 262 ? 6.051 3.525 4.797 1 90.38 262 ASN B N 1
ATOM 5423 C CA . ASN B 1 262 ? 4.98 3.365 3.814 1 90.38 262 ASN B CA 1
ATOM 5424 C C . ASN B 1 262 ? 5.527 2.912 2.463 1 90.38 262 ASN B C 1
ATOM 5426 O O . ASN B 1 262 ? 4.977 2 1.842 1 90.38 262 ASN B O 1
ATOM 5430 N N . ALA B 1 263 ? 6.551 3.557 2.111 1 90.69 263 ALA B N 1
ATOM 5431 C CA . ALA B 1 263 ? 7.156 3.219 0.826 1 90.69 263 ALA B CA 1
ATOM 5432 C C . ALA B 1 263 ? 7.691 1.789 0.831 1 90.69 263 ALA B C 1
ATOM 5434 O O . ALA B 1 263 ? 7.531 1.056 -0.148 1 90.69 263 ALA B O 1
ATOM 5435 N N . GLU B 1 264 ? 8.336 1.411 1.857 1 88.94 264 GLU B N 1
ATOM 5436 C CA . GLU B 1 264 ? 8.875 0.062 1.975 1 88.94 264 GLU B CA 1
ATOM 5437 C C . GLU B 1 264 ? 7.766 -0.983 1.975 1 88.94 264 GLU B C 1
ATOM 5439 O O . GLU B 1 264 ? 7.895 -2.031 1.338 1 88.94 264 GLU B O 1
ATOM 5444 N N . THR B 1 265 ? 6.723 -0.744 2.676 1 86.88 265 THR B N 1
ATOM 5445 C CA . THR B 1 265 ? 5.594 -1.665 2.723 1 86.88 265 THR B CA 1
ATOM 5446 C C . THR B 1 265 ? 4.984 -1.845 1.336 1 86.88 265 THR B C 1
ATOM 5448 O O . THR B 1 265 ? 4.723 -2.971 0.908 1 86.88 265 THR B O 1
ATOM 5451 N N . HIS B 1 266 ? 4.77 -0.783 0.666 1 87.19 266 HIS B N 1
ATOM 5452 C CA . HIS B 1 266 ? 4.234 -0.838 -0.689 1 87.19 266 HIS B CA 1
ATOM 5453 C C . HIS B 1 266 ? 5.156 -1.618 -1.617 1 87.19 266 HIS B C 1
ATOM 5455 O O . HIS B 1 266 ? 4.703 -2.475 -2.379 1 87.19 266 HIS B O 1
ATOM 5461 N N . ALA B 1 267 ? 6.398 -1.347 -1.504 1 87.75 267 ALA B N 1
ATOM 5462 C CA . ALA B 1 267 ? 7.391 -2.027 -2.334 1 87.75 267 ALA B CA 1
ATOM 5463 C C . ALA B 1 267 ? 7.426 -3.523 -2.031 1 87.75 267 ALA B C 1
ATOM 5465 O O . ALA B 1 267 ? 7.539 -4.344 -2.943 1 87.75 267 ALA B O 1
ATOM 5466 N N . GLN B 1 268 ? 7.332 -3.834 -0.828 1 86.75 268 GLN B N 1
ATOM 5467 C CA . GLN B 1 268 ? 7.359 -5.234 -0.414 1 86.75 268 GLN B CA 1
ATOM 5468 C C . GLN B 1 268 ? 6.148 -5.988 -0.957 1 86.75 268 GLN B C 1
ATOM 5470 O O . GLN B 1 268 ? 6.277 -7.117 -1.439 1 86.75 268 GLN B O 1
ATOM 5475 N N . LEU B 1 269 ? 4.988 -5.406 -0.917 1 86.31 269 LEU B N 1
ATOM 5476 C CA . LEU B 1 269 ? 3.779 -6.039 -1.432 1 86.31 269 LEU B CA 1
ATOM 5477 C C . LEU B 1 269 ? 3.873 -6.246 -2.939 1 86.31 269 LEU B C 1
ATOM 5479 O O . LEU B 1 269 ? 3.516 -7.309 -3.447 1 86.31 269 LEU B O 1
ATOM 5483 N N . THR B 1 270 ? 4.398 -5.27 -3.557 1 86 270 THR B N 1
ATOM 5484 C CA . THR B 1 270 ? 4.574 -5.352 -5 1 86 270 THR B CA 1
ATOM 5485 C C . THR B 1 270 ? 5.586 -6.434 -5.363 1 86 270 THR B C 1
ATOM 5487 O O . THR B 1 270 ? 5.34 -7.25 -6.25 1 86 270 THR B O 1
ATOM 5490 N N . ALA B 1 271 ? 6.641 -6.477 -4.66 1 86.75 271 ALA B N 1
ATOM 5491 C CA . ALA B 1 271 ? 7.672 -7.48 -4.902 1 86.75 271 ALA B CA 1
ATOM 5492 C C . ALA B 1 271 ? 7.156 -8.883 -4.598 1 86.75 271 ALA B C 1
ATOM 5494 O O . ALA B 1 271 ? 7.496 -9.844 -5.293 1 86.75 271 ALA B O 1
ATOM 5495 N N . SER B 1 272 ? 6.395 -8.93 -3.562 1 87.5 272 SER B N 1
ATOM 5496 C CA . SER B 1 272 ? 5.828 -10.219 -3.178 1 87.5 272 SER B CA 1
ATOM 5497 C C . SER B 1 272 ? 4.949 -10.789 -4.289 1 87.5 272 SER B C 1
ATOM 5499 O O . SER B 1 272 ? 5.008 -11.984 -4.574 1 87.5 272 SER B O 1
ATOM 5501 N N . ARG B 1 273 ? 4.18 -9.984 -4.922 1 86.81 273 ARG B N 1
ATOM 5502 C CA . ARG B 1 273 ? 3.357 -10.414 -6.047 1 86.81 273 ARG B CA 1
ATOM 5503 C C . ARG B 1 273 ? 4.219 -11.008 -7.16 1 86.81 273 ARG B C 1
ATOM 5505 O O . ARG B 1 273 ? 3.914 -12.078 -7.68 1 86.81 273 ARG B O 1
ATOM 5512 N N . ALA B 1 274 ? 5.258 -10.352 -7.449 1 85.38 274 ALA B N 1
ATOM 5513 C CA . ALA B 1 274 ? 6.16 -10.789 -8.508 1 85.38 274 ALA B CA 1
ATOM 5514 C C . ALA B 1 274 ? 6.844 -12.102 -8.133 1 85.38 274 ALA B C 1
ATOM 5516 O O . ALA B 1 274 ? 7.016 -12.984 -8.977 1 85.38 274 ALA B O 1
ATOM 5517 N N . ARG B 1 275 ? 7.168 -12.227 -6.922 1 86.44 275 ARG B N 1
ATOM 5518 C CA . ARG B 1 275 ? 7.828 -13.445 -6.457 1 86.44 275 ARG B CA 1
ATOM 5519 C C . ARG B 1 275 ? 6.875 -14.633 -6.5 1 86.44 275 ARG B C 1
ATOM 5521 O O . ARG B 1 275 ? 7.285 -15.75 -6.809 1 86.44 275 ARG B O 1
ATOM 5528 N N . ILE B 1 276 ? 5.668 -14.391 -6.188 1 86.19 276 ILE B N 1
ATOM 5529 C CA . ILE B 1 276 ? 4.672 -15.461 -6.254 1 86.19 276 ILE B CA 1
ATOM 5530 C C . ILE B 1 276 ? 4.539 -15.953 -7.695 1 86.19 276 ILE B C 1
ATOM 5532 O O . ILE B 1 276 ? 4.512 -17.156 -7.945 1 86.19 276 ILE B O 1
ATOM 5536 N N . VAL B 1 277 ? 4.492 -15.047 -8.578 1 85.19 277 VAL B N 1
ATOM 5537 C CA . VAL B 1 277 ? 4.387 -15.391 -9.984 1 85.19 277 VAL B CA 1
ATOM 5538 C C . VAL B 1 277 ? 5.629 -16.172 -10.422 1 85.19 277 VAL B C 1
ATOM 5540 O O . VAL B 1 277 ? 5.516 -17.234 -11.047 1 85.19 277 VAL B O 1
ATOM 5543 N N . ALA B 1 278 ? 6.738 -15.734 -10.031 1 84.12 278 ALA B N 1
ATOM 5544 C CA . ALA B 1 278 ? 7.996 -16.375 -10.406 1 84.12 278 ALA B CA 1
ATOM 5545 C C . ALA B 1 278 ? 8.086 -17.781 -9.828 1 84.12 278 ALA B C 1
ATOM 5547 O O . ALA B 1 278 ? 8.531 -18.719 -10.5 1 84.12 278 ALA B O 1
ATOM 5548 N N . ALA B 1 279 ? 7.691 -17.891 -8.664 1 82.56 279 ALA B N 1
ATOM 5549 C CA . ALA B 1 279 ? 7.699 -19.203 -8.023 1 82.56 279 ALA B CA 1
ATOM 5550 C C . ALA B 1 279 ? 6.734 -20.172 -8.711 1 82.56 279 ALA B C 1
ATOM 5552 O O . ALA B 1 279 ? 7.039 -21.344 -8.883 1 82.56 279 ALA B O 1
ATOM 5553 N N . GLY B 1 280 ? 5.621 -19.672 -9.023 1 82.75 280 GLY B N 1
ATOM 5554 C CA . GLY B 1 280 ? 4.676 -20.469 -9.781 1 82.75 280 GLY B CA 1
ATOM 5555 C C . GLY B 1 280 ? 5.211 -20.922 -11.125 1 82.75 280 GLY B C 1
ATOM 5556 O O . GLY B 1 280 ? 5.039 -22.078 -11.523 1 82.75 280 GLY B O 1
ATOM 5557 N N . ASP B 1 281 ? 5.895 -20.094 -11.773 1 83 281 ASP B N 1
ATOM 5558 C CA . ASP B 1 281 ? 6.48 -20.406 -13.078 1 83 281 ASP B CA 1
ATOM 5559 C C . ASP B 1 281 ? 7.598 -21.438 -12.938 1 83 281 ASP B C 1
ATOM 5561 O O . ASP B 1 281 ? 7.711 -22.359 -13.75 1 83 281 ASP B O 1
ATOM 5565 N N . GLU B 1 282 ? 8.328 -21.266 -11.953 1 82.94 282 GLU B N 1
ATOM 5566 C CA . GLU B 1 282 ? 9.406 -22.219 -11.711 1 82.94 282 GLU B CA 1
ATOM 5567 C C . GLU B 1 282 ? 8.859 -23.609 -11.406 1 82.94 282 GLU B C 1
ATOM 5569 O O . GLU B 1 282 ? 9.391 -24.609 -11.883 1 82.94 282 GLU B O 1
ATOM 5574 N N . ALA B 1 283 ? 7.844 -23.609 -10.641 1 80.44 283 ALA B N 1
ATOM 5575 C CA . ALA B 1 283 ? 7.199 -24.875 -10.352 1 80.44 283 ALA B CA 1
ATOM 5576 C C . ALA B 1 283 ? 6.656 -25.531 -11.625 1 80.44 283 ALA B C 1
ATOM 5578 O O . ALA B 1 283 ? 6.828 -26.719 -11.836 1 80.44 283 ALA B O 1
ATOM 5579 N N . ARG B 1 284 ? 6.074 -24.797 -12.43 1 80.12 284 ARG B N 1
ATOM 5580 C CA . ARG B 1 284 ? 5.539 -25.297 -13.695 1 80.12 284 ARG B CA 1
ATOM 5581 C C . ARG B 1 284 ? 6.652 -25.828 -14.594 1 80.12 284 ARG B C 1
ATOM 5583 O O . ARG B 1 284 ? 6.5 -26.875 -15.227 1 80.12 284 ARG B O 1
ATOM 5590 N N . ARG B 1 285 ? 7.695 -25.125 -14.602 1 82.81 285 ARG B N 1
ATOM 5591 C CA . ARG B 1 285 ? 8.836 -25.578 -15.383 1 82.81 285 ARG B CA 1
ATOM 5592 C C . ARG B 1 285 ? 9.375 -26.906 -14.867 1 82.81 285 ARG B C 1
ATOM 5594 O O . ARG B 1 285 ? 9.703 -27.797 -15.656 1 82.81 285 ARG B O 1
ATOM 5601 N N . ARG B 1 286 ? 9.398 -27 -13.641 1 80.25 286 ARG B N 1
ATOM 5602 C CA . ARG B 1 286 ? 9.875 -28.234 -13.031 1 80.25 286 ARG B CA 1
ATOM 5603 C C . ARG B 1 286 ? 8.938 -29.391 -13.352 1 80.25 286 ARG B C 1
ATOM 5605 O O . ARG B 1 286 ? 9.391 -30.484 -13.688 1 80.25 286 ARG B O 1
ATOM 5612 N N . PHE B 1 287 ? 7.68 -29.125 -13.266 1 79.5 287 PHE B N 1
ATOM 5613 C CA . PHE B 1 287 ? 6.695 -30.156 -13.586 1 79.5 287 PHE B CA 1
ATOM 5614 C C . PHE B 1 287 ? 6.824 -30.594 -15.039 1 79.5 287 PHE B C 1
ATOM 5616 O O . PHE B 1 287 ? 6.77 -31.781 -15.344 1 79.5 287 PHE B O 1
ATOM 5623 N N . GLU B 1 288 ? 6.941 -29.672 -15.844 1 82.81 288 GLU B N 1
ATOM 5624 C CA . GLU B 1 288 ? 7.09 -29.969 -17.266 1 82.81 288 GLU B CA 1
ATOM 5625 C C . GLU B 1 288 ? 8.328 -30.812 -17.531 1 82.81 288 GLU B C 1
ATOM 5627 O O . GLU B 1 288 ? 8.289 -31.766 -18.312 1 82.81 288 GLU B O 1
ATOM 5632 N N . ARG B 1 289 ? 9.391 -30.484 -16.922 1 80.88 289 ARG B N 1
ATOM 5633 C CA . ARG B 1 289 ? 10.633 -31.234 -17.094 1 80.88 289 ARG B CA 1
ATOM 5634 C C . ARG B 1 289 ? 10.492 -32.656 -16.562 1 80.88 289 ARG B C 1
ATOM 5636 O O . ARG B 1 289 ? 10.938 -33.594 -17.203 1 80.88 289 ARG B O 1
ATOM 5643 N N . ASP B 1 290 ? 9.844 -32.719 -15.484 1 79.44 290 ASP B N 1
ATOM 5644 C CA . ASP B 1 290 ? 9.625 -34.031 -14.891 1 79.44 290 ASP B CA 1
ATOM 5645 C C . ASP B 1 290 ? 8.727 -34.906 -15.773 1 79.44 290 ASP B C 1
ATOM 5647 O O . ASP B 1 290 ? 8.961 -36.094 -15.93 1 79.44 290 ASP B O 1
ATOM 5651 N N . LEU B 1 291 ? 7.773 -34.312 -16.328 1 82.31 291 LEU B N 1
ATOM 5652 C CA . LEU B 1 291 ? 6.859 -35.031 -17.219 1 82.31 291 LEU B CA 1
ATOM 5653 C C . LEU B 1 291 ? 7.559 -35.406 -18.516 1 82.31 291 LEU B C 1
ATOM 5655 O O . LEU B 1 291 ? 7.438 -36.531 -18.969 1 82.31 291 LEU B O 1
ATOM 5659 N N . HIS B 1 292 ? 8.305 -34.469 -19.047 1 79.06 292 HIS B N 1
ATOM 5660 C CA . HIS B 1 292 ? 8.977 -34.688 -20.312 1 79.06 292 HIS B CA 1
ATOM 5661 C C . HIS B 1 292 ? 10.062 -35.75 -20.172 1 79.06 292 HIS B C 1
ATOM 5663 O O . HIS B 1 292 ? 10.031 -36.781 -20.875 1 79.06 292 HIS B O 1
ATOM 5669 N N . ASP B 1 293 ? 10.945 -35.531 -19.25 1 78.06 293 ASP B N 1
ATOM 5670 C CA . ASP B 1 293 ? 12.117 -36.406 -19.109 1 78.06 293 ASP B CA 1
ATOM 5671 C C . ASP B 1 293 ? 11.742 -37.75 -18.484 1 78.06 293 ASP B C 1
ATOM 5673 O O . ASP B 1 293 ? 12.383 -38.75 -18.75 1 78.06 293 ASP B O 1
ATOM 5677 N N . GLY B 1 294 ? 10.766 -37.75 -17.734 1 77.88 294 GLY B N 1
ATOM 5678 C CA . GLY B 1 294 ? 10.422 -38.969 -17.016 1 77.88 294 GLY B CA 1
ATOM 5679 C C . GLY B 1 294 ? 9.383 -39.781 -17.734 1 77.88 294 GLY B C 1
ATOM 5680 O O . GLY B 1 294 ? 9.727 -40.75 -18.438 1 77.88 294 GLY B O 1
ATOM 5681 N N . ALA B 1 295 ? 8.273 -39.219 -17.922 1 79.75 295 ALA B N 1
ATOM 5682 C CA . ALA B 1 295 ? 7.141 -40.031 -18.359 1 79.75 295 ALA B CA 1
ATOM 5683 C C . ALA B 1 295 ? 7.059 -40.094 -19.875 1 79.75 295 ALA B C 1
ATOM 5685 O O . ALA B 1 295 ? 6.938 -41.156 -20.469 1 79.75 295 ALA B O 1
ATOM 5686 N N . GLN B 1 296 ? 7.266 -39.094 -20.547 1 83.56 296 GLN B N 1
ATOM 5687 C CA . GLN B 1 296 ? 7.051 -39.031 -21.984 1 83.56 296 GLN B CA 1
ATOM 5688 C C . GLN B 1 296 ? 8.133 -39.812 -22.734 1 83.56 296 GLN B C 1
ATOM 5690 O O . GLN B 1 296 ? 7.828 -40.594 -23.625 1 83.56 296 GLN B O 1
ATOM 5695 N N . GLN B 1 297 ? 9.359 -39.594 -22.422 1 85.12 297 GLN B N 1
ATOM 5696 C CA . GLN B 1 297 ? 10.461 -40.25 -23.109 1 85.12 297 GLN B CA 1
ATOM 5697 C C . GLN B 1 297 ? 10.406 -41.75 -22.891 1 85.12 297 GLN B C 1
ATOM 5699 O O . GLN B 1 297 ? 10.68 -42.531 -23.812 1 85.12 297 GLN B O 1
ATOM 5704 N N . ARG B 1 298 ? 10.047 -42.125 -21.766 1 87.88 298 ARG B N 1
ATOM 5705 C CA . ARG B 1 298 ? 9.938 -43.562 -21.469 1 87.88 298 ARG B CA 1
ATOM 5706 C C . ARG B 1 298 ? 8.781 -44.188 -22.234 1 87.88 298 ARG B C 1
ATOM 5708 O O . ARG B 1 298 ? 8.891 -45.312 -22.703 1 87.88 298 ARG B O 1
ATOM 5715 N N . LEU B 1 299 ? 7.723 -43.469 -22.359 1 89.12 299 LEU B N 1
ATOM 5716 C CA . LEU B 1 299 ? 6.578 -43.969 -23.109 1 89.12 299 LEU B CA 1
ATOM 5717 C C . LEU B 1 299 ? 6.938 -44.156 -24.578 1 89.12 299 LEU B C 1
ATOM 5719 O O . LEU B 1 299 ? 6.535 -45.156 -25.203 1 89.12 299 LEU B O 1
ATOM 5723 N N . VAL B 1 300 ? 7.715 -43.281 -25.141 1 88.31 300 VAL B N 1
ATOM 5724 C CA . VAL B 1 300 ? 8.148 -43.406 -26.531 1 88.31 300 VAL B CA 1
ATOM 5725 C C . VAL B 1 300 ? 9.031 -44.625 -26.703 1 88.31 300 VAL B C 1
ATOM 5727 O O . VAL B 1 300 ? 8.859 -45.406 -27.641 1 88.31 300 VAL B O 1
ATOM 5730 N N . THR B 1 301 ? 9.898 -44.812 -25.797 1 91.06 301 THR B N 1
ATOM 5731 C CA . THR B 1 301 ? 10.797 -45.969 -25.828 1 91.06 301 THR B CA 1
ATOM 5732 C C . THR B 1 301 ? 10.016 -47.281 -25.719 1 91.06 301 THR B C 1
ATOM 5734 O O . THR B 1 301 ? 10.281 -48.219 -26.453 1 91.06 301 THR B O 1
ATOM 5737 N N . LEU B 1 302 ? 9.016 -47.312 -24.844 1 91.19 302 LEU B N 1
ATOM 5738 C CA . LEU B 1 302 ? 8.188 -48.5 -24.672 1 91.19 302 LEU B CA 1
ATOM 5739 C C . LEU B 1 302 ? 7.336 -48.75 -25.906 1 91.19 302 LEU B C 1
ATOM 5741 O O . LEU B 1 302 ? 7.113 -49.906 -26.281 1 91.19 302 LEU B O 1
ATOM 5745 N N . GLY B 1 303 ? 6.887 -47.719 -26.547 1 90.88 303 GLY B N 1
ATOM 5746 C CA . GLY B 1 303 ? 6.16 -47.875 -27.812 1 90.88 303 GLY B CA 1
ATOM 5747 C C . GLY B 1 303 ? 6.984 -48.531 -28.906 1 90.88 303 GLY B C 1
ATOM 5748 O O . GLY B 1 303 ? 6.5 -49.406 -29.594 1 90.88 303 GLY B O 1
ATOM 5749 N N . LEU B 1 304 ? 8.227 -48.156 -29 1 91.88 304 LEU B N 1
ATOM 5750 C CA . LEU B 1 304 ? 9.141 -48.719 -29.984 1 91.88 304 LEU B CA 1
ATOM 5751 C C . LEU B 1 304 ? 9.422 -50.188 -29.688 1 91.88 304 LEU B C 1
ATOM 5753 O O . LEU B 1 304 ? 9.477 -51 -30.594 1 91.88 304 LEU B O 1
ATOM 5757 N N . ARG B 1 305 ? 9.562 -50.469 -28.438 1 93.19 305 ARG B N 1
ATOM 5758 C CA . ARG B 1 305 ? 9.789 -51.844 -28.031 1 93.19 305 ARG B CA 1
ATOM 5759 C C . ARG B 1 305 ? 8.57 -52.719 -28.328 1 93.19 305 ARG B C 1
ATOM 5761 O O . ARG B 1 305 ? 8.711 -53.875 -28.734 1 93.19 305 ARG B O 1
ATOM 5768 N N . LEU B 1 306 ? 7.438 -52.156 -28.109 1 93.81 306 LEU B N 1
ATOM 5769 C CA . LEU B 1 306 ? 6.211 -52.906 -28.375 1 93.81 306 LEU B CA 1
ATOM 5770 C C . LEU B 1 306 ? 6.047 -53.156 -29.875 1 93.81 306 LEU B C 1
ATOM 5772 O O . LEU B 1 306 ? 5.602 -54.219 -30.281 1 93.81 306 LEU B O 1
ATOM 5776 N N . ARG B 1 307 ? 6.41 -52.188 -30.656 1 92.81 307 ARG B N 1
ATOM 5777 C CA . ARG B 1 307 ? 6.371 -52.375 -32.094 1 92.81 307 ARG B CA 1
ATOM 5778 C C . ARG B 1 307 ? 7.328 -53.469 -32.531 1 92.81 307 ARG B C 1
ATOM 5780 O O . ARG B 1 307 ? 7.012 -54.25 -33.438 1 92.81 307 ARG B O 1
ATOM 5787 N N . ALA B 1 308 ? 8.477 -53.531 -31.953 1 93 308 ALA B N 1
ATOM 5788 C CA . ALA B 1 308 ? 9.445 -54.594 -32.25 1 93 308 ALA B CA 1
ATOM 5789 C C . ALA B 1 308 ? 8.906 -55.969 -31.859 1 93 308 ALA B C 1
ATOM 5791 O O . ALA B 1 308 ? 9.102 -56.938 -32.594 1 93 308 ALA B O 1
ATOM 5792 N N . ALA B 1 309 ? 8.281 -56 -30.734 1 92.06 309 ALA B N 1
ATOM 5793 C CA . ALA B 1 309 ? 7.68 -57.25 -30.281 1 92.06 309 ALA B CA 1
ATOM 5794 C C . ALA B 1 309 ? 6.562 -57.688 -31.234 1 92.06 309 ALA B C 1
ATOM 5796 O O . ALA B 1 309 ? 6.426 -58.875 -31.531 1 92.06 309 ALA B O 1
ATOM 5797 N N . GLU B 1 310 ? 5.75 -56.719 -31.609 1 92.06 310 GLU B N 1
ATOM 5798 C CA . GLU B 1 310 ? 4.695 -57 -32.594 1 92.06 310 GLU B CA 1
ATOM 5799 C C . GLU B 1 310 ? 5.262 -57.594 -33.875 1 92.06 310 GLU B C 1
ATOM 5801 O O . GLU B 1 310 ? 4.711 -58.562 -34.406 1 92.06 310 GLU B O 1
ATOM 5806 N N . ALA B 1 311 ? 6.402 -57.156 -34.344 1 91.19 311 ALA B N 1
ATOM 5807 C CA . ALA B 1 311 ? 7.031 -57.625 -35.594 1 91.19 311 ALA B CA 1
ATOM 5808 C C . ALA B 1 311 ? 7.602 -59.031 -35.438 1 91.19 311 ALA B C 1
ATOM 5810 O O . ALA B 1 311 ? 7.754 -59.75 -36.406 1 91.19 311 ALA B O 1
ATOM 5811 N N . SER B 1 312 ? 7.852 -59.406 -34.219 1 89.69 312 SER B N 1
ATOM 5812 C CA . SER B 1 312 ? 8.461 -60.719 -33.938 1 89.69 312 SER B CA 1
ATOM 5813 C C . SER B 1 312 ? 7.402 -61.812 -33.844 1 89.69 312 SER B C 1
ATOM 5815 O O . SER B 1 312 ? 7.73 -63 -33.812 1 89.69 312 SER B O 1
ATOM 5817 N N . VAL B 1 313 ? 6.141 -61.438 -33.75 1 89.94 313 VAL B N 1
ATOM 5818 C CA . VAL B 1 313 ? 5.055 -62.406 -33.656 1 89.94 313 VAL B CA 1
ATOM 5819 C C . VAL B 1 313 ? 4.832 -63.062 -35.031 1 89.94 313 VAL B C 1
ATOM 5821 O O . VAL B 1 313 ? 4.695 -62.375 -36.031 1 89.94 313 VAL B O 1
ATOM 5824 N N . PRO B 1 314 ? 4.812 -64.312 -35.094 1 89.12 314 PRO B N 1
ATOM 5825 C CA . PRO B 1 314 ? 4.605 -65.062 -36.375 1 89.12 314 PRO B CA 1
ATOM 5826 C C . PRO B 1 314 ? 3.285 -64.688 -37.031 1 89.12 314 PRO B C 1
ATOM 5828 O O . PRO B 1 314 ? 2.295 -64.375 -36.344 1 89.12 314 PRO B O 1
ATOM 5831 N N . PRO B 1 315 ? 3.234 -64.688 -38.375 1 87.94 315 PRO B N 1
ATOM 5832 C CA . PRO B 1 315 ? 2.045 -64.312 -39.156 1 87.94 315 PRO B CA 1
ATOM 5833 C C . PRO B 1 315 ? 0.835 -65.188 -38.844 1 87.94 315 PRO B C 1
ATOM 5835 O O . PRO B 1 315 ? -0.307 -64.75 -39 1 87.94 315 PRO B O 1
ATOM 5838 N N . ASP B 1 316 ? 1.001 -66.5 -38.406 1 88.19 316 ASP B N 1
ATOM 5839 C CA . ASP B 1 316 ? -0.104 -67.375 -38.156 1 88.19 316 ASP B CA 1
ATOM 5840 C C . ASP B 1 316 ? -0.845 -67 -36.875 1 88.19 316 ASP B C 1
ATOM 5842 O O . ASP B 1 316 ? -1.94 -67.5 -36.625 1 88.19 316 ASP B O 1
ATOM 5846 N N . LEU B 1 317 ? -0.216 -66.125 -36.094 1 89.38 317 LEU B N 1
ATOM 5847 C CA . LEU B 1 317 ? -0.859 -65.625 -34.875 1 89.38 317 LEU B CA 1
ATOM 5848 C C . LEU B 1 317 ? -1.394 -64.188 -35.094 1 89.38 317 LEU B C 1
ATOM 5850 O O . LEU B 1 317 ? -1.055 -63.312 -34.344 1 89.38 317 LEU B O 1
ATOM 5854 N N . GLY B 1 318 ? -2.238 -64 -36 1 88.75 318 GLY B N 1
ATOM 5855 C CA . GLY B 1 318 ? -2.762 -62.719 -36.469 1 88.75 318 GLY B CA 1
ATOM 5856 C C . GLY B 1 318 ? -3.533 -61.969 -35.406 1 88.75 318 GLY B C 1
ATOM 5857 O O . GLY B 1 318 ? -3.443 -60.75 -35.312 1 88.75 318 GLY B O 1
ATOM 5858 N N . SER B 1 319 ? -4.219 -62.719 -34.5 1 89.5 319 SER B N 1
ATOM 5859 C CA . SER B 1 319 ? -5.02 -62.094 -33.469 1 89.5 319 SER B CA 1
ATOM 5860 C C . SER B 1 319 ? -4.133 -61.375 -32.438 1 89.5 319 SER B C 1
ATOM 5862 O O . SER B 1 319 ? -4.457 -60.281 -32 1 89.5 319 SER B O 1
ATOM 5864 N N . VAL B 1 320 ? -2.996 -62 -32.094 1 90.44 320 VAL B N 1
ATOM 5865 C CA . VAL B 1 320 ? -2.057 -61.406 -31.141 1 90.44 320 VAL B CA 1
ATOM 5866 C C . VAL B 1 320 ? -1.397 -60.188 -31.766 1 90.44 320 VAL B C 1
ATOM 5868 O O . VAL B 1 320 ? -1.233 -59.156 -31.109 1 90.44 320 VAL B O 1
ATOM 5871 N N . ARG B 1 321 ? -1.053 -60.219 -33 1 91.75 321 ARG B N 1
ATOM 5872 C CA . ARG B 1 321 ? -0.436 -59.125 -33.719 1 91.75 321 ARG B CA 1
ATOM 5873 C C . ARG B 1 321 ? -1.376 -57.906 -33.781 1 91.75 321 ARG B C 1
ATOM 5875 O O . ARG B 1 321 ? -0.944 -56.781 -33.625 1 91.75 321 ARG B O 1
ATOM 5882 N N . GLU B 1 322 ? -2.639 -58.188 -34 1 92.62 322 GLU B N 1
ATOM 5883 C CA . GLU B 1 322 ? -3.637 -57.125 -34.062 1 92.62 322 GLU B CA 1
ATOM 5884 C C . GLU B 1 322 ? -3.82 -56.469 -32.719 1 92.62 322 GLU B C 1
ATOM 5886 O O . GLU B 1 322 ? -3.979 -55.25 -32.625 1 92.62 322 GLU B O 1
ATOM 5891 N N . GLN B 1 323 ? -3.85 -57.281 -31.688 1 91.62 323 GLN B N 1
ATOM 5892 C CA . GLN B 1 323 ? -3.965 -56.75 -30.344 1 91.62 323 GLN B CA 1
ATOM 5893 C C . GLN B 1 323 ? -2.781 -55.844 -30 1 91.62 323 GLN B C 1
ATOM 5895 O O . GLN B 1 323 ? -2.961 -54.75 -29.453 1 91.62 323 GLN B O 1
ATOM 5900 N N . LEU B 1 324 ? -1.588 -56.281 -30.312 1 93.06 324 LEU B N 1
ATOM 5901 C CA . LEU B 1 324 ? -0.384 -55.5 -30.031 1 93.06 324 LEU B CA 1
ATOM 5902 C C . LEU B 1 324 ? -0.363 -54.219 -30.828 1 93.06 324 LEU B C 1
ATOM 5904 O O . LEU B 1 324 ? 0.055 -53.156 -30.328 1 93.06 324 LEU B O 1
ATOM 5908 N N . ALA B 1 325 ? -0.875 -54.281 -32.062 1 92 325 ALA B N 1
ATOM 5909 C CA . ALA B 1 325 ? -0.956 -53.062 -32.906 1 92 325 ALA B CA 1
ATOM 5910 C C . ALA B 1 325 ? -1.889 -52.031 -32.281 1 92 325 ALA B C 1
ATOM 5912 O O . ALA B 1 325 ? -1.599 -50.844 -32.312 1 92 325 ALA B O 1
ATOM 5913 N N . GLU B 1 326 ? -2.969 -52.438 -31.75 1 92.94 326 GLU B N 1
ATOM 5914 C CA . GLU B 1 326 ? -3.92 -51.562 -31.094 1 92.94 326 GLU B CA 1
ATOM 5915 C C . GLU B 1 326 ? -3.305 -50.906 -29.859 1 92.94 326 GLU B C 1
ATOM 5917 O O . GLU B 1 326 ? -3.568 -49.75 -29.562 1 92.94 326 GLU B O 1
ATOM 5922 N N . ILE B 1 327 ? -2.564 -51.656 -29.125 1 92.5 327 ILE B N 1
ATOM 5923 C CA . ILE B 1 327 ? -1.933 -51.125 -27.922 1 92.5 327 ILE B CA 1
ATOM 5924 C C . ILE B 1 327 ? -0.867 -50.125 -28.297 1 92.5 327 ILE B C 1
ATOM 5926 O O . ILE B 1 327 ? -0.7 -49.094 -27.609 1 92.5 327 ILE B O 1
ATOM 5930 N N . VAL B 1 328 ? -0.108 -50.375 -29.328 1 91.56 328 VAL B N 1
ATOM 5931 C CA . VAL B 1 328 ? 0.871 -49.406 -29.828 1 91.56 328 VAL B CA 1
ATOM 5932 C C . VAL B 1 328 ? 0.175 -48.094 -30.172 1 91.56 328 VAL B C 1
ATOM 5934 O O . VAL B 1 328 ? 0.663 -47.031 -29.812 1 91.56 328 VAL B O 1
ATOM 5937 N N . ASP B 1 329 ? -0.946 -48.188 -30.844 1 91.44 329 ASP B N 1
ATOM 5938 C CA . ASP B 1 329 ? -1.721 -47 -31.172 1 91.44 329 ASP B CA 1
ATOM 5939 C C . ASP B 1 329 ? -2.197 -46.281 -29.906 1 91.44 329 ASP B C 1
ATOM 5941 O O . ASP B 1 329 ? -2.201 -45.062 -29.859 1 91.44 329 ASP B O 1
ATOM 5945 N N . GLY B 1 330 ? -2.641 -47.031 -28.969 1 88.81 330 GLY B N 1
ATOM 5946 C CA . GLY B 1 330 ? -3.045 -46.469 -27.688 1 88.81 330 GLY B CA 1
ATOM 5947 C C . GLY B 1 330 ? -1.919 -45.75 -26.969 1 88.81 330 GLY B C 1
ATOM 5948 O O . GLY B 1 330 ? -2.113 -44.656 -26.438 1 88.81 330 GLY B O 1
ATOM 5949 N N . LEU B 1 331 ? -0.735 -46.344 -26.922 1 90.5 331 LEU B N 1
ATOM 5950 C CA . LEU B 1 331 ? 0.427 -45.75 -26.266 1 90.5 331 LEU B CA 1
ATOM 5951 C C . LEU B 1 331 ? 0.84 -44.469 -26.984 1 90.5 331 LEU B C 1
ATOM 5953 O O . LEU B 1 331 ? 1.238 -43.5 -26.328 1 90.5 331 LEU B O 1
ATOM 5957 N N . THR B 1 332 ? 0.782 -44.5 -28.281 1 88.19 332 THR B N 1
ATOM 5958 C CA . THR B 1 332 ? 1.064 -43.281 -29.062 1 88.19 332 THR B CA 1
ATOM 5959 C C . THR B 1 332 ? 0.07 -42.188 -28.734 1 88.19 332 THR B C 1
ATOM 5961 O O . THR B 1 332 ? 0.448 -41 -28.641 1 88.19 332 THR B O 1
ATOM 5964 N N . GLY B 1 333 ? -1.153 -42.531 -28.578 1 86.69 333 GLY B N 1
ATOM 5965 C CA . GLY B 1 333 ? -2.168 -41.562 -28.172 1 86.69 333 GLY B CA 1
ATOM 5966 C C . GLY B 1 333 ? -1.903 -40.969 -26.812 1 86.69 333 GLY B C 1
ATOM 5967 O O . GLY B 1 333 ? -2.02 -39.75 -26.641 1 86.69 333 GLY B O 1
ATOM 5968 N N . VAL B 1 334 ? -1.566 -41.75 -25.828 1 88.12 334 VAL B N 1
ATOM 5969 C CA . VAL B 1 334 ? -1.264 -41.281 -24.5 1 88.12 334 VAL B CA 1
ATOM 5970 C C . VAL B 1 334 ? -0.055 -40.344 -24.547 1 88.12 334 VAL B C 1
ATOM 5972 O O . VAL B 1 334 ? -0.024 -39.312 -23.844 1 88.12 334 VAL B O 1
ATOM 5975 N N . SER B 1 335 ? 0.953 -40.75 -25.203 1 87.38 335 SER B N 1
ATOM 5976 C CA . SER B 1 335 ? 2.143 -39.938 -25.359 1 87.38 335 SER B CA 1
ATOM 5977 C C . SER B 1 335 ? 1.788 -38.562 -25.922 1 87.38 335 SER B C 1
ATOM 5979 O O . SER B 1 335 ? 2.297 -37.531 -25.469 1 87.38 335 SER B O 1
ATOM 5981 N N . THR B 1 336 ? 0.948 -38.531 -26.891 1 83.19 336 THR B N 1
ATOM 5982 C CA . THR B 1 336 ? 0.501 -37.281 -27.484 1 83.19 336 THR B CA 1
ATOM 5983 C C . THR B 1 336 ? -0.279 -36.438 -26.484 1 83.19 336 THR B C 1
ATOM 5985 O O . THR B 1 336 ? -0.099 -35.219 -26.406 1 83.19 336 THR B O 1
ATOM 5988 N N . ASP B 1 337 ? -1.096 -37.094 -25.766 1 82.31 337 ASP B N 1
ATOM 5989 C CA . ASP B 1 337 ? -1.861 -36.406 -24.734 1 82.31 337 ASP B CA 1
ATOM 5990 C C . ASP B 1 337 ? -0.938 -35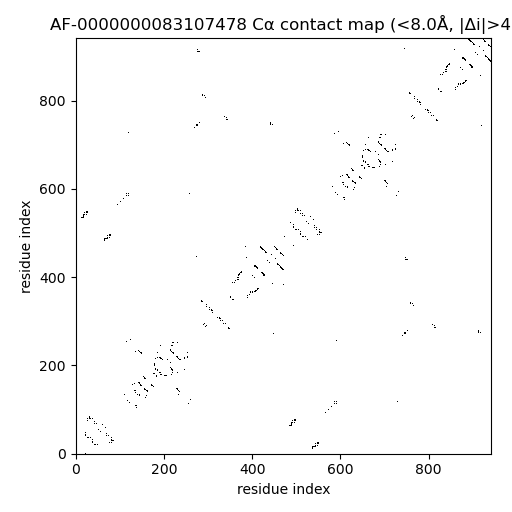.781 -23.688 1 82.31 337 ASP B C 1
ATOM 5992 O O . ASP B 1 337 ? -1.142 -34.656 -23.266 1 82.31 337 ASP B O 1
ATOM 5996 N N . LEU B 1 338 ? -0.016 -36.5 -23.188 1 84.19 338 LEU B N 1
ATOM 5997 C CA . LEU B 1 338 ? 0.931 -36.031 -22.172 1 84.19 338 LEU B CA 1
ATOM 5998 C C . LEU B 1 338 ? 1.737 -34.844 -22.719 1 84.19 338 LEU B C 1
ATOM 6000 O O . LEU B 1 338 ? 2.049 -33.906 -21.969 1 84.19 338 LEU B O 1
ATOM 6004 N N . GLN B 1 339 ? 2.088 -34.938 -23.953 1 78.69 339 GLN B N 1
ATOM 6005 C CA . GLN B 1 339 ? 2.793 -33.812 -24.578 1 78.69 339 GLN B CA 1
ATOM 6006 C C . GLN B 1 339 ? 1.94 -32.562 -24.578 1 78.69 339 GLN B C 1
ATOM 6008 O O . GLN B 1 339 ? 2.451 -31.469 -24.344 1 78.69 339 GLN B O 1
ATOM 6013 N N . GLU B 1 340 ? 0.708 -32.781 -24.781 1 76.38 340 GLU B N 1
ATOM 6014 C CA . GLU B 1 340 ? -0.208 -31.625 -24.781 1 76.38 340 GLU B CA 1
ATOM 6015 C C . GLU B 1 340 ? -0.352 -31.031 -23.391 1 76.38 340 GLU B C 1
ATOM 6017 O O . GLU B 1 340 ? -0.373 -29.812 -23.219 1 76.38 340 GLU B O 1
ATOM 6022 N N . ILE B 1 341 ? -0.531 -31.875 -22.422 1 77.81 341 ILE B N 1
ATOM 6023 C CA . ILE B 1 341 ? -0.638 -31.422 -21.047 1 77.81 341 ILE B CA 1
ATOM 6024 C C . ILE B 1 341 ? 0.645 -30.703 -20.641 1 77.81 341 ILE B C 1
ATOM 6026 O O . ILE B 1 341 ? 0.595 -29.656 -20 1 77.81 341 ILE B O 1
ATOM 6030 N N . SER B 1 342 ? 1.765 -31.312 -20.906 1 78.5 342 SER B N 1
ATOM 6031 C CA . SER B 1 342 ? 3.062 -30.719 -20.609 1 78.5 342 SER B CA 1
ATOM 6032 C C . SER B 1 342 ? 3.174 -29.312 -21.203 1 78.5 342 SER B C 1
ATOM 6034 O O . SER B 1 342 ? 3.65 -28.391 -20.531 1 78.5 342 SER B O 1
ATOM 6036 N N . ARG B 1 343 ? 2.688 -29.125 -22.312 1 71.62 343 ARG B N 1
ATOM 6037 C CA . ARG B 1 343 ? 2.717 -27.828 -22.984 1 71.62 343 ARG B CA 1
ATOM 6038 C C . ARG B 1 343 ? 1.812 -26.828 -22.281 1 71.62 343 ARG B C 1
ATOM 6040 O O . ARG B 1 343 ? 2.1 -25.641 -22.266 1 71.62 343 ARG B O 1
ATOM 6047 N N . GLY B 1 344 ? 0.72 -27.359 -21.797 1 72.25 344 GLY B N 1
ATOM 6048 C CA . GLY B 1 344 ? -0.186 -26.5 -21.031 1 72.25 344 GLY B CA 1
ATOM 6049 C C . GLY B 1 344 ? 0.388 -26.062 -19.703 1 72.25 344 GLY B C 1
ATOM 6050 O O . GLY B 1 344 ? 0.049 -24.984 -19.203 1 72.25 344 GLY B O 1
ATOM 6051 N N . ILE B 1 345 ? 1.155 -26.891 -19.109 1 76.25 345 ILE B N 1
ATOM 6052 C CA . ILE B 1 345 ? 1.782 -26.562 -17.844 1 76.25 345 ILE B CA 1
ATOM 6053 C C . ILE B 1 345 ? 2.875 -25.516 -18.047 1 76.25 345 ILE B C 1
ATOM 6055 O O . ILE B 1 345 ? 2.871 -24.469 -17.406 1 76.25 345 ILE B O 1
ATOM 6059 N N . HIS B 1 346 ? 3.803 -25.859 -18.891 1 73.75 346 HIS B N 1
ATOM 6060 C CA . HIS B 1 346 ? 4.852 -24.938 -19.312 1 73.75 346 HIS B CA 1
ATOM 6061 C C . HIS B 1 346 ? 5.332 -25.266 -20.719 1 73.75 346 HIS B C 1
ATOM 6063 O O . HIS B 1 346 ? 5.855 -26.344 -20.969 1 73.75 346 HIS B O 1
ATOM 6069 N N . PRO B 1 347 ? 5.031 -24.25 -21.547 1 65.38 347 PRO B N 1
ATOM 6070 C CA . PRO B 1 347 ? 5.441 -24.578 -22.906 1 65.38 347 PRO B CA 1
ATOM 6071 C C . PRO B 1 347 ? 6.957 -24.703 -23.062 1 65.38 347 PRO B C 1
ATOM 6073 O O . PRO B 1 347 ? 7.676 -23.719 -22.922 1 65.38 347 PRO B O 1
ATOM 6076 N N . ALA B 1 348 ? 7.457 -25.875 -23.094 1 61.62 348 ALA B N 1
ATOM 6077 C CA . ALA B 1 348 ? 8.883 -26.141 -23.297 1 61.62 348 ALA B CA 1
ATOM 6078 C C . ALA B 1 348 ? 9.43 -25.344 -24.469 1 61.62 348 ALA B C 1
ATOM 6080 O O . ALA B 1 348 ? 10.609 -24.953 -24.484 1 61.62 348 ALA B O 1
ATOM 6081 N N . ILE B 1 349 ? 8.508 -25.234 -25.406 1 59.44 349 ILE B N 1
ATOM 6082 C CA . ILE B 1 349 ? 8.891 -24.516 -26.625 1 59.44 349 ILE B CA 1
ATOM 6083 C C . ILE B 1 349 ? 9.297 -23.094 -26.281 1 59.44 349 ILE B C 1
ATOM 6085 O O . ILE B 1 349 ? 10.156 -22.5 -26.953 1 59.44 349 ILE B O 1
ATOM 6089 N N . LEU B 1 350 ? 8.656 -22.641 -25.219 1 70.31 350 LEU B N 1
ATOM 6090 C CA . LEU B 1 350 ? 9.008 -21.281 -24.797 1 70.31 350 LEU B CA 1
ATOM 6091 C C . LEU B 1 350 ? 10.445 -21.219 -24.312 1 70.31 350 LEU B C 1
ATOM 6093 O O . LEU B 1 350 ? 11.156 -20.25 -24.594 1 70.31 350 LEU B O 1
ATOM 6097 N N . SER B 1 351 ? 10.844 -22.266 -23.672 1 66.69 351 SER B N 1
ATOM 6098 C CA . SER B 1 351 ? 12.203 -22.328 -23.141 1 66.69 351 SER B CA 1
ATOM 6099 C C . SER B 1 351 ? 13.227 -22.5 -24.25 1 66.69 351 SER B C 1
ATOM 6101 O O . SER B 1 351 ? 14.305 -21.906 -24.203 1 66.69 351 SER B O 1
ATOM 6103 N N . ARG B 1 352 ? 12.805 -23.219 -25.359 1 70.44 352 ARG B N 1
ATOM 6104 C CA . ARG B 1 352 ? 13.773 -23.547 -26.391 1 70.44 352 ARG B CA 1
ATOM 6105 C C . ARG B 1 352 ? 13.672 -22.578 -27.578 1 70.44 352 ARG B C 1
ATOM 6107 O O . ARG B 1 352 ? 14.688 -22.141 -28.109 1 70.44 352 ARG B O 1
ATOM 6114 N N . GLY B 1 353 ? 12.438 -22.328 -28.031 1 76.06 353 GLY B N 1
ATOM 6115 C CA . GLY B 1 353 ? 12.258 -21.609 -29.281 1 76.06 353 GLY B CA 1
ATOM 6116 C C . GLY B 1 353 ? 11.797 -20.172 -29.094 1 76.06 353 GLY B C 1
ATOM 6117 O O . GLY B 1 353 ? 11.812 -19.375 -30.031 1 76.06 353 GLY B O 1
ATOM 6118 N N . GLY B 1 354 ? 11.406 -19.812 -27.906 1 85.69 354 GLY B N 1
ATOM 6119 C CA . GLY B 1 354 ? 10.961 -18.438 -27.656 1 85.69 354 GLY B CA 1
ATOM 6120 C C . GLY B 1 354 ? 9.469 -18.25 -27.875 1 85.69 354 GLY B C 1
ATOM 6121 O O . GLY B 1 354 ? 8.742 -19.219 -28.109 1 85.69 354 GLY B O 1
ATOM 6122 N N . LEU B 1 355 ? 8.977 -17.031 -27.859 1 90.12 355 LEU B N 1
ATOM 6123 C CA . LEU B 1 355 ? 7.559 -16.688 -27.875 1 90.12 355 LEU B CA 1
ATOM 6124 C C . LEU B 1 355 ? 6.961 -16.938 -29.266 1 90.12 355 LEU B C 1
ATOM 6126 O O . LEU B 1 355 ? 5.844 -17.453 -29.375 1 90.12 355 LEU B O 1
ATOM 6130 N N . GLY B 1 356 ? 7.723 -16.672 -30.328 1 90.56 356 GLY B N 1
ATOM 6131 C CA . GLY B 1 356 ? 7.242 -16.812 -31.688 1 90.56 356 GLY B CA 1
ATOM 6132 C C . GLY B 1 356 ? 6.793 -18.219 -32.031 1 90.56 356 GLY B C 1
ATOM 6133 O O . GLY B 1 356 ? 5.605 -18.453 -32.25 1 90.56 356 GLY B O 1
ATOM 6134 N N . PRO B 1 357 ? 7.73 -19.125 -31.984 1 87.81 357 PRO B N 1
ATOM 6135 C CA . PRO B 1 357 ? 7.379 -20.516 -32.281 1 87.81 357 PRO B CA 1
ATOM 6136 C C . PRO B 1 357 ? 6.293 -21.062 -31.344 1 87.81 357 PRO B C 1
ATOM 6138 O O . PRO B 1 357 ? 5.43 -21.828 -31.766 1 87.81 357 PRO B O 1
ATOM 6141 N N . ALA B 1 358 ? 6.285 -20.641 -30.141 1 87.75 358 ALA B N 1
ATOM 6142 C CA . ALA B 1 358 ? 5.289 -21.125 -29.188 1 87.75 358 ALA B CA 1
ATOM 6143 C C . ALA B 1 358 ? 3.889 -20.656 -29.578 1 87.75 358 ALA B C 1
ATOM 6145 O O . ALA B 1 358 ? 2.93 -21.422 -29.516 1 87.75 358 ALA B O 1
ATOM 6146 N N . LEU B 1 359 ? 3.771 -19.469 -30.016 1 92 359 LEU B N 1
ATOM 6147 C CA . LEU B 1 359 ? 2.477 -18.906 -30.391 1 92 359 LEU B CA 1
ATOM 6148 C C . LEU B 1 359 ? 1.978 -19.531 -31.688 1 92 359 LEU B C 1
ATOM 6150 O O . LEU B 1 359 ? 0.772 -19.719 -31.875 1 92 359 LEU B O 1
ATOM 6154 N N . LYS B 1 360 ? 2.939 -19.812 -32.562 1 90.69 360 LYS B N 1
ATOM 6155 C CA . LYS B 1 360 ? 2.568 -20.484 -33.812 1 90.69 360 LYS B CA 1
ATOM 6156 C C . LYS B 1 360 ? 1.957 -21.859 -33.531 1 90.69 360 LYS B C 1
ATOM 6158 O O . LYS B 1 360 ? 0.97 -22.25 -34.156 1 90.69 360 LYS B O 1
ATOM 6163 N N . THR B 1 361 ? 2.541 -22.484 -32.594 1 84.44 361 THR B N 1
ATOM 6164 C CA . THR B 1 361 ? 2.031 -23.781 -32.219 1 84.44 361 THR B CA 1
ATOM 6165 C C . THR B 1 361 ? 0.639 -23.672 -31.609 1 84.44 361 THR B C 1
ATOM 6167 O O . THR B 1 361 ? -0.248 -24.469 -31.906 1 84.44 361 THR B O 1
ATOM 6170 N N . LEU B 1 362 ? 0.438 -22.703 -30.781 1 86.69 362 LEU B N 1
ATOM 6171 C CA . LEU B 1 362 ? -0.861 -22.453 -30.172 1 86.69 362 LEU B CA 1
ATOM 6172 C C . LEU B 1 362 ? -1.916 -22.156 -31.234 1 86.69 362 LEU B C 1
ATOM 6174 O O . LEU B 1 362 ? -3.039 -22.672 -31.156 1 86.69 362 LEU B O 1
ATOM 6178 N N . ALA B 1 363 ? -1.564 -21.344 -32.156 1 92.12 363 ALA B N 1
ATOM 6179 C CA . ALA B 1 363 ? -2.48 -20.953 -33.219 1 92.12 363 ALA B CA 1
ATOM 6180 C C . ALA B 1 363 ? -2.914 -22.156 -34.062 1 92.12 363 ALA B C 1
ATOM 6182 O O . ALA B 1 363 ? -4.09 -22.281 -34.406 1 92.12 363 ALA B O 1
ATOM 6183 N N . ARG B 1 364 ? -1.978 -23.016 -34.344 1 87.62 364 ARG B N 1
ATOM 6184 C CA . ARG B 1 364 ? -2.242 -24.188 -35.188 1 87.62 364 ARG B CA 1
ATOM 6185 C C . ARG B 1 364 ? -3.184 -25.156 -34.469 1 87.62 364 ARG B C 1
ATOM 6187 O O . ARG B 1 364 ? -3.977 -25.844 -35.125 1 87.62 364 ARG B O 1
ATOM 6194 N N . ARG B 1 365 ? -3.191 -25.062 -33.25 1 80.62 365 ARG B N 1
ATOM 6195 C CA . ARG B 1 365 ? -3.961 -26.031 -32.469 1 80.62 365 ARG B CA 1
ATOM 6196 C C . ARG B 1 365 ? -5.312 -25.453 -32.062 1 80.62 365 ARG B C 1
ATOM 6198 O O . ARG B 1 365 ? -6.152 -26.156 -31.5 1 80.62 365 ARG B O 1
ATOM 6205 N N . SER B 1 366 ? -5.484 -24.281 -32.25 1 88.19 366 SER B N 1
ATOM 6206 C CA . SER B 1 366 ? -6.703 -23.594 -31.844 1 88.19 366 SER B CA 1
ATOM 6207 C C . SER B 1 366 ? -7.926 -24.141 -32.562 1 88.19 366 SER B C 1
ATOM 6209 O O . SER B 1 366 ? -7.855 -24.484 -33.75 1 88.19 366 SER B O 1
ATOM 6211 N N . GLY B 1 367 ? -9 -24.297 -31.844 1 87.56 367 GLY B N 1
ATOM 6212 C CA . GLY B 1 367 ? -10.266 -24.734 -32.406 1 87.56 367 GLY B CA 1
ATOM 6213 C C . GLY B 1 367 ? -10.883 -23.703 -33.344 1 87.56 367 GLY B C 1
ATOM 6214 O O . GLY B 1 367 ? -11.789 -24.016 -34.125 1 87.56 367 GLY B O 1
ATOM 6215 N N . VAL B 1 368 ? -10.445 -22.562 -33.312 1 93.69 368 VAL B N 1
ATOM 6216 C CA . VAL B 1 368 ? -10.883 -21.469 -34.156 1 93.69 368 VAL B CA 1
ATOM 6217 C C . VAL B 1 368 ? -9.711 -20.969 -35 1 93.69 368 VAL B C 1
ATOM 6219 O O . VAL B 1 368 ? -8.586 -20.859 -34.5 1 93.69 368 VAL B O 1
ATOM 6222 N N . PRO B 1 369 ? -9.961 -20.75 -36.312 1 95.88 369 PRO B N 1
ATOM 6223 C CA . PRO B 1 369 ? -8.875 -20.219 -37.125 1 95.88 369 PRO B CA 1
ATOM 6224 C C . PRO B 1 369 ? -8.242 -18.969 -36.531 1 95.88 369 PRO B C 1
ATOM 6226 O O . PRO B 1 369 ? -8.953 -18.094 -36.031 1 95.88 369 PRO B O 1
ATOM 6229 N N . VAL B 1 370 ? -6.891 -18.891 -36.594 1 97.5 370 VAL B N 1
ATOM 6230 C CA . VAL B 1 370 ? -6.168 -17.797 -35.969 1 97.5 370 VAL B CA 1
ATOM 6231 C C . VAL B 1 370 ? -5.301 -17.078 -37 1 97.5 370 VAL B C 1
ATOM 6233 O O . VAL B 1 370 ? -4.527 -17.719 -37.719 1 97.5 370 VAL B O 1
ATOM 6236 N N . ALA B 1 371 ? -5.516 -15.82 -37.188 1 97.69 371 ALA B N 1
ATOM 6237 C CA . ALA B 1 371 ? -4.566 -14.969 -37.906 1 97.69 371 ALA B CA 1
ATOM 6238 C C . ALA B 1 371 ? -3.492 -14.43 -36.969 1 97.69 371 ALA B C 1
ATOM 6240 O O . ALA B 1 371 ? -3.746 -13.508 -36.188 1 97.69 371 ALA B O 1
ATOM 6241 N N . LEU B 1 372 ? -2.289 -14.914 -37.094 1 97.31 372 LEU B N 1
ATOM 6242 C CA . LEU B 1 372 ? -1.23 -14.625 -36.125 1 97.31 372 LEU B CA 1
ATOM 6243 C C . LEU B 1 372 ? -0.16 -13.734 -36.75 1 97.31 372 LEU B C 1
ATOM 6245 O O . LEU B 1 372 ? 0.333 -14.023 -37.844 1 97.31 372 LEU B O 1
ATOM 6249 N N . ARG B 1 373 ? 0.13 -12.609 -36.188 1 96.94 373 ARG B N 1
ATOM 6250 C CA . ARG B 1 373 ? 1.258 -11.75 -36.531 1 96.94 373 ARG B CA 1
ATOM 6251 C C . ARG B 1 373 ? 2.17 -11.531 -35.344 1 96.94 373 ARG B C 1
ATOM 6253 O O . ARG B 1 373 ? 1.75 -10.961 -34.312 1 96.94 373 ARG B O 1
ATOM 6260 N N . VAL B 1 374 ? 3.389 -12 -35.406 1 95.25 374 VAL B N 1
ATOM 6261 C CA . VAL B 1 374 ? 4.348 -11.859 -34.312 1 95.25 374 VAL B CA 1
ATOM 6262 C C . VAL B 1 374 ? 5.527 -11.008 -34.781 1 95.25 374 VAL B C 1
ATOM 6264 O O . VAL B 1 374 ? 6.289 -11.414 -35.656 1 95.25 374 VAL B O 1
ATOM 6267 N N . ALA B 1 375 ? 5.605 -9.805 -34.281 1 93.5 375 ALA B N 1
ATOM 6268 C CA . ALA B 1 375 ? 6.715 -8.914 -34.594 1 93.5 375 ALA B CA 1
ATOM 6269 C C . ALA B 1 375 ? 7.598 -8.688 -33.375 1 93.5 375 ALA B C 1
ATOM 6271 O O . ALA B 1 375 ? 7.699 -7.562 -32.875 1 93.5 375 ALA B O 1
ATOM 6272 N N . VAL B 1 376 ? 8.195 -9.75 -32.875 1 90.25 376 VAL B N 1
ATOM 6273 C CA . VAL B 1 376 ? 9.125 -9.719 -31.75 1 90.25 376 VAL B CA 1
ATOM 6274 C C . VAL B 1 376 ? 10.5 -10.195 -32.219 1 90.25 376 VAL B C 1
ATOM 6276 O O . VAL B 1 376 ? 10.672 -11.359 -32.594 1 90.25 376 VAL B O 1
ATOM 6279 N N . ASP B 1 377 ? 11.414 -9.398 -32.25 1 81.69 377 ASP B N 1
ATOM 6280 C CA . ASP B 1 377 ? 12.695 -9.688 -32.875 1 81.69 377 ASP B CA 1
ATOM 6281 C C . ASP B 1 377 ? 13.75 -10.062 -31.844 1 81.69 377 ASP B C 1
ATOM 6283 O O . ASP B 1 377 ? 14.914 -10.258 -32.156 1 81.69 377 ASP B O 1
ATOM 6287 N N . GLN B 1 378 ? 13.438 -10.023 -30.531 1 85.5 378 GLN B N 1
ATOM 6288 C CA . GLN B 1 378 ? 14.406 -10.359 -29.484 1 85.5 378 GLN B CA 1
ATOM 6289 C C . GLN B 1 378 ? 13.797 -11.297 -28.453 1 85.5 378 GLN B C 1
ATOM 6291 O O . GLN B 1 378 ? 12.57 -11.398 -28.344 1 85.5 378 GLN B O 1
ATOM 6296 N N . ARG B 1 379 ? 14.719 -11.938 -27.766 1 88.5 379 ARG B N 1
ATOM 6297 C CA . ARG B 1 379 ? 14.266 -12.75 -26.641 1 88.5 379 ARG B CA 1
ATOM 6298 C C . ARG B 1 379 ? 13.844 -11.867 -25.469 1 88.5 379 ARG B C 1
ATOM 6300 O O . ARG B 1 379 ? 14.508 -10.875 -25.156 1 88.5 379 ARG B O 1
ATOM 6307 N N . LEU B 1 380 ? 12.719 -12.203 -25 1 90.5 380 LEU B N 1
ATOM 6308 C CA . LEU B 1 380 ? 12.195 -11.5 -23.828 1 90.5 380 LEU B CA 1
ATOM 6309 C C . LEU B 1 380 ? 12.5 -12.273 -22.547 1 90.5 380 LEU B C 1
ATOM 6311 O O . LEU B 1 380 ? 12.812 -13.461 -22.594 1 90.5 380 LEU B O 1
ATOM 6315 N N . PRO B 1 381 ? 12.469 -11.578 -21.422 1 87.44 381 PRO B N 1
ATOM 6316 C CA . PRO B 1 381 ? 12.602 -12.312 -20.156 1 87.44 381 PRO B CA 1
ATOM 6317 C C . PRO B 1 381 ? 11.57 -13.43 -20.016 1 87.44 381 PRO B C 1
ATOM 6319 O O . PRO B 1 381 ? 10.422 -13.273 -20.453 1 87.44 381 PRO B O 1
ATOM 6322 N N . ASP B 1 382 ? 11.891 -14.508 -19.359 1 83.81 382 ASP B N 1
ATOM 6323 C CA . ASP B 1 382 ? 11.078 -15.719 -19.266 1 83.81 382 ASP B CA 1
ATOM 6324 C C . ASP B 1 382 ? 9.688 -15.398 -18.719 1 83.81 382 ASP B C 1
ATOM 6326 O O . ASP B 1 382 ? 8.68 -15.867 -19.25 1 83.81 382 ASP B O 1
ATOM 6330 N N . SER B 1 383 ? 9.68 -14.586 -17.688 1 85.19 383 SER B N 1
ATOM 6331 C CA . SER B 1 383 ? 8.398 -14.281 -17.047 1 85.19 383 SER B CA 1
ATOM 6332 C C . SER B 1 383 ? 7.465 -13.547 -18.016 1 85.19 383 SER B C 1
ATOM 6334 O O . SER B 1 383 ? 6.25 -13.758 -17.984 1 85.19 383 SER B O 1
ATOM 6336 N N . VAL B 1 384 ? 8.031 -12.734 -18.828 1 90.38 384 VAL B N 1
ATOM 6337 C CA . VAL B 1 384 ? 7.254 -11.953 -19.781 1 90.38 384 VAL B CA 1
ATOM 6338 C C . VAL B 1 384 ? 6.734 -12.859 -20.891 1 90.38 384 VAL B C 1
ATOM 6340 O O . VAL B 1 384 ? 5.57 -12.766 -21.281 1 90.38 384 VAL B O 1
ATOM 6343 N N . GLU B 1 385 ? 7.605 -13.773 -21.344 1 90.62 385 GLU B N 1
ATOM 6344 C CA . GLU B 1 385 ? 7.207 -14.719 -22.391 1 90.62 385 GLU B CA 1
ATOM 6345 C C . GLU B 1 385 ? 6.09 -15.633 -21.906 1 90.62 385 GLU B C 1
ATOM 6347 O O . GLU B 1 385 ? 5.125 -15.891 -22.625 1 90.62 385 GLU B O 1
ATOM 6352 N N . VAL B 1 386 ? 6.25 -16.062 -20.734 1 87.19 386 VAL B N 1
ATOM 6353 C CA . VAL B 1 386 ? 5.262 -16.969 -20.156 1 87.19 386 VAL B CA 1
ATOM 6354 C C . VAL B 1 386 ? 3.922 -16.25 -20.016 1 87.19 386 VAL B C 1
ATOM 6356 O O . VAL B 1 386 ? 2.875 -16.797 -20.375 1 87.19 386 VAL B O 1
ATOM 6359 N N . ALA B 1 387 ? 3.967 -15.07 -19.516 1 89.69 387 ALA B N 1
ATOM 6360 C CA . ALA B 1 387 ? 2.742 -14.289 -19.359 1 89.69 387 ALA B CA 1
ATOM 6361 C C . ALA B 1 387 ? 2.057 -14.055 -20.703 1 89.69 387 ALA B C 1
ATOM 6363 O O . ALA B 1 387 ? 0.845 -14.242 -20.828 1 89.69 387 ALA B O 1
ATOM 6364 N N . ALA B 1 388 ? 2.867 -13.672 -21.641 1 92.38 388 ALA B N 1
ATOM 6365 C CA . ALA B 1 388 ? 2.332 -13.43 -22.984 1 92.38 388 ALA B CA 1
ATOM 6366 C C . ALA B 1 388 ? 1.693 -14.688 -23.547 1 92.38 388 ALA B C 1
ATOM 6368 O O . ALA B 1 388 ? 0.6 -14.641 -24.125 1 92.38 388 ALA B O 1
ATOM 6369 N N . TYR B 1 389 ? 2.373 -15.734 -23.406 1 90.94 389 TYR B N 1
ATOM 6370 C CA . TYR B 1 389 ? 1.891 -17.031 -23.906 1 90.94 389 TYR B CA 1
ATOM 6371 C C . TYR B 1 389 ? 0.537 -17.375 -23.281 1 90.94 389 TYR B C 1
ATOM 6373 O O . TYR B 1 389 ? -0.397 -17.734 -24 1 90.94 389 TYR B O 1
ATOM 6381 N N . TYR B 1 390 ? 0.415 -17.188 -22.016 1 87.88 390 TYR B N 1
ATOM 6382 C CA . TYR B 1 390 ? -0.808 -17.578 -21.328 1 87.88 390 TYR B CA 1
ATOM 6383 C C . TYR B 1 390 ? -1.955 -16.641 -21.672 1 87.88 390 TYR B C 1
ATOM 6385 O O . TYR B 1 390 ? -3.115 -17.062 -21.734 1 87.88 390 TYR B O 1
ATOM 6393 N N . VAL B 1 391 ? -1.66 -15.43 -21.844 1 91.44 391 VAL B N 1
ATOM 6394 C CA . VAL B 1 391 ? -2.693 -14.484 -22.266 1 91.44 391 VAL B CA 1
ATOM 6395 C C . VAL B 1 391 ? -3.307 -14.945 -23.594 1 91.44 391 VAL B C 1
ATOM 6397 O O . VAL B 1 391 ? -4.531 -14.992 -23.734 1 91.44 391 VAL B O 1
ATOM 6400 N N . VAL B 1 392 ? -2.434 -15.336 -24.5 1 92.56 392 VAL B N 1
ATOM 6401 C CA . VAL B 1 392 ? -2.906 -15.789 -25.797 1 92.56 392 VAL B CA 1
ATOM 6402 C C . VAL B 1 392 ? -3.625 -17.125 -25.641 1 92.56 392 VAL B C 1
ATOM 6404 O O . VAL B 1 392 ? -4.723 -17.312 -26.188 1 92.56 392 VAL B O 1
ATOM 6407 N N . ALA B 1 393 ? -3.006 -18.031 -24.906 1 87.31 393 ALA B N 1
ATOM 6408 C CA . ALA B 1 393 ? -3.57 -19.375 -24.703 1 87.31 393 ALA B CA 1
ATOM 6409 C C . ALA B 1 393 ? -4.973 -19.297 -24.109 1 87.31 393 ALA B C 1
ATOM 6411 O O . ALA B 1 393 ? -5.891 -19.969 -24.578 1 87.31 393 ALA B O 1
ATOM 6412 N N . GLU B 1 394 ? -5.105 -18.484 -23.078 1 85.94 394 GLU B N 1
ATOM 6413 C CA . GLU B 1 394 ? -6.402 -18.328 -22.422 1 85.94 394 GLU B CA 1
ATOM 6414 C C . GLU B 1 394 ? -7.418 -17.688 -23.359 1 85.94 394 GLU B C 1
ATOM 6416 O O . GLU B 1 394 ? -8.586 -18.078 -23.375 1 85.94 394 GLU B O 1
ATOM 6421 N N . SER B 1 395 ? -6.996 -16.75 -24.125 1 91.06 395 SER B N 1
ATOM 6422 C CA . SER B 1 395 ? -7.883 -16.078 -25.078 1 91.06 395 SER B CA 1
ATOM 6423 C C . SER B 1 395 ? -8.391 -17.047 -26.141 1 91.06 395 SER B C 1
ATOM 6425 O O . SER B 1 395 ? -9.578 -17.047 -26.469 1 91.06 395 SER B O 1
ATOM 6427 N N . LEU B 1 396 ? -7.516 -17.875 -26.656 1 91.06 396 LEU B N 1
ATOM 6428 C CA . LEU B 1 396 ? -7.891 -18.844 -27.688 1 91.06 396 LEU B CA 1
ATOM 6429 C C . LEU B 1 396 ? -8.812 -19.922 -27.109 1 91.06 396 LEU B C 1
ATOM 6431 O O . LEU B 1 396 ? -9.766 -20.328 -27.766 1 91.06 396 LEU B O 1
ATOM 6435 N N . THR B 1 397 ? -8.516 -20.312 -25.922 1 83.62 397 THR B N 1
ATOM 6436 C CA . THR B 1 397 ? -9.359 -21.312 -25.25 1 83.62 397 THR B CA 1
ATOM 6437 C C . THR B 1 397 ? -10.766 -20.75 -25.031 1 83.62 397 THR B C 1
ATOM 6439 O O . THR B 1 397 ? -11.758 -21.438 -25.297 1 83.62 397 THR B O 1
ATOM 6442 N N . ASN B 1 398 ? -10.867 -19.578 -24.594 1 86.75 398 ASN B N 1
ATOM 6443 C CA . ASN B 1 398 ? -12.164 -18.938 -24.359 1 86.75 398 ASN B CA 1
ATOM 6444 C C . ASN B 1 398 ? -12.93 -18.734 -25.672 1 86.75 398 ASN B C 1
ATOM 6446 O O . ASN B 1 398 ? -14.141 -18.938 -25.719 1 86.75 398 ASN B O 1
ATOM 6450 N N . ALA B 1 399 ? -12.219 -18.344 -26.672 1 91.38 399 ALA B N 1
ATOM 6451 C CA . ALA B 1 399 ? -12.852 -18.156 -27.969 1 91.38 399 ALA B CA 1
ATOM 6452 C C . ALA B 1 399 ? -13.438 -19.469 -28.5 1 91.38 399 ALA B C 1
ATOM 6454 O O . ALA B 1 399 ? -14.562 -19.484 -29 1 91.38 399 ALA B O 1
ATOM 6455 N N . ALA B 1 400 ? -12.695 -20.484 -28.344 1 89.62 400 ALA B N 1
ATOM 6456 C CA . ALA B 1 400 ? -13.133 -21.797 -28.828 1 89.62 400 ALA B CA 1
ATOM 6457 C C . ALA B 1 400 ? -14.336 -22.297 -28.031 1 89.62 400 ALA B C 1
ATOM 6459 O O . ALA B 1 400 ? -15.242 -22.906 -28.594 1 89.62 400 ALA B O 1
ATOM 6460 N N . LYS B 1 401 ? -14.367 -21.969 -26.766 1 86.94 401 LYS B N 1
ATOM 6461 C CA . LYS B 1 401 ? -15.398 -22.5 -25.891 1 86.94 401 LYS B CA 1
ATOM 6462 C C . LYS B 1 401 ? -16.656 -21.641 -25.938 1 86.94 401 LYS B C 1
ATOM 6464 O O . LYS B 1 401 ? -17.781 -22.172 -25.922 1 86.94 401 LYS B O 1
ATOM 6469 N N . TYR B 1 402 ? -16.484 -20.297 -26 1 88.75 402 TYR B N 1
ATOM 6470 C CA . TYR B 1 402 ? -17.641 -19.469 -25.656 1 88.75 402 TYR B CA 1
ATOM 6471 C C . TYR B 1 402 ? -17.953 -18.484 -26.766 1 88.75 402 TYR B C 1
ATOM 6473 O O . TYR B 1 402 ? -19.062 -17.953 -26.828 1 88.75 402 TYR B O 1
ATOM 6481 N N . ALA B 1 403 ? -17.062 -18.156 -27.688 1 90.19 403 ALA B N 1
ATOM 6482 C CA . ALA B 1 403 ? -17.188 -16.969 -28.531 1 90.19 403 ALA B CA 1
ATOM 6483 C C . ALA B 1 403 ? -17.984 -17.266 -29.797 1 90.19 403 ALA B C 1
ATOM 6485 O O . ALA B 1 403 ? -18.531 -16.359 -30.422 1 90.19 403 ALA B O 1
ATOM 6486 N N . GLN B 1 404 ? -18.031 -18.625 -30.219 1 93.94 404 GLN B N 1
ATOM 6487 C CA . GLN B 1 404 ? -18.594 -18.969 -31.531 1 93.94 404 GLN B CA 1
ATOM 6488 C C . GLN B 1 404 ? -18.016 -18.078 -32.625 1 93.94 404 GLN B C 1
ATOM 6490 O O . GLN B 1 404 ? -18.766 -17.516 -33.438 1 93.94 404 GLN B O 1
ATOM 6495 N N . ALA B 1 405 ? -16.844 -17.812 -32.594 1 94.75 405 ALA B N 1
ATOM 6496 C CA . ALA B 1 405 ? -16.141 -16.922 -33.531 1 94.75 405 ALA B CA 1
ATOM 6497 C C . ALA B 1 405 ? -15.711 -17.672 -34.781 1 94.75 405 ALA B C 1
ATOM 6499 O O . ALA B 1 405 ? -15.531 -18.891 -34.75 1 94.75 405 ALA B O 1
ATOM 6500 N N . SER B 1 406 ? -15.578 -17.016 -35.906 1 95.25 406 SER B N 1
ATOM 6501 C CA . SER B 1 406 ? -15.07 -17.594 -37.125 1 95.25 406 SER B CA 1
ATOM 6502 C C . SER B 1 406 ? -13.555 -17.438 -37.25 1 95.25 406 SER B C 1
ATOM 6504 O O . SER B 1 406 ? -12.891 -18.203 -37.938 1 95.25 406 SER B O 1
ATOM 6506 N N . GLU B 1 407 ? -13.164 -16.422 -36.531 1 96.5 407 GLU B N 1
ATOM 6507 C CA . GLU B 1 407 ? -11.727 -16.172 -36.594 1 96.5 407 GLU B CA 1
ATOM 6508 C C . GLU B 1 407 ? -11.266 -15.391 -35.344 1 96.5 407 GLU B C 1
ATOM 6510 O O . GLU B 1 407 ? -12.047 -14.641 -34.75 1 96.5 407 GLU B O 1
ATOM 6515 N N . VAL B 1 408 ? -10 -15.578 -34.969 1 97.5 408 VAL B N 1
ATOM 6516 C CA . VAL B 1 408 ? -9.336 -14.797 -33.938 1 97.5 408 VAL B CA 1
ATOM 6517 C C . VAL B 1 408 ? -8.055 -14.18 -34.5 1 97.5 408 VAL B C 1
ATOM 6519 O O . VAL B 1 408 ? -7.246 -14.867 -35.125 1 97.5 408 VAL B O 1
ATOM 6522 N N . ARG B 1 409 ? -7.945 -12.906 -34.344 1 98 409 ARG B N 1
ATOM 6523 C CA . ARG B 1 409 ? -6.727 -12.219 -34.781 1 98 409 ARG B CA 1
ATOM 6524 C C . ARG B 1 409 ? -5.812 -11.961 -33.594 1 98 409 ARG B C 1
ATOM 6526 O O . ARG B 1 409 ? -6.238 -11.383 -32.562 1 98 409 ARG B O 1
ATOM 6533 N N . VAL B 1 410 ? -4.59 -12.391 -33.656 1 98.06 410 VAL B N 1
ATOM 6534 C CA . VAL B 1 410 ? -3.604 -12.227 -32.594 1 98.06 410 VAL B CA 1
ATOM 6535 C C . VAL B 1 410 ? -2.389 -11.469 -33.125 1 98.06 410 VAL B C 1
ATOM 6537 O O . VAL B 1 410 ? -1.76 -11.898 -34.094 1 98.06 410 VAL B O 1
ATOM 6540 N N . THR B 1 411 ? -2.123 -10.359 -32.562 1 97.81 411 THR B N 1
ATOM 6541 C CA . THR B 1 411 ? -0.933 -9.586 -32.875 1 97.81 411 THR B CA 1
ATOM 6542 C C . THR B 1 411 ? -0.046 -9.391 -31.672 1 97.81 411 THR B C 1
ATOM 6544 O O . THR B 1 411 ? -0.521 -8.961 -30.609 1 97.81 411 THR B O 1
ATOM 6547 N N . VAL B 1 412 ? 1.225 -9.703 -31.797 1 97.06 412 VAL B N 1
ATOM 6548 C CA . VAL B 1 412 ? 2.215 -9.5 -30.734 1 97.06 412 VAL B CA 1
ATOM 6549 C C . VAL B 1 412 ? 3.385 -8.68 -31.281 1 97.06 412 VAL B C 1
ATOM 6551 O O . VAL B 1 412 ? 4.008 -9.055 -32.281 1 97.06 412 VAL B O 1
ATOM 6554 N N . GLU B 1 413 ? 3.639 -7.543 -30.656 1 96.38 413 GLU B N 1
ATOM 6555 C CA . GLU B 1 413 ? 4.719 -6.688 -31.141 1 96.38 413 GLU B CA 1
ATOM 6556 C C . GLU B 1 413 ? 5.441 -6.012 -29.969 1 96.38 413 GLU B C 1
ATOM 6558 O O . GLU B 1 413 ? 4.895 -5.902 -28.875 1 96.38 413 GLU B O 1
ATOM 6563 N N . THR B 1 414 ? 6.66 -5.625 -30.188 1 93.56 414 THR B N 1
ATOM 6564 C CA . THR B 1 414 ? 7.406 -4.859 -29.203 1 93.56 414 THR B CA 1
ATOM 6565 C C . THR B 1 414 ? 7.273 -3.361 -29.469 1 93.56 414 THR B C 1
ATOM 6567 O O . THR B 1 414 ? 7.277 -2.924 -30.609 1 93.56 414 THR B O 1
ATOM 6570 N N . ASP B 1 415 ? 6.922 -2.693 -28.516 1 89.5 415 ASP B N 1
ATOM 6571 C CA . ASP B 1 415 ? 6.867 -1.234 -28.516 1 89.5 415 ASP B CA 1
ATOM 6572 C C . ASP B 1 415 ? 7.805 -0.643 -27.469 1 89.5 415 ASP B C 1
ATOM 6574 O O . ASP B 1 415 ? 7.391 -0.394 -26.328 1 89.5 415 ASP B O 1
ATOM 6578 N N . GLY B 1 416 ? 9.102 -0.393 -27.938 1 90.12 416 GLY B N 1
ATOM 6579 C CA . GLY B 1 416 ? 10.094 0.04 -26.969 1 90.12 416 GLY B CA 1
ATOM 6580 C C . GLY B 1 416 ? 10.367 -0.996 -25.891 1 90.12 416 GLY B C 1
ATOM 6581 O O . GLY B 1 416 ? 10.688 -2.145 -26.188 1 90.12 416 GLY B O 1
ATOM 6582 N N . PRO B 1 417 ? 10.125 -0.605 -24.594 1 92 417 PRO B N 1
ATOM 6583 C CA . PRO B 1 417 ? 10.406 -1.537 -23.5 1 92 417 PRO B CA 1
ATOM 6584 C C . PRO B 1 417 ? 9.188 -2.383 -23.125 1 92 417 PRO B C 1
ATOM 6586 O O . PRO B 1 417 ? 9.141 -2.953 -22.031 1 92 417 PRO B O 1
ATOM 6589 N N . ASN B 1 418 ? 8.203 -2.438 -24.094 1 95.12 418 ASN B N 1
ATOM 6590 C CA . ASN B 1 418 ? 6.98 -3.182 -23.797 1 95.12 418 ASN B CA 1
ATOM 6591 C C . ASN B 1 418 ? 6.66 -4.188 -24.891 1 95.12 418 ASN B C 1
ATOM 6593 O O . ASN B 1 418 ? 7.02 -3.98 -26.062 1 95.12 418 ASN B O 1
ATOM 6597 N N . VAL B 1 419 ? 6.141 -5.227 -24.469 1 95.62 419 VAL B N 1
ATOM 6598 C CA . VAL B 1 419 ? 5.5 -6.129 -25.422 1 95.62 419 VAL B CA 1
ATOM 6599 C C . VAL B 1 419 ? 3.992 -5.883 -25.422 1 95.62 419 VAL B C 1
ATOM 6601 O O . VAL B 1 419 ? 3.367 -5.77 -24.375 1 95.62 419 VAL B O 1
ATOM 6604 N N . ARG B 1 420 ? 3.461 -5.688 -26.625 1 97.12 420 ARG B N 1
ATOM 6605 C CA . ARG B 1 420 ? 2.035 -5.418 -26.781 1 97.12 420 ARG B CA 1
ATOM 6606 C C . ARG B 1 420 ? 1.323 -6.586 -27.453 1 97.12 420 ARG B C 1
ATOM 6608 O O . ARG B 1 420 ? 1.77 -7.078 -28.484 1 97.12 420 ARG B O 1
ATOM 6615 N N . LEU B 1 421 ? 0.28 -7.086 -26.797 1 97.25 421 LEU B N 1
ATOM 6616 C CA . LEU B 1 421 ? -0.571 -8.141 -27.344 1 97.25 421 LEU B CA 1
ATOM 6617 C C . LEU B 1 421 ? -1.958 -7.598 -27.672 1 97.25 421 LEU B C 1
ATOM 6619 O O . LEU B 1 421 ? -2.574 -6.914 -26.844 1 97.25 421 LEU B O 1
ATOM 6623 N N . SER B 1 422 ? -2.35 -7.828 -28.891 1 97.62 422 SER B N 1
ATOM 6624 C CA . SER B 1 422 ? -3.709 -7.512 -29.328 1 97.62 422 SER B CA 1
ATOM 6625 C C . SER B 1 422 ? -4.43 -8.758 -29.828 1 97.62 422 SER B C 1
ATOM 6627 O O . SER B 1 422 ? -4.004 -9.375 -30.812 1 97.62 422 SER B O 1
ATOM 6629 N N . ILE B 1 423 ? -5.469 -9.148 -29.125 1 97.25 423 ILE B N 1
ATOM 6630 C CA . ILE B 1 423 ? -6.246 -10.328 -29.484 1 97.25 423 ILE B CA 1
ATOM 6631 C C . ILE B 1 423 ? -7.707 -9.945 -29.703 1 97.25 423 ILE B C 1
ATOM 6633 O O . ILE B 1 423 ? -8.312 -9.305 -28.828 1 97.25 423 ILE B O 1
ATOM 6637 N N . ARG B 1 424 ? -8.234 -10.281 -30.844 1 96.94 424 ARG B N 1
ATOM 6638 C CA . ARG B 1 424 ? -9.617 -9.93 -31.156 1 96.94 424 ARG B CA 1
ATOM 6639 C C . ARG B 1 424 ? -10.336 -11.086 -31.828 1 96.94 424 ARG B C 1
ATOM 6641 O O . ARG B 1 424 ? -9.812 -11.68 -32.781 1 96.94 424 ARG B O 1
ATOM 6648 N N . ASP B 1 425 ? -11.461 -11.422 -31.281 1 95.94 425 ASP B N 1
ATOM 6649 C CA . ASP B 1 425 ? -12.305 -12.391 -31.984 1 95.94 425 ASP B CA 1
ATOM 6650 C C . ASP B 1 425 ? -13.562 -11.727 -32.531 1 95.94 425 ASP B C 1
ATOM 6652 O O . ASP B 1 425 ? -13.898 -10.602 -32.156 1 95.94 425 ASP B O 1
ATOM 6656 N N . ASP B 1 426 ? -14.211 -12.352 -33.5 1 94.81 426 ASP B N 1
ATOM 6657 C CA . ASP B 1 426 ? -15.422 -11.805 -34.094 1 94.81 426 ASP B CA 1
ATOM 6658 C C . ASP B 1 426 ? -16.656 -12.547 -33.594 1 94.81 426 ASP B C 1
ATOM 6660 O O . ASP B 1 426 ? -17.609 -12.766 -34.375 1 94.81 426 ASP B O 1
ATOM 6664 N N . GLY B 1 427 ? -16.594 -12.969 -32.375 1 94.81 427 GLY B N 1
ATOM 6665 C CA . GLY B 1 427 ? -17.672 -13.773 -31.844 1 94.81 427 GLY B CA 1
ATOM 6666 C C . GLY B 1 427 ? -18.812 -12.945 -31.281 1 94.81 427 GLY B C 1
ATOM 6667 O O . GLY B 1 427 ? -19.047 -11.82 -31.734 1 94.81 427 GLY B O 1
ATOM 6668 N N . ILE B 1 428 ? -19.531 -13.555 -30.281 1 94.06 428 ILE B N 1
ATOM 6669 C CA . ILE B 1 428 ? -20.797 -12.992 -29.812 1 94.06 428 ILE B CA 1
ATOM 6670 C C . ILE B 1 428 ? -20.516 -11.984 -28.688 1 94.06 428 ILE B C 1
ATOM 6672 O O . ILE B 1 428 ? -21.391 -11.203 -28.312 1 94.06 428 ILE B O 1
ATOM 6676 N N . GLY B 1 429 ? -19.344 -11.984 -28.219 1 91.31 429 GLY B N 1
ATOM 6677 C CA . GLY B 1 429 ? -19.016 -11.086 -27.125 1 91.31 429 GLY B CA 1
ATOM 6678 C C . GLY B 1 429 ? -19.766 -11.391 -25.844 1 91.31 429 GLY B C 1
ATOM 6679 O O . GLY B 1 429 ? -20.297 -12.492 -25.672 1 91.31 429 GLY B O 1
ATOM 6680 N N . GLY B 1 430 ? -19.594 -10.477 -24.703 1 85.12 430 GLY B N 1
ATOM 6681 C CA . GLY B 1 430 ? -20.328 -10.602 -23.453 1 85.12 430 GLY B CA 1
ATOM 6682 C C . GLY B 1 430 ? -19.484 -11.219 -22.344 1 85.12 430 GLY B C 1
ATOM 6683 O O . GLY B 1 430 ? -20.031 -11.68 -21.344 1 85.12 430 GLY B O 1
ATOM 6684 N N . ALA B 1 431 ? -18.203 -11.258 -22.641 1 81.5 431 ALA B N 1
ATOM 6685 C CA . ALA B 1 431 ? -17.344 -11.828 -21.609 1 81.5 431 ALA B CA 1
ATOM 6686 C C . ALA B 1 431 ? -17.281 -10.914 -20.375 1 81.5 431 ALA B C 1
ATOM 6688 O O . ALA B 1 431 ? -17.25 -9.688 -20.516 1 81.5 431 ALA B O 1
ATOM 6689 N N . ASP B 1 432 ? -17.547 -11.547 -19.234 1 76.56 432 ASP B N 1
ATOM 6690 C CA . ASP B 1 432 ? -17.406 -10.812 -17.984 1 76.56 432 ASP B CA 1
ATOM 6691 C C . ASP B 1 432 ? -16.031 -11.047 -17.359 1 76.56 432 ASP B C 1
ATOM 6693 O O . ASP B 1 432 ? -15.773 -12.109 -16.797 1 76.56 432 ASP B O 1
ATOM 6697 N N . ALA B 1 433 ? -15.211 -10.062 -17.484 1 68.44 433 ALA B N 1
ATOM 6698 C CA . ALA B 1 433 ? -13.836 -10.164 -17.016 1 68.44 433 ALA B CA 1
ATOM 6699 C C . ALA B 1 433 ? -13.781 -10.344 -15.5 1 68.44 433 ALA B C 1
ATOM 6701 O O . ALA B 1 433 ? -12.805 -10.859 -14.961 1 68.44 433 ALA B O 1
ATOM 6702 N N . GLY B 1 434 ? -14.781 -9.93 -14.781 1 65.44 434 GLY B N 1
ATOM 6703 C CA . GLY B 1 434 ? -14.805 -10.016 -13.328 1 65.44 434 GLY B CA 1
ATOM 6704 C C . GLY B 1 434 ? -15.281 -11.359 -12.82 1 65.44 434 GLY B C 1
ATOM 6705 O O . GLY B 1 434 ? -15.102 -11.68 -11.641 1 65.44 434 GLY B O 1
ATOM 6706 N N . ARG B 1 435 ? -16.031 -12.109 -13.672 1 59.88 435 ARG B N 1
ATOM 6707 C CA . ARG B 1 435 ? -16.672 -13.32 -13.18 1 59.88 435 ARG B CA 1
ATOM 6708 C C . ARG B 1 435 ? -15.828 -14.555 -13.508 1 59.88 435 ARG B C 1
ATOM 6710 O O . ARG B 1 435 ? -15.93 -15.578 -12.828 1 59.88 435 ARG B O 1
ATOM 6717 N N . GLY B 1 436 ? -14.922 -14.492 -14.438 1 63.16 436 GLY B N 1
ATOM 6718 C CA . GLY B 1 436 ? -14.156 -15.68 -14.789 1 63.16 436 GLY B CA 1
ATOM 6719 C C . GLY B 1 436 ? -12.781 -15.719 -14.141 1 63.16 436 GLY B C 1
ATOM 6720 O O . GLY B 1 436 ? -12.039 -14.734 -14.195 1 63.16 436 GLY B O 1
ATOM 6721 N N . SER B 1 437 ? -12.383 -16.859 -13.398 1 64.38 437 SER B N 1
ATOM 6722 C CA . SER B 1 437 ? -11.141 -17.047 -12.641 1 64.38 437 SER B CA 1
ATOM 6723 C C . SER B 1 437 ? -9.922 -16.953 -13.555 1 64.38 437 SER B C 1
ATOM 6725 O O . SER B 1 437 ? -8.883 -16.406 -13.156 1 64.38 437 SER B O 1
ATOM 6727 N N . GLY B 1 438 ? -10.18 -17.266 -14.836 1 74.81 438 GLY B N 1
ATOM 6728 C CA . GLY B 1 438 ? -9 -17.312 -15.688 1 74.81 438 GLY B CA 1
ATOM 6729 C C . GLY B 1 438 ? -8.477 -15.945 -16.062 1 74.81 438 GLY B C 1
ATOM 6730 O O . GLY B 1 438 ? -7.301 -15.648 -15.836 1 74.81 438 GLY B O 1
ATOM 6731 N N . LEU B 1 439 ? -9.414 -15.117 -16.438 1 81 439 LEU B N 1
ATOM 6732 C CA . LEU B 1 439 ? -9 -13.797 -16.906 1 81 439 LEU B CA 1
ATOM 6733 C C . LEU B 1 439 ? -8.57 -12.914 -15.734 1 81 439 LEU B C 1
ATOM 6735 O O . LEU B 1 439 ? -7.645 -12.109 -15.859 1 81 439 LEU B O 1
ATOM 6739 N N . THR B 1 440 ? -9.242 -13.156 -14.688 1 81.69 440 THR B N 1
ATOM 6740 C CA . THR B 1 440 ? -8.883 -12.383 -13.508 1 81.69 440 THR B CA 1
ATOM 6741 C C . THR B 1 440 ? -7.469 -12.734 -13.047 1 81.69 440 THR B C 1
ATOM 6743 O O . THR B 1 440 ? -6.672 -11.852 -12.734 1 81.69 440 THR B O 1
ATOM 6746 N N . GLY B 1 441 ? -7.191 -13.977 -13.047 1 82.38 441 GLY B N 1
ATOM 6747 C CA . GLY B 1 441 ? -5.859 -14.43 -12.68 1 82.38 441 GLY B CA 1
ATOM 6748 C C . GLY B 1 441 ? -4.781 -13.922 -13.617 1 82.38 441 GLY B C 1
ATOM 6749 O O . GLY B 1 441 ? -3.691 -13.547 -13.172 1 82.38 441 GLY B O 1
ATOM 6750 N N . LEU B 1 442 ? -5.141 -13.82 -14.766 1 86.94 442 LEU B N 1
ATOM 6751 C CA . LEU B 1 442 ? -4.172 -13.367 -15.758 1 86.94 442 LEU B CA 1
ATOM 6752 C C . LEU B 1 442 ? -3.924 -11.867 -15.633 1 86.94 442 LEU B C 1
ATOM 6754 O O . LEU B 1 442 ? -2.797 -11.406 -15.82 1 86.94 442 LEU B O 1
ATOM 6758 N N . THR B 1 443 ? -5.023 -11.219 -15.398 1 89.06 443 THR B N 1
ATOM 6759 C CA . THR B 1 443 ? -4.879 -9.789 -15.172 1 89.06 443 THR B CA 1
ATOM 6760 C C . THR B 1 443 ? -3.932 -9.516 -14.008 1 89.06 443 THR B C 1
ATOM 6762 O O . THR B 1 443 ? -3.014 -8.695 -14.133 1 89.06 443 THR B O 1
ATOM 6765 N N . ASP B 1 444 ? -4.156 -10.234 -12.992 1 89.06 444 ASP B N 1
ATOM 6766 C CA . ASP B 1 444 ? -3.314 -10.07 -11.812 1 89.06 444 ASP B CA 1
ATOM 6767 C C . ASP B 1 444 ? -1.862 -10.422 -12.125 1 89.06 444 ASP B C 1
ATOM 6769 O O . ASP B 1 444 ? -0.941 -9.758 -11.648 1 89.06 444 ASP B O 1
ATOM 6773 N N . ARG B 1 445 ? -1.699 -11.391 -12.852 1 87.56 445 ARG B N 1
ATOM 6774 C CA . ARG B 1 445 ? -0.356 -11.828 -13.219 1 87.56 445 ARG B CA 1
ATOM 6775 C C . ARG B 1 445 ? 0.355 -10.758 -14.047 1 87.56 445 ARG B C 1
ATOM 6777 O O . ARG B 1 445 ? 1.516 -10.438 -13.789 1 87.56 445 ARG B O 1
ATOM 6784 N N . VAL B 1 446 ? -0.321 -10.273 -15.039 1 92.44 446 VAL B N 1
ATOM 6785 C CA . VAL B 1 446 ? 0.247 -9.25 -15.914 1 92.44 446 VAL B CA 1
ATOM 6786 C C . VAL B 1 446 ? 0.582 -8 -15.102 1 92.44 446 VAL B C 1
ATOM 6788 O O . VAL B 1 446 ? 1.645 -7.402 -15.281 1 92.44 446 VAL B O 1
ATOM 6791 N N . GLU B 1 447 ? -0.281 -7.695 -14.203 1 90.88 447 GLU B N 1
ATOM 6792 C CA . GLU B 1 447 ? -0.063 -6.527 -13.359 1 90.88 447 GLU B CA 1
ATOM 6793 C C . GLU B 1 447 ? 1.117 -6.738 -12.414 1 90.88 447 GLU B C 1
ATOM 6795 O O . GLU B 1 447 ? 1.842 -5.793 -12.094 1 90.88 447 GLU B O 1
ATOM 6800 N N . ALA B 1 448 ? 1.296 -7.926 -12.023 1 88.38 448 ALA B N 1
ATOM 6801 C CA . ALA B 1 448 ? 2.42 -8.258 -11.148 1 88.38 448 ALA B CA 1
ATOM 6802 C C . ALA B 1 448 ? 3.75 -8.031 -11.859 1 88.38 448 ALA B C 1
ATOM 6804 O O . ALA B 1 448 ? 4.773 -7.801 -11.211 1 88.38 448 ALA B O 1
ATOM 6805 N N . LEU B 1 449 ? 3.67 -8.031 -13.156 1 89.44 449 LEU B N 1
ATOM 6806 C CA . LEU B 1 449 ? 4.871 -7.809 -13.953 1 89.44 449 LEU B CA 1
ATOM 6807 C C . LEU B 1 449 ? 4.973 -6.352 -14.398 1 89.44 449 LEU B C 1
ATOM 6809 O O . LEU B 1 449 ? 5.805 -6.012 -15.242 1 89.44 449 LEU B O 1
ATOM 6813 N N . GLY B 1 450 ? 4.086 -5.551 -13.867 1 88.62 450 GLY B N 1
ATOM 6814 C CA . GLY B 1 450 ? 4.09 -4.133 -14.18 1 88.62 450 GLY B CA 1
ATOM 6815 C C . GLY B 1 450 ? 3.305 -3.799 -15.438 1 88.62 450 GLY B C 1
ATOM 6816 O O . GLY B 1 450 ? 3.408 -2.688 -15.961 1 88.62 450 GLY B O 1
ATOM 6817 N N . GLY B 1 451 ? 2.549 -4.793 -15.883 1 92.75 451 GLY B N 1
ATOM 6818 C CA . GLY B 1 451 ? 1.809 -4.594 -17.109 1 92.75 451 GLY B CA 1
ATOM 6819 C C . GLY B 1 451 ? 0.342 -4.281 -16.891 1 92.75 451 GLY B C 1
ATOM 6820 O O . GLY B 1 451 ? -0.061 -3.951 -15.773 1 92.75 451 GLY B O 1
ATOM 6821 N N . GLN B 1 452 ? -0.378 -4.234 -18.031 1 94 452 GLN B N 1
ATOM 6822 C CA . GLN B 1 452 ? -1.816 -3.986 -18 1 94 452 GLN B CA 1
ATOM 6823 C C . GLN B 1 452 ? -2.553 -4.883 -19 1 94 452 GLN B C 1
ATOM 6825 O O . GLN B 1 452 ? -2.045 -5.156 -20.078 1 94 452 GLN B O 1
ATOM 6830 N N . LEU B 1 453 ? -3.656 -5.355 -18.547 1 93.81 453 LEU B N 1
ATOM 6831 C CA . LEU B 1 453 ? -4.531 -6.148 -19.406 1 93.81 453 LEU B CA 1
ATOM 6832 C C . LEU B 1 453 ? -5.941 -5.566 -19.422 1 93.81 453 LEU B C 1
ATOM 6834 O O . LEU B 1 453 ? -6.562 -5.387 -18.375 1 93.81 453 LEU B O 1
ATOM 6838 N N . ARG B 1 454 ? -6.395 -5.199 -20.609 1 92.25 454 ARG B N 1
ATOM 6839 C CA . ARG B 1 454 ? -7.738 -4.652 -20.797 1 92.25 454 ARG B CA 1
ATOM 6840 C C . ARG B 1 454 ? -8.594 -5.582 -21.641 1 92.25 454 ARG B C 1
ATOM 6842 O O . ARG B 1 454 ? -8.141 -6.086 -22.672 1 92.25 454 ARG B O 1
ATOM 6849 N N . VAL B 1 455 ? -9.805 -5.855 -21.156 1 92.25 455 VAL B N 1
ATOM 6850 C CA . VAL B 1 455 ? -10.734 -6.723 -21.859 1 92.25 455 VAL B CA 1
ATOM 6851 C C . VAL B 1 455 ? -11.984 -5.934 -22.25 1 92.25 455 VAL B C 1
ATOM 6853 O O . VAL B 1 455 ? -12.562 -5.23 -21.406 1 92.25 455 VAL B O 1
ATOM 6856 N N . SER B 1 456 ? -12.312 -5.859 -23.469 1 92.19 456 SER B N 1
ATOM 6857 C CA . SER B 1 456 ? -13.547 -5.281 -24 1 92.19 456 SER B CA 1
ATOM 6858 C C . SER B 1 456 ? -14.375 -6.316 -24.75 1 92.19 456 SER B C 1
ATOM 6860 O O . SER B 1 456 ? -13.891 -6.918 -25.719 1 92.19 456 SER B O 1
ATOM 6862 N N . SER B 1 457 ? -15.562 -6.535 -24.266 1 92.38 457 SER B N 1
ATOM 6863 C CA . SER B 1 457 ? -16.406 -7.555 -24.891 1 92.38 457 SER B CA 1
ATOM 6864 C C . SER B 1 457 ? -17.859 -7.098 -24.984 1 92.38 457 SER B C 1
ATOM 6866 O O . SER B 1 457 ? -18.734 -7.699 -24.375 1 92.38 457 SER B O 1
ATOM 6868 N N . PRO B 1 458 ? -18.047 -6.105 -25.781 1 90.75 458 PRO B N 1
ATOM 6869 C CA . PRO B 1 458 ? -19.453 -5.727 -25.953 1 90.75 458 PRO B CA 1
ATOM 6870 C C . PRO B 1 458 ? -20.297 -6.844 -26.562 1 90.75 458 PRO B C 1
ATOM 6872 O O . PRO B 1 458 ? -19.812 -7.594 -27.422 1 90.75 458 PRO B O 1
ATOM 6875 N N . VAL B 1 459 ? -21.562 -6.914 -26.078 1 90.31 459 VAL B N 1
ATOM 6876 C CA . VAL B 1 459 ? -22.453 -7.953 -26.578 1 90.31 459 VAL B CA 1
ATOM 6877 C C . VAL B 1 459 ? -22.641 -7.805 -28.078 1 90.31 459 VAL B C 1
ATOM 6879 O O . VAL B 1 459 ? -22.938 -6.711 -28.578 1 90.31 459 VAL B O 1
ATOM 6882 N N . GLY B 1 460 ? -22.406 -8.797 -28.797 1 90.12 460 GLY B N 1
ATOM 6883 C CA . GLY B 1 460 ? -22.656 -8.836 -30.219 1 90.12 460 GLY B CA 1
ATOM 6884 C C . GLY B 1 460 ? -21.438 -8.438 -31.047 1 90.12 460 GLY B C 1
ATOM 6885 O O . GLY B 1 460 ? -21.484 -8.477 -32.281 1 90.12 460 GLY B O 1
ATOM 6886 N N . SER B 1 461 ? -20.375 -7.992 -30.531 1 91.06 461 SER B N 1
ATOM 6887 C CA . SER B 1 461 ? -19.25 -7.461 -31.297 1 91.06 461 SER B CA 1
ATOM 6888 C C . SER B 1 461 ? -17.953 -8.203 -30.984 1 91.06 461 SER B C 1
ATOM 6890 O O . SER B 1 461 ? -16.859 -7.672 -31.203 1 91.06 461 SER B O 1
ATOM 6892 N N . GLY B 1 462 ? -18.047 -9.367 -30.453 1 93.38 462 GLY B N 1
ATOM 6893 C CA . GLY B 1 462 ? -16.859 -10.141 -30.156 1 93.38 462 GLY B CA 1
ATOM 6894 C C . GLY B 1 462 ? -16.109 -9.648 -28.938 1 93.38 462 GLY B C 1
ATOM 6895 O O . GLY B 1 462 ? -16.609 -8.805 -28.188 1 93.38 462 GLY B O 1
ATOM 6896 N N . THR B 1 463 ? -14.891 -10.148 -28.672 1 94.12 463 THR B N 1
ATOM 6897 C CA . THR B 1 463 ? -14.07 -9.797 -27.516 1 94.12 463 THR B CA 1
ATOM 6898 C C . THR B 1 463 ? -12.695 -9.32 -27.953 1 94.12 463 THR B C 1
ATOM 6900 O O . THR B 1 463 ? -12.094 -9.891 -28.875 1 94.12 463 THR B O 1
ATOM 6903 N N . SER B 1 464 ? -12.32 -8.219 -27.375 1 95.19 464 SER B N 1
ATOM 6904 C CA . SER B 1 464 ? -10.984 -7.688 -27.625 1 95.19 464 SER B CA 1
ATOM 6905 C C . SER B 1 464 ? -10.164 -7.617 -26.344 1 95.19 464 SER B C 1
ATOM 6907 O O . SER B 1 464 ? -10.648 -7.164 -25.312 1 95.19 464 SER B O 1
ATOM 6909 N N . LEU B 1 465 ? -8.906 -8.164 -26.422 1 95.12 465 LEU B N 1
ATOM 6910 C CA . LEU B 1 465 ? -7.965 -8.117 -25.312 1 95.12 465 LEU B CA 1
ATOM 6911 C C . LEU B 1 465 ? -6.695 -7.367 -25.703 1 95.12 465 LEU B C 1
ATOM 6913 O O . LEU B 1 465 ? -6.105 -7.645 -26.75 1 95.12 465 LEU B O 1
ATOM 6917 N N . LEU B 1 466 ? -6.375 -6.387 -24.922 1 96.44 466 LEU B N 1
ATOM 6918 C CA . LEU B 1 466 ? -5.133 -5.645 -25.094 1 96.44 466 LEU B CA 1
ATOM 6919 C C . LEU B 1 466 ? -4.242 -5.766 -23.859 1 96.44 466 LEU B C 1
ATOM 6921 O O . LEU B 1 466 ? -4.66 -5.418 -22.75 1 96.44 466 LEU B O 1
ATOM 6925 N N . ALA B 1 467 ? -3.055 -6.309 -24.062 1 96 467 ALA B N 1
ATOM 6926 C CA . ALA B 1 467 ? -2.113 -6.441 -22.953 1 96 467 ALA B CA 1
ATOM 6927 C C . ALA B 1 467 ? -0.792 -5.746 -23.266 1 96 467 ALA B C 1
ATOM 6929 O O . ALA B 1 467 ? -0.317 -5.789 -24.406 1 96 467 ALA B O 1
ATOM 6930 N N . THR B 1 468 ? -0.268 -5.043 -22.312 1 96.75 468 THR B N 1
ATOM 6931 C CA . THR B 1 468 ? 1.068 -4.461 -22.375 1 96.75 468 THR B CA 1
ATOM 6932 C C . THR B 1 468 ? 1.912 -4.918 -21.188 1 96.75 468 THR B C 1
ATOM 6934 O O . THR B 1 468 ? 1.496 -4.781 -20.031 1 96.75 468 THR B O 1
ATOM 6937 N N . ILE B 1 469 ? 3.076 -5.465 -21.469 1 95.38 469 ILE B N 1
ATOM 6938 C CA . ILE B 1 469 ? 3.961 -5.969 -20.422 1 95.38 469 ILE B CA 1
ATOM 6939 C C . ILE B 1 469 ? 5.359 -5.383 -20.609 1 95.38 469 ILE B C 1
ATOM 6941 O O . ILE B 1 469 ? 6 -5.598 -21.641 1 95.38 469 ILE B O 1
ATOM 6945 N N . PRO B 1 470 ? 5.805 -4.691 -19.641 1 94.31 470 PRO B N 1
ATOM 6946 C CA . PRO B 1 470 ? 7.164 -4.148 -19.75 1 94.31 470 PRO B CA 1
ATOM 6947 C C . PRO B 1 470 ? 8.242 -5.219 -19.594 1 94.31 470 PRO B C 1
ATOM 6949 O O . PRO B 1 470 ? 8.039 -6.207 -18.875 1 94.31 470 PRO B O 1
ATOM 6952 N N . PHE B 1 471 ? 9.453 -4.992 -20.359 1 89.56 471 PHE B N 1
ATOM 6953 C CA . PHE B 1 471 ? 10.578 -5.906 -20.188 1 89.56 471 PHE B CA 1
ATOM 6954 C C . PHE B 1 471 ? 11.891 -5.137 -20.141 1 89.56 471 PHE B C 1
ATOM 6956 O O . PHE B 1 471 ? 11.977 -4.008 -20.625 1 89.56 471 PHE B O 1
#

Organism: NCBI:txid185642

Solvent-accessible surface area (backbone atoms only — not comparable to full-atom values): 46786 Å² total; per-residue (Å²): 109,67,62,56,53,42,56,57,36,42,74,71,52,58,42,54,26,39,45,21,59,22,40,42,54,8,39,52,33,5,54,76,39,58,55,68,59,3,40,51,36,7,44,48,23,29,49,50,21,45,37,59,46,54,34,85,89,58,57,60,87,76,45,60,30,53,54,27,33,27,50,19,30,36,50,40,9,47,52,33,19,48,52,33,49,51,50,49,51,52,50,51,51,51,49,52,52,44,51,52,48,47,52,50,28,46,41,28,42,42,52,23,52,52,26,43,44,39,35,69,63,54,59,50,69,59,51,43,41,49,48,19,47,42,50,21,62,63,69,70,35,55,34,19,36,30,35,36,55,44,95,88,57,32,33,31,31,68,25,62,28,62,77,60,94,58,84,78,46,71,67,45,72,39,63,44,55,60,48,39,47,68,26,48,20,70,74,70,60,38,68,32,72,35,69,63,42,87,81,37,46,41,68,48,24,50,48,40,47,72,71,49,37,34,21,38,43,24,26,47,19,53,49,96,89,35,78,43,27,33,43,36,39,30,32,63,51,88,65,61,77,63,89,60,48,58,60,57,51,38,56,53,29,51,50,49,26,39,33,47,53,52,50,51,52,54,50,48,55,49,48,38,35,34,41,38,52,50,36,52,50,50,50,26,47,50,51,25,48,49,43,45,70,50,38,42,52,49,49,54,52,46,39,53,51,48,51,52,46,37,68,67,49,58,80,92,47,51,69,55,40,51,52,45,50,53,45,41,53,48,50,53,49,38,45,52,48,47,52,52,50,32,40,70,60,30,46,58,46,43,78,74,61,31,59,62,57,39,49,53,54,50,41,72,64,41,84,35,53,54,53,76,46,75,56,65,92,66,90,65,58,67,70,54,41,51,50,52,49,47,55,51,51,51,50,50,50,46,38,55,73,70,24,79,36,76,38,33,40,38,37,36,33,59,59,88,56,24,40,38,38,42,39,36,36,64,13,45,36,56,68,55,63,89,76,39,66,66,55,41,25,46,37,40,49,38,40,41,56,69,22,45,63,46,80,48,25,53,74,66,66,3,39,36,38,42,34,39,37,53,106,109,68,63,57,52,42,55,58,36,43,75,70,53,58,37,54,27,38,45,21,59,23,40,41,52,8,40,52,33,5,53,76,39,57,55,68,59,3,39,50,36,6,41,48,22,29,48,51,18,45,37,59,41,53,35,85,90,59,57,58,88,75,46,63,29,53,54,24,35,27,51,17,29,35,50,41,10,48,52,33,19,49,53,34,50,51,52,51,50,51,50,51,52,51,50,51,52,42,50,51,46,47,53,51,27,46,41,29,43,42,51,24,53,52,25,42,44,40,34,70,63,55,59,53,68,58,51,42,41,48,49,20,46,41,48,21,63,64,68,70,33,55,33,18,37,31,33,36,54,42,94,88,58,33,33,31,32,67,24,61,29,61,75,60,95,57,85,78,47,70,67,46,73,39,63,45,54,62,49,38,49,68,26,48,20,70,73,69,61,39,68,30,72,35,66,63,43,88,82,38,48,39,67,48,23,51,49,39,47,73,72,49,38,34,22,37,41,22,27,46,20,54,48,96,89,36,76,43,28,34,42,36,40,31,33,63,52,86,66,60,76,63,90,59,46,58,60,56,52,38,56,55,30,52,51,49,28,37,33,49,53,50,51,51,51,54,49,49,53,50,49,39,36,36,41,41,53,51,36,52,49,51,50,26,47,49,50,24,47,49,43,45,68,48,37,43,51,49,48,53,54,48,38,53,51,48,51,52,47,38,69,68,51,59,79,90,46,52,69,56,37,52,52,45,52,52,46,40,53,50,49,52,49,38,45,52,49,46,52,50,51,32,40,71,59,29,47,57,45,42,78,74,62,29,60,63,58,39,49,53,53,51,41,72,66,40,84,35,53,53,51,77,45,75,55,66,92,67,90,67,58,67,71,55,41,50,50,53,49,48,55,50,52,52,50,50,51,46,38,54,73,71,24,78,35,75,38,32,41,37,38,36,34,60,60,85,56,24,40,38,38,42,36,38,34,64,14,44,36,55,67,56,64,87,75,39,64,66,57,41,24,47,36,40,50,38,40,40,55,70,22,45,64,46,79,47,26,53,73,67,65,2,38,37,37,42,35,38,38,52,105

pLDDT: mean 82.16, std 14.95, range [40.22, 98.06]

Sequence (942 aa):
MESVVVLLLKRVAPGDAFGVLYLVGVLVVSGVWGFGLSAAMSVASAVAFDYFRTGPAAFTLTRVEDWAVIGIFLIVALVATTLAQLARTRAVEAEHSRDALRAVADLQASLRRVATLVAHGVAPSEVFCAVADELALCLGVRHTTLFRFEPDGAGLLIAGHHEFQTELAVGKRFSLDGESVAAMIFRTGRPARMDDHDDAPGPAADYIRRLGMRSGVGVPIMVDGRVWGAAIVGSSQPDPLPPDTESRVGEFADLVTTAIANAETHAQLTASRARIVAAGDEARRRFERDLHDGAQQRLVTLGLRLRAAEASVPPDLGSVREQLAEIVDGLTGVSTDLQEISRGIHPAILSRGGLGPALKTLARRSGVPVALRVAVDQRLPDSVEVAAYYVVAESLTNAAKYAQASEVRVTVETDGPNVRLSIRDDGIGGADAGRGSGLTGLTDRVEALGGQLRVSSPVGSGTSLLATIPFMESVVVLLLKRVAPGDAFGVLYLVGVLVVSGVWGFGLSAAMSVASAVAFDYFRTGPAAFTLTRVEDWAVIGIFLIVALVATTLAQLARTRAVEAEHSRDALRAVADLQASLRRVATLVAHGVAPSEVFCAVADELALCLGVRHTTLFRFEPDGAGLLIAGHHEFQTELAVGKRFSLDGESVAAMIFRTGRPARMDDHDDAPGPAADYIRRLGMRSGVGVPIMVDGRVWGAAIVGSSQPDPLPPDTESRVGEFADLVTTAIANAETHAQLTASRARIVAAGDEARRRFERDLHDGAQQRLVTLGLRLRAAEASVPPDLGSVREQLAEIVDGLTGVSTDLQEISRGIHPAILSRGGLGPALKTLARRSGVPVALRVAVDQRLPDSVEVAAYYVVAESLTNAAKYAQASEVRVTVETDGPNVRLSIRDDGIGGADAGRGSGLTGLTDRVEALGGQLRVSSPVGSGTSLLATIPF

Secondary structure (DSSP, 8-state):
-HHHHHHHHHHHS-STTHHHHHHHHHHHHHHHS-HHHHHHHHHHHHHHHHHHHH-GGG--TTSHHHHHHHHHHHHHHHHHHHHHHHHHHHHHHHHHHHHHHHHHHHHHHHHHHHHHHHHTT--HHHHHHHHHHHHHHHHT-SEEEEEEE-TTS-EEEEEEEESS--S--TT-EE---SS-HHHHHHHH-S-EEES--TT--SHHHHHHHHTT--EEEEEEEEETTEEEEEEEEEE-SSSPPPTTHHHHHHHHHHHHHHHHHHHHHHHHHHHHHHHHHHHHHHHHHHHHHHIIIIIIHHHHHHHHHHHHHHHHS-TT-HHHHHHHHHHHHHHHHHHHHHHHHHHHH--HHHHHT-HHHHHHHHHHH-SS-EEEEEE--SPPPHHHHHHHHHHHHHHHHHIIIII--S-EEEEEEEETTEEEEEEEE-S-----TTT-HHHHHHHHHHHHTT-EEEEE--TTS--EEEEEEE-/-HHHHHHHHHHHS-STTHHHHHHHHHHHHHHHS-HHHHHHHHHHHHHHHHHHHH-GGG--TTSHHHHHHHHHHHHHHHHHHHHHHHHHHHHHHHHHHHHHHHHHHHHHHHHHHHHHHHHTT--HHHHHHHHHHHHHHHHT-SEEEEEEE-TTS-EEEEEEEESS--S--TT-EE---SS-HHHHHHHH-S-EEES--TT--SHHHHHHHHTT--EEEEEEEEETTEEEEEEEEEE-SSSPPPTTHHHHHHHHHHHHHHHHHHHHHHHHHHHHHHHHHHHHHHHHHHHHHHIIIIIIHHHHHHHHHHHHHHHHS-TT-HHHHHHHHHHHHHHHHHHHHHHHHHHHH--HHHHHT-HHHHHHHHHHH-SS-EEEEEE--SPPPHHHHHHHHHHHHHHHHHIIIII--S-EEEEEEEETTEEEEEEEE-S-----TTT-HHHHHHHHHHHHTT-EEEEE--TTS--EEEEEEE-

Foldseek 3Di:
DLLVVVVVVCVPPQAQCQLVSLLVVLLVCLLVHALVVSLVSLQVSLLSRQCRHLDVVRSDCPDPVSVVSSVVSSVSSVVSNVVSVVVVVVVVVVVVVVVVVVLVVLLVVLLVVLLVCLVVLHALLVSQQSLQVSLCVSQVAAKKWKWFADPVGKTFTRYMGHPPPDDPDHGDIHHLPWDDQFVVCQVPVAKDWDLALPPTDDDVSVVCVVSQFGIKIKHFQDEPRDGGIMIMTTHNDNGGGDPCSHVSSVSSSVSSNSSVNVVVVVVVVLVVLLVVLVVLLVVLVVVLCCLVVPPLVVLVVVLVVLVVVLVVDDVVPVVVSVVSVVVSVVSVVVSVVSLVVSCVSPNVCCVPVNLVVNVVVLQVPFPAHEAEAEADDDHDPSLQSRLLSLVSNVVSVCCNPPFPFNYKYWYWHDDVQKIKIKIWTQGQFDDDCVPDPSNVVSQSSQVSQVKGWDWDTDGGGTIIIMIIGGD/DLLVVVVVVCVPPAAQCQLVSLLVVLLVCLLVHALVVSLVSLQVSLLSRQCRHLDVVRRDCPDPVSVVSSVVSSVSSVVSNVVNVVVVVVVVVVVVVVVVVVLVVLLVVLLVVLLVCLVVLHALLVSQQSLQVSLCVSQVAAKKWKWFADPVGKTFTRYMGHPPPDPPDHGDIHHLPWDDQFVVCQVPVAKDWDLALPPTDDDVSVVCVVSQFGIKIKHFQDEPRDGGIMIMTTHNDNDGGDPCSHVSSVSSSPSSNSSVNVVVVVVVVLVVLLVVLVVLLVVLVVVLCCLVVPPLVVLVVVLVVLVVVLVVDDVVPVVVSVVSVVVSVVSVVVSVVSLVVSCVSPNVCCVPVNLVVNVVVLQVPFLAHEAEAEADDDHDPSLQSRLVSLVSNVLSVCCNVPFPFNYKYWYWHDDDQKIKIKIWTQGQFDDDCVPDPRNVVSQSSQVSQVKGWDWDTDGGGTIIIMIIGGD